Protein AF-A0A1B9GTY2-F1 (afdb_monomer_lite)

InterPro domains:
  IPR011761 ATP-grasp fold [PS50975] (664-882)
  IPR030960 3-dehydroquinate synthase, N-terminal domain [PF01761] (83-194)
  IPR035872 2-epi-5-epi-valiolone synthase-like [cd08199] (25-379)
  IPR050071 Dehydroquinate Synthase [PTHR43622] (17-382)
  IPR056179 3-dehydroquinate synthase, C-terminal domain [PF24621] (196-330)

Secondary structure (DSSP, 8-state):
------EEEEEETTEEEEE-------EEEE-S-TT-TT--HHHHHHTTTTEEEEEEETTTHHHHHHHHHHHHHHTT-EEEEEEE--SGGG-SHHHHHHHHHHHHHHT--TTPPEEEEESHHHHHHHHHHHHHGGG---EEEEE-SHHIIIIITTS-EEEEEETTEEEEEEEE---SEEEE-GGGGGGS-HHHHHHHHHHHHHHHHHH-HHHHHHHHHHHHHHHHTTTTTTT-HHHHHHHHHHHHHHHHHHHHHHGGGTT------GGGTT-SSHHHHTTSSSSPBPHHHHHHHHHHHHHHHHHHTTSS-HHHHHHHHHHHHHHT-----TT-SHHHHHHHHHHHHHHTTT---EEEE-SSTT-EEEE----HHHHHHHHHHHHHHHHHHHTT---TT-B--HHHHSS-HHHHHHHH-PPPPPPP-------------------------------B-TTS-B-THHHHHHHHHH---PPPPHHHHHHHHHHHHHHHHHHHHHHHHHHHHHHHHHHHHHHTT---PPPTT---TTT--S-EEEE--TTSHHHHHHHHHHHHTT-EEEEEEETTTSTT-GGGG-TT-SEEEEEPPTTT-HHHHHHHHHHHHHHHT-SEEE----GGGHHHHHHHHHHHHHHTTTSSEE-S--HHHHHHHHSHHHHHHHHHHTT-----EEEESSHHHHHHHHHHGGGGS-S---EEEEESSS-TTTT---EESPTT--TT-HHHHHHHHH-SS--BTTB-EEEEE---EEEEEEEEEEETTEEEEEEEEE--TTS-EE---TTSHHHHHHHHHHHHHHHHHTTSBPTTSPBP---EE-EEEEEEETTT--EEEEEEE-S--GGGGGS-HHHHGGGGPPP-SS----PPPB---TTPPPEE-HHHHIIIIIHHHH---HHHHHHH-TTGGGG---TT-GGG--TTT-TT---B-SS-BTTB-HHHHHIIIIIHHHHHHHHHHTTPPPS-TT-

Foldseek 3Di:
DDPQDWDWDDPDPPDIDTDHDDDDDAEEAEDQDPLDLVDCVVVVLQLVPLEAEEEEEPVVCVVCVVSNCVSSVSSNRHYDYDYAHDAQQRLDPVSLVSLLVVCVVVVPDAAHAHEYEEALSSCQSPQQSQCPRVVHGAYEAEHLFLCCQQPSLLAQWHAGADVLRGRPGTDSHHHRYYYRHLLSLLPPDLLRLLLNVLLLLQQQQAANVVLNVLLLVCVLVCSVCVQVNRPRVVRVVSSVVSRVVSSVRVCVQCVVQNPPPDLLGSSCQLVQLLSVQQSPDLFGFRSSQSSQLSQLLLLLLCVVVVQEDPVRNVSSLCSCVSSFHFNHDPVCALVSLVVSQVVVCVVRVNFRQHWHGGNRGSHTDGDGPQDSVSSNVSVVVSCVVCCVPPNNSHGDPGGDACSNHVHGSVVSSVVPDDDDDDDDDDDDDDDDDDDDDDDDDDDDDDDDDDDDDQDAPPVGHRDPLVVVVVLLVVPPQDFDDPLLLVLLLPVQQVVLVVCLVVLVVVLVVQQVVVVVCVVVVNDPQAFQQNADPVQADPAEEEEEDLQDLLRLLQLSLCSSNRHAYEYEYEPPAQPLRLSCQWSSHPYYDYAHDCVVPLVSRLVVVLVVCVVSVHQEYAYFDDLVCQLSLLVSQVVNCVVSVNSYHYQFWHNLVSCCFSQQVSVQVLCVVLPHDAFDKDKFQALVSVLVVLLVVPPPDDQDFWWAKAKNDPDPPRPPRQTPPHPPADNSSVVSSVVQCVDPDHRHSVIMMMTTTDFRFWKKKKKFFDQQLHTQAIFIFTDDPQLFKTDGCCPPPVNVVVVVVSSSSSVSLQVDAGPVRHGIGTRHMWMWMWTQGPVPRDIHTRHTPRHGRSSCLLFDSNCPVVSNDDDPDPDPDPRDHGYHDPPRAMAGQPVCLCQLAVVLVVDVDLVVLVSNPVCNSSSNDDPVVPPDDDLRNDSPGDHHHSQDHNSTHSSSSSSSNPSVSVSSVVCVVVVHGDRDSSD

Radius of gyration: 34.71 Å; chains: 1; bounding box: 93×90×81 Å

Sequence (979 aa):
MSDLTANVQKPSADHIVVEGYEALKYNFHYTPNVFDVNTSTLADIYKRWGRVLIVMDTIVHPIYKEKIQQYFDHYNVEITWKVVKGGEINKTMDTMLDIVDAMDSFGTVRTEPTLVIGGGLVTDVAGYACASYRRTSNFIRIPTTLIGLIDASVSIKVGINHKKLKNRLGAYHAPLHTFLDFSLLKTLPVGQVRNGFAELVKIASVGDKAVYELLVKHGKELVETAFGYQGGDAVRAPGTEICHRGIETMLELESPNLHELGLDRVIAFGHTWSPTLELTPRIPLRHGHAITIDMAYSITLAHTRGILNDAQRDQWFNLVSSVGLSMDHELFDDEMIKISTEAIKKTRDGKQRFAIPDREFGKCVFLNDVPIEELQAALKVHKEFVKSRYGSGVGKEAYVDAGDLGAEPEAYAKGGAKPEPTHDCDCTSTASSLKRTGINGNQTKSAAVSAGGVPVDGTGHVTNGLVRLNRLAEMGRAVPSPAQNFLSSVILPCLSVFLLPVSLLAVVGCIARDLALRQLGLRNDRKIGGVADGERKRRCVLITGGRMSKGLTLARAFKRAGWKVIGVDEAGWGELCPMRFSSAVDQFYILPPAAESYQRYSAKLLEIVRIHSVDLFIPVSGAGSSVEDAQAAEDMFDATKGSCRTFIQDPDTMLDLHDKDRFMALVERLGFPTPSGKMVISVEEAMTFLREDKKDKALEPNFVLKCMGLDENRGDMTLYPLKGDDNELSKTKAALKGLRLKITKDCPYVFQEFIPGQEWCTHASVIDGKVTSFVTCPSNDMLMTYENATTDDVGRRAEAWTVQLLNKLKKDLTPTGKTRGLTGHFSFDFIISTKNGQMYPLECNARVHTAVIMLPVSKIASCYEIDSGSDSKQRDILRPLSGTPPRSWLYNDLIMRYLPLIVPSKRVLTDIHPSLPACYVDLFERRNMSPSEAPFVWRIDPTLVADDWLPFIVLWHVWWPSLLIKRWWQGKKWNRVSD

pLDDT: mean 83.55, std 18.98, range [20.06, 98.81]

Organism: NCBI:txid1296120

Structure (mmCIF, N/CA/C/O backbone):
data_AF-A0A1B9GTY2-F1
#
_entry.id   AF-A0A1B9GTY2-F1
#
loop_
_atom_site.group_PDB
_atom_site.id
_atom_site.type_symbol
_atom_site.label_atom_id
_atom_site.label_alt_id
_atom_site.label_comp_id
_atom_site.label_asym_id
_atom_site.label_entity_id
_atom_site.label_seq_id
_atom_site.pdbx_PDB_ins_code
_atom_site.Cartn_x
_atom_site.Cartn_y
_atom_site.Cartn_z
_atom_site.occupancy
_atom_site.B_iso_or_equiv
_atom_site.auth_seq_id
_atom_site.auth_comp_id
_atom_site.auth_asym_id
_atom_site.auth_atom_id
_atom_site.pdbx_PDB_model_num
ATOM 1 N N . MET A 1 1 ? 38.862 -18.228 20.058 1.00 37.94 1 MET A N 1
ATOM 2 C CA . MET A 1 1 ? 38.618 -16.838 20.486 1.00 37.94 1 MET A CA 1
ATOM 3 C C . MET A 1 1 ? 39.685 -16.015 19.796 1.00 37.94 1 MET A C 1
ATOM 5 O O . MET A 1 1 ? 40.834 -16.175 20.163 1.00 37.94 1 MET A O 1
ATOM 9 N N . SER A 1 2 ? 39.352 -15.333 18.698 1.00 47.38 2 SER A N 1
ATOM 10 C CA . SER A 1 2 ? 40.291 -14.463 17.977 1.00 47.38 2 SER A CA 1
ATOM 11 C C . SER A 1 2 ? 40.223 -13.064 18.576 1.00 47.38 2 SER A C 1
ATOM 13 O O . SER A 1 2 ? 39.140 -12.619 18.957 1.00 47.38 2 SER A O 1
ATOM 15 N N . ASP A 1 3 ? 41.365 -12.400 18.647 1.00 58.56 3 ASP A N 1
ATOM 16 C CA . ASP A 1 3 ? 41.661 -11.217 19.459 1.00 58.56 3 ASP A CA 1
ATOM 17 C C . ASP A 1 3 ? 40.995 -9.918 18.949 1.00 58.56 3 ASP A C 1
ATOM 19 O O . ASP A 1 3 ? 41.656 -8.923 18.656 1.00 58.56 3 ASP A O 1
ATOM 23 N N . LEU A 1 4 ? 39.665 -9.914 18.814 1.00 70.44 4 LEU A N 1
ATOM 24 C CA . LEU A 1 4 ? 38.872 -8.738 18.442 1.00 70.44 4 LEU A CA 1
ATOM 25 C C . LEU A 1 4 ? 38.751 -7.787 19.643 1.00 70.44 4 LEU A C 1
ATOM 27 O O . LEU A 1 4 ? 37.708 -7.688 20.288 1.00 70.44 4 LEU A O 1
ATOM 31 N N . THR A 1 5 ? 39.849 -7.115 19.979 1.00 80.56 5 THR A N 1
ATOM 32 C CA . THR A 1 5 ? 39.891 -6.094 21.032 1.00 80.56 5 THR A CA 1
ATOM 33 C C . THR A 1 5 ? 39.542 -4.731 20.447 1.00 80.56 5 THR A C 1
ATOM 35 O O . THR A 1 5 ? 40.262 -4.217 19.594 1.00 80.56 5 THR A O 1
ATOM 38 N N . ALA A 1 6 ? 38.445 -4.130 20.913 1.00 86.38 6 ALA A N 1
ATOM 39 C CA . ALA A 1 6 ? 38.134 -2.740 20.595 1.00 86.38 6 ALA A CA 1
ATOM 40 C C . ALA A 1 6 ? 39.189 -1.804 21.210 1.00 86.38 6 ALA A C 1
ATOM 42 O O . ALA A 1 6 ? 39.655 -2.037 22.328 1.00 86.38 6 ALA A O 1
ATOM 43 N N . ASN A 1 7 ? 39.547 -0.739 20.496 1.00 89.75 7 ASN A N 1
ATOM 44 C CA . ASN A 1 7 ? 40.574 0.211 20.909 1.00 89.75 7 ASN A CA 1
ATOM 45 C C . ASN A 1 7 ? 40.042 1.649 20.858 1.00 89.75 7 ASN A C 1
ATOM 47 O O . ASN A 1 7 ? 39.337 2.034 19.925 1.00 89.75 7 ASN A O 1
ATOM 51 N N . VAL A 1 8 ? 40.398 2.449 21.863 1.00 91.25 8 VAL A N 1
ATOM 52 C CA . VAL A 1 8 ? 40.116 3.885 21.913 1.00 91.25 8 VAL A CA 1
ATOM 53 C C . VAL A 1 8 ? 41.439 4.606 22.097 1.00 91.25 8 VAL A C 1
ATOM 55 O O . VAL A 1 8 ? 42.085 4.487 23.137 1.00 91.25 8 VAL A O 1
ATOM 58 N N . GLN A 1 9 ? 41.836 5.368 21.087 1.00 93.06 9 GLN A N 1
ATOM 59 C CA . GLN A 1 9 ? 43.072 6.137 21.096 1.00 93.06 9 GLN A CA 1
ATOM 60 C C . GLN A 1 9 ? 42.752 7.626 21.148 1.00 93.06 9 GLN A C 1
ATOM 62 O O . GLN A 1 9 ? 41.753 8.085 20.596 1.00 93.06 9 GLN A O 1
ATOM 67 N N . LYS A 1 10 ? 43.633 8.405 21.777 1.00 91.62 10 LYS A N 1
ATOM 68 C CA . LYS A 1 10 ? 43.568 9.869 21.773 1.00 91.62 10 LYS A CA 1
ATOM 69 C C . LYS A 1 10 ? 44.835 10.430 21.113 1.00 91.62 10 LYS A C 1
ATOM 71 O O . LYS A 1 10 ? 45.774 10.769 21.831 1.00 91.62 10 LYS A O 1
ATOM 76 N N . PRO A 1 11 ? 44.905 10.484 19.764 1.00 89.62 11 PRO A N 1
ATOM 77 C CA . PRO A 1 11 ? 46.123 10.892 19.057 1.00 89.62 11 PRO A CA 1
ATOM 78 C C . PRO A 1 11 ? 46.523 12.351 19.319 1.00 89.62 11 PRO A C 1
ATOM 80 O O . PRO A 1 11 ? 47.692 12.701 19.184 1.00 89.62 11 PRO A O 1
ATOM 83 N N . SER A 1 12 ? 45.568 13.210 19.696 1.00 92.12 12 SER A N 1
ATOM 84 C CA . SER A 1 12 ? 45.810 14.603 20.087 1.00 92.12 12 SER A CA 1
ATOM 85 C C . SER A 1 12 ? 44.811 15.071 21.154 1.00 92.12 12 SER A C 1
ATOM 87 O O . SER A 1 12 ? 43.832 14.388 21.456 1.00 92.12 12 SER A O 1
ATOM 89 N N . ALA A 1 13 ? 45.038 16.250 21.747 1.00 87.12 13 ALA A N 1
ATOM 90 C CA . ALA A 1 13 ? 44.154 16.810 22.775 1.00 87.12 13 ALA A CA 1
ATOM 91 C C . ALA A 1 13 ? 42.695 16.985 22.297 1.00 87.12 13 ALA A C 1
ATOM 93 O O . ALA A 1 13 ? 41.778 16.777 23.100 1.00 87.12 13 ALA A O 1
ATOM 94 N N . ASP A 1 14 ? 42.511 17.256 21.000 1.00 92.75 14 ASP A N 1
ATOM 95 C CA . ASP A 1 14 ? 41.235 17.614 20.367 1.00 92.75 14 ASP A CA 1
ATOM 96 C C . ASP A 1 14 ? 40.592 16.458 19.576 1.00 92.75 14 ASP A C 1
ATOM 98 O O . ASP A 1 14 ? 39.552 16.642 18.944 1.00 92.75 14 ASP A O 1
ATOM 102 N N . HIS A 1 15 ? 41.197 15.262 19.577 1.00 92.44 15 HIS A N 1
ATOM 103 C CA . HIS A 1 15 ? 40.764 14.152 18.725 1.00 92.44 15 HIS A CA 1
ATOM 104 C C . HIS A 1 15 ? 40.830 12.791 19.430 1.00 92.44 15 HIS A C 1
ATOM 106 O O . HIS A 1 15 ? 41.844 12.439 20.031 1.00 92.44 15 HIS A O 1
ATOM 112 N N . ILE A 1 16 ? 39.755 12.006 19.318 1.00 94.50 16 ILE A N 1
ATOM 113 C CA . ILE A 1 16 ? 39.652 10.625 19.810 1.00 94.50 16 ILE A CA 1
ATOM 114 C C . ILE A 1 16 ? 39.260 9.732 18.630 1.00 94.50 16 ILE A C 1
ATOM 116 O O . ILE A 1 16 ? 38.327 10.058 17.897 1.00 94.50 16 ILE A O 1
ATOM 120 N N . VAL A 1 17 ? 39.955 8.606 18.477 1.00 94.19 17 VAL A N 1
ATOM 121 C CA . VAL A 1 17 ? 39.689 7.569 17.472 1.00 94.19 17 VAL A CA 1
ATOM 122 C C . VAL A 1 17 ? 39.183 6.321 18.184 1.00 94.19 17 VAL A C 1
ATOM 124 O O . VAL A 1 17 ? 39.763 5.902 19.186 1.00 94.19 17 VAL A O 1
ATOM 127 N N . VAL A 1 18 ? 38.108 5.727 17.666 1.00 93.44 18 VAL A N 1
ATOM 128 C CA . VAL A 1 18 ? 37.527 4.479 18.175 1.00 93.44 18 VAL A CA 1
ATOM 129 C C . VAL A 1 18 ? 37.525 3.447 17.056 1.00 93.44 18 VAL A C 1
ATOM 131 O O . VAL A 1 18 ? 36.939 3.681 16.003 1.00 93.44 18 VAL A O 1
ATOM 134 N N . GLU A 1 19 ? 38.134 2.295 17.315 1.00 92.88 19 GLU A N 1
ATOM 135 C CA . GLU A 1 19 ? 38.098 1.121 16.447 1.00 92.88 19 GLU A CA 1
ATOM 136 C C . GLU A 1 19 ? 37.396 -0.012 17.200 1.00 92.88 19 GLU A C 1
ATOM 138 O O . GLU A 1 19 ? 37.942 -0.586 18.144 1.00 92.88 19 GLU A O 1
ATOM 143 N N . GLY A 1 20 ? 36.148 -0.291 16.826 1.00 89.69 20 GLY A N 1
ATOM 144 C CA . GLY A 1 20 ? 35.341 -1.371 17.391 1.00 89.69 20 GLY A CA 1
ATOM 145 C C . GLY A 1 20 ? 35.193 -2.532 16.412 1.00 89.69 20 GLY A C 1
ATOM 146 O O . GLY A 1 20 ? 35.199 -2.329 15.201 1.00 89.69 20 GLY A O 1
ATOM 147 N N . TYR A 1 21 ? 35.019 -3.740 16.946 1.00 89.62 21 TYR A N 1
ATOM 148 C CA . TYR A 1 21 ? 34.816 -4.958 16.164 1.00 89.62 21 TYR A CA 1
ATOM 149 C C . TYR A 1 21 ? 33.583 -5.704 16.679 1.00 89.62 21 TYR A C 1
ATOM 151 O O . TYR A 1 21 ? 33.452 -5.920 17.883 1.00 89.62 21 TYR A O 1
ATOM 159 N N . GLU A 1 22 ? 32.706 -6.134 15.772 1.00 87.62 22 GLU A N 1
ATOM 160 C CA . GLU A 1 22 ? 31.567 -7.005 16.079 1.00 87.62 22 GLU A CA 1
ATOM 161 C C . GLU A 1 22 ? 31.655 -8.289 15.253 1.00 87.62 22 GLU A C 1
ATOM 163 O O . GLU A 1 22 ? 31.903 -8.259 14.047 1.00 87.62 22 GLU A O 1
ATOM 168 N N . ALA A 1 23 ? 31.472 -9.437 15.908 1.00 88.69 23 ALA A N 1
ATOM 169 C CA . ALA A 1 23 ? 31.471 -10.727 15.234 1.00 88.69 23 ALA A CA 1
ATOM 170 C C . ALA A 1 23 ? 30.091 -11.011 14.629 1.00 88.69 23 ALA A C 1
ATOM 172 O O . ALA A 1 23 ? 29.087 -11.023 15.342 1.00 88.69 23 ALA A O 1
ATOM 173 N N . LEU A 1 24 ? 30.055 -11.324 13.335 1.00 90.75 24 LEU A N 1
ATOM 174 C CA . LEU A 1 24 ? 28.852 -11.778 12.645 1.00 90.75 24 LEU A CA 1
ATOM 175 C C . LEU A 1 24 ? 28.915 -13.300 12.459 1.00 90.75 24 LEU A C 1
ATOM 177 O O . LEU A 1 24 ? 29.822 -13.810 11.803 1.00 90.75 24 LEU A O 1
ATOM 181 N N . LYS A 1 25 ? 27.966 -14.036 13.049 1.00 92.06 25 LYS A N 1
ATOM 182 C CA . LYS A 1 25 ? 27.889 -15.502 12.955 1.00 92.06 25 LYS A CA 1
ATOM 183 C C . LYS A 1 25 ? 26.450 -15.955 12.732 1.00 92.06 25 LYS A C 1
ATOM 185 O O . LYS A 1 25 ? 25.574 -15.625 13.523 1.00 92.06 25 LYS A O 1
ATOM 190 N N . TYR A 1 26 ? 26.243 -16.761 11.698 1.00 95.12 26 TYR A N 1
ATOM 191 C CA . TYR A 1 26 ? 24.955 -17.335 11.315 1.00 95.12 26 TYR A CA 1
ATOM 192 C C . TYR A 1 26 ? 25.167 -18.715 10.683 1.00 95.12 26 TYR A C 1
ATOM 194 O O . TYR A 1 26 ? 26.273 -19.020 10.240 1.00 95.12 26 TYR A O 1
ATOM 202 N N . ASN A 1 27 ? 24.145 -19.576 10.698 1.00 95.44 27 ASN A N 1
ATOM 203 C CA . ASN A 1 27 ? 24.276 -20.971 10.257 1.00 95.44 27 ASN A CA 1
ATOM 204 C C . ASN A 1 27 ? 23.137 -21.387 9.322 1.00 95.44 27 ASN A C 1
ATOM 206 O O . ASN A 1 27 ? 22.002 -20.935 9.483 1.00 95.44 27 ASN A O 1
ATOM 210 N N . PHE A 1 28 ? 23.429 -22.325 8.426 1.00 96.38 28 PHE A N 1
ATOM 211 C CA . PHE A 1 28 ? 22.454 -22.977 7.556 1.00 96.38 28 PHE A CA 1
ATOM 212 C C . PHE A 1 28 ? 22.274 -24.435 7.976 1.00 96.38 28 PHE A C 1
ATOM 214 O O . PHE A 1 28 ? 23.254 -25.120 8.261 1.00 96.38 28 PHE A O 1
ATOM 221 N N . HIS A 1 29 ? 21.028 -24.905 8.008 1.00 96.31 29 HIS A N 1
ATOM 222 C CA . HIS A 1 29 ? 20.684 -26.291 8.324 1.00 96.31 29 HIS A CA 1
ATOM 223 C C . HIS A 1 29 ? 19.910 -26.899 7.164 1.00 96.31 29 HIS A C 1
ATOM 225 O O . HIS A 1 29 ? 18.759 -26.531 6.937 1.00 96.31 29 HIS A O 1
ATOM 231 N N . TYR A 1 30 ? 20.519 -27.840 6.450 1.00 95.38 30 TYR A N 1
ATOM 232 C CA . TYR A 1 30 ? 19.812 -28.647 5.460 1.00 95.38 30 TYR A CA 1
ATOM 233 C C . TYR A 1 30 ? 18.979 -29.709 6.178 1.00 95.38 30 TYR A C 1
ATOM 235 O O . TYR A 1 30 ? 19.517 -30.502 6.951 1.00 95.38 30 TYR A O 1
ATOM 243 N N . THR A 1 31 ? 17.668 -29.726 5.942 1.00 92.94 31 THR A N 1
ATOM 244 C CA . THR A 1 31 ? 16.763 -30.707 6.554 1.00 92.94 31 THR A CA 1
ATOM 245 C C . THR A 1 31 ? 15.701 -31.157 5.553 1.00 92.94 31 THR A C 1
ATOM 247 O O . THR A 1 31 ? 15.164 -30.327 4.830 1.00 92.94 31 THR A O 1
ATOM 250 N N . PRO A 1 32 ? 15.371 -32.457 5.473 1.00 81.50 32 PRO A N 1
ATOM 251 C CA . PRO A 1 32 ? 14.332 -32.942 4.566 1.00 81.50 32 PRO A CA 1
ATOM 252 C C . PRO A 1 32 ? 12.912 -32.640 5.065 1.00 81.50 32 PRO A C 1
ATOM 254 O O . PRO A 1 32 ? 11.960 -32.796 4.304 1.00 81.50 32 PRO A O 1
ATOM 257 N N . ASN A 1 33 ? 12.765 -32.311 6.353 1.00 93.62 33 ASN A N 1
ATOM 258 C CA . ASN A 1 33 ? 11.501 -31.964 6.986 1.00 93.62 33 ASN A CA 1
ATOM 259 C C . ASN A 1 33 ? 11.776 -31.217 8.301 1.00 93.62 33 ASN A C 1
ATOM 261 O O . ASN A 1 33 ? 12.029 -31.835 9.336 1.00 93.62 33 ASN A O 1
ATOM 265 N N . VAL A 1 34 ? 11.703 -29.887 8.280 1.00 96.81 34 VAL A N 1
ATOM 266 C CA . VAL A 1 34 ? 12.012 -29.052 9.456 1.00 96.81 34 VAL A CA 1
ATOM 267 C C . VAL A 1 34 ? 11.025 -29.250 10.617 1.00 96.81 34 VAL A C 1
ATOM 269 O O . VAL A 1 34 ? 11.379 -29.015 11.769 1.00 96.81 34 VAL A O 1
ATOM 272 N N . PHE A 1 35 ? 9.812 -29.732 10.329 1.00 97.31 35 PHE A N 1
ATOM 273 C CA . PHE A 1 35 ? 8.756 -29.990 11.315 1.00 97.31 35 PHE A CA 1
ATOM 274 C C . PHE A 1 35 ? 8.530 -31.495 11.547 1.00 97.31 35 PHE A C 1
ATOM 276 O O . PHE A 1 35 ? 7.408 -31.926 11.815 1.00 97.31 35 PHE A O 1
ATOM 283 N N . ASP A 1 36 ? 9.563 -32.327 11.386 1.00 96.81 36 ASP A N 1
ATOM 284 C CA . ASP A 1 36 ? 9.515 -33.734 11.796 1.00 96.81 36 ASP A CA 1
ATOM 285 C C . ASP A 1 36 ? 9.602 -33.846 13.322 1.00 96.81 36 ASP A C 1
ATOM 287 O O . ASP A 1 36 ? 10.634 -33.531 13.911 1.00 96.81 36 ASP A O 1
ATOM 291 N N . VAL A 1 37 ? 8.542 -34.344 13.963 1.00 96.94 37 VAL A N 1
ATOM 292 C CA . VAL A 1 37 ? 8.480 -34.541 15.422 1.00 96.94 37 VAL A CA 1
ATOM 293 C C . VAL A 1 37 ? 9.618 -35.406 15.964 1.00 96.94 37 VAL A C 1
ATOM 295 O O . VAL A 1 37 ? 9.981 -35.246 17.121 1.00 96.94 37 VAL A O 1
ATOM 298 N N . ASN A 1 38 ? 10.240 -36.261 15.148 1.00 96.62 38 ASN A N 1
ATOM 299 C CA . ASN A 1 38 ? 11.373 -37.087 15.576 1.00 96.62 38 ASN A CA 1
ATOM 300 C C . ASN A 1 38 ? 12.704 -36.315 15.644 1.00 96.62 38 ASN A C 1
ATOM 302 O O . ASN A 1 38 ? 13.699 -36.859 16.120 1.00 96.62 38 ASN A O 1
ATOM 306 N N . THR A 1 39 ? 12.737 -35.060 15.177 1.00 94.56 39 THR A N 1
ATOM 307 C CA . THR A 1 39 ? 13.948 -34.233 15.115 1.00 94.56 39 THR A CA 1
ATOM 308 C C . THR A 1 39 ? 13.777 -32.943 15.918 1.00 94.56 39 THR A C 1
ATOM 310 O O . THR A 1 39 ? 13.045 -32.033 15.530 1.00 94.56 39 THR A O 1
ATOM 313 N N . SER A 1 40 ? 14.501 -32.804 17.029 1.00 95.62 40 SER A N 1
ATOM 314 C CA . SER A 1 40 ? 14.323 -31.679 17.960 1.00 95.62 40 SER A CA 1
ATOM 315 C C . SER A 1 40 ? 15.055 -30.392 17.576 1.00 95.62 40 SER A C 1
ATOM 317 O O . SER A 1 40 ? 14.925 -29.405 18.289 1.00 95.62 40 SER A O 1
ATOM 319 N N . THR A 1 41 ? 15.804 -30.356 16.468 1.00 95.56 41 THR A N 1
ATOM 320 C CA . THR A 1 41 ? 16.760 -29.274 16.159 1.00 95.56 41 THR A CA 1
ATOM 321 C C . THR A 1 41 ? 16.159 -27.864 16.196 1.00 95.56 41 THR A C 1
ATOM 323 O O . THR A 1 41 ? 16.787 -26.958 16.741 1.00 95.56 41 THR A O 1
ATOM 326 N N . LEU A 1 42 ? 14.956 -27.654 15.646 1.00 97.69 42 LEU A N 1
ATOM 327 C CA . LEU A 1 42 ? 14.279 -26.353 15.712 1.00 97.69 42 LEU A CA 1
ATOM 328 C C . LEU A 1 42 ? 13.731 -26.086 17.123 1.00 97.69 42 LEU A C 1
ATOM 330 O O . LEU A 1 42 ? 13.931 -25.001 17.669 1.00 97.69 42 LEU A O 1
ATOM 334 N N . ALA A 1 43 ? 13.071 -27.073 17.731 1.00 97.19 43 ALA A N 1
ATOM 335 C CA . ALA A 1 43 ? 12.490 -26.948 19.066 1.00 97.19 43 ALA A CA 1
ATOM 336 C C . ALA A 1 43 ? 13.540 -26.684 20.157 1.00 97.19 43 ALA A C 1
ATOM 338 O O . ALA A 1 43 ? 13.287 -25.899 21.069 1.00 97.19 43 ALA A O 1
ATOM 339 N N . ASP A 1 44 ? 14.730 -27.281 20.052 1.00 97.62 44 ASP A N 1
ATOM 340 C CA . ASP A 1 44 ? 15.837 -27.122 21.000 1.00 97.62 44 ASP A CA 1
ATOM 341 C C . ASP A 1 44 ? 16.271 -25.664 21.150 1.00 97.62 44 ASP A C 1
ATOM 343 O O . ASP A 1 44 ? 16.662 -25.248 22.242 1.00 97.62 44 ASP A O 1
ATOM 347 N N . ILE A 1 45 ? 16.128 -24.864 20.089 1.00 97.44 45 ILE A N 1
ATOM 348 C CA . ILE A 1 45 ? 16.394 -23.427 20.145 1.00 97.44 45 ILE A CA 1
ATOM 349 C C . ILE A 1 45 ? 15.381 -22.735 21.065 1.00 97.44 45 ILE A C 1
ATOM 351 O O . ILE A 1 45 ? 15.758 -21.888 21.870 1.00 97.44 45 ILE A O 1
ATOM 355 N N . TYR A 1 46 ? 14.110 -23.129 21.002 1.00 98.25 46 TYR A N 1
ATOM 356 C CA . TYR A 1 46 ? 13.011 -22.495 21.732 1.00 98.25 46 TYR A CA 1
ATOM 357 C C . TYR A 1 46 ? 12.769 -23.055 23.141 1.00 98.25 46 TYR A C 1
ATOM 359 O O . TYR A 1 46 ? 12.161 -22.369 23.966 1.00 98.25 46 TYR A O 1
ATOM 367 N N . LYS A 1 47 ? 13.304 -24.242 23.472 1.00 95.75 47 LYS A N 1
ATOM 368 C CA . LYS A 1 47 ? 13.150 -24.896 24.791 1.00 95.75 47 LYS A CA 1
ATOM 369 C C . LYS A 1 47 ? 13.477 -23.988 25.975 1.00 95.75 47 LYS A C 1
ATOM 371 O O . LYS A 1 47 ? 12.809 -24.059 26.999 1.00 95.75 47 LYS A O 1
ATOM 376 N N . ARG A 1 48 ? 14.485 -23.118 25.839 1.00 96.50 48 ARG A N 1
ATOM 377 C CA . ARG A 1 48 ? 14.873 -22.165 26.893 1.00 96.50 48 ARG A CA 1
ATOM 378 C C . ARG A 1 48 ? 13.734 -21.216 27.283 1.00 96.50 48 ARG A C 1
ATOM 380 O O . ARG A 1 48 ? 13.657 -20.824 28.444 1.00 96.50 48 ARG A O 1
ATOM 387 N N . TRP A 1 49 ? 12.919 -20.801 26.317 1.00 97.56 49 TRP A N 1
ATOM 388 C CA . TRP A 1 49 ? 11.831 -19.845 26.523 1.00 97.56 49 TRP A CA 1
ATOM 389 C C . TRP A 1 49 ? 10.482 -20.536 26.734 1.00 97.56 49 TRP A C 1
ATOM 391 O O . TRP A 1 49 ? 9.608 -19.952 27.365 1.00 97.56 49 TRP A O 1
ATOM 401 N N . GLY A 1 50 ? 10.313 -21.763 26.228 1.00 97.88 50 GLY A N 1
ATOM 402 C CA . GLY A 1 50 ? 9.051 -22.510 26.305 1.00 97.88 50 GLY A CA 1
ATOM 403 C C . GLY A 1 50 ? 7.938 -21.930 25.426 1.00 97.88 50 GLY A C 1
ATOM 404 O O . GLY A 1 50 ? 6.795 -22.363 25.517 1.00 97.88 50 GLY A O 1
ATOM 405 N N . ARG A 1 51 ? 8.265 -20.953 24.575 1.00 98.38 51 ARG A N 1
ATOM 406 C CA . ARG A 1 51 ? 7.339 -20.248 23.687 1.00 98.38 51 ARG A CA 1
ATOM 407 C C . ARG A 1 51 ? 8.051 -19.756 22.426 1.00 98.38 51 ARG A C 1
ATOM 409 O O . ARG A 1 51 ? 9.277 -19.635 22.414 1.00 98.38 51 ARG A O 1
ATOM 416 N N . VAL A 1 52 ? 7.286 -19.438 21.387 1.00 98.69 52 VAL A N 1
ATOM 417 C CA . VAL A 1 52 ? 7.786 -18.897 20.118 1.00 98.69 52 VAL A CA 1
ATOM 418 C C . VAL A 1 52 ? 6.792 -17.915 19.495 1.00 98.69 52 VAL A C 1
ATOM 420 O O . VAL A 1 52 ? 5.602 -18.202 19.387 1.00 98.69 52 VAL A O 1
ATOM 423 N N . LEU A 1 53 ? 7.295 -16.765 19.038 1.00 98.81 53 LEU A N 1
ATOM 424 C CA . LEU A 1 53 ? 6.571 -15.886 18.119 1.00 98.81 53 LEU A CA 1
ATOM 425 C C . LEU A 1 53 ? 6.896 -16.300 16.683 1.00 98.81 53 LEU A C 1
ATOM 427 O O . LEU A 1 53 ? 8.055 -16.220 16.267 1.00 98.81 53 LEU A O 1
ATOM 431 N N . ILE A 1 54 ? 5.876 -16.720 15.936 1.00 98.81 54 ILE A N 1
ATOM 432 C CA . ILE A 1 54 ? 5.999 -17.119 14.533 1.00 98.81 54 ILE A CA 1
ATOM 433 C C . ILE A 1 54 ? 5.395 -16.038 13.639 1.00 98.81 54 ILE A C 1
ATOM 435 O O . ILE A 1 54 ? 4.182 -15.841 13.639 1.00 98.81 54 ILE A O 1
ATOM 439 N N . VAL A 1 55 ? 6.231 -15.378 12.838 1.00 98.69 55 VAL A N 1
ATOM 440 C CA . VAL A 1 55 ? 5.802 -14.503 11.742 1.00 98.69 55 VAL A CA 1
ATOM 441 C C . VAL A 1 55 ? 5.687 -15.334 10.469 1.00 98.69 55 VAL A C 1
ATOM 443 O O . VAL A 1 55 ? 6.677 -15.914 10.019 1.00 98.69 55 VAL A O 1
ATOM 446 N N . MET A 1 56 ? 4.488 -15.411 9.891 1.00 97.19 56 MET A N 1
ATOM 447 C CA . MET A 1 56 ? 4.205 -16.331 8.789 1.00 97.19 56 MET A CA 1
ATOM 448 C C . MET A 1 56 ? 3.369 -15.706 7.677 1.00 97.19 56 MET A C 1
ATOM 450 O O . MET A 1 56 ? 2.456 -14.925 7.932 1.00 97.19 56 MET A O 1
ATOM 454 N N . ASP A 1 57 ? 3.665 -16.094 6.441 1.00 91.94 57 ASP A N 1
ATOM 455 C CA . ASP A 1 57 ? 2.888 -15.707 5.267 1.00 91.94 57 ASP A CA 1
ATOM 456 C C . ASP A 1 57 ? 1.442 -16.250 5.297 1.00 91.94 57 ASP A C 1
ATOM 458 O O . ASP A 1 57 ? 1.200 -17.401 5.670 1.00 91.94 57 ASP A O 1
ATOM 462 N N . THR A 1 58 ? 0.475 -15.441 4.855 1.00 92.12 58 THR A N 1
ATOM 463 C CA . THR A 1 58 ? -0.954 -15.796 4.855 1.00 92.12 58 THR A CA 1
ATOM 464 C C . THR A 1 58 ? -1.341 -16.953 3.925 1.00 92.12 58 THR A C 1
ATOM 466 O O . THR A 1 58 ? -2.355 -17.598 4.194 1.00 92.12 58 THR A O 1
ATOM 469 N N . ILE A 1 59 ? -0.586 -17.219 2.852 1.00 91.62 59 ILE A N 1
ATOM 470 C CA . ILE A 1 59 ? -0.796 -18.355 1.937 1.00 91.62 59 ILE A CA 1
ATOM 471 C C . ILE A 1 59 ? -0.171 -19.612 2.543 1.00 91.62 59 ILE A C 1
ATOM 473 O O . ILE A 1 59 ? -0.779 -20.680 2.527 1.00 91.62 59 ILE A O 1
ATOM 477 N N . VAL A 1 60 ? 1.024 -19.484 3.123 1.00 94.50 60 VAL A N 1
ATOM 478 C CA . VAL A 1 60 ? 1.757 -20.615 3.717 1.00 94.50 60 VAL A CA 1
ATOM 479 C C . VAL A 1 60 ? 1.085 -21.100 5.008 1.00 94.50 60 VAL A C 1
ATOM 481 O O . VAL A 1 60 ? 1.055 -22.304 5.270 1.00 94.50 60 VAL A O 1
ATOM 484 N N . HIS A 1 61 ? 0.521 -20.191 5.812 1.00 96.56 61 HIS A N 1
ATOM 485 C CA . HIS A 1 61 ? -0.086 -20.506 7.109 1.00 96.56 61 HIS A CA 1
ATOM 486 C C . HIS A 1 61 ? -1.132 -21.636 7.048 1.00 96.56 61 HIS A C 1
ATOM 488 O O . HIS A 1 61 ? -0.925 -22.649 7.712 1.00 96.56 61 HIS A O 1
ATOM 494 N N . PRO A 1 62 ? -2.214 -21.563 6.248 1.00 96.31 62 PRO A N 1
ATOM 495 C CA . PRO A 1 62 ? -3.202 -22.643 6.187 1.00 96.31 62 PRO A CA 1
ATOM 496 C C . PRO A 1 62 ? -2.668 -23.969 5.617 1.00 96.31 62 PRO A C 1
ATOM 498 O O . PRO A 1 62 ? -3.327 -24.984 5.800 1.00 96.31 62 PRO A O 1
ATOM 501 N N . ILE A 1 63 ? -1.517 -23.980 4.934 1.00 96.88 63 ILE A N 1
ATOM 502 C CA . ILE A 1 63 ? -0.927 -25.198 4.352 1.00 96.88 63 ILE A CA 1
ATOM 503 C C . ILE A 1 63 ? -0.141 -25.986 5.408 1.00 96.88 63 ILE A C 1
ATOM 505 O O . ILE A 1 63 ? -0.158 -27.217 5.407 1.00 96.88 63 ILE A O 1
ATOM 509 N N . TYR A 1 64 ? 0.570 -25.280 6.295 1.00 97.31 64 TYR A N 1
ATOM 510 C CA . TYR A 1 64 ? 1.546 -25.890 7.204 1.00 97.31 64 TYR A CA 1
ATOM 511 C C . TYR A 1 64 ? 1.236 -25.709 8.696 1.00 97.31 64 TYR A C 1
ATOM 513 O O . TYR A 1 64 ? 1.908 -26.345 9.511 1.00 97.31 64 TYR A O 1
ATOM 521 N N . LYS A 1 65 ? 0.239 -24.895 9.084 1.00 97.56 65 LYS A N 1
ATOM 522 C CA . LYS A 1 65 ? -0.044 -24.591 10.501 1.00 97.56 65 LYS A CA 1
ATOM 523 C C . LYS A 1 65 ? -0.278 -25.844 11.343 1.00 97.56 65 LYS A C 1
ATOM 525 O O . LYS A 1 65 ? 0.251 -25.912 12.444 1.00 97.56 65 LYS A O 1
ATOM 530 N N . GLU A 1 66 ? -0.998 -26.853 10.844 1.00 97.81 66 GLU A N 1
ATOM 531 C CA . GLU A 1 66 ? -1.284 -28.076 11.604 1.00 97.81 66 GLU A CA 1
ATOM 532 C C . GLU A 1 66 ? 0.001 -28.849 11.901 1.00 97.81 66 GLU A C 1
ATOM 534 O O . GLU A 1 66 ? 0.203 -29.308 13.022 1.00 97.81 66 GLU A O 1
ATOM 539 N N . LYS A 1 67 ? 0.896 -28.950 10.914 1.00 97.31 67 LYS A N 1
ATOM 540 C CA . LYS A 1 67 ? 2.181 -29.641 11.058 1.00 97.31 67 LYS A CA 1
ATOM 541 C C . LYS A 1 67 ? 3.111 -28.900 12.023 1.00 97.31 67 LYS A C 1
ATOM 543 O O . LYS A 1 67 ? 3.769 -29.529 12.845 1.00 97.31 67 LYS A O 1
ATOM 548 N N . ILE A 1 68 ? 3.136 -27.569 11.948 1.00 98.38 68 ILE A N 1
ATOM 549 C CA . ILE A 1 68 ? 3.918 -26.714 12.852 1.00 98.38 68 ILE A CA 1
ATOM 550 C C . ILE A 1 68 ? 3.378 -26.808 14.285 1.00 98.38 68 ILE A C 1
ATOM 552 O O . ILE A 1 68 ? 4.161 -26.962 15.220 1.00 98.38 68 ILE A O 1
ATOM 556 N N . GLN A 1 69 ? 2.053 -26.767 14.453 1.00 98.25 69 GLN A N 1
ATOM 557 C CA . GLN A 1 69 ? 1.400 -26.913 15.753 1.00 98.25 69 GLN A CA 1
ATOM 558 C C . GLN A 1 69 ? 1.736 -28.271 16.375 1.00 98.25 69 GLN A C 1
ATOM 560 O O . GLN A 1 69 ? 2.238 -28.315 17.490 1.00 98.25 69 GLN A O 1
ATOM 565 N N . GLN A 1 70 ? 1.584 -29.365 15.620 1.00 98.44 70 GLN A N 1
ATOM 566 C CA . GLN A 1 70 ? 1.957 -30.710 16.076 1.00 98.44 70 GLN A CA 1
ATOM 567 C C . GLN A 1 70 ? 3.431 -30.807 16.493 1.00 98.44 70 GLN A C 1
ATOM 569 O O . GLN A 1 70 ? 3.741 -31.450 17.495 1.00 98.44 70 GLN A O 1
ATOM 574 N N . TYR A 1 71 ? 4.336 -30.168 15.743 1.00 98.62 71 TYR A N 1
ATOM 575 C CA . TYR A 1 71 ? 5.760 -30.143 16.064 1.00 98.62 71 TYR A CA 1
ATOM 576 C C . TYR A 1 71 ? 6.036 -29.460 17.407 1.00 98.62 71 TYR A C 1
ATOM 578 O O . TYR A 1 71 ? 6.669 -30.050 18.281 1.00 98.62 71 TYR A O 1
ATOM 586 N N . PHE A 1 72 ? 5.556 -28.232 17.602 1.00 98.56 72 PHE A N 1
ATOM 587 C CA . PHE A 1 72 ? 5.835 -27.493 18.833 1.00 98.56 72 PHE A CA 1
ATOM 588 C C . PHE A 1 72 ? 5.034 -28.007 20.042 1.00 98.56 72 PHE A C 1
ATOM 590 O O . PHE A 1 72 ? 5.580 -28.007 21.146 1.00 98.56 72 PHE A O 1
ATOM 597 N N . ASP A 1 73 ? 3.826 -28.551 19.844 1.00 98.25 73 ASP A N 1
ATOM 598 C CA . ASP A 1 73 ? 3.062 -29.247 20.892 1.00 98.25 73 ASP A CA 1
ATOM 599 C C . ASP A 1 73 ? 3.831 -30.470 21.410 1.00 98.25 73 ASP A C 1
ATOM 601 O O . ASP A 1 73 ? 3.960 -30.656 22.620 1.00 98.25 73 ASP A O 1
ATOM 605 N N . HIS A 1 74 ? 4.411 -31.274 20.507 1.00 98.44 74 HIS A N 1
ATOM 606 C CA . HIS A 1 74 ? 5.229 -32.436 20.875 1.00 98.44 74 HIS A CA 1
ATOM 607 C C . HIS A 1 74 ? 6.407 -32.053 21.786 1.00 98.44 74 HIS A C 1
ATOM 609 O O . HIS A 1 74 ? 6.759 -32.794 22.705 1.00 98.44 74 HIS A O 1
ATOM 615 N N . TYR A 1 75 ? 6.998 -30.879 21.556 1.00 98.25 75 TYR A N 1
ATOM 616 C CA . TYR A 1 75 ? 8.128 -30.366 22.330 1.00 98.25 75 TYR A CA 1
ATOM 617 C C . TYR A 1 75 ? 7.739 -29.413 23.472 1.00 98.25 75 TYR A C 1
ATOM 619 O O . TYR A 1 75 ? 8.635 -28.880 24.128 1.00 98.25 75 TYR A O 1
ATOM 627 N N . ASN A 1 76 ? 6.442 -29.243 23.757 1.00 98.00 76 ASN A N 1
ATOM 628 C CA . ASN A 1 76 ? 5.908 -28.347 24.790 1.00 98.00 76 ASN A CA 1
ATOM 629 C C . ASN A 1 76 ? 6.396 -26.890 24.654 1.00 98.00 76 ASN A C 1
ATOM 631 O O . ASN A 1 76 ? 6.830 -26.276 25.630 1.00 98.00 76 ASN A O 1
ATOM 635 N N . VAL A 1 77 ? 6.352 -26.343 23.439 1.00 98.50 77 VAL A N 1
ATOM 636 C CA . VAL A 1 77 ? 6.665 -24.936 23.156 1.00 98.50 77 VAL A CA 1
ATOM 637 C C . VAL A 1 77 ? 5.391 -24.236 22.688 1.00 98.50 77 VAL A C 1
ATOM 639 O O . VAL A 1 77 ? 4.810 -24.602 21.672 1.00 98.50 77 VAL A O 1
ATOM 642 N N . GLU A 1 78 ? 4.954 -23.211 23.412 1.00 98.25 78 GLU A N 1
ATOM 643 C CA . GLU A 1 78 ? 3.731 -22.476 23.082 1.00 98.25 78 GLU A CA 1
ATOM 644 C C . GLU A 1 78 ? 3.921 -21.577 21.849 1.00 98.25 78 GLU A C 1
ATOM 646 O O . GLU A 1 78 ? 4.862 -20.785 21.782 1.00 98.25 78 GLU A O 1
ATOM 651 N N . ILE A 1 79 ? 3.010 -21.656 20.875 1.00 98.62 79 ILE A N 1
ATOM 652 C CA . ILE A 1 79 ? 3.061 -20.814 19.674 1.00 98.62 79 ILE A CA 1
ATOM 653 C C . ILE A 1 79 ? 2.198 -19.561 19.847 1.00 98.62 79 ILE A C 1
ATOM 655 O O . ILE A 1 79 ? 1.007 -19.639 20.135 1.00 98.62 79 ILE A O 1
ATOM 659 N N . THR A 1 80 ? 2.775 -18.399 19.539 1.00 98.50 80 THR A N 1
ATOM 660 C CA . THR A 1 80 ? 2.034 -17.179 19.197 1.00 98.50 80 THR A CA 1
ATOM 661 C C . THR A 1 80 ? 2.182 -16.881 17.709 1.00 98.50 80 THR A C 1
ATOM 663 O O . THR A 1 80 ? 3.292 -16.764 17.190 1.00 98.50 80 THR A O 1
ATOM 666 N N . TRP A 1 81 ? 1.054 -16.730 17.016 1.00 98.06 81 TRP A N 1
ATOM 667 C CA . TRP A 1 81 ? 1.020 -16.500 15.574 1.00 98.06 81 TRP A CA 1
ATOM 668 C C . TRP A 1 81 ? 0.952 -15.012 15.229 1.00 98.06 81 TRP A C 1
ATOM 670 O O . TRP A 1 81 ? 0.069 -14.292 15.693 1.00 98.06 81 TRP A O 1
ATOM 680 N N . LYS A 1 82 ? 1.822 -14.578 14.317 1.00 98.06 82 LYS A N 1
ATOM 681 C CA . LYS A 1 82 ? 1.720 -13.317 13.584 1.00 98.06 82 LYS A CA 1
ATOM 682 C C . LYS A 1 82 ? 1.636 -13.616 12.091 1.00 98.06 82 LYS A C 1
ATOM 684 O O . LYS A 1 82 ? 2.641 -13.710 11.394 1.00 98.06 82 LYS A O 1
ATOM 689 N N . VAL A 1 83 ? 0.414 -13.773 11.595 1.00 96.50 83 VAL A N 1
ATOM 690 C CA . VAL A 1 83 ? 0.181 -13.972 10.162 1.00 96.50 83 VAL A CA 1
ATOM 691 C C . VAL A 1 83 ? 0.214 -12.618 9.458 1.00 96.50 83 VAL A C 1
ATOM 693 O O . VAL A 1 83 ? -0.492 -11.695 9.863 1.00 96.50 83 VAL A O 1
ATOM 696 N N . VAL A 1 84 ? 1.034 -12.500 8.417 1.00 92.00 84 VAL A N 1
ATOM 697 C CA . VAL A 1 84 ? 1.189 -11.285 7.610 1.00 92.00 84 VAL A CA 1
ATOM 698 C C . VAL A 1 84 ? 0.815 -11.564 6.161 1.00 92.00 84 VAL A C 1
ATOM 700 O O . VAL A 1 84 ? 1.034 -12.660 5.639 1.00 92.00 84 VAL A O 1
ATOM 703 N N . LYS A 1 85 ? 0.233 -10.567 5.493 1.00 85.19 85 LYS A N 1
ATOM 704 C CA . LYS A 1 85 ? -0.006 -10.656 4.052 1.00 85.19 85 LYS A CA 1
ATOM 705 C C . LYS A 1 85 ? 1.340 -10.607 3.333 1.00 85.19 85 LYS A C 1
ATOM 707 O O . LYS A 1 85 ? 2.074 -9.633 3.482 1.00 85.19 85 LYS A O 1
ATOM 712 N N . GLY A 1 86 ? 1.654 -11.651 2.574 1.00 78.06 86 GLY A N 1
ATOM 713 C CA . GLY A 1 86 ? 2.772 -11.630 1.641 1.00 78.06 86 GLY A CA 1
ATOM 714 C C . GLY A 1 86 ? 2.486 -10.783 0.408 1.00 78.06 86 GLY A C 1
ATOM 715 O O . GLY A 1 86 ? 1.456 -10.119 0.302 1.00 78.06 86 GLY A O 1
ATOM 716 N N . GLY A 1 87 ? 3.410 -10.840 -0.541 1.00 83.25 87 GLY A N 1
ATOM 717 C CA . GLY A 1 87 ? 3.301 -10.171 -1.832 1.00 83.25 87 GLY A CA 1
ATOM 718 C C . GLY A 1 87 ? 3.790 -8.718 -1.851 1.00 83.25 87 GLY A C 1
ATOM 719 O O . GLY A 1 87 ? 3.762 -8.017 -0.837 1.00 83.25 87 GLY A O 1
ATOM 720 N N . GLU A 1 88 ? 4.318 -8.290 -3.003 1.00 82.12 88 GLU A N 1
ATOM 721 C CA . GLU A 1 88 ? 5.209 -7.119 -3.142 1.00 82.12 88 GLU A CA 1
ATOM 722 C C . GLU A 1 88 ? 4.588 -5.799 -2.653 1.00 82.12 88 GLU A C 1
ATOM 724 O O . GLU A 1 88 ? 5.301 -4.931 -2.142 1.00 82.12 88 GLU A O 1
ATOM 729 N N . ILE A 1 89 ? 3.257 -5.649 -2.721 1.00 83.19 89 ILE A N 1
ATOM 730 C CA . ILE A 1 89 ? 2.567 -4.437 -2.241 1.00 83.19 89 ILE A CA 1
ATOM 731 C C . ILE A 1 89 ? 2.608 -4.305 -0.716 1.00 83.19 89 ILE A C 1
ATOM 733 O O . ILE A 1 89 ? 2.474 -3.201 -0.196 1.00 83.19 89 ILE A O 1
ATOM 737 N N . ASN A 1 90 ? 2.786 -5.424 -0.009 1.00 86.19 90 ASN A N 1
ATOM 738 C CA . ASN A 1 90 ? 2.842 -5.488 1.447 1.00 86.19 90 ASN A CA 1
ATOM 739 C C . ASN A 1 90 ? 4.284 -5.384 1.964 1.00 86.19 90 ASN A C 1
ATOM 741 O O . ASN A 1 90 ? 4.509 -5.419 3.174 1.00 86.19 90 ASN A O 1
ATOM 745 N N . LYS A 1 91 ? 5.271 -5.201 1.076 1.00 89.50 91 LYS A N 1
ATOM 746 C CA . LYS A 1 91 ? 6.675 -4.963 1.431 1.00 89.50 91 LYS A CA 1
ATOM 747 C C . LYS A 1 91 ? 6.902 -3.511 1.873 1.00 89.50 91 LYS A C 1
ATOM 749 O O . LYS A 1 91 ? 7.642 -2.756 1.242 1.00 89.50 91 LYS A O 1
ATOM 754 N N . THR A 1 92 ? 6.228 -3.098 2.942 1.00 89.38 92 THR A N 1
ATOM 755 C CA . THR A 1 92 ? 6.103 -1.695 3.368 1.00 89.38 92 THR A CA 1
ATOM 756 C C . THR A 1 92 ? 6.542 -1.481 4.814 1.00 89.38 92 THR A C 1
ATOM 758 O O . THR A 1 92 ? 6.736 -2.425 5.581 1.00 89.38 92 THR A O 1
ATOM 761 N N . MET A 1 93 ? 6.682 -0.206 5.194 1.00 93.69 93 MET A N 1
ATOM 762 C CA . MET A 1 93 ? 6.942 0.180 6.583 1.00 93.69 93 MET A CA 1
ATOM 763 C C . MET A 1 93 ? 5.795 -0.245 7.502 1.00 93.69 93 MET A C 1
ATOM 765 O O . MET A 1 93 ? 6.053 -0.677 8.616 1.00 93.69 93 MET A O 1
ATOM 769 N N . ASP A 1 94 ? 4.550 -0.183 7.034 1.00 92.88 94 ASP A N 1
ATOM 770 C CA . ASP A 1 94 ? 3.388 -0.508 7.864 1.00 92.88 94 ASP A CA 1
ATOM 771 C C . ASP A 1 94 ? 3.363 -1.991 8.238 1.00 92.88 94 ASP A C 1
ATOM 773 O O . ASP A 1 94 ? 3.188 -2.319 9.408 1.00 92.88 94 ASP A O 1
ATOM 777 N N . THR A 1 95 ? 3.641 -2.889 7.287 1.00 92.06 95 THR A N 1
ATOM 778 C CA . THR A 1 95 ? 3.777 -4.326 7.576 1.00 92.06 95 THR A CA 1
ATOM 779 C C . THR A 1 95 ? 4.944 -4.598 8.527 1.00 92.06 95 THR A C 1
ATOM 781 O O . THR A 1 95 ? 4.834 -5.433 9.422 1.00 92.06 95 THR A O 1
ATOM 784 N N . MET A 1 96 ? 6.061 -3.878 8.372 1.00 97.38 96 MET A N 1
ATOM 785 C CA . MET A 1 96 ? 7.207 -3.984 9.280 1.00 97.38 96 MET A CA 1
ATOM 786 C C . MET A 1 96 ? 6.837 -3.545 10.706 1.00 97.38 96 MET A C 1
ATOM 788 O O . MET A 1 96 ? 7.125 -4.264 11.663 1.00 97.38 96 MET A O 1
ATOM 792 N N . LEU A 1 97 ? 6.148 -2.410 10.856 1.00 96.44 97 LEU A N 1
ATOM 793 C CA . LEU A 1 97 ? 5.692 -1.898 12.151 1.00 96.44 97 LEU A CA 1
ATOM 794 C C . LEU A 1 97 ? 4.626 -2.794 12.791 1.00 96.44 97 LEU A C 1
ATOM 796 O O . LEU A 1 97 ? 4.626 -2.966 14.003 1.00 96.44 97 LEU A O 1
ATOM 800 N N . ASP A 1 98 ? 3.765 -3.420 11.993 1.00 95.00 98 ASP A N 1
ATOM 801 C CA . ASP A 1 98 ? 2.782 -4.395 12.469 1.00 95.00 98 ASP A CA 1
ATOM 802 C C . ASP A 1 98 ? 3.449 -5.671 13.032 1.00 95.00 98 ASP A C 1
ATOM 804 O O . ASP A 1 98 ? 2.956 -6.286 13.981 1.00 95.00 98 ASP A O 1
ATOM 808 N N . ILE A 1 99 ? 4.613 -6.063 12.498 1.00 98.06 99 ILE A N 1
ATOM 809 C CA . ILE A 1 99 ? 5.451 -7.121 13.086 1.00 98.06 99 ILE A CA 1
ATOM 810 C C . ILE A 1 99 ? 6.107 -6.632 14.383 1.00 98.06 99 ILE A C 1
ATOM 812 O O . ILE A 1 99 ? 6.123 -7.374 15.363 1.00 98.06 99 ILE A O 1
ATOM 816 N N . VAL A 1 100 ? 6.602 -5.390 14.424 1.00 97.88 100 VAL A N 1
ATOM 817 C CA . VAL A 1 100 ? 7.156 -4.783 15.649 1.00 97.88 100 VAL A CA 1
ATOM 818 C C . VAL A 1 100 ? 6.117 -4.749 16.775 1.00 97.88 100 VAL A C 1
ATOM 820 O O . VAL A 1 100 ? 6.427 -5.168 17.889 1.00 97.88 100 VAL A O 1
ATOM 823 N N . ASP A 1 101 ? 4.875 -4.356 16.484 1.00 96.00 101 ASP A N 1
ATOM 824 C CA . ASP A 1 101 ? 3.774 -4.374 17.455 1.00 96.00 101 ASP A CA 1
ATOM 825 C C . ASP A 1 101 ? 3.514 -5.788 17.999 1.00 96.00 101 ASP A C 1
ATOM 827 O O . ASP A 1 101 ? 3.217 -5.962 19.184 1.00 96.00 101 ASP A O 1
ATOM 831 N N . ALA A 1 102 ? 3.633 -6.814 17.149 1.00 95.62 102 ALA A N 1
ATOM 832 C CA . ALA A 1 102 ? 3.488 -8.207 17.564 1.00 95.62 102 ALA A CA 1
ATOM 833 C C . ALA A 1 102 ? 4.649 -8.663 18.464 1.00 95.62 102 ALA A C 1
ATOM 835 O O . ALA A 1 102 ? 4.407 -9.354 19.453 1.00 95.62 102 ALA A O 1
ATOM 836 N N . MET A 1 103 ? 5.884 -8.239 18.171 1.00 98.38 103 MET A N 1
ATOM 837 C CA . MET A 1 103 ? 7.047 -8.481 19.037 1.00 98.38 103 MET A CA 1
ATOM 838 C C . MET A 1 103 ? 6.875 -7.809 20.409 1.00 98.38 103 MET A C 1
ATOM 840 O O . MET A 1 103 ? 7.143 -8.427 21.442 1.00 98.38 103 MET A O 1
ATOM 844 N N . ASP A 1 104 ? 6.374 -6.569 20.441 1.00 96.12 104 ASP A N 1
ATOM 845 C CA . ASP A 1 104 ? 6.064 -5.859 21.687 1.00 96.12 104 ASP A CA 1
ATOM 846 C C . ASP A 1 104 ? 4.936 -6.539 22.472 1.00 96.12 104 ASP A C 1
ATOM 848 O O . ASP A 1 104 ? 5.075 -6.767 23.674 1.00 96.12 104 ASP A O 1
ATOM 852 N N . SER A 1 105 ? 3.852 -6.926 21.795 1.00 95.62 105 SER A N 1
ATOM 853 C CA . SER A 1 105 ? 2.690 -7.577 22.418 1.00 95.62 105 SER A CA 1
ATOM 854 C C . SER A 1 105 ? 3.018 -8.965 22.972 1.00 95.62 105 SER A C 1
ATOM 856 O O . SER A 1 105 ? 2.543 -9.331 24.045 1.00 95.62 105 SER A O 1
ATOM 858 N N . PHE A 1 106 ? 3.864 -9.730 22.274 1.00 97.44 106 PHE A N 1
ATOM 859 C CA . PHE A 1 106 ? 4.400 -11.008 22.755 1.00 97.44 106 PHE A CA 1
ATOM 860 C C . PHE A 1 106 ? 5.381 -10.827 23.931 1.00 97.44 106 PHE A C 1
ATOM 862 O O . PHE A 1 106 ? 5.636 -11.753 24.712 1.00 97.44 106 PHE A O 1
ATOM 869 N N . GLY A 1 107 ? 5.941 -9.622 24.069 1.00 95.44 107 GLY A N 1
ATOM 870 C CA . GLY A 1 107 ? 6.979 -9.317 25.038 1.00 95.44 107 GLY A CA 1
ATOM 871 C C . GLY A 1 107 ? 8.293 -10.010 24.690 1.00 95.44 107 GLY A C 1
ATOM 872 O O . GLY A 1 107 ? 8.904 -10.619 25.573 1.00 95.44 107 GLY A O 1
ATOM 873 N N . THR A 1 108 ? 8.716 -9.949 23.419 1.00 95.94 108 THR A N 1
ATOM 874 C CA . THR A 1 108 ? 9.985 -10.525 22.950 1.00 95.94 108 THR A CA 1
ATOM 875 C C . THR A 1 108 ? 11.144 -10.014 23.810 1.00 95.94 108 THR A C 1
ATOM 877 O O . THR A 1 108 ? 11.415 -8.807 23.892 1.00 95.94 108 THR A O 1
ATOM 880 N N . VAL A 1 109 ? 11.850 -10.932 24.476 1.00 95.12 109 VAL A N 1
ATOM 881 C CA . VAL A 1 109 ? 13.033 -10.568 25.269 1.00 95.12 109 VAL A CA 1
ATOM 882 C C . VAL A 1 109 ? 14.268 -10.427 24.376 1.00 95.12 109 VAL A C 1
ATOM 884 O O . VAL A 1 109 ? 14.325 -10.961 23.276 1.00 95.12 109 VAL A O 1
ATOM 887 N N . ARG A 1 110 ? 15.293 -9.697 24.840 1.00 91.75 110 ARG A N 1
ATOM 888 C CA . ARG A 1 110 ? 16.399 -9.195 23.995 1.00 91.75 110 ARG A CA 1
ATOM 889 C C . ARG A 1 110 ? 17.094 -10.251 23.121 1.00 91.75 110 ARG A C 1
ATOM 891 O O . ARG A 1 110 ? 17.550 -9.915 22.036 1.00 91.75 110 ARG A O 1
ATOM 898 N N . THR A 1 111 ? 17.227 -11.481 23.605 1.00 95.31 111 THR A N 1
ATOM 899 C CA . THR A 1 111 ? 17.931 -12.562 22.899 1.00 95.31 111 THR A CA 1
ATOM 900 C C . THR A 1 111 ? 17.002 -13.646 22.349 1.00 95.31 111 THR A C 1
ATOM 902 O O . THR A 1 111 ? 17.501 -14.578 21.720 1.00 95.31 111 THR A O 1
ATOM 905 N N . GLU A 1 112 ? 15.688 -13.535 22.572 1.00 97.56 112 GLU A N 1
ATOM 906 C CA . GLU A 1 112 ? 14.668 -14.479 22.092 1.00 97.56 112 GLU A CA 1
ATOM 907 C C . GLU A 1 112 ? 14.467 -14.305 20.581 1.00 97.56 112 GLU A C 1
ATOM 909 O O . GLU A 1 112 ? 14.158 -13.194 20.140 1.00 97.56 112 GLU A O 1
ATOM 914 N N . PRO A 1 113 ? 14.689 -15.353 19.765 1.00 98.19 113 PRO A N 1
ATOM 915 C CA . PRO A 1 113 ? 14.618 -15.223 18.320 1.00 98.19 113 PRO A CA 1
ATOM 916 C C . PRO A 1 113 ? 13.181 -15.305 17.803 1.00 98.19 113 PRO A C 1
ATOM 918 O O . PRO A 1 113 ? 12.481 -16.280 18.059 1.00 98.19 113 PRO A O 1
ATOM 921 N N . THR A 1 114 ? 12.756 -14.349 16.982 1.00 98.69 114 THR A N 1
ATOM 922 C CA . THR A 1 114 ? 11.489 -14.492 16.235 1.00 98.69 114 THR A CA 1
ATOM 923 C C . THR A 1 114 ? 11.642 -15.558 15.146 1.00 98.69 114 THR A C 1
ATOM 925 O O . THR A 1 114 ? 12.647 -15.559 14.431 1.00 98.69 114 THR A O 1
ATOM 928 N N . LEU A 1 115 ? 10.677 -16.474 15.012 1.00 98.81 115 LEU A N 1
ATOM 929 C CA . LEU A 1 115 ? 10.667 -17.457 13.926 1.00 98.81 115 LEU A CA 1
ATOM 930 C C . LEU A 1 115 ? 9.959 -16.863 12.709 1.00 98.81 115 LEU A C 1
ATOM 932 O O . LEU A 1 115 ? 8.812 -16.444 12.814 1.00 98.81 115 LEU A O 1
ATOM 936 N N . VAL A 1 116 ? 10.616 -16.846 11.554 1.00 98.56 116 VAL A N 1
ATOM 937 C CA . VAL A 1 116 ? 10.067 -16.274 10.320 1.00 98.56 116 VAL A CA 1
ATOM 938 C C . VAL A 1 116 ? 9.926 -17.361 9.260 1.00 98.56 116 VAL A C 1
ATOM 940 O O . VAL A 1 116 ? 10.920 -17.969 8.860 1.00 98.56 116 VAL A O 1
ATOM 943 N N . ILE A 1 117 ? 8.698 -17.594 8.790 1.00 98.12 117 ILE A N 1
ATOM 944 C CA . ILE A 1 117 ? 8.360 -18.665 7.840 1.00 98.12 117 ILE A CA 1
ATOM 945 C C . ILE A 1 117 ? 7.651 -18.065 6.620 1.00 98.12 117 ILE A C 1
ATOM 947 O O . ILE A 1 117 ? 6.523 -17.580 6.715 1.00 98.12 117 ILE A O 1
ATOM 951 N N . GLY A 1 118 ? 8.288 -18.097 5.450 1.00 95.56 118 GLY A N 1
ATOM 952 C CA . GLY A 1 118 ? 7.712 -17.485 4.248 1.00 95.56 118 GLY A CA 1
ATOM 953 C C . GLY A 1 118 ? 8.672 -17.414 3.066 1.00 95.56 118 GLY A C 1
ATOM 954 O O . GLY A 1 118 ? 9.757 -17.987 3.100 1.00 95.56 118 GLY A O 1
ATOM 955 N N . GLY A 1 119 ? 8.251 -16.767 1.981 1.00 91.62 119 GLY A N 1
ATOM 956 C CA . GLY A 1 119 ? 9.138 -16.453 0.859 1.00 91.62 119 GLY A CA 1
ATOM 957 C C . GLY A 1 119 ? 10.091 -15.296 1.172 1.00 91.62 119 GLY A C 1
ATOM 958 O O . GLY A 1 119 ? 10.035 -14.719 2.259 1.00 91.62 119 GLY A O 1
ATOM 959 N N . GLY A 1 120 ? 10.916 -14.917 0.188 1.00 87.56 120 GLY A N 1
ATOM 960 C CA . GLY A 1 120 ? 11.903 -13.832 0.323 1.00 87.56 120 GLY A CA 1
ATOM 961 C C . GLY A 1 120 ? 11.314 -12.520 0.855 1.00 87.56 120 GLY A C 1
ATOM 962 O O . GLY A 1 120 ? 11.920 -11.835 1.670 1.00 87.56 120 GLY A O 1
ATOM 963 N N . LEU A 1 121 ? 10.076 -12.208 0.472 1.00 89.44 121 LEU A N 1
ATOM 964 C CA . LEU A 1 121 ? 9.394 -11.004 0.929 1.00 89.44 121 LEU A CA 1
ATOM 965 C C . LEU A 1 121 ? 9.131 -10.990 2.435 1.00 89.44 121 LEU A C 1
ATOM 967 O O . LEU A 1 121 ? 9.486 -10.028 3.110 1.00 89.44 121 LEU A O 1
ATOM 971 N N . VAL A 1 122 ? 8.513 -12.045 2.970 1.00 93.44 122 VAL A N 1
ATOM 972 C CA . VAL A 1 122 ? 8.200 -12.113 4.405 1.00 93.44 122 VAL A CA 1
ATOM 973 C C . VAL A 1 122 ? 9.489 -12.146 5.220 1.00 93.44 122 VAL A C 1
ATOM 975 O O . VAL A 1 122 ? 9.574 -11.477 6.250 1.00 93.44 122 VAL A O 1
ATOM 978 N N . THR A 1 123 ? 10.519 -12.847 4.732 1.00 95.81 123 THR A N 1
ATOM 979 C CA . THR A 1 123 ? 11.829 -12.874 5.391 1.00 95.81 123 THR A CA 1
ATOM 980 C C . THR A 1 123 ? 12.528 -11.519 5.392 1.00 95.81 123 THR A C 1
ATOM 982 O O . THR A 1 123 ? 13.154 -11.181 6.394 1.00 95.81 123 THR A O 1
ATOM 985 N N . ASP A 1 124 ? 12.374 -10.718 4.337 1.00 96.00 124 ASP A N 1
ATOM 986 C CA . ASP A 1 124 ? 12.933 -9.366 4.274 1.00 96.00 124 ASP A CA 1
ATOM 987 C C . ASP A 1 124 ? 12.234 -8.412 5.246 1.00 96.00 124 ASP A C 1
ATOM 989 O O . ASP A 1 124 ? 12.896 -7.709 6.010 1.00 96.00 124 ASP A O 1
ATOM 993 N N . VAL A 1 125 ? 10.896 -8.388 5.242 1.00 97.25 125 VAL A N 1
ATOM 994 C CA . VAL A 1 125 ? 10.123 -7.457 6.080 1.00 97.25 125 VAL A CA 1
ATOM 995 C C . VAL A 1 125 ? 10.303 -7.797 7.561 1.00 97.25 125 VAL A C 1
ATOM 997 O O . VAL A 1 125 ? 10.614 -6.917 8.366 1.00 97.25 125 VAL A O 1
ATOM 1000 N N . ALA A 1 126 ? 10.163 -9.075 7.927 1.00 98.00 126 ALA A N 1
ATOM 1001 C CA . ALA A 1 126 ? 10.336 -9.518 9.308 1.00 98.00 126 ALA A CA 1
ATOM 1002 C C . ALA A 1 126 ? 11.797 -9.415 9.765 1.00 98.00 126 ALA A C 1
ATOM 1004 O O . ALA A 1 126 ? 12.061 -8.990 10.887 1.00 98.00 126 ALA A O 1
ATOM 1005 N N . GLY A 1 127 ? 12.756 -9.725 8.887 1.00 98.00 127 GLY A N 1
ATOM 1006 C CA . GLY A 1 127 ? 14.174 -9.534 9.170 1.00 98.00 127 GLY A CA 1
ATOM 1007 C C . GLY A 1 127 ? 14.513 -8.067 9.447 1.00 98.00 127 GLY A C 1
ATOM 1008 O O . GLY A 1 127 ? 15.249 -7.776 10.389 1.00 98.00 127 GLY A O 1
ATOM 1009 N N . TYR A 1 128 ? 13.914 -7.126 8.706 1.00 98.44 128 TYR A N 1
ATOM 1010 C CA . TYR A 1 128 ? 14.103 -5.694 8.950 1.00 98.44 128 TYR A CA 1
ATOM 1011 C C . TYR A 1 128 ? 13.407 -5.208 10.231 1.00 98.44 128 TYR A C 1
ATOM 1013 O O . TYR A 1 128 ? 13.964 -4.371 10.953 1.00 98.44 128 TYR A O 1
ATOM 1021 N N . ALA A 1 129 ? 12.242 -5.774 10.569 1.00 98.44 129 ALA A N 1
ATOM 1022 C CA . ALA A 1 129 ? 11.612 -5.565 11.873 1.00 98.44 129 ALA A CA 1
ATOM 1023 C C . ALA A 1 129 ? 12.551 -6.009 13.006 1.00 98.44 129 ALA A C 1
ATOM 1025 O O . ALA A 1 129 ? 12.814 -5.235 13.924 1.00 98.44 129 ALA A O 1
ATOM 1026 N N . CYS A 1 130 ? 13.146 -7.203 12.906 1.00 98.56 130 CYS A N 1
ATOM 1027 C CA . CYS A 1 130 ? 14.102 -7.711 13.892 1.00 98.56 130 CYS A CA 1
ATOM 1028 C C . CYS A 1 130 ? 15.397 -6.885 13.958 1.00 98.56 130 CYS A C 1
ATOM 1030 O O . CYS A 1 130 ? 15.905 -6.648 15.053 1.00 98.56 130 CYS A O 1
ATOM 1032 N N . ALA A 1 131 ? 15.903 -6.390 12.825 1.00 98.12 131 ALA A N 1
ATOM 1033 C CA . ALA A 1 131 ? 17.054 -5.484 12.792 1.00 98.12 131 ALA A CA 1
ATOM 1034 C C . ALA A 1 131 ? 16.770 -4.178 13.558 1.00 98.12 131 ALA A C 1
ATOM 1036 O O . ALA A 1 131 ? 17.622 -3.657 14.275 1.00 98.12 131 ALA A O 1
ATOM 1037 N N . SER A 1 132 ? 15.542 -3.667 13.436 1.00 97.56 132 SER A N 1
ATOM 1038 C CA . SER A 1 132 ? 15.125 -2.393 14.031 1.00 97.56 132 SER A CA 1
ATOM 1039 C C . SER A 1 132 ? 14.686 -2.535 15.495 1.00 97.56 132 SER A C 1
ATOM 1041 O O . SER A 1 132 ? 14.917 -1.635 16.312 1.00 97.56 132 SER A O 1
ATOM 1043 N N . TYR A 1 133 ? 14.082 -3.668 15.864 1.00 97.56 133 TYR A N 1
ATOM 1044 C CA . TYR A 1 133 ? 13.524 -3.896 17.193 1.00 97.56 133 TYR A CA 1
ATOM 1045 C C . TYR A 1 133 ? 14.624 -3.907 18.259 1.00 97.56 133 TYR A C 1
ATOM 1047 O O . TYR A 1 133 ? 15.563 -4.708 18.234 1.00 97.56 133 TYR A O 1
ATOM 1055 N N . ARG A 1 134 ? 14.535 -2.956 19.199 1.00 95.44 134 ARG A N 1
ATOM 1056 C CA . ARG A 1 134 ? 15.560 -2.680 20.226 1.00 95.44 134 ARG A CA 1
ATOM 1057 C C . ARG A 1 134 ? 16.975 -2.487 19.650 1.00 95.44 134 ARG A C 1
ATOM 1059 O O . ARG A 1 134 ? 17.958 -2.724 20.360 1.00 95.44 134 ARG A O 1
ATOM 1066 N N . ARG A 1 135 ? 17.067 -1.979 18.411 1.00 95.50 135 ARG A N 1
ATOM 1067 C CA . ARG A 1 135 ? 18.289 -1.741 17.610 1.00 95.50 135 ARG A CA 1
ATOM 1068 C C . ARG A 1 135 ? 19.018 -2.994 17.109 1.00 95.50 135 ARG A C 1
ATOM 1070 O O . ARG A 1 135 ? 19.991 -2.839 16.388 1.00 95.50 135 ARG A O 1
ATOM 1077 N N . THR A 1 136 ? 18.603 -4.183 17.541 1.00 95.25 136 THR A N 1
ATOM 1078 C CA . THR A 1 136 ? 18.965 -5.493 16.980 1.00 95.25 136 THR A CA 1
ATOM 1079 C C . THR A 1 136 ? 18.304 -6.569 17.840 1.00 95.25 136 THR A C 1
ATOM 1081 O O . THR A 1 136 ? 18.437 -6.565 19.072 1.00 95.25 136 THR A O 1
ATOM 1084 N N . SER A 1 137 ? 17.566 -7.470 17.200 1.00 97.75 137 SER A N 1
ATOM 1085 C CA . SER A 1 137 ? 16.946 -8.638 17.818 1.00 97.75 137 SER A CA 1
ATOM 1086 C C . SER A 1 137 ? 17.172 -9.873 16.955 1.00 97.75 137 SER A C 1
ATOM 1088 O O . SER A 1 137 ? 17.218 -9.801 15.724 1.00 97.75 137 SER A O 1
ATOM 1090 N N . ASN A 1 138 ? 17.325 -11.015 17.618 1.00 98.12 138 ASN A N 1
ATOM 1091 C CA . ASN A 1 138 ? 17.596 -12.283 16.956 1.00 98.12 138 ASN A CA 1
ATOM 1092 C C . ASN A 1 138 ? 16.374 -12.765 16.164 1.00 98.12 138 ASN A C 1
ATOM 1094 O O . ASN A 1 138 ? 15.228 -12.519 16.546 1.00 98.12 138 ASN A O 1
ATOM 1098 N N . PHE A 1 139 ? 16.618 -13.517 15.095 1.00 98.56 139 PHE A N 1
ATOM 1099 C CA . PHE A 1 139 ? 15.563 -14.199 14.352 1.00 98.56 139 PHE A CA 1
ATOM 1100 C C . PHE A 1 139 ? 16.085 -15.457 13.654 1.00 98.56 139 PHE A C 1
ATOM 1102 O O . PHE A 1 139 ? 17.297 -15.665 13.540 1.00 98.56 139 PHE A O 1
ATOM 1109 N N . ILE A 1 140 ? 15.157 -16.309 13.224 1.00 98.62 140 ILE A N 1
ATOM 1110 C CA . ILE A 1 140 ? 15.401 -17.561 12.499 1.00 98.62 140 ILE A CA 1
ATOM 1111 C C . ILE A 1 140 ? 14.556 -17.553 11.228 1.00 98.62 140 ILE A C 1
ATOM 1113 O O . ILE A 1 140 ? 13.412 -17.103 11.260 1.00 98.62 140 ILE A O 1
ATOM 1117 N N . ARG A 1 141 ? 15.103 -18.061 10.117 1.00 98.38 141 ARG A N 1
ATOM 1118 C CA . ARG A 1 141 ? 14.398 -18.158 8.829 1.00 98.38 141 ARG A CA 1
ATOM 1119 C C . ARG A 1 141 ? 14.077 -19.603 8.462 1.00 98.38 141 ARG A C 1
ATOM 1121 O O . ARG A 1 141 ? 14.935 -20.477 8.567 1.00 98.38 141 ARG A O 1
ATOM 1128 N N . ILE A 1 142 ? 12.868 -19.815 7.953 1.00 98.38 142 ILE A N 1
ATOM 1129 C CA . ILE A 1 142 ? 12.450 -21.017 7.226 1.00 98.38 142 ILE A CA 1
ATOM 1130 C C . ILE A 1 142 ? 11.872 -20.555 5.877 1.00 98.38 142 ILE A C 1
ATOM 1132 O O . ILE A 1 142 ? 10.676 -20.249 5.787 1.00 98.38 142 ILE A O 1
ATOM 1136 N N . PRO A 1 143 ? 12.711 -20.411 4.835 1.00 97.69 143 PRO A N 1
ATOM 1137 C CA . PRO A 1 143 ? 12.242 -20.061 3.502 1.00 97.69 143 PRO A CA 1
ATOM 1138 C C . PRO A 1 143 ? 11.337 -21.144 2.904 1.00 97.69 143 PRO A C 1
ATOM 1140 O O . PRO A 1 143 ? 11.637 -22.330 2.979 1.00 97.69 143 PRO A O 1
ATOM 1143 N N . THR A 1 144 ? 10.250 -20.727 2.255 1.00 96.81 144 THR A N 1
ATOM 1144 C CA . THR A 1 144 ? 9.229 -21.635 1.678 1.00 96.81 144 THR A CA 1
ATOM 1145 C C . THR A 1 144 ? 9.085 -21.526 0.158 1.00 96.81 144 THR A C 1
ATOM 1147 O O . THR A 1 144 ? 8.268 -22.209 -0.452 1.00 96.81 144 THR A O 1
ATOM 1150 N N . THR A 1 145 ? 9.894 -20.673 -0.470 1.00 96.69 145 THR A N 1
ATOM 1151 C CA . THR A 1 145 ? 9.950 -20.492 -1.930 1.00 96.69 145 THR A CA 1
ATOM 1152 C C . THR A 1 145 ? 11.346 -20.836 -2.419 1.00 96.69 145 THR A C 1
ATOM 1154 O O . THR A 1 145 ? 12.298 -20.724 -1.645 1.00 96.69 145 THR A O 1
ATOM 1157 N N . LEU A 1 146 ? 11.498 -21.188 -3.698 1.00 97.69 146 LEU A N 1
ATOM 1158 C CA . LEU A 1 146 ? 12.822 -21.464 -4.254 1.00 97.69 146 LEU A CA 1
ATOM 1159 C C . LEU A 1 146 ? 13.752 -20.242 -4.142 1.00 97.69 146 LEU A C 1
ATOM 1161 O O . LEU A 1 146 ? 14.847 -20.391 -3.617 1.00 97.69 146 LEU A O 1
ATOM 1165 N N . ILE A 1 147 ? 13.291 -19.030 -4.494 1.00 95.44 147 ILE A N 1
ATOM 1166 C CA . ILE A 1 147 ? 14.060 -17.782 -4.274 1.00 95.44 147 ILE A CA 1
ATOM 1167 C C . ILE A 1 147 ? 14.480 -17.642 -2.808 1.00 95.44 147 ILE A C 1
ATOM 1169 O O . ILE A 1 147 ? 15.623 -17.309 -2.515 1.00 95.44 147 ILE A O 1
ATOM 1173 N N . GLY A 1 148 ? 13.563 -17.907 -1.874 1.00 95.62 148 GLY A N 1
ATOM 1174 C CA . GLY A 1 148 ? 13.877 -17.892 -0.449 1.00 95.62 148 GLY A CA 1
ATOM 1175 C C . GLY A 1 148 ? 15.000 -18.866 -0.096 1.00 95.62 148 GLY A C 1
ATOM 1176 O O . GLY A 1 148 ? 15.928 -18.480 0.604 1.00 95.62 148 GLY A O 1
ATOM 1177 N N . LEU A 1 149 ? 14.917 -20.104 -0.587 1.00 97.44 149 LEU A N 1
ATOM 1178 C CA . LEU A 1 149 ? 15.840 -21.190 -0.256 1.00 97.44 149 LEU A CA 1
ATOM 1179 C C . LEU A 1 149 ? 17.254 -20.960 -0.799 1.00 97.44 149 LEU A C 1
ATOM 1181 O O . LEU A 1 149 ? 18.205 -21.289 -0.097 1.00 97.44 149 LEU A O 1
ATOM 1185 N N . ILE A 1 150 ? 17.395 -20.413 -2.012 1.00 96.56 150 ILE A N 1
ATOM 1186 C CA . ILE A 1 150 ? 18.702 -20.323 -2.687 1.00 96.56 150 ILE A CA 1
ATOM 1187 C C . ILE A 1 150 ? 19.272 -18.906 -2.834 1.00 96.56 150 ILE A C 1
ATOM 1189 O O . ILE A 1 150 ? 20.420 -18.784 -3.242 1.00 96.56 150 ILE A O 1
ATOM 1193 N N . ASP A 1 151 ? 18.517 -17.853 -2.494 1.00 93.69 151 ASP A N 1
ATOM 1194 C CA . ASP A 1 151 ? 18.980 -16.462 -2.623 1.00 93.69 151 ASP A CA 1
ATOM 1195 C C . ASP A 1 151 ? 18.571 -15.593 -1.420 1.00 93.69 151 ASP A C 1
ATOM 1197 O O . ASP A 1 151 ? 19.379 -15.304 -0.531 1.00 93.69 151 ASP A O 1
ATOM 1201 N N . ALA A 1 152 ? 17.289 -15.233 -1.312 1.00 90.50 152 ALA A N 1
ATOM 1202 C CA . ALA A 1 152 ? 16.842 -14.206 -0.369 1.00 90.50 152 ALA A CA 1
ATOM 1203 C C . ALA A 1 152 ? 17.109 -14.568 1.107 1.00 90.50 152 ALA A C 1
ATOM 1205 O O . ALA A 1 152 ? 17.455 -13.699 1.905 1.00 90.50 152 ALA A O 1
ATOM 1206 N N . SER A 1 153 ? 16.996 -15.850 1.491 1.00 92.75 153 SER A N 1
ATOM 1207 C CA . SER A 1 153 ? 17.343 -16.298 2.855 1.00 92.75 153 SER A CA 1
ATOM 1208 C C . SER A 1 153 ? 18.783 -16.789 3.022 1.00 92.75 153 SER A C 1
ATOM 1210 O O . SER A 1 153 ? 19.169 -17.169 4.134 1.00 92.75 153 SER A O 1
ATOM 1212 N N . VAL A 1 154 ? 19.579 -16.753 1.953 1.00 93.56 154 VAL A N 1
ATOM 1213 C CA . VAL A 1 154 ? 21.035 -16.940 1.989 1.00 93.56 154 VAL A CA 1
ATOM 1214 C C . VAL A 1 154 ? 21.716 -15.604 2.274 1.00 93.56 154 VAL A C 1
ATOM 1216 O O . VAL A 1 154 ? 22.591 -15.527 3.135 1.00 93.56 154 VAL A O 1
ATOM 1219 N N . SER A 1 155 ? 21.246 -14.525 1.643 1.00 90.44 155 SER A N 1
ATOM 1220 C CA . SER A 1 155 ? 21.708 -13.167 1.935 1.00 90.44 155 SER A CA 1
ATOM 1221 C C . SER A 1 155 ? 21.326 -12.701 3.348 1.00 90.44 155 SER A C 1
ATOM 1223 O O . SER A 1 155 ? 20.333 -13.147 3.931 1.00 90.44 155 SER A O 1
ATOM 1225 N N . ILE A 1 156 ? 22.097 -11.761 3.903 1.00 94.44 156 ILE A N 1
ATOM 1226 C CA . ILE A 1 156 ? 21.773 -11.053 5.159 1.00 94.44 156 ILE A CA 1
ATOM 1227 C C . ILE A 1 156 ? 21.018 -9.740 4.913 1.00 94.44 156 ILE A C 1
ATOM 1229 O O . ILE A 1 156 ? 20.731 -8.997 5.850 1.00 94.44 156 ILE A O 1
ATOM 1233 N N . LYS A 1 157 ? 20.748 -9.414 3.648 1.00 94.19 157 LYS A N 1
ATOM 1234 C CA . LYS A 1 157 ? 20.011 -8.211 3.271 1.00 94.19 157 LYS A CA 1
ATOM 1235 C C . LYS A 1 157 ? 18.554 -8.399 3.633 1.00 94.19 157 LYS A C 1
ATOM 1237 O O . LYS A 1 157 ? 17.948 -9.405 3.287 1.00 94.19 157 LYS A O 1
ATOM 1242 N N . VAL A 1 158 ? 18.016 -7.411 4.327 1.00 96.25 158 VAL A N 1
ATOM 1243 C CA . VAL A 1 158 ? 16.608 -7.335 4.700 1.00 96.25 158 VAL A CA 1
ATOM 1244 C C . VAL A 1 158 ? 16.120 -5.928 4.394 1.00 96.25 158 VAL A C 1
ATOM 1246 O O . VAL A 1 158 ? 16.892 -4.969 4.483 1.00 96.25 158 VAL A O 1
ATOM 1249 N N . GLY A 1 159 ? 14.852 -5.766 4.030 1.00 94.06 159 GLY A N 1
ATOM 1250 C CA . GLY A 1 159 ? 14.359 -4.437 3.705 1.00 94.06 159 GLY A CA 1
ATOM 1251 C C . GLY A 1 159 ? 12.933 -4.364 3.198 1.00 94.06 159 GLY A C 1
ATOM 1252 O O . GLY A 1 159 ? 12.227 -5.356 3.032 1.00 94.06 159 GLY A O 1
ATOM 1253 N N . ILE A 1 160 ? 12.522 -3.129 2.956 1.00 93.56 160 ILE A N 1
ATOM 1254 C CA . ILE A 1 160 ? 11.197 -2.741 2.503 1.00 93.56 160 ILE A CA 1
ATOM 1255 C C . ILE A 1 160 ? 11.287 -1.761 1.335 1.00 93.56 160 ILE A C 1
ATOM 1257 O O . ILE A 1 160 ? 12.285 -1.056 1.133 1.00 93.56 160 ILE A O 1
ATOM 1261 N N . ASN A 1 161 ? 10.198 -1.677 0.583 1.00 83.94 161 ASN A N 1
ATOM 1262 C CA . ASN A 1 161 ? 10.032 -0.683 -0.460 1.00 83.94 161 ASN A CA 1
ATOM 1263 C C . ASN A 1 161 ? 9.681 0.675 0.163 1.00 83.94 161 ASN A C 1
ATOM 1265 O O . ASN A 1 161 ? 9.021 0.764 1.199 1.00 83.94 161 ASN A O 1
ATOM 1269 N N . HIS A 1 162 ? 10.105 1.762 -0.485 1.00 80.88 162 HIS A N 1
ATOM 1270 C CA . HIS A 1 162 ? 9.661 3.111 -0.137 1.00 80.88 162 HIS A CA 1
ATOM 1271 C C . HIS A 1 162 ? 9.051 3.776 -1.366 1.00 80.88 162 HIS A C 1
ATOM 1273 O O . HIS A 1 162 ? 9.765 4.165 -2.295 1.00 80.88 162 HIS A O 1
ATOM 1279 N N . LYS A 1 163 ? 7.720 3.923 -1.374 1.00 77.94 163 LYS A N 1
ATOM 1280 C CA . LYS A 1 163 ? 6.959 4.322 -2.571 1.00 77.94 163 LYS A CA 1
ATOM 1281 C C . LYS A 1 163 ? 7.266 3.343 -3.719 1.00 77.94 163 LYS A C 1
ATOM 1283 O O . LYS A 1 163 ? 7.267 2.140 -3.499 1.00 77.94 163 LYS A O 1
ATOM 1288 N N . LYS A 1 164 ? 7.582 3.840 -4.920 1.00 65.31 164 LYS A N 1
ATOM 1289 C CA . LYS A 1 164 ? 7.969 3.024 -6.087 1.00 65.31 164 LYS A CA 1
ATOM 1290 C C . LYS A 1 164 ? 9.457 2.617 -6.104 1.00 65.31 164 LYS A C 1
ATOM 1292 O O . LYS A 1 164 ? 9.978 2.263 -7.153 1.00 65.31 164 LYS A O 1
ATOM 1297 N N . LEU A 1 165 ? 10.176 2.735 -4.984 1.00 68.94 165 LEU A N 1
ATOM 1298 C CA . LEU A 1 165 ? 11.611 2.437 -4.906 1.00 68.94 165 LEU A CA 1
ATOM 1299 C C . LEU A 1 165 ? 11.816 1.120 -4.155 1.00 68.94 165 LEU A C 1
ATOM 1301 O O . LEU A 1 165 ? 11.624 1.064 -2.936 1.00 68.94 165 LEU A O 1
ATOM 1305 N N . LYS A 1 166 ? 12.204 0.081 -4.900 1.00 73.75 166 LYS A N 1
ATOM 1306 C CA . LYS A 1 166 ? 12.405 -1.278 -4.388 1.00 73.75 166 LYS A CA 1
ATOM 1307 C C . LYS A 1 166 ? 13.554 -1.337 -3.375 1.00 73.75 166 LYS A C 1
ATOM 1309 O O . LYS A 1 166 ? 14.593 -0.717 -3.606 1.00 73.75 166 LYS A O 1
ATOM 1314 N N . ASN A 1 167 ? 13.359 -2.053 -2.263 1.00 79.69 167 ASN A N 1
ATOM 1315 C CA . ASN A 1 167 ? 14.360 -2.322 -1.213 1.00 79.69 167 ASN A CA 1
ATOM 1316 C C . ASN A 1 167 ? 15.123 -1.081 -0.711 1.00 79.69 167 ASN A C 1
ATOM 1318 O O . ASN A 1 167 ? 16.303 -1.151 -0.375 1.00 79.69 167 ASN A O 1
ATOM 1322 N N . ARG A 1 168 ? 14.476 0.090 -0.701 1.00 83.69 168 ARG A N 1
ATOM 1323 C CA . ARG A 1 168 ? 15.152 1.362 -0.415 1.00 83.69 168 ARG A CA 1
ATOM 1324 C C . ARG A 1 168 ? 15.535 1.525 1.056 1.00 83.69 168 ARG A C 1
ATOM 1326 O O . ARG A 1 168 ? 16.501 2.226 1.348 1.00 83.69 168 ARG A O 1
ATOM 1333 N N . LEU A 1 169 ? 14.754 0.957 1.969 1.00 92.75 169 LEU A N 1
ATOM 1334 C CA . LEU A 1 169 ? 15.009 1.024 3.407 1.00 92.75 169 LEU A CA 1
ATOM 1335 C C . LEU A 1 169 ? 15.281 -0.394 3.894 1.00 92.75 169 LEU A C 1
ATOM 1337 O O . LEU A 1 169 ? 14.513 -1.295 3.576 1.00 92.75 169 LEU A O 1
ATOM 1341 N N . GLY A 1 170 ? 16.359 -0.604 4.639 1.00 95.25 170 GLY A N 1
ATOM 1342 C CA . GLY A 1 170 ? 16.766 -1.949 5.018 1.00 95.25 170 GLY A CA 1
ATOM 1343 C C . GLY A 1 170 ? 17.966 -1.977 5.948 1.00 95.25 170 GLY A C 1
ATOM 1344 O O . GLY A 1 170 ? 18.403 -0.941 6.453 1.00 95.25 170 GLY A O 1
ATOM 1345 N N . ALA A 1 171 ? 18.477 -3.183 6.173 1.00 96.62 171 ALA A N 1
ATOM 1346 C CA . ALA A 1 171 ? 19.660 -3.450 6.975 1.00 96.62 171 ALA A CA 1
ATOM 1347 C C . ALA A 1 171 ? 20.418 -4.672 6.436 1.00 96.62 171 ALA A C 1
ATOM 1349 O O . ALA A 1 171 ? 19.860 -5.509 5.724 1.00 96.62 171 ALA A O 1
ATOM 1350 N N . TYR A 1 172 ? 21.683 -4.788 6.830 1.00 96.00 172 TYR A N 1
ATOM 1351 C CA . TYR A 1 172 ? 22.441 -6.032 6.756 1.00 96.00 172 TYR A CA 1
ATOM 1352 C C . TYR A 1 172 ? 22.302 -6.728 8.114 1.00 96.00 172 TYR A C 1
ATOM 1354 O O . TYR A 1 172 ? 22.990 -6.369 9.067 1.00 96.00 172 TYR A O 1
ATOM 1362 N N . HIS A 1 173 ? 21.349 -7.654 8.238 1.00 97.31 173 HIS A N 1
ATOM 1363 C CA . HIS A 1 173 ? 20.993 -8.295 9.508 1.00 97.31 173 HIS A CA 1
ATOM 1364 C C . HIS A 1 173 ? 20.886 -9.810 9.343 1.00 97.31 173 HIS A C 1
ATOM 1366 O O . HIS A 1 173 ? 19.934 -10.328 8.760 1.00 97.31 173 HIS A O 1
ATOM 1372 N N . ALA A 1 174 ? 21.887 -10.529 9.848 1.00 96.31 174 ALA A N 1
ATOM 1373 C CA . ALA A 1 174 ? 21.952 -11.978 9.708 1.00 96.31 174 ALA A CA 1
ATOM 1374 C C . ALA A 1 174 ? 20.997 -12.690 10.689 1.00 96.31 174 ALA A C 1
ATOM 1376 O O . ALA A 1 174 ? 20.932 -12.311 11.862 1.00 96.31 174 ALA A O 1
ATOM 1377 N N . PRO A 1 175 ? 20.284 -13.749 10.261 1.00 97.00 175 PRO A N 1
ATOM 1378 C CA . PRO A 1 175 ? 19.561 -14.622 11.185 1.00 97.00 175 PRO A CA 1
ATOM 1379 C C . PRO A 1 175 ? 20.545 -15.438 12.030 1.00 97.00 175 PRO A C 1
ATOM 1381 O O . PRO A 1 175 ? 21.678 -15.662 11.623 1.00 97.00 175 PRO A O 1
ATOM 1384 N N . LEU A 1 176 ? 20.110 -15.993 13.162 1.00 97.00 176 LEU A N 1
ATOM 1385 C CA . LEU A 1 176 ? 20.929 -16.981 13.881 1.00 97.00 176 LEU A CA 1
ATOM 1386 C C . LEU A 1 176 ? 21.053 -18.288 13.084 1.00 97.00 176 LEU A C 1
ATOM 1388 O O . LEU A 1 176 ? 22.128 -18.895 12.998 1.00 97.00 176 LEU A O 1
ATOM 1392 N N . HIS A 1 177 ? 19.927 -18.709 12.506 1.00 97.62 177 HIS A N 1
ATOM 1393 C CA . HIS A 1 177 ? 19.779 -19.952 11.765 1.00 97.62 177 HIS A CA 1
ATOM 1394 C C . HIS A 1 177 ? 18.839 -19.758 10.570 1.00 97.62 177 HIS A C 1
ATOM 1396 O O . HIS A 1 177 ? 17.781 -19.140 10.704 1.00 97.62 177 HIS A O 1
ATOM 1402 N N . THR A 1 178 ? 19.200 -20.340 9.429 1.00 98.25 178 THR A N 1
ATOM 1403 C CA . THR A 1 178 ? 18.302 -20.560 8.291 1.00 98.25 178 THR A CA 1
ATOM 1404 C C . THR A 1 178 ? 18.117 -22.069 8.116 1.00 98.25 178 THR A C 1
ATOM 1406 O O . THR A 1 178 ? 19.094 -22.783 7.892 1.00 98.25 178 THR A O 1
ATOM 1409 N N . PHE A 1 179 ? 16.884 -22.568 8.218 1.00 98.25 179 PHE A N 1
ATOM 1410 C CA . PHE A 1 179 ? 16.561 -23.972 7.943 1.00 98.25 179 PHE A CA 1
ATOM 1411 C C . PHE A 1 179 ? 16.097 -24.126 6.497 1.00 98.25 179 PHE A C 1
ATOM 1413 O O . PHE A 1 179 ? 15.078 -23.566 6.098 1.00 98.25 179 PHE A O 1
ATOM 1420 N N . LEU A 1 180 ? 16.856 -24.886 5.719 1.00 97.94 180 LEU A N 1
ATOM 1421 C CA . LEU A 1 180 ? 16.633 -25.119 4.301 1.00 97.94 180 LEU A CA 1
ATOM 1422 C C . LEU A 1 180 ? 15.925 -26.461 4.119 1.00 97.94 180 LEU A C 1
ATOM 1424 O O . LEU A 1 180 ? 16.562 -27.516 4.094 1.00 97.94 180 LEU A O 1
ATOM 1428 N N . ASP A 1 181 ? 14.597 -26.395 4.022 1.00 97.12 181 ASP A N 1
ATOM 1429 C CA . ASP A 1 181 ? 13.723 -27.539 3.772 1.00 97.12 181 ASP A CA 1
ATOM 1430 C C . ASP A 1 181 ? 13.149 -27.484 2.355 1.00 97.12 181 ASP A C 1
ATOM 1432 O O . ASP A 1 181 ? 12.125 -26.853 2.084 1.00 97.12 181 ASP A O 1
ATOM 1436 N N . PHE A 1 182 ? 13.820 -28.172 1.432 1.00 96.81 182 PHE A N 1
ATOM 1437 C CA . PHE A 1 182 ? 13.400 -28.236 0.034 1.00 96.81 182 PHE A CA 1
ATOM 1438 C C . PHE A 1 182 ? 12.107 -29.037 -0.168 1.00 96.81 182 PHE A C 1
ATOM 1440 O O . PHE A 1 182 ? 11.465 -28.885 -1.206 1.00 96.81 182 PHE A O 1
ATOM 1447 N N . SER A 1 183 ? 11.650 -29.822 0.821 1.00 95.06 183 SER A N 1
ATOM 1448 C CA . SER A 1 183 ? 10.362 -30.521 0.715 1.00 95.06 183 SER A CA 1
ATOM 1449 C C . SER A 1 183 ? 9.167 -29.567 0.672 1.00 95.06 183 SER A C 1
ATOM 1451 O O . SER A 1 183 ? 8.118 -29.925 0.131 1.00 95.06 183 SER A O 1
ATOM 1453 N N . LEU A 1 184 ? 9.339 -28.327 1.145 1.00 96.50 184 LEU A N 1
ATOM 1454 C CA . LEU A 1 184 ? 8.327 -27.271 1.069 1.00 96.50 184 LEU A CA 1
ATOM 1455 C C . LEU A 1 184 ? 8.022 -26.847 -0.379 1.00 96.50 184 LEU A C 1
ATOM 1457 O O . LEU A 1 184 ? 6.927 -26.354 -0.658 1.00 96.50 184 LEU A O 1
ATOM 1461 N N . LEU A 1 185 ? 8.928 -27.126 -1.329 1.00 96.75 185 LEU A N 1
ATOM 1462 C CA . LEU A 1 185 ? 8.680 -26.923 -2.761 1.00 96.75 185 LEU A CA 1
ATOM 1463 C C . LEU A 1 185 ? 7.524 -27.784 -3.286 1.00 96.75 185 LEU A C 1
ATOM 1465 O O . LEU A 1 185 ? 6.913 -27.430 -4.291 1.00 96.75 185 LEU A O 1
ATOM 1469 N N . LYS A 1 186 ? 7.160 -28.867 -2.582 1.00 95.75 186 LYS A N 1
ATOM 1470 C CA . LYS A 1 186 ? 6.032 -29.739 -2.940 1.00 95.75 186 LYS A CA 1
ATOM 1471 C C . LYS A 1 186 ? 4.715 -28.983 -3.114 1.00 95.75 186 LYS A C 1
ATOM 1473 O O . LYS A 1 186 ? 3.870 -29.426 -3.887 1.00 95.75 186 LYS A O 1
ATOM 1478 N N . THR A 1 187 ? 4.505 -27.883 -2.396 1.00 95.81 187 THR A N 1
ATOM 1479 C CA . THR A 1 187 ? 3.273 -27.080 -2.492 1.00 95.81 187 THR A CA 1
ATOM 1480 C C . THR A 1 187 ? 3.473 -25.781 -3.266 1.00 95.81 187 THR A C 1
ATOM 1482 O O . THR A 1 187 ? 2.540 -24.987 -3.363 1.00 95.81 187 THR A O 1
ATOM 1485 N N . LEU A 1 188 ? 4.680 -25.527 -3.776 1.00 96.12 188 LEU A N 1
ATOM 1486 C CA . LEU A 1 188 ? 5.001 -24.283 -4.457 1.00 96.12 188 LEU A CA 1
ATOM 1487 C C . LEU A 1 188 ? 4.448 -24.320 -5.897 1.00 96.12 188 LEU A C 1
ATOM 1489 O O . LEU A 1 188 ? 4.687 -25.298 -6.608 1.00 96.12 188 LEU A O 1
ATOM 1493 N N . PRO A 1 189 ? 3.724 -23.283 -6.358 1.00 95.12 189 PRO A N 1
ATOM 1494 C CA . PRO A 1 189 ? 3.245 -23.227 -7.737 1.00 95.12 189 PRO A CA 1
ATOM 1495 C C . PRO A 1 189 ? 4.393 -23.281 -8.750 1.00 95.12 189 PRO A C 1
ATOM 1497 O O . PRO A 1 189 ? 5.452 -22.691 -8.532 1.00 95.12 189 PRO A O 1
ATOM 1500 N N . VAL A 1 190 ? 4.171 -23.924 -9.900 1.00 96.25 190 VAL A N 1
ATOM 1501 C CA . VAL A 1 190 ? 5.202 -24.084 -10.943 1.00 96.25 190 VAL A CA 1
ATOM 1502 C C . VAL A 1 190 ? 5.756 -22.741 -11.440 1.00 96.25 190 VAL A C 1
ATOM 1504 O O . VAL A 1 190 ? 6.961 -22.624 -11.664 1.00 96.25 190 VAL A O 1
ATOM 1507 N N . GLY A 1 191 ? 4.920 -21.699 -11.529 1.00 96.06 191 GLY A N 1
ATOM 1508 C CA . GLY A 1 191 ? 5.357 -20.335 -11.834 1.00 96.06 191 GLY A CA 1
ATOM 1509 C C . GLY A 1 191 ? 6.373 -19.783 -10.827 1.00 96.06 191 GLY A C 1
ATOM 1510 O O . GLY A 1 191 ? 7.345 -19.151 -11.229 1.00 96.06 191 GLY A O 1
ATOM 1511 N N . GLN A 1 192 ? 6.227 -20.098 -9.535 1.00 95.62 192 GLN A N 1
ATOM 1512 C CA . GLN A 1 192 ? 7.176 -19.713 -8.479 1.00 95.62 192 GLN A CA 1
ATOM 1513 C C . GLN A 1 192 ? 8.453 -20.564 -8.482 1.00 95.62 192 GLN A C 1
ATOM 1515 O O . GLN A 1 192 ? 9.538 -20.050 -8.204 1.00 95.62 192 GLN A O 1
ATOM 1520 N N . VAL A 1 193 ? 8.351 -21.853 -8.825 1.00 98.12 193 VAL A N 1
ATOM 1521 C CA . VAL A 1 193 ? 9.531 -22.706 -9.054 1.00 98.12 193 VAL A CA 1
ATOM 1522 C C . VAL A 1 193 ? 10.351 -22.139 -10.214 1.00 98.12 193 VAL A C 1
ATOM 1524 O O . VAL A 1 193 ? 11.554 -21.935 -10.080 1.00 98.12 193 VAL A O 1
ATOM 1527 N N . ARG A 1 194 ? 9.700 -21.800 -11.330 1.00 98.06 194 ARG A N 1
ATOM 1528 C CA . ARG A 1 194 ? 10.343 -21.159 -12.484 1.00 98.06 194 ARG A CA 1
ATOM 1529 C C . ARG A 1 194 ? 10.955 -19.808 -12.126 1.00 98.06 194 ARG A C 1
ATOM 1531 O O . ARG A 1 194 ? 12.092 -19.545 -12.501 1.00 98.06 194 ARG A O 1
ATOM 1538 N N . ASN A 1 195 ? 10.229 -18.990 -11.365 1.00 96.75 195 ASN A N 1
ATOM 1539 C CA . ASN A 1 195 ? 10.697 -17.698 -10.868 1.00 96.75 195 ASN A CA 1
ATOM 1540 C C . ASN A 1 195 ? 12.035 -17.836 -10.115 1.00 96.75 195 ASN A C 1
ATOM 1542 O O . ASN A 1 195 ? 12.981 -17.115 -10.410 1.00 96.75 195 ASN A O 1
ATOM 1546 N N . GLY A 1 196 ? 12.152 -18.813 -9.207 1.00 97.12 196 GLY A N 1
ATOM 1547 C CA . GLY A 1 196 ? 13.410 -19.080 -8.499 1.00 97.12 196 GLY A CA 1
ATOM 1548 C C . GLY A 1 196 ? 14.482 -19.789 -9.323 1.00 97.12 196 GLY A C 1
ATOM 1549 O O . GLY A 1 196 ? 15.666 -19.605 -9.059 1.00 97.12 196 GLY A O 1
ATOM 1550 N N . PHE A 1 197 ? 14.102 -20.553 -10.349 1.00 98.50 197 PHE A N 1
ATOM 1551 C CA . PHE A 1 197 ? 15.058 -21.203 -11.246 1.00 98.50 197 PHE A CA 1
ATOM 1552 C C . PHE A 1 197 ? 15.940 -20.178 -11.976 1.00 98.50 197 PHE A C 1
ATOM 1554 O O . PHE A 1 197 ? 17.112 -20.446 -12.229 1.00 98.50 197 PHE A O 1
ATOM 1561 N N . ALA A 1 198 ? 15.412 -18.983 -12.259 1.00 98.44 198 ALA A N 1
ATOM 1562 C CA . ALA A 1 198 ? 16.178 -17.895 -12.862 1.00 98.44 198 ALA A CA 1
ATOM 1563 C C . ALA A 1 198 ? 17.413 -17.495 -12.031 1.00 98.44 198 ALA A C 1
ATOM 1565 O O . ALA A 1 198 ? 18.470 -17.226 -12.597 1.00 98.44 198 ALA A O 1
ATOM 1566 N N . GLU A 1 199 ? 17.323 -17.526 -10.701 1.00 97.81 199 GLU A N 1
ATOM 1567 C CA . GLU A 1 199 ? 18.453 -17.197 -9.821 1.00 97.81 199 GLU A CA 1
ATOM 1568 C C . GLU A 1 199 ? 19.525 -18.293 -9.802 1.00 97.81 199 GLU A C 1
ATOM 1570 O O . GLU A 1 199 ? 20.717 -18.009 -9.661 1.00 97.81 199 GLU A O 1
ATOM 1575 N N . LEU A 1 200 ? 19.126 -19.547 -10.034 1.00 98.38 200 LEU A N 1
ATOM 1576 C CA . LEU A 1 200 ? 20.071 -20.639 -10.269 1.00 98.38 200 LEU A CA 1
ATOM 1577 C C . LEU A 1 200 ? 20.772 -20.474 -11.621 1.00 98.38 200 LEU A C 1
ATOM 1579 O O . LEU A 1 200 ? 21.986 -20.639 -11.697 1.00 98.38 200 LEU A O 1
ATOM 1583 N N . VAL A 1 201 ? 20.044 -20.077 -12.674 1.00 98.44 201 VAL A N 1
ATOM 1584 C CA . VAL A 1 201 ? 20.655 -19.739 -13.973 1.00 98.44 201 VAL A CA 1
ATOM 1585 C C . VAL A 1 201 ? 21.651 -18.591 -13.812 1.00 98.44 201 VAL A C 1
ATOM 1587 O O . VAL A 1 201 ? 22.753 -18.677 -14.358 1.00 98.44 201 VAL A O 1
ATOM 1590 N N . LYS A 1 202 ? 21.311 -17.559 -13.028 1.00 98.38 202 LYS A N 1
ATOM 1591 C CA . LYS A 1 202 ? 22.207 -16.443 -12.699 1.00 98.38 202 LYS A CA 1
ATOM 1592 C C . LYS A 1 202 ? 23.508 -16.947 -12.089 1.00 98.38 202 LYS A C 1
ATOM 1594 O O . LYS A 1 202 ? 24.561 -16.763 -12.694 1.00 98.38 202 LYS A O 1
ATOM 1599 N N . ILE A 1 203 ? 23.444 -17.576 -10.913 1.00 97.31 203 ILE A N 1
ATOM 1600 C CA . ILE A 1 203 ? 24.652 -17.958 -10.170 1.00 97.31 203 ILE A CA 1
ATOM 1601 C C . ILE A 1 203 ? 25.496 -18.969 -10.954 1.00 97.31 203 ILE A C 1
ATOM 1603 O O . ILE A 1 203 ? 26.715 -18.840 -11.013 1.00 97.31 203 ILE A O 1
ATOM 1607 N N . ALA A 1 204 ? 24.857 -19.911 -11.648 1.00 97.75 204 ALA A N 1
ATOM 1608 C CA . ALA A 1 204 ? 25.545 -20.920 -12.438 1.00 97.75 204 ALA A CA 1
ATOM 1609 C C . ALA A 1 204 ? 26.271 -20.321 -13.652 1.00 97.75 204 ALA A C 1
ATOM 1611 O O . ALA A 1 204 ? 27.409 -20.681 -13.943 1.00 97.75 204 ALA A O 1
ATOM 1612 N N . SER A 1 205 ? 25.653 -19.351 -14.336 1.00 98.12 205 SER A N 1
ATOM 1613 C CA . SER A 1 205 ? 26.245 -18.742 -15.534 1.00 98.12 205 SER A CA 1
ATOM 1614 C C . SER A 1 205 ? 27.564 -18.022 -15.239 1.00 98.12 205 SER A C 1
ATOM 1616 O O . SER A 1 205 ? 28.452 -18.018 -16.091 1.00 98.12 205 SER A O 1
ATOM 1618 N N . VAL A 1 206 ? 27.711 -17.432 -14.048 1.00 98.00 206 VAL A N 1
ATOM 1619 C CA . VAL A 1 206 ? 28.861 -16.573 -13.706 1.00 98.00 206 VAL A CA 1
ATOM 1620 C C . VAL A 1 206 ? 29.701 -17.052 -12.517 1.00 98.00 206 VAL A C 1
ATOM 1622 O O . VAL A 1 206 ? 30.731 -16.439 -12.244 1.00 98.00 206 VAL A O 1
ATOM 1625 N N . GLY A 1 207 ? 29.296 -18.122 -11.825 1.00 96.50 207 GLY A N 1
ATOM 1626 C CA . GLY A 1 207 ? 29.957 -18.591 -10.600 1.00 96.50 207 GLY A CA 1
ATOM 1627 C C . GLY A 1 207 ? 30.125 -20.107 -10.442 1.00 96.50 207 GLY A C 1
ATOM 1628 O O . GLY A 1 207 ? 31.032 -20.513 -9.724 1.00 96.50 207 GLY A O 1
ATOM 1629 N N . ASP A 1 208 ? 29.321 -20.955 -11.102 1.00 97.38 208 ASP A N 1
ATOM 1630 C CA . ASP A 1 208 ? 29.485 -22.419 -11.007 1.00 97.38 208 ASP A CA 1
ATOM 1631 C C . ASP A 1 208 ? 29.111 -23.159 -12.305 1.00 97.38 208 ASP A C 1
ATOM 1633 O O . ASP A 1 208 ? 27.941 -23.341 -12.656 1.00 97.38 208 ASP A O 1
ATOM 1637 N N . LYS A 1 209 ? 30.143 -23.660 -12.993 1.00 96.88 209 LYS A N 1
ATOM 1638 C CA . LYS A 1 209 ? 30.014 -24.420 -14.240 1.00 96.88 209 LYS A CA 1
ATOM 1639 C C . LYS A 1 209 ? 29.311 -25.768 -14.066 1.00 96.88 209 LYS A C 1
ATOM 1641 O O . LYS A 1 209 ? 28.530 -26.156 -14.931 1.00 96.88 209 LYS A O 1
ATOM 1646 N N . ALA A 1 210 ? 29.591 -26.489 -12.982 1.00 96.81 210 ALA A N 1
ATOM 1647 C CA . ALA A 1 210 ? 29.008 -27.809 -12.753 1.00 96.81 210 ALA A CA 1
ATOM 1648 C C . ALA A 1 210 ? 27.495 -27.687 -12.533 1.00 96.81 210 ALA A C 1
ATOM 1650 O O . ALA A 1 210 ? 26.713 -28.443 -13.111 1.00 96.81 210 ALA A O 1
ATOM 1651 N N . VAL A 1 211 ? 27.073 -26.665 -11.779 1.00 97.56 211 VAL A N 1
ATOM 1652 C CA . VAL A 1 211 ? 25.651 -26.330 -11.636 1.00 97.56 211 VAL A CA 1
ATOM 1653 C C . VAL A 1 211 ? 25.052 -25.960 -12.993 1.00 97.56 211 VAL A C 1
ATOM 1655 O O . VAL A 1 211 ? 23.980 -26.457 -13.327 1.00 97.56 211 VAL A O 1
ATOM 1658 N N . TYR A 1 212 ? 25.741 -25.161 -13.816 1.00 98.12 212 TYR A N 1
ATOM 1659 C CA . TYR A 1 212 ? 25.251 -24.795 -15.152 1.00 98.12 212 TYR A CA 1
ATOM 1660 C C . TYR A 1 212 ? 25.005 -26.029 -16.036 1.00 98.12 212 TYR A C 1
ATOM 1662 O O . TYR A 1 212 ? 23.938 -26.156 -16.637 1.00 98.12 212 TYR A O 1
ATOM 1670 N N . GLU A 1 213 ? 25.941 -26.979 -16.067 1.00 97.94 213 GLU A N 1
ATOM 1671 C CA . GLU A 1 213 ? 25.806 -28.228 -16.828 1.00 97.94 213 GLU A CA 1
ATOM 1672 C C . GLU A 1 213 ? 24.626 -29.087 -16.336 1.00 97.94 213 GLU A C 1
ATOM 1674 O O . GLU A 1 213 ? 23.877 -29.642 -17.148 1.00 97.94 213 GLU A O 1
ATOM 1679 N N . LEU A 1 214 ? 24.402 -29.149 -15.018 1.00 98.19 214 LEU A N 1
ATOM 1680 C CA . LEU A 1 214 ? 23.245 -29.835 -14.437 1.00 98.19 214 LEU A CA 1
ATOM 1681 C C . LEU A 1 214 ? 21.921 -29.140 -14.788 1.00 98.19 214 LEU A C 1
ATOM 1683 O O . LEU A 1 214 ? 20.950 -29.826 -15.117 1.00 98.19 214 LEU A O 1
ATOM 1687 N N . LEU A 1 215 ? 21.876 -27.802 -14.784 1.00 98.25 215 LEU A N 1
ATOM 1688 C CA . LEU A 1 215 ? 20.697 -27.036 -15.205 1.00 98.25 215 LEU A CA 1
ATOM 1689 C C . LEU A 1 215 ? 20.374 -27.283 -16.684 1.00 98.25 215 LEU A C 1
ATOM 1691 O O . LEU A 1 215 ? 19.215 -27.534 -17.010 1.00 98.25 215 LEU A O 1
ATOM 1695 N N . VAL A 1 216 ? 21.379 -27.287 -17.569 1.00 98.06 216 VAL A N 1
ATOM 1696 C CA . VAL A 1 216 ? 21.206 -27.624 -18.997 1.00 98.06 216 VAL A CA 1
ATOM 1697 C C . VAL A 1 216 ? 20.627 -29.029 -19.168 1.00 98.06 216 VAL A C 1
ATOM 1699 O O . VAL A 1 216 ? 19.757 -29.243 -20.011 1.00 98.06 216 VAL A O 1
ATOM 1702 N N . LYS A 1 217 ? 21.086 -29.991 -18.362 1.00 98.00 217 LYS A N 1
ATOM 1703 C CA . LYS A 1 217 ? 20.676 -31.394 -18.471 1.00 98.00 217 LYS A CA 1
ATOM 1704 C C . LYS A 1 217 ? 19.284 -31.677 -17.894 1.00 98.00 217 LYS A C 1
ATOM 1706 O O . LYS A 1 217 ? 18.552 -32.477 -18.469 1.00 98.00 217 LYS A O 1
ATOM 1711 N N . HIS A 1 218 ? 18.932 -31.059 -16.767 1.00 98.12 218 HIS A N 1
ATOM 1712 C CA . HIS A 1 218 ? 17.753 -31.430 -15.970 1.00 98.12 218 HIS A CA 1
ATOM 1713 C C . HIS A 1 218 ? 16.706 -30.315 -15.826 1.00 98.12 218 HIS A C 1
ATOM 1715 O O . HIS A 1 218 ? 15.636 -30.557 -15.271 1.00 98.12 218 HIS A O 1
ATOM 1721 N N . GLY A 1 219 ? 16.970 -29.104 -16.327 1.00 97.06 219 GLY A N 1
ATOM 1722 C CA . GLY A 1 219 ? 16.201 -27.897 -16.009 1.00 97.06 219 GLY A CA 1
ATOM 1723 C C . GLY A 1 219 ? 14.693 -28.016 -16.217 1.00 97.06 219 GLY A C 1
ATOM 1724 O O . GLY A 1 219 ? 13.922 -27.666 -15.324 1.00 97.06 219 GLY A O 1
ATOM 1725 N N . LYS A 1 220 ? 14.262 -28.558 -17.362 1.00 96.50 220 LYS A N 1
ATOM 1726 C CA . LYS A 1 220 ? 12.834 -28.733 -17.665 1.00 96.50 220 LYS A CA 1
ATOM 1727 C C . LYS A 1 220 ? 12.133 -29.609 -16.623 1.00 96.50 220 LYS A C 1
ATOM 1729 O O . LYS A 1 220 ? 11.120 -29.198 -16.063 1.00 96.50 220 LYS A O 1
ATOM 1734 N N . GLU A 1 221 ? 12.696 -30.780 -16.335 1.00 97.44 221 GLU A N 1
ATOM 1735 C CA . GLU A 1 221 ? 12.123 -31.729 -15.378 1.00 97.44 221 GLU A CA 1
ATOM 1736 C C . GLU A 1 221 ? 12.169 -31.174 -13.947 1.00 97.44 221 GLU A C 1
ATOM 1738 O O . GLU A 1 221 ? 11.209 -31.332 -13.196 1.00 97.44 221 GLU A O 1
ATOM 1743 N N . LEU A 1 222 ? 13.228 -30.442 -13.578 1.00 98.31 222 LEU A N 1
ATOM 1744 C CA . LEU A 1 222 ? 13.321 -29.766 -12.279 1.00 98.31 222 LEU A CA 1
ATOM 1745 C C . LEU A 1 222 ? 12.208 -28.730 -12.085 1.00 98.31 222 LEU A C 1
ATOM 1747 O O . LEU A 1 222 ? 11.618 -28.674 -11.010 1.00 98.31 222 LEU A O 1
ATOM 1751 N N . VAL A 1 223 ? 11.882 -27.930 -13.104 1.00 97.94 223 VAL A N 1
ATOM 1752 C CA . VAL A 1 223 ? 10.778 -26.964 -12.999 1.00 97.94 223 VAL A CA 1
ATOM 1753 C C . VAL A 1 223 ? 9.423 -27.671 -12.958 1.00 97.94 223 VAL A C 1
ATOM 1755 O O . VAL A 1 223 ? 8.604 -27.348 -12.102 1.00 97.94 223 VAL A O 1
ATOM 1758 N N . GLU A 1 224 ? 9.189 -28.650 -13.838 1.00 95.81 224 GLU A N 1
ATOM 1759 C CA . GLU A 1 224 ? 7.904 -29.362 -13.942 1.00 95.81 224 GLU A CA 1
ATOM 1760 C C . GLU A 1 224 ? 7.580 -30.217 -12.707 1.00 95.81 224 GLU A C 1
ATOM 1762 O O . GLU A 1 224 ? 6.410 -30.396 -12.382 1.00 95.81 224 GLU A O 1
ATOM 1767 N N . THR A 1 225 ? 8.601 -30.706 -12.000 1.00 97.25 225 THR A N 1
ATOM 1768 C CA . THR A 1 225 ? 8.444 -31.599 -10.838 1.00 97.25 225 THR A CA 1
ATOM 1769 C C . THR A 1 225 ? 8.772 -30.925 -9.507 1.00 97.25 225 THR A C 1
ATOM 1771 O O . THR A 1 225 ? 8.937 -31.616 -8.500 1.00 97.25 225 THR A O 1
ATOM 1774 N N . ALA A 1 226 ? 8.910 -29.595 -9.479 1.00 97.06 226 ALA A N 1
ATOM 1775 C CA . ALA A 1 226 ? 9.330 -28.839 -8.297 1.00 97.06 226 ALA A CA 1
ATOM 1776 C C . ALA A 1 226 ? 10.583 -29.446 -7.632 1.00 97.06 226 ALA A C 1
ATOM 1778 O O . ALA A 1 226 ? 10.566 -29.804 -6.457 1.00 97.06 226 ALA A O 1
ATOM 1779 N N . PHE A 1 227 ? 11.656 -29.614 -8.409 1.00 97.31 227 PHE A N 1
ATOM 1780 C CA . PHE A 1 227 ? 12.932 -30.216 -8.002 1.00 97.31 227 PHE A CA 1
ATOM 1781 C C . PHE A 1 227 ? 12.778 -31.665 -7.500 1.00 97.31 227 PHE A C 1
ATOM 1783 O O . PHE A 1 227 ? 13.444 -32.103 -6.564 1.00 97.31 227 PHE A O 1
ATOM 1790 N N . GLY A 1 228 ? 11.869 -32.420 -8.123 1.00 96.19 228 GLY A N 1
ATOM 1791 C CA . GLY A 1 228 ? 11.572 -33.809 -7.783 1.00 96.19 228 GLY A CA 1
ATOM 1792 C C . GLY A 1 228 ? 10.626 -33.995 -6.592 1.00 96.19 228 GLY A C 1
ATOM 1793 O O . GLY A 1 228 ? 10.437 -35.128 -6.143 1.00 96.19 228 GLY A O 1
ATOM 1794 N N . TYR A 1 229 ? 10.015 -32.933 -6.057 1.00 95.25 229 TYR A N 1
ATOM 1795 C CA . TYR A 1 229 ? 9.044 -33.013 -4.953 1.00 95.25 229 TYR A CA 1
ATOM 1796 C C . TYR A 1 229 ? 7.577 -33.145 -5.410 1.00 95.25 229 TYR A C 1
ATOM 1798 O O . TYR A 1 229 ? 6.709 -33.477 -4.599 1.00 95.25 229 TYR A O 1
ATOM 1806 N N . GLN A 1 230 ? 7.307 -32.972 -6.707 1.00 93.12 230 GLN A N 1
ATOM 1807 C CA . GLN A 1 230 ? 6.027 -33.201 -7.383 1.00 93.12 230 GLN A CA 1
ATOM 1808 C C . GLN A 1 230 ? 6.195 -34.220 -8.529 1.00 93.12 230 GLN A C 1
ATOM 1810 O O . GLN A 1 230 ? 6.163 -33.870 -9.702 1.00 93.12 230 GLN A O 1
ATOM 1815 N N . GLY A 1 231 ? 6.380 -35.503 -8.194 1.00 78.88 231 GLY A N 1
ATOM 1816 C CA . GLY A 1 231 ? 6.326 -36.592 -9.184 1.00 78.88 231 GLY A CA 1
ATOM 1817 C C . GLY A 1 231 ? 7.560 -36.754 -10.084 1.00 78.88 231 GLY A C 1
ATOM 1818 O O . GLY A 1 231 ? 7.405 -37.004 -11.273 1.00 78.88 231 GLY A O 1
ATOM 1819 N N . GLY A 1 232 ? 8.774 -36.661 -9.527 1.00 85.38 232 GLY A N 1
ATOM 1820 C CA . GLY A 1 232 ? 10.032 -36.755 -10.284 1.00 85.38 232 GLY A CA 1
ATOM 1821 C C . GLY A 1 232 ? 11.223 -37.214 -9.443 1.00 85.38 232 GLY A C 1
ATOM 1822 O O . GLY A 1 232 ? 12.222 -36.506 -9.344 1.00 85.38 232 GLY A O 1
ATOM 1823 N N . ASP A 1 233 ? 11.132 -38.383 -8.801 1.00 90.38 233 ASP A N 1
ATOM 1824 C CA . ASP A 1 233 ? 12.178 -38.872 -7.882 1.00 90.38 233 ASP A CA 1
ATOM 1825 C C . ASP A 1 233 ? 13.570 -38.963 -8.542 1.00 90.38 233 ASP A C 1
ATOM 1827 O O . ASP A 1 233 ? 14.582 -38.737 -7.877 1.00 90.38 233 ASP A O 1
ATOM 1831 N N . ALA A 1 234 ? 13.624 -39.219 -9.855 1.00 92.88 234 ALA A N 1
ATOM 1832 C CA . ALA A 1 234 ? 14.864 -39.320 -10.625 1.00 92.88 234 ALA A CA 1
ATOM 1833 C C . ALA A 1 234 ? 15.676 -38.011 -10.666 1.00 92.88 234 ALA A C 1
ATOM 1835 O O . ALA A 1 234 ? 16.904 -38.063 -10.729 1.00 92.88 234 ALA A O 1
ATOM 1836 N N . VAL A 1 235 ? 15.017 -36.847 -10.582 1.00 95.88 235 VAL A N 1
ATOM 1837 C CA . VAL A 1 235 ? 15.686 -35.533 -10.572 1.00 95.88 235 VAL A CA 1
ATOM 1838 C C . VAL A 1 235 ? 15.829 -34.917 -9.186 1.00 95.88 235 VAL A C 1
ATOM 1840 O O . VAL A 1 235 ? 16.400 -33.835 -9.059 1.00 95.88 235 VAL A O 1
ATOM 1843 N N . ARG A 1 236 ? 15.398 -35.610 -8.124 1.00 95.38 236 ARG A N 1
ATOM 1844 C CA . ARG A 1 236 ? 15.558 -35.104 -6.754 1.00 95.38 236 ARG A CA 1
ATOM 1845 C C . ARG A 1 236 ? 17.031 -34.966 -6.370 1.00 95.38 236 ARG A C 1
ATOM 1847 O O . ARG A 1 236 ? 17.427 -33.916 -5.887 1.00 95.38 236 ARG A O 1
ATOM 1854 N N . ALA A 1 237 ? 17.847 -35.990 -6.630 1.00 96.06 237 ALA A N 1
ATOM 1855 C CA . ALA A 1 237 ? 19.282 -35.956 -6.337 1.00 96.06 237 ALA A CA 1
ATOM 1856 C C . ALA A 1 237 ? 20.032 -34.820 -7.073 1.00 96.06 237 ALA A C 1
ATOM 1858 O O . ALA A 1 237 ? 20.673 -34.020 -6.389 1.00 96.06 237 ALA A O 1
ATOM 1859 N N . PRO A 1 238 ? 19.927 -34.668 -8.414 1.00 96.62 238 PRO A N 1
ATOM 1860 C CA . PRO A 1 238 ? 20.562 -33.539 -9.095 1.00 96.62 238 PRO A CA 1
ATOM 1861 C C . PRO A 1 238 ? 19.955 -32.191 -8.681 1.00 96.62 238 PRO A C 1
ATOM 1863 O O . PRO A 1 238 ? 20.681 -31.207 -8.593 1.00 96.62 238 PRO A O 1
ATOM 1866 N N . GLY A 1 239 ? 18.654 -32.130 -8.370 1.00 96.88 239 GLY A N 1
ATOM 1867 C CA . GLY A 1 239 ? 18.014 -30.926 -7.836 1.00 96.88 239 GLY A CA 1
ATOM 1868 C C . GLY A 1 239 ? 18.604 -30.483 -6.494 1.00 96.88 239 GLY A C 1
ATOM 1869 O O . GLY A 1 239 ? 18.927 -29.309 -6.327 1.00 96.88 239 GLY A O 1
ATOM 1870 N N . THR A 1 240 ? 18.808 -31.419 -5.562 1.00 95.81 240 THR A N 1
ATOM 1871 C CA . THR A 1 240 ? 19.487 -31.158 -4.284 1.00 95.81 240 THR A CA 1
ATOM 1872 C C . THR A 1 240 ? 20.913 -30.659 -4.504 1.00 95.81 240 THR A C 1
ATOM 1874 O O . THR A 1 240 ? 21.299 -29.660 -3.901 1.00 95.81 240 THR A O 1
ATOM 1877 N N . GLU A 1 241 ? 21.680 -31.307 -5.386 1.00 97.31 241 GLU A N 1
ATOM 1878 C CA . GLU A 1 241 ? 23.056 -30.901 -5.696 1.00 97.31 241 GLU A CA 1
ATOM 1879 C C . GLU A 1 241 ? 23.120 -29.474 -6.260 1.00 97.31 241 GLU A C 1
ATOM 1881 O O . GLU A 1 241 ? 23.892 -28.655 -5.761 1.00 97.31 241 GLU A O 1
ATOM 1886 N N . ILE A 1 242 ? 22.261 -29.150 -7.234 1.00 98.12 242 ILE A N 1
ATOM 1887 C CA . ILE A 1 242 ? 22.133 -27.804 -7.815 1.00 98.12 242 ILE A CA 1
ATOM 1888 C C . ILE A 1 242 ? 21.878 -26.761 -6.726 1.00 98.12 242 ILE A C 1
ATOM 1890 O O . ILE A 1 242 ? 22.552 -25.732 -6.687 1.00 98.12 242 ILE A O 1
ATOM 1894 N N . CYS A 1 243 ? 20.901 -27.007 -5.849 1.00 97.44 243 CYS A N 1
ATOM 1895 C CA . CYS A 1 243 ? 20.535 -26.040 -4.824 1.00 97.44 243 CYS A CA 1
ATOM 1896 C C . CYS A 1 243 ? 21.642 -25.862 -3.780 1.00 97.44 243 CYS A C 1
ATOM 1898 O O . CYS A 1 243 ? 21.964 -24.727 -3.442 1.00 97.44 243 CYS A O 1
ATOM 1900 N N . HIS A 1 244 ? 22.239 -26.954 -3.293 1.00 96.88 244 HIS A N 1
ATOM 1901 C CA . HIS A 1 244 ? 23.294 -26.898 -2.277 1.00 96.88 244 HIS A CA 1
ATOM 1902 C C . HIS A 1 244 ? 24.534 -26.173 -2.802 1.00 96.88 244 HIS A C 1
ATOM 1904 O O . HIS A 1 244 ? 24.993 -25.220 -2.175 1.00 96.88 244 HIS A O 1
ATOM 1910 N N . ARG A 1 245 ? 25.020 -26.556 -3.991 1.00 96.94 245 ARG A N 1
ATOM 1911 C CA . ARG A 1 245 ? 26.164 -25.888 -4.620 1.00 96.94 245 ARG A CA 1
ATOM 1912 C C . ARG A 1 245 ? 25.866 -24.423 -4.924 1.00 96.94 245 ARG A C 1
ATOM 1914 O O . ARG A 1 245 ? 26.694 -23.570 -4.643 1.00 96.94 245 ARG A O 1
ATOM 1921 N N . GLY A 1 246 ? 24.669 -24.110 -5.427 1.00 96.31 246 GLY A N 1
ATOM 1922 C CA . GLY A 1 246 ? 24.260 -22.726 -5.681 1.00 96.31 246 GLY A CA 1
ATOM 1923 C C . GLY A 1 246 ? 24.308 -21.847 -4.425 1.00 96.31 246 GLY A C 1
ATOM 1924 O O . GLY A 1 246 ? 24.805 -20.722 -4.483 1.00 96.31 246 GLY A O 1
ATOM 1925 N N . ILE A 1 247 ? 23.855 -22.376 -3.281 1.00 96.75 247 ILE A N 1
ATOM 1926 C CA . ILE A 1 247 ? 23.946 -21.697 -1.978 1.00 96.75 247 ILE A CA 1
ATOM 1927 C C . ILE A 1 247 ? 25.408 -21.513 -1.558 1.00 96.75 247 ILE A C 1
ATOM 1929 O O . ILE A 1 247 ? 25.785 -20.420 -1.139 1.00 96.75 247 ILE A O 1
ATOM 1933 N N . GLU A 1 248 ? 26.234 -22.554 -1.678 1.00 96.75 248 GLU A N 1
ATOM 1934 C CA . GLU A 1 248 ? 27.666 -22.497 -1.356 1.00 96.75 248 GLU A CA 1
ATOM 1935 C C . GLU A 1 248 ? 28.382 -21.428 -2.191 1.00 96.75 248 GLU A C 1
ATOM 1937 O O . GLU A 1 248 ? 29.014 -20.538 -1.624 1.00 96.75 248 GLU A O 1
ATOM 1942 N N . THR A 1 249 ? 28.190 -21.425 -3.514 1.00 96.88 249 THR A N 1
ATOM 1943 C CA . THR A 1 249 ? 28.754 -20.410 -4.416 1.00 96.88 249 THR A CA 1
ATOM 1944 C C . THR A 1 249 ? 28.287 -19.003 -4.050 1.00 96.88 249 THR A C 1
ATOM 1946 O O . THR A 1 249 ? 29.083 -18.063 -4.033 1.00 96.88 249 THR A O 1
ATOM 1949 N N . MET A 1 250 ? 27.003 -18.822 -3.723 1.00 95.44 250 MET A N 1
ATOM 1950 C CA . MET A 1 250 ? 26.502 -17.520 -3.284 1.00 95.44 250 MET A CA 1
ATOM 1951 C C . MET A 1 250 ? 27.184 -17.057 -1.988 1.00 95.44 250 MET A C 1
ATOM 1953 O O . MET A 1 2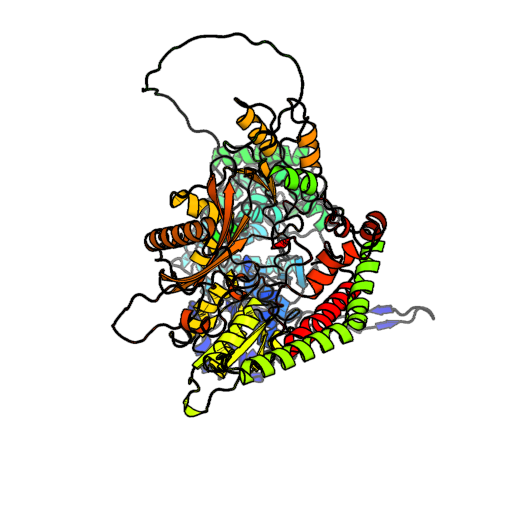50 ? 27.567 -15.890 -1.883 1.00 95.44 250 MET A O 1
ATOM 1957 N N . LEU A 1 251 ? 27.368 -17.956 -1.017 1.00 95.25 251 LEU A N 1
ATOM 1958 C CA . LEU A 1 251 ? 28.049 -17.649 0.241 1.00 95.25 251 LEU A CA 1
ATOM 1959 C C . LEU A 1 251 ? 29.530 -17.328 0.033 1.00 95.25 251 LEU A C 1
ATOM 1961 O O . LEU A 1 251 ? 30.019 -16.384 0.653 1.00 95.25 251 LEU A O 1
ATOM 1965 N N . GLU A 1 252 ? 30.232 -18.054 -0.835 1.00 95.75 252 GLU A N 1
ATOM 1966 C CA . GLU A 1 252 ? 31.632 -17.779 -1.184 1.00 95.75 252 GLU A CA 1
ATOM 1967 C C . GLU A 1 252 ? 31.806 -16.381 -1.794 1.00 95.75 252 GLU A C 1
ATOM 1969 O O . GLU A 1 252 ? 32.771 -15.682 -1.478 1.00 95.75 252 GLU A O 1
ATOM 1974 N N . LEU A 1 253 ? 30.848 -15.947 -2.618 1.00 93.81 253 LEU A N 1
ATOM 1975 C CA . LEU A 1 253 ? 30.874 -14.638 -3.273 1.00 93.81 253 LEU A CA 1
ATOM 1976 C C . LEU A 1 253 ? 30.453 -13.485 -2.346 1.00 93.81 253 LEU A C 1
ATOM 1978 O O . LEU A 1 253 ? 31.012 -12.392 -2.440 1.00 93.81 253 LEU A O 1
ATOM 1982 N N . GLU A 1 254 ? 29.476 -13.694 -1.460 1.00 92.38 254 GLU A N 1
ATOM 1983 C CA . GLU A 1 254 ? 28.916 -12.623 -0.620 1.00 92.38 254 GLU A CA 1
ATOM 1984 C C . GLU A 1 254 ? 29.583 -12.502 0.757 1.00 92.38 254 GLU A C 1
ATOM 1986 O O . GLU A 1 254 ? 29.685 -11.391 1.277 1.00 92.38 254 GLU A O 1
ATOM 1991 N N . SER A 1 255 ? 30.071 -13.596 1.358 1.00 91.62 255 SER A N 1
ATOM 1992 C CA . SER A 1 255 ? 30.654 -13.575 2.715 1.00 91.62 255 SER A CA 1
ATOM 1993 C C . SER A 1 255 ? 31.857 -12.632 2.872 1.00 91.62 255 SER A C 1
ATOM 1995 O O . SER A 1 255 ? 31.954 -11.974 3.911 1.00 91.62 255 SER A O 1
ATOM 1997 N N . PRO A 1 256 ? 32.752 -12.478 1.875 1.00 92.44 256 PRO A N 1
ATOM 1998 C CA . PRO A 1 256 ? 33.823 -11.479 1.931 1.00 92.44 256 PRO A CA 1
ATOM 1999 C C . PRO A 1 256 ? 33.337 -10.024 1.795 1.00 92.44 256 PRO A C 1
ATOM 2001 O O . PRO A 1 256 ? 34.125 -9.099 1.980 1.00 92.44 256 PRO A O 1
ATOM 2004 N N . ASN A 1 257 ? 32.065 -9.802 1.444 1.00 93.31 257 ASN A N 1
ATOM 2005 C CA . ASN A 1 257 ? 31.520 -8.500 1.056 1.00 93.31 257 ASN A CA 1
ATOM 2006 C C . ASN A 1 257 ? 30.094 -8.258 1.597 1.00 93.31 257 ASN A C 1
ATOM 2008 O O . ASN A 1 257 ? 29.243 -7.680 0.921 1.00 93.31 257 ASN A O 1
ATOM 2012 N N . LEU A 1 258 ? 29.825 -8.685 2.833 1.00 91.25 258 LEU A N 1
ATOM 2013 C CA . LEU A 1 258 ? 28.473 -8.717 3.413 1.00 91.25 258 LEU A CA 1
ATOM 2014 C C . LEU A 1 258 ? 27.772 -7.352 3.527 1.00 91.25 258 LEU A C 1
ATOM 2016 O O . LEU A 1 258 ? 26.548 -7.312 3.598 1.00 91.25 258 LEU A O 1
ATOM 2020 N N . HIS A 1 259 ? 28.525 -6.248 3.532 1.00 90.31 259 HIS A N 1
ATOM 2021 C CA . HIS A 1 259 ? 27.994 -4.875 3.543 1.00 90.31 259 HIS A CA 1
ATOM 2022 C C . HIS A 1 259 ? 28.064 -4.176 2.172 1.00 90.31 259 HIS A C 1
ATOM 2024 O O . HIS A 1 259 ? 27.852 -2.968 2.092 1.00 90.31 259 HIS A O 1
ATOM 2030 N N . GLU A 1 260 ? 28.387 -4.915 1.106 1.00 86.81 260 GLU A N 1
ATOM 2031 C CA . GLU A 1 260 ? 28.526 -4.415 -0.269 1.00 86.81 260 GLU A CA 1
ATOM 2032 C C . GLU A 1 260 ? 29.504 -3.236 -0.437 1.00 86.81 260 GLU A C 1
ATOM 2034 O O . GLU A 1 260 ? 29.277 -2.327 -1.234 1.00 86.81 260 GLU A O 1
ATOM 2039 N N . LEU A 1 261 ? 30.620 -3.241 0.295 1.00 87.25 261 LEU A N 1
ATOM 2040 C CA . LEU A 1 261 ? 31.665 -2.222 0.132 1.00 87.25 261 LEU A CA 1
ATOM 2041 C C . LEU A 1 261 ? 32.413 -2.395 -1.202 1.00 87.25 261 LEU A C 1
ATOM 2043 O O . LEU A 1 261 ? 32.801 -1.418 -1.843 1.00 87.25 261 LEU A O 1
ATOM 2047 N N . GLY A 1 262 ? 32.595 -3.643 -1.641 1.00 88.81 262 GLY A N 1
ATOM 2048 C CA . GLY A 1 262 ? 33.035 -3.980 -2.990 1.00 88.81 262 GLY A CA 1
ATOM 2049 C C . GLY A 1 262 ? 31.860 -3.958 -3.970 1.00 88.81 262 GLY A C 1
ATOM 2050 O O . GLY A 1 262 ? 30.867 -4.654 -3.772 1.00 88.81 262 GLY A O 1
ATOM 2051 N N . LEU A 1 263 ? 31.975 -3.184 -5.050 1.00 88.19 263 LEU A N 1
ATOM 2052 C CA . LEU A 1 263 ? 30.872 -2.976 -6.002 1.00 88.19 263 LEU A CA 1
ATOM 2053 C C . LEU A 1 263 ? 30.955 -3.841 -7.272 1.00 88.19 263 LEU A C 1
ATOM 2055 O O . LEU A 1 263 ? 30.000 -3.875 -8.046 1.00 88.19 263 LEU A O 1
ATOM 2059 N N . ASP A 1 264 ? 32.061 -4.558 -7.486 1.00 93.75 264 ASP A N 1
ATOM 2060 C CA . ASP A 1 264 ? 32.188 -5.567 -8.548 1.00 93.75 264 ASP A CA 1
ATOM 2061 C C . ASP A 1 264 ? 31.599 -6.893 -8.053 1.00 93.75 264 ASP A C 1
ATOM 2063 O O . ASP A 1 264 ? 32.293 -7.782 -7.562 1.00 93.75 264 ASP A O 1
ATOM 2067 N N . ARG A 1 265 ? 30.268 -6.983 -8.111 1.00 94.44 265 ARG A N 1
ATOM 2068 C CA . ARG A 1 265 ? 29.499 -8.084 -7.523 1.00 94.44 265 ARG A CA 1
ATOM 2069 C C . ARG A 1 265 ? 29.072 -9.079 -8.597 1.00 94.44 265 ARG A C 1
ATOM 2071 O O . ARG A 1 265 ? 28.212 -8.770 -9.416 1.00 94.44 265 ARG A O 1
ATOM 2078 N N . VAL A 1 266 ? 29.640 -10.286 -8.563 1.00 96.00 266 VAL A N 1
ATOM 2079 C CA . VAL A 1 266 ? 29.336 -11.372 -9.520 1.00 96.00 266 VAL A CA 1
ATOM 2080 C C . VAL A 1 266 ? 27.843 -11.700 -9.519 1.00 96.00 266 VAL A C 1
ATOM 2082 O O . VAL A 1 266 ? 27.215 -11.783 -10.572 1.00 96.00 266 VAL A O 1
ATOM 2085 N N . ILE A 1 267 ? 27.236 -11.771 -8.332 1.00 93.62 267 ILE A N 1
ATOM 2086 C CA . ILE A 1 267 ? 25.810 -12.083 -8.188 1.00 93.62 267 ILE A CA 1
ATOM 2087 C C . ILE A 1 267 ? 24.871 -10.965 -8.676 1.00 93.62 267 ILE A C 1
ATOM 2089 O O . ILE A 1 267 ? 23.657 -11.109 -8.579 1.00 93.62 267 ILE A O 1
ATOM 2093 N N . ALA A 1 268 ? 25.412 -9.849 -9.181 1.00 94.31 268 ALA A N 1
ATOM 2094 C CA . ALA A 1 268 ? 24.644 -8.789 -9.827 1.00 94.31 268 ALA A CA 1
ATOM 2095 C C . ALA A 1 268 ? 24.426 -9.031 -11.336 1.00 94.31 268 ALA A C 1
ATOM 2097 O O . ALA A 1 268 ? 23.858 -8.170 -12.015 1.00 94.31 268 ALA A O 1
ATOM 2098 N N . PHE A 1 269 ? 24.859 -10.179 -11.874 1.00 98.06 269 PHE A N 1
ATOM 2099 C CA . PHE A 1 269 ? 24.437 -10.642 -13.198 1.00 98.06 269 PHE A CA 1
ATOM 2100 C C . PHE A 1 269 ? 22.901 -10.722 -13.262 1.00 98.06 269 PHE A C 1
ATOM 2102 O O . PHE A 1 269 ? 22.249 -11.117 -12.294 1.00 98.06 269 PHE A O 1
ATOM 2109 N N . GLY A 1 270 ? 22.305 -10.256 -14.363 1.00 97.00 270 GLY A N 1
ATOM 2110 C CA . GLY A 1 270 ? 20.848 -10.144 -14.492 1.00 97.00 270 GLY A CA 1
ATOM 2111 C C . GLY A 1 270 ? 20.203 -9.018 -13.671 1.00 97.00 270 GLY A C 1
ATOM 2112 O O . GLY A 1 270 ? 18.980 -8.931 -13.636 1.00 97.00 270 GLY A O 1
ATOM 2113 N N . HIS A 1 271 ? 20.988 -8.167 -12.998 1.00 96.00 271 HIS A N 1
ATOM 2114 C CA . HIS A 1 271 ? 20.516 -7.088 -12.114 1.00 96.00 271 HIS A CA 1
ATOM 2115 C C . HIS A 1 271 ? 21.046 -5.701 -12.517 1.00 96.00 271 HIS A C 1
ATOM 2117 O O . HIS A 1 271 ? 21.240 -4.817 -11.676 1.00 96.00 271 HIS A O 1
ATOM 2123 N N . THR A 1 272 ? 21.327 -5.504 -13.803 1.00 95.94 272 THR A N 1
ATOM 2124 C CA . THR A 1 272 ? 21.766 -4.219 -14.357 1.00 95.94 272 THR A CA 1
ATOM 2125 C C . THR A 1 272 ? 20.565 -3.381 -14.807 1.00 95.94 272 THR A C 1
ATOM 2127 O O . THR A 1 272 ? 20.384 -2.256 -14.342 1.00 95.94 272 THR A O 1
ATOM 2130 N N . TRP A 1 273 ? 19.728 -3.930 -15.686 1.00 96.81 273 TRP A N 1
ATOM 2131 C CA . TRP A 1 273 ? 18.532 -3.298 -16.244 1.00 96.81 273 TRP A CA 1
ATOM 2132 C C . TRP A 1 273 ? 17.235 -3.847 -15.630 1.00 96.81 273 TRP A C 1
ATOM 2134 O O . TRP A 1 273 ? 16.242 -3.115 -15.549 1.00 96.81 273 TRP A O 1
ATOM 2144 N N . SER A 1 274 ? 17.241 -5.089 -15.131 1.00 95.62 274 SER A N 1
ATOM 2145 C CA . SER A 1 274 ? 16.045 -5.728 -14.565 1.00 95.62 274 SER A CA 1
ATOM 2146 C C . SER A 1 274 ? 15.352 -4.946 -13.442 1.00 95.62 274 SER A C 1
ATOM 2148 O O . SER A 1 274 ? 14.124 -4.929 -13.468 1.00 95.62 274 SER A O 1
ATOM 2150 N N . PRO A 1 275 ? 16.024 -4.210 -12.522 1.00 88.50 275 PRO A N 1
ATOM 2151 C CA . PRO A 1 275 ? 15.311 -3.516 -11.445 1.00 88.50 275 PRO A CA 1
ATOM 2152 C C . PRO A 1 275 ? 14.353 -2.429 -11.947 1.00 88.50 275 PRO A C 1
ATOM 2154 O O . PRO A 1 275 ? 13.352 -2.131 -11.298 1.00 88.50 275 PRO A O 1
ATOM 2157 N N . THR A 1 276 ? 14.665 -1.826 -13.099 1.00 87.44 276 THR A N 1
ATOM 2158 C CA . THR A 1 276 ? 13.797 -0.827 -13.737 1.00 87.44 276 THR A CA 1
ATOM 2159 C C . THR A 1 276 ? 12.721 -1.522 -14.565 1.00 87.44 276 THR A C 1
ATOM 2161 O O . THR A 1 276 ? 11.543 -1.183 -14.446 1.00 87.44 276 THR A O 1
ATOM 2164 N N . LEU A 1 277 ? 13.100 -2.533 -15.357 1.00 92.00 277 LEU A N 1
ATOM 2165 C CA . LEU A 1 277 ? 12.166 -3.282 -16.196 1.00 92.00 277 LEU A CA 1
ATOM 2166 C C . LEU A 1 277 ? 11.092 -4.003 -15.373 1.00 92.00 277 LEU A C 1
ATOM 2168 O O . LEU A 1 277 ? 9.933 -3.960 -15.755 1.00 92.00 277 LEU A O 1
ATOM 2172 N N . GLU A 1 278 ? 11.447 -4.626 -14.249 1.00 89.69 278 GLU A N 1
ATOM 2173 C CA . GLU A 1 278 ? 10.550 -5.452 -13.426 1.00 89.69 278 GLU A CA 1
ATOM 2174 C C . GLU A 1 278 ? 9.238 -4.731 -13.081 1.00 89.69 278 GLU A C 1
ATOM 2176 O O . GLU A 1 278 ? 8.160 -5.317 -13.158 1.00 89.69 278 GLU A O 1
ATOM 2181 N N . LEU A 1 279 ? 9.336 -3.437 -12.763 1.00 81.88 279 LEU A N 1
ATOM 2182 C CA . LEU A 1 279 ? 8.227 -2.599 -12.302 1.00 81.88 279 LEU A CA 1
ATOM 2183 C C . LEU A 1 279 ? 7.618 -1.714 -13.401 1.00 81.88 279 LEU A C 1
ATOM 2185 O O . LEU A 1 279 ? 6.711 -0.932 -13.117 1.00 81.88 279 LEU A O 1
ATOM 2189 N N . THR A 1 280 ? 8.144 -1.767 -14.629 1.00 84.44 280 THR A N 1
ATOM 2190 C CA . THR A 1 280 ? 7.705 -0.885 -15.723 1.00 84.44 280 THR A CA 1
ATOM 2191 C C . THR A 1 280 ? 6.400 -1.337 -16.395 1.00 84.44 280 THR A C 1
ATOM 2193 O O . THR A 1 280 ? 5.556 -0.472 -16.651 1.00 84.44 280 THR A O 1
ATOM 2196 N N . PRO A 1 281 ? 6.196 -2.634 -16.704 1.00 85.56 281 PRO A N 1
ATOM 2197 C CA . PRO A 1 281 ? 4.937 -3.121 -17.252 1.00 85.56 281 PRO A CA 1
ATOM 2198 C C . PRO A 1 281 ? 3.744 -2.812 -16.343 1.00 85.56 281 PRO A C 1
ATOM 2200 O O . PRO A 1 281 ? 3.870 -2.740 -15.121 1.00 85.56 281 PRO A O 1
ATOM 2203 N N . ARG A 1 282 ? 2.560 -2.659 -16.951 1.00 81.31 282 ARG A N 1
ATOM 2204 C CA . ARG A 1 282 ? 1.305 -2.351 -16.244 1.00 81.31 282 ARG A CA 1
ATOM 2205 C C . ARG A 1 282 ? 1.027 -3.333 -15.099 1.00 81.31 282 ARG A C 1
ATOM 2207 O O . ARG A 1 282 ? 0.601 -2.918 -14.023 1.00 81.31 282 ARG A O 1
ATOM 2214 N N . ILE A 1 283 ? 1.228 -4.619 -15.362 1.00 84.75 283 ILE A N 1
ATOM 2215 C CA . ILE A 1 283 ? 1.317 -5.665 -14.347 1.00 84.75 283 ILE A CA 1
ATOM 2216 C C . ILE A 1 283 ? 2.800 -6.032 -14.274 1.00 84.75 283 ILE A C 1
ATOM 2218 O O . ILE A 1 283 ? 3.335 -6.419 -15.310 1.00 84.75 283 ILE A O 1
ATOM 2222 N N . PRO A 1 284 ? 3.473 -5.900 -13.119 1.00 87.75 284 PRO A N 1
ATOM 2223 C CA . PRO A 1 284 ? 4.899 -6.176 -13.003 1.00 87.75 284 PRO A CA 1
ATOM 2224 C C . PRO A 1 284 ? 5.283 -7.576 -13.486 1.00 87.75 284 PRO A C 1
ATOM 2226 O O . PRO A 1 284 ? 4.504 -8.531 -13.406 1.00 87.75 284 PRO A O 1
ATOM 2229 N N . LEU A 1 285 ? 6.515 -7.714 -13.964 1.00 92.38 285 LEU A N 1
ATOM 2230 C CA . LEU A 1 285 ? 7.077 -9.038 -14.207 1.00 92.38 285 LEU A CA 1
ATOM 2231 C C . LEU A 1 285 ? 7.408 -9.693 -12.870 1.00 92.38 285 LEU A C 1
ATOM 2233 O O . LEU A 1 285 ? 7.838 -9.029 -11.925 1.00 92.38 285 LEU A O 1
ATOM 2237 N N . ARG A 1 286 ? 7.287 -11.018 -12.808 1.00 93.75 286 ARG A N 1
ATOM 2238 C CA . ARG A 1 286 ? 7.955 -11.778 -11.756 1.00 93.75 286 ARG A CA 1
ATOM 2239 C C . ARG A 1 286 ? 9.451 -11.512 -11.827 1.00 93.75 286 ARG A C 1
ATOM 2241 O O . ARG A 1 286 ? 10.029 -11.466 -12.915 1.00 93.75 286 ARG A O 1
ATOM 2248 N N . HIS A 1 287 ? 10.071 -11.392 -10.661 1.00 92.62 287 HIS A N 1
ATOM 2249 C CA . HIS A 1 287 ? 11.485 -11.059 -10.527 1.00 92.62 287 HIS A CA 1
ATOM 2250 C C . HIS A 1 287 ? 12.395 -11.917 -11.426 1.00 92.62 287 HIS A C 1
ATOM 2252 O O . HIS A 1 287 ? 13.140 -11.385 -12.243 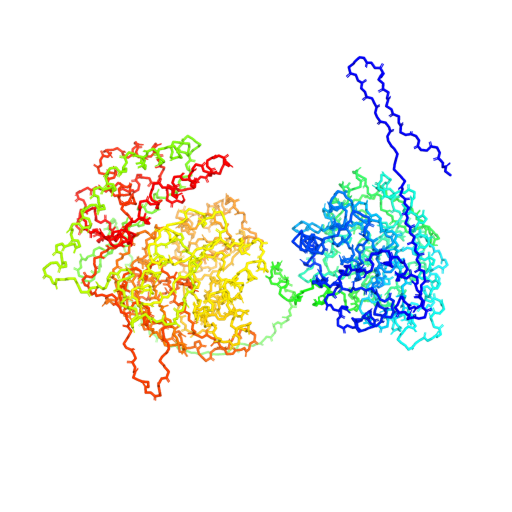1.00 92.62 287 HIS A O 1
ATOM 2258 N N . GLY A 1 288 ? 12.235 -13.240 -11.379 1.00 96.12 288 GLY A N 1
ATOM 2259 C CA . GLY A 1 288 ? 12.955 -14.219 -12.190 1.00 96.12 288 GLY A CA 1
ATOM 2260 C C . GLY A 1 288 ? 12.835 -13.991 -13.700 1.00 96.12 288 GLY A C 1
ATOM 2261 O O . GLY A 1 288 ? 13.801 -14.162 -14.444 1.00 96.12 288 GLY A O 1
ATOM 2262 N N . HIS A 1 289 ? 11.671 -13.545 -14.176 1.00 98.19 289 HIS A N 1
ATOM 2263 C CA . HIS A 1 289 ? 11.484 -13.209 -15.588 1.00 98.19 289 HIS A CA 1
ATOM 2264 C C . HIS A 1 289 ? 12.182 -11.896 -15.953 1.00 98.19 289 HIS A C 1
ATOM 2266 O O . HIS A 1 289 ? 12.827 -11.831 -16.998 1.00 98.19 289 HIS A O 1
ATOM 2272 N N . ALA A 1 290 ? 12.116 -10.879 -15.088 1.00 97.19 290 ALA A N 1
ATOM 2273 C CA . ALA A 1 290 ? 12.812 -9.613 -15.304 1.00 97.19 290 ALA A CA 1
ATOM 2274 C C . ALA A 1 290 ? 14.340 -9.791 -15.339 1.00 97.19 290 ALA A C 1
ATOM 2276 O O . ALA A 1 290 ? 14.994 -9.256 -16.236 1.00 97.19 290 ALA A O 1
ATOM 2277 N N . ILE A 1 291 ? 14.909 -10.576 -14.414 1.00 97.75 291 ILE A N 1
ATOM 2278 C CA . ILE A 1 291 ? 16.353 -10.855 -14.411 1.00 97.75 291 ILE A CA 1
ATOM 2279 C C . ILE A 1 291 ? 16.764 -11.713 -15.608 1.00 97.75 291 ILE A C 1
ATOM 2281 O O . ILE A 1 291 ? 17.856 -11.531 -16.133 1.00 97.75 291 ILE A O 1
ATOM 2285 N N . THR A 1 292 ? 15.903 -12.617 -16.095 1.00 98.69 292 THR A N 1
ATOM 2286 C CA . THR A 1 292 ? 16.252 -13.446 -17.259 1.00 98.69 292 THR A CA 1
ATOM 2287 C C . THR A 1 292 ? 16.295 -12.636 -18.549 1.00 98.69 292 THR A C 1
ATOM 2289 O O . THR A 1 292 ? 17.178 -12.883 -19.362 1.00 98.69 292 THR A O 1
ATOM 2292 N N . ILE A 1 293 ? 15.438 -11.624 -18.713 1.00 98.81 293 ILE A N 1
ATOM 2293 C CA . ILE A 1 293 ? 15.513 -10.695 -19.857 1.00 98.81 293 ILE A CA 1
ATOM 2294 C C . ILE A 1 293 ? 16.841 -9.922 -19.838 1.00 98.81 293 ILE A C 1
ATOM 2296 O O . ILE A 1 293 ? 17.528 -9.825 -20.854 1.00 98.81 293 ILE A O 1
ATOM 2300 N N . ASP A 1 294 ? 17.253 -9.438 -18.665 1.00 98.75 294 ASP A N 1
ATOM 2301 C CA . ASP A 1 294 ? 18.553 -8.786 -18.471 1.00 98.75 294 ASP A CA 1
ATOM 2302 C C . ASP A 1 294 ? 19.723 -9.735 -18.788 1.00 98.75 294 ASP A C 1
ATOM 2304 O O . ASP A 1 294 ? 20.623 -9.388 -19.559 1.00 98.75 294 ASP A O 1
ATOM 2308 N N . MET A 1 295 ? 19.685 -10.968 -18.269 1.00 98.81 295 MET A N 1
ATOM 2309 C CA . MET A 1 295 ? 20.696 -11.981 -18.574 1.00 98.81 295 MET A CA 1
ATOM 2310 C C . MET A 1 295 ? 20.725 -12.325 -20.066 1.00 98.81 295 MET A C 1
ATOM 2312 O O . MET A 1 295 ? 21.804 -12.411 -20.641 1.00 98.81 295 MET A O 1
ATOM 2316 N N . ALA A 1 296 ? 19.574 -12.479 -20.719 1.00 98.81 296 ALA A N 1
ATOM 2317 C CA . ALA A 1 296 ? 19.492 -12.823 -22.135 1.00 98.81 296 ALA A CA 1
ATOM 2318 C C . ALA A 1 296 ? 20.112 -11.729 -23.011 1.00 98.81 296 ALA A C 1
ATOM 2320 O O . ALA A 1 296 ? 20.896 -12.016 -23.920 1.00 98.81 296 ALA A O 1
ATOM 2321 N N . TYR A 1 297 ? 19.832 -10.467 -22.690 1.00 98.75 297 TYR A N 1
ATOM 2322 C CA . TYR A 1 297 ? 20.481 -9.330 -23.328 1.00 98.75 297 TYR A CA 1
ATOM 2323 C C . TYR A 1 297 ? 21.989 -9.279 -23.034 1.00 98.75 297 TYR A C 1
ATOM 2325 O O . TYR A 1 297 ? 22.789 -9.079 -23.948 1.00 98.75 297 TYR A O 1
ATOM 2333 N N . SER A 1 298 ? 22.401 -9.555 -21.794 1.00 98.69 298 SER A N 1
ATOM 2334 C CA . SER A 1 298 ? 23.814 -9.648 -21.403 1.00 98.69 298 SER A CA 1
ATOM 2335 C C . SER A 1 298 ? 24.572 -10.749 -22.156 1.00 98.69 298 SER A C 1
ATOM 2337 O O . SER A 1 298 ? 25.720 -10.548 -22.549 1.00 98.69 298 SER A O 1
ATOM 2339 N N . ILE A 1 299 ? 23.937 -11.900 -22.399 1.00 98.75 299 ILE A N 1
ATOM 2340 C CA . ILE A 1 299 ? 24.489 -12.999 -23.204 1.00 98.75 299 ILE A CA 1
ATOM 2341 C C . ILE A 1 299 ? 24.658 -12.558 -24.657 1.00 98.75 299 ILE A C 1
ATOM 2343 O O . ILE A 1 299 ? 25.694 -12.836 -25.263 1.00 98.75 299 ILE A O 1
ATOM 2347 N N . THR A 1 300 ? 23.679 -11.837 -25.217 1.00 98.69 300 THR A N 1
ATOM 2348 C CA . THR A 1 300 ? 23.826 -11.245 -26.551 1.00 98.69 300 THR A CA 1
ATOM 2349 C C . THR A 1 300 ? 24.971 -10.234 -26.587 1.00 98.69 300 THR A C 1
ATOM 2351 O O . THR A 1 300 ? 25.789 -10.310 -27.496 1.00 98.69 300 THR A O 1
ATOM 2354 N N . LEU A 1 301 ? 25.097 -9.352 -25.592 1.00 98.50 301 LEU A N 1
ATOM 2355 C CA . LEU A 1 301 ? 26.189 -8.376 -25.511 1.00 98.50 301 LEU A CA 1
ATOM 2356 C C . LEU A 1 301 ? 27.570 -9.054 -25.420 1.00 98.50 301 LEU A C 1
ATOM 2358 O O . LEU A 1 301 ? 28.515 -8.658 -26.107 1.00 98.50 301 LEU A O 1
ATOM 2362 N N . ALA A 1 302 ? 27.689 -10.105 -24.606 1.00 98.38 302 ALA A N 1
ATOM 2363 C CA . ALA A 1 302 ? 28.911 -10.899 -24.495 1.00 98.38 302 ALA A CA 1
ATOM 2364 C C . ALA A 1 302 ? 29.254 -11.600 -25.823 1.00 98.38 302 ALA A C 1
ATOM 2366 O O . ALA A 1 302 ? 30.420 -11.642 -26.224 1.00 98.38 302 ALA A O 1
ATOM 2367 N N . HIS A 1 303 ? 28.246 -12.105 -26.540 1.00 98.44 303 HIS A N 1
ATOM 2368 C CA . HIS A 1 303 ? 28.406 -12.688 -27.875 1.00 98.44 303 HIS A CA 1
ATOM 2369 C C . HIS A 1 303 ? 28.839 -11.647 -28.917 1.00 98.44 303 HIS A C 1
ATOM 2371 O O . HIS A 1 303 ? 29.817 -11.876 -29.626 1.00 98.44 303 HIS A O 1
ATOM 2377 N N . THR A 1 304 ? 28.210 -10.467 -28.959 1.00 97.69 304 THR A N 1
ATOM 2378 C CA . THR A 1 304 ? 28.579 -9.399 -29.908 1.00 97.69 304 THR A CA 1
ATOM 2379 C C . THR A 1 304 ? 29.988 -8.857 -29.668 1.00 97.69 304 THR A C 1
ATOM 2381 O O . THR A 1 304 ? 30.643 -8.424 -30.613 1.00 97.69 304 THR A O 1
ATOM 2384 N N . ARG A 1 305 ? 30.487 -8.928 -28.426 1.00 97.12 305 ARG A N 1
ATOM 2385 C CA . ARG A 1 305 ? 31.881 -8.604 -28.071 1.00 97.12 305 ARG A CA 1
ATOM 2386 C C . ARG A 1 305 ? 32.874 -9.751 -28.316 1.00 97.12 305 ARG A C 1
ATOM 2388 O O . ARG A 1 305 ? 34.061 -9.592 -28.041 1.00 97.12 305 ARG A O 1
ATOM 2395 N N . GLY A 1 306 ? 32.421 -10.908 -28.803 1.00 97.50 306 GLY A N 1
ATOM 2396 C CA . GLY A 1 306 ? 33.268 -12.081 -29.043 1.00 97.50 306 GLY A CA 1
ATOM 2397 C C . GLY A 1 306 ? 33.775 -12.769 -27.769 1.00 97.50 306 GLY A C 1
ATOM 2398 O O . GLY A 1 306 ? 34.752 -13.517 -27.826 1.00 97.50 306 GLY A O 1
ATOM 2399 N N . ILE A 1 307 ? 33.143 -12.513 -26.618 1.00 98.00 307 ILE A N 1
ATOM 2400 C CA . ILE A 1 307 ? 33.431 -13.206 -25.352 1.00 98.00 307 ILE A CA 1
ATOM 2401 C C . ILE A 1 307 ? 32.795 -14.599 -25.384 1.00 98.00 307 ILE A C 1
ATOM 2403 O O . ILE A 1 307 ? 33.447 -15.579 -25.038 1.00 98.00 307 ILE A O 1
ATOM 2407 N N . LEU A 1 308 ? 31.551 -14.696 -25.860 1.00 98.19 308 LEU A N 1
ATOM 2408 C CA . LEU A 1 308 ? 30.851 -15.967 -26.054 1.00 98.19 308 LEU A CA 1
ATOM 2409 C C . LEU A 1 308 ? 30.761 -16.323 -27.539 1.00 98.19 308 LEU A C 1
ATOM 2411 O O . LEU A 1 308 ? 30.564 -15.453 -28.385 1.00 98.19 308 LEU A O 1
ATOM 2415 N N . ASN A 1 309 ? 30.856 -17.615 -27.853 1.00 97.94 309 ASN A N 1
ATOM 2416 C CA . ASN A 1 309 ? 30.618 -18.125 -29.206 1.00 97.94 309 ASN A CA 1
ATOM 2417 C C . ASN A 1 309 ? 29.135 -18.489 -29.441 1.00 97.94 309 ASN A C 1
ATOM 2419 O O . ASN A 1 309 ? 28.319 -18.487 -28.516 1.00 97.94 309 ASN A O 1
ATOM 2423 N N . ASP A 1 310 ? 28.777 -18.815 -30.689 1.00 98.06 310 ASP A N 1
ATOM 2424 C CA . ASP A 1 310 ? 27.396 -19.160 -31.061 1.00 98.06 310 ASP A CA 1
ATOM 2425 C C . ASP A 1 310 ? 26.843 -20.366 -30.290 1.00 98.06 310 ASP A C 1
ATOM 2427 O O . ASP A 1 310 ? 25.682 -20.345 -29.892 1.00 98.06 310 ASP A O 1
ATOM 2431 N N . ALA A 1 311 ? 27.661 -21.395 -30.043 1.00 97.88 311 ALA A N 1
ATOM 2432 C CA . ALA A 1 311 ? 27.228 -22.596 -29.331 1.00 97.88 311 ALA A CA 1
ATOM 2433 C C . ALA A 1 311 ? 26.904 -22.299 -27.859 1.00 97.88 311 ALA A C 1
ATOM 2435 O O . ALA A 1 311 ? 25.918 -22.805 -27.328 1.00 97.88 311 ALA A O 1
ATOM 2436 N N . GLN A 1 312 ? 27.701 -21.444 -27.216 1.00 98.12 312 GLN A N 1
ATOM 2437 C CA . GLN A 1 312 ? 27.478 -20.997 -25.842 1.00 98.12 312 GLN A CA 1
ATOM 2438 C C . GLN A 1 312 ? 26.217 -20.145 -25.721 1.00 98.12 312 GLN A C 1
ATOM 2440 O O . GLN A 1 312 ? 25.388 -20.405 -24.850 1.00 98.12 312 GLN A O 1
ATOM 2445 N N . ARG A 1 313 ? 26.047 -19.167 -26.623 1.00 98.19 313 ARG A N 1
ATOM 2446 C CA . ARG A 1 313 ? 24.823 -18.363 -26.706 1.00 98.19 313 ARG A CA 1
ATOM 2447 C C . ARG A 1 313 ? 23.608 -19.273 -26.894 1.00 98.19 313 ARG A C 1
ATOM 2449 O O . ARG A 1 313 ? 22.675 -19.217 -26.100 1.00 98.19 313 ARG A O 1
ATOM 2456 N N . ASP A 1 314 ? 23.623 -20.129 -27.912 1.00 98.25 314 ASP A N 1
ATOM 2457 C CA . ASP A 1 314 ? 22.464 -20.951 -28.265 1.00 98.25 314 ASP A CA 1
ATOM 2458 C C . ASP A 1 314 ? 22.127 -21.960 -27.155 1.00 98.25 314 ASP A C 1
ATOM 2460 O O . ASP A 1 314 ? 20.952 -22.146 -26.848 1.00 98.25 314 ASP A O 1
ATOM 2464 N N . GLN A 1 315 ? 23.121 -22.552 -26.481 1.00 98.25 315 GLN A N 1
ATOM 2465 C CA . GLN A 1 315 ? 22.885 -23.420 -25.321 1.00 98.25 315 GLN A CA 1
ATOM 2466 C C . GLN A 1 315 ? 22.199 -22.675 -24.167 1.00 98.25 315 GLN A C 1
ATOM 2468 O O . GLN A 1 315 ? 21.237 -23.199 -23.603 1.00 98.25 315 GLN A O 1
ATOM 2473 N N . TRP A 1 316 ? 22.654 -21.460 -23.840 1.00 98.56 316 TRP A N 1
ATOM 2474 C CA . TRP A 1 316 ? 22.057 -20.663 -22.768 1.00 98.56 316 TRP A CA 1
ATOM 2475 C C . TRP A 1 316 ? 20.602 -20.293 -23.086 1.00 98.56 316 TRP A C 1
ATOM 2477 O O . TRP A 1 316 ? 19.714 -20.499 -22.258 1.00 98.56 316 TRP A O 1
ATOM 2487 N N . PHE A 1 317 ? 20.331 -19.831 -24.314 1.00 98.69 317 PHE A N 1
ATOM 2488 C CA . PHE A 1 317 ? 18.969 -19.513 -24.755 1.00 98.69 317 PHE A CA 1
ATOM 2489 C C . PHE A 1 317 ? 18.063 -20.759 -24.788 1.00 98.69 317 PHE A C 1
ATOM 2491 O O . PHE A 1 317 ? 16.908 -20.690 -24.367 1.00 98.69 317 PHE A O 1
ATOM 2498 N N . ASN A 1 318 ? 18.589 -21.916 -25.205 1.00 98.31 318 ASN A N 1
ATOM 2499 C CA . ASN A 1 318 ? 17.856 -23.184 -25.170 1.00 98.31 318 ASN A CA 1
ATOM 2500 C C . ASN A 1 318 ? 17.490 -23.598 -23.737 1.00 98.31 318 ASN A C 1
ATOM 2502 O O . ASN A 1 318 ? 16.364 -24.042 -23.509 1.00 98.31 318 ASN A O 1
ATOM 2506 N N . LEU A 1 319 ? 18.397 -23.423 -22.767 1.00 98.31 319 LEU A N 1
ATOM 2507 C CA . LEU A 1 319 ? 18.115 -23.685 -21.354 1.00 98.31 319 LEU A CA 1
ATOM 2508 C C . LEU A 1 319 ? 16.936 -22.834 -20.870 1.00 98.31 319 LEU A C 1
ATOM 2510 O O . LEU A 1 319 ? 15.928 -23.397 -20.438 1.00 98.31 319 LEU A O 1
ATOM 2514 N N . VAL A 1 320 ? 17.020 -21.505 -20.985 1.00 98.25 320 VAL A N 1
ATOM 2515 C CA . VAL A 1 320 ? 15.967 -20.609 -20.467 1.00 98.25 320 VAL A CA 1
ATOM 2516 C C . VAL A 1 320 ? 14.634 -20.788 -21.201 1.00 98.25 320 VAL A C 1
ATOM 2518 O O . VAL A 1 320 ? 13.577 -20.777 -20.568 1.00 98.25 320 VAL A O 1
ATOM 2521 N N . SER A 1 321 ? 14.676 -21.061 -22.510 1.00 98.19 321 SER A N 1
ATOM 2522 C CA . SER A 1 321 ? 13.490 -21.390 -23.305 1.00 98.19 321 SER A CA 1
ATOM 2523 C C . SER A 1 321 ? 12.840 -22.696 -22.834 1.00 98.19 321 SER A C 1
ATOM 2525 O O . SER A 1 321 ? 11.625 -22.740 -22.621 1.00 98.19 321 SER A O 1
ATOM 2527 N N . SER A 1 322 ? 13.637 -23.745 -22.583 1.00 97.62 322 SER A N 1
ATOM 2528 C CA . SER A 1 322 ? 13.135 -25.067 -22.174 1.00 97.62 322 SER A CA 1
ATOM 2529 C C . SER A 1 322 ? 12.381 -25.050 -20.842 1.00 97.62 322 SER A C 1
ATOM 2531 O O . SER A 1 322 ? 11.442 -25.826 -20.657 1.00 97.62 322 SER A O 1
ATOM 2533 N N . VAL A 1 323 ? 12.750 -24.133 -19.941 1.00 97.94 323 VAL A N 1
ATOM 2534 C CA . VAL A 1 323 ? 12.092 -23.943 -18.641 1.00 97.94 323 VAL A CA 1
ATOM 2535 C C . VAL A 1 323 ? 10.999 -22.875 -18.674 1.00 97.94 323 VAL A C 1
ATOM 2537 O O . VAL A 1 323 ? 10.278 -22.709 -17.692 1.00 97.94 323 VAL A O 1
ATOM 2540 N N . GLY A 1 324 ? 10.819 -22.187 -19.806 1.00 97.81 324 GLY A N 1
ATOM 2541 C CA . GLY A 1 324 ? 9.774 -21.188 -20.024 1.00 97.81 324 GLY A CA 1
ATOM 2542 C C . GLY A 1 324 ? 10.053 -19.819 -19.404 1.00 97.81 324 GLY A C 1
ATOM 2543 O O . GLY A 1 324 ? 9.094 -19.109 -19.111 1.00 97.81 324 GLY A O 1
ATOM 2544 N N . LEU A 1 325 ? 11.312 -19.446 -19.166 1.00 98.62 325 LEU A N 1
ATOM 2545 C CA . LEU A 1 325 ? 11.667 -18.099 -18.705 1.00 98.62 325 LEU A CA 1
ATOM 2546 C C . LEU A 1 325 ? 11.621 -17.082 -19.856 1.00 98.62 325 LEU A C 1
ATOM 2548 O O . LEU A 1 325 ? 11.773 -17.438 -21.024 1.00 98.62 325 LEU A O 1
ATOM 2552 N N . SER A 1 326 ? 11.393 -15.810 -19.519 1.00 98.50 326 SER A N 1
ATOM 2553 C CA . SER A 1 326 ? 11.357 -14.732 -20.515 1.00 98.50 326 SER A CA 1
ATOM 2554 C C . SER A 1 326 ? 12.761 -14.397 -21.009 1.00 98.50 326 SER A C 1
ATOM 2556 O O . SER A 1 326 ? 13.672 -14.216 -20.207 1.00 98.50 326 SER A O 1
ATOM 2558 N N . MET A 1 327 ? 12.911 -14.274 -22.324 1.00 98.44 327 MET A N 1
ATOM 2559 C CA . MET A 1 327 ? 14.149 -13.883 -23.002 1.00 98.44 327 MET A CA 1
ATOM 2560 C C . MET A 1 327 ? 14.101 -12.440 -23.497 1.00 98.44 327 MET A C 1
ATOM 2562 O O . MET A 1 327 ? 15.149 -11.823 -23.620 1.00 98.44 327 MET A O 1
ATOM 2566 N N . ASP A 1 328 ? 12.905 -11.913 -23.769 1.00 98.19 328 ASP A N 1
ATOM 2567 C CA . ASP A 1 328 ? 12.701 -10.537 -24.216 1.00 98.19 328 ASP A CA 1
ATOM 2568 C C . ASP A 1 328 ? 11.351 -9.984 -23.715 1.00 98.19 328 ASP A C 1
ATOM 2570 O O . ASP A 1 328 ? 10.478 -10.733 -23.265 1.00 98.19 328 ASP A O 1
ATOM 2574 N N . HIS A 1 329 ? 11.190 -8.661 -23.776 1.00 97.50 329 HIS A N 1
ATOM 2575 C CA . HIS A 1 329 ? 9.945 -7.949 -23.491 1.00 97.50 329 HIS A CA 1
ATOM 2576 C C . HIS A 1 329 ? 9.827 -6.694 -24.365 1.00 97.50 329 HIS A C 1
ATOM 2578 O O . HIS A 1 329 ? 10.822 -6.026 -24.641 1.00 97.50 329 HIS A O 1
ATOM 2584 N N . GLU A 1 330 ? 8.613 -6.318 -24.770 1.00 94.56 330 GLU A N 1
ATOM 2585 C CA . GLU A 1 330 ? 8.390 -5.169 -25.665 1.00 94.56 330 GLU A CA 1
ATOM 2586 C C . GLU A 1 330 ? 8.924 -3.845 -25.090 1.00 94.56 330 GLU A C 1
ATOM 2588 O O . GLU A 1 330 ? 9.585 -3.095 -25.796 1.00 94.56 330 GLU A O 1
ATOM 2593 N N . LEU A 1 331 ? 8.739 -3.622 -23.782 1.00 94.50 331 LEU A N 1
ATOM 2594 C CA . LEU A 1 331 ? 9.246 -2.447 -23.054 1.00 94.50 331 LEU A CA 1
ATOM 2595 C C . LEU A 1 331 ? 10.760 -2.481 -22.784 1.00 94.50 331 LEU A C 1
ATOM 2597 O O . LEU A 1 331 ? 11.287 -1.568 -22.154 1.00 94.50 331 LEU A O 1
ATOM 2601 N N . PHE A 1 332 ? 11.465 -3.537 -23.195 1.00 97.31 332 PHE A N 1
ATOM 2602 C CA . PHE A 1 332 ? 12.923 -3.588 -23.144 1.00 97.31 332 PHE A CA 1
ATOM 2603 C C . PHE A 1 332 ? 13.497 -2.993 -24.438 1.00 97.31 332 PHE A C 1
ATOM 2605 O O . PHE A 1 332 ? 13.936 -3.714 -25.334 1.00 97.31 332 PHE A O 1
ATOM 2612 N N . ASP A 1 333 ? 13.391 -1.671 -24.564 1.00 97.12 333 ASP A N 1
ATOM 2613 C CA . ASP A 1 333 ? 13.750 -0.884 -25.747 1.00 97.12 333 ASP A CA 1
ATOM 2614 C C . ASP A 1 333 ? 14.969 0.039 -25.509 1.00 97.12 333 ASP A C 1
ATOM 2616 O O . ASP A 1 333 ? 15.606 0.021 -24.449 1.00 97.12 333 ASP A O 1
ATOM 2620 N N . ASP A 1 334 ? 15.317 0.856 -26.510 1.00 97.25 334 ASP A N 1
ATOM 2621 C CA . ASP A 1 334 ? 16.442 1.801 -26.441 1.00 97.25 334 ASP A CA 1
ATOM 2622 C C . ASP A 1 334 ? 16.309 2.798 -25.271 1.00 97.25 334 ASP A C 1
ATOM 2624 O O . ASP A 1 334 ? 17.317 3.215 -24.685 1.00 97.25 334 ASP A O 1
ATOM 2628 N N . GLU A 1 335 ? 15.080 3.194 -24.922 1.00 95.06 335 GLU A N 1
ATOM 2629 C CA . GLU A 1 335 ? 14.816 4.107 -23.810 1.00 95.06 335 GLU A CA 1
ATOM 2630 C C . GLU A 1 335 ? 15.036 3.400 -22.466 1.00 95.06 335 GLU A C 1
ATOM 2632 O O . GLU A 1 335 ? 15.728 3.940 -21.593 1.00 95.06 335 GLU A O 1
ATOM 2637 N N . MET A 1 336 ? 14.540 2.168 -22.324 1.00 95.00 336 MET A N 1
ATOM 2638 C CA . MET A 1 336 ? 14.756 1.325 -21.147 1.00 95.00 336 MET A CA 1
ATOM 2639 C C . MET A 1 336 ? 16.244 1.071 -20.889 1.00 95.00 336 MET A C 1
ATOM 2641 O O . MET A 1 336 ? 16.713 1.236 -19.756 1.00 95.00 336 MET A O 1
ATOM 2645 N N . ILE A 1 337 ? 17.012 0.733 -21.931 1.00 97.50 337 ILE A N 1
ATOM 2646 C CA . ILE A 1 337 ? 18.467 0.556 -21.834 1.00 97.50 337 ILE A CA 1
ATOM 2647 C C . ILE A 1 337 ? 19.127 1.833 -21.316 1.00 97.50 337 ILE A C 1
ATOM 2649 O O . ILE A 1 337 ? 19.920 1.777 -20.370 1.00 97.50 337 ILE A O 1
ATOM 2653 N N . LYS A 1 338 ? 18.778 2.993 -21.880 1.00 95.88 338 LYS A N 1
ATOM 2654 C CA . LYS A 1 338 ? 19.357 4.281 -21.485 1.00 95.88 338 LYS A CA 1
ATOM 2655 C C . LYS A 1 338 ? 19.046 4.635 -20.030 1.00 95.88 338 LYS A C 1
ATOM 2657 O O . LYS A 1 338 ? 19.961 4.952 -19.268 1.00 95.88 338 LYS A O 1
ATOM 2662 N N . ILE A 1 339 ? 17.773 4.585 -19.636 1.00 92.06 339 ILE A N 1
ATOM 2663 C CA . ILE A 1 339 ? 17.333 4.992 -18.294 1.00 92.06 339 ILE A CA 1
ATOM 2664 C C . ILE A 1 339 ? 17.917 4.060 -17.232 1.00 92.06 339 ILE A C 1
ATOM 2666 O O . ILE A 1 339 ? 18.462 4.537 -16.232 1.00 92.06 339 ILE A O 1
ATOM 2670 N N . SER A 1 340 ? 17.853 2.747 -17.454 1.00 92.62 340 SER A N 1
ATOM 2671 C CA . SER A 1 340 ? 18.314 1.783 -16.452 1.00 92.62 340 SER A CA 1
ATOM 2672 C C . SER A 1 340 ? 19.841 1.777 -16.332 1.00 92.62 340 SER A C 1
ATOM 2674 O O . SER A 1 340 ? 20.355 1.658 -15.223 1.00 92.62 340 SER A O 1
ATOM 2676 N N . THR A 1 341 ? 20.574 2.020 -17.429 1.00 96.25 341 THR A N 1
ATOM 2677 C CA . THR A 1 341 ? 22.041 2.188 -17.396 1.00 96.25 341 THR A CA 1
ATOM 2678 C C . THR A 1 341 ? 22.458 3.401 -16.558 1.00 96.25 341 THR A C 1
ATOM 2680 O O . THR A 1 341 ? 23.392 3.328 -15.759 1.00 96.25 341 THR A O 1
ATOM 2683 N N . GLU A 1 342 ? 21.760 4.529 -16.686 1.00 93.19 342 GLU A N 1
ATOM 2684 C CA . GLU A 1 342 ? 22.057 5.710 -15.868 1.00 93.19 342 GLU A CA 1
ATOM 2685 C C . GLU A 1 342 ? 21.642 5.529 -14.402 1.00 93.19 342 GLU A C 1
ATOM 2687 O O . GLU A 1 342 ? 22.329 6.006 -13.495 1.00 93.19 342 GLU A O 1
ATOM 2692 N 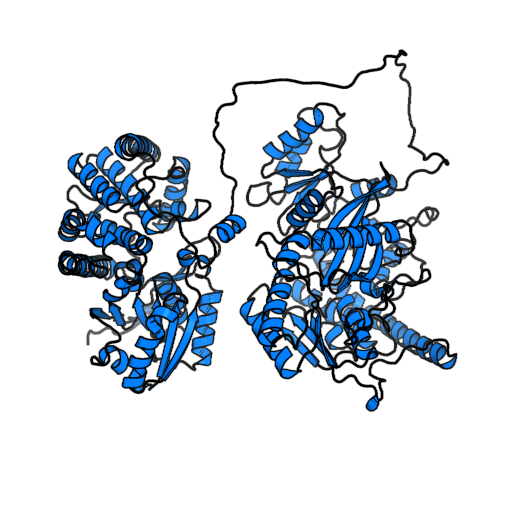N . ALA A 1 343 ? 20.547 4.809 -14.145 1.00 86.62 343 ALA A N 1
ATOM 2693 C CA . ALA A 1 343 ? 20.131 4.468 -12.790 1.00 86.62 343 ALA A CA 1
ATOM 2694 C C . ALA A 1 343 ? 21.157 3.558 -12.096 1.00 86.62 343 ALA A C 1
ATOM 2696 O O . ALA A 1 343 ? 21.591 3.865 -10.984 1.00 86.62 343 ALA A O 1
ATOM 2697 N N . ILE A 1 344 ? 21.597 2.481 -12.756 1.00 89.56 344 ILE A N 1
ATOM 2698 C CA . ILE A 1 344 ? 22.515 1.512 -12.151 1.00 89.56 344 ILE A CA 1
ATOM 2699 C C . ILE A 1 344 ? 23.918 2.089 -11.942 1.00 89.56 344 ILE A C 1
ATOM 2701 O O . ILE A 1 344 ? 24.543 1.788 -10.928 1.00 89.56 344 ILE A O 1
ATOM 2705 N N . LYS A 1 345 ? 24.385 3.000 -12.811 1.00 93.19 345 LYS A N 1
ATOM 2706 C CA . LYS A 1 345 ? 25.643 3.734 -12.590 1.00 93.19 345 LYS A CA 1
ATOM 2707 C C . LYS A 1 345 ? 25.618 4.531 -11.292 1.00 93.19 345 LYS A C 1
ATOM 2709 O O . LYS A 1 345 ? 26.615 4.553 -10.582 1.00 93.19 345 LYS A O 1
ATOM 2714 N N . LYS A 1 346 ? 24.490 5.157 -10.938 1.00 88.75 346 LYS A N 1
ATOM 2715 C CA . LYS A 1 346 ? 24.362 5.861 -9.648 1.00 88.75 346 LYS A CA 1
ATOM 2716 C C . LYS A 1 346 ? 24.460 4.894 -8.471 1.00 88.75 346 LYS A C 1
ATOM 2718 O O . LYS A 1 346 ? 25.117 5.210 -7.489 1.00 88.75 346 LYS A O 1
ATOM 2723 N N . THR A 1 347 ? 23.849 3.719 -8.592 1.00 82.50 347 THR A N 1
ATOM 2724 C CA . THR A 1 347 ? 23.925 2.660 -7.575 1.00 82.50 347 THR A CA 1
ATOM 2725 C C . THR A 1 347 ? 25.340 2.084 -7.440 1.00 82.50 347 THR A C 1
ATOM 2727 O O . THR A 1 347 ? 25.746 1.713 -6.346 1.00 82.50 347 THR A O 1
ATOM 2730 N N . ARG A 1 348 ? 26.107 2.030 -8.534 1.00 90.06 348 ARG A N 1
ATOM 2731 C CA . ARG A 1 348 ? 27.438 1.402 -8.618 1.00 90.06 348 ARG A CA 1
ATOM 2732 C C . ARG A 1 348 ? 28.598 2.407 -8.627 1.00 90.06 348 ARG A C 1
ATOM 2734 O O . ARG A 1 348 ? 29.675 2.123 -9.164 1.00 90.06 348 ARG A O 1
ATOM 2741 N N . ASP A 1 349 ? 28.369 3.564 -8.007 1.00 90.50 349 ASP A N 1
ATOM 2742 C CA . ASP A 1 349 ? 29.345 4.640 -7.797 1.00 90.50 349 ASP A CA 1
ATOM 2743 C C . ASP A 1 349 ? 29.970 5.173 -9.102 1.00 90.50 349 ASP A C 1
ATOM 2745 O O . ASP A 1 349 ? 31.178 5.158 -9.333 1.00 90.50 349 ASP A O 1
ATOM 2749 N N . GLY A 1 350 ? 29.101 5.573 -10.031 1.00 91.94 350 GLY A N 1
ATOM 2750 C CA . GLY A 1 350 ? 29.446 6.189 -11.314 1.00 91.94 350 GLY A CA 1
ATOM 2751 C C . GLY A 1 350 ? 29.901 5.221 -12.412 1.00 91.94 350 GLY A C 1
ATOM 2752 O O . GLY A 1 350 ? 29.997 5.635 -13.570 1.00 91.94 350 GLY A O 1
ATOM 2753 N N . LYS A 1 351 ? 30.144 3.944 -12.092 1.00 94.25 351 LYS A N 1
ATOM 2754 C CA . LYS A 1 351 ? 30.633 2.918 -13.030 1.00 94.25 351 LYS A CA 1
ATOM 2755 C C . LYS A 1 351 ? 29.531 1.946 -13.461 1.00 94.25 351 LYS A C 1
ATOM 2757 O O . LYS A 1 351 ? 28.547 1.763 -12.754 1.00 94.25 351 LYS A O 1
ATOM 2762 N N . GLN A 1 352 ? 29.695 1.311 -14.623 1.00 95.81 352 GLN A N 1
ATOM 2763 C CA . GLN A 1 352 ? 28.720 0.346 -15.155 1.00 95.81 352 GLN A CA 1
ATOM 2764 C C . GLN A 1 352 ? 28.773 -0.988 -14.401 1.00 95.81 352 GLN A C 1
ATOM 2766 O O . GLN A 1 352 ? 27.752 -1.472 -13.908 1.00 95.81 352 GLN A O 1
ATOM 2771 N N . ARG A 1 353 ? 29.979 -1.562 -14.293 1.00 96.81 353 ARG A N 1
ATOM 2772 C CA . ARG A 1 353 ? 30.276 -2.851 -13.653 1.00 96.81 353 ARG A CA 1
ATOM 2773 C C . ARG A 1 353 ? 29.296 -3.943 -14.090 1.00 96.81 353 ARG A C 1
ATOM 2775 O O . ARG A 1 353 ? 28.701 -4.621 -13.255 1.00 96.81 353 ARG A O 1
ATOM 2782 N N . PHE A 1 354 ? 29.053 -4.060 -15.395 1.00 97.62 354 PHE A N 1
ATOM 2783 C CA . PHE A 1 354 ? 28.137 -5.073 -15.919 1.00 97.62 354 PHE A CA 1
ATOM 2784 C C . PHE A 1 354 ? 28.778 -6.449 -15.760 1.00 97.62 354 PHE A C 1
ATOM 2786 O O . PHE A 1 354 ? 29.720 -6.770 -16.481 1.00 97.62 354 PHE A O 1
ATOM 2793 N N . ALA A 1 355 ? 28.289 -7.226 -14.795 1.00 97.94 355 ALA A N 1
ATOM 2794 C CA . ALA A 1 355 ? 28.642 -8.629 -14.642 1.00 97.94 355 ALA A CA 1
ATOM 2795 C C . ALA A 1 355 ? 28.089 -9.406 -15.839 1.00 97.94 355 ALA A C 1
ATOM 2797 O O . ALA A 1 355 ? 26.893 -9.321 -16.110 1.00 97.94 355 ALA A O 1
ATOM 2798 N N . ILE A 1 356 ? 28.945 -10.138 -16.546 1.00 97.31 356 ILE A N 1
ATOM 2799 C CA . ILE A 1 356 ? 28.564 -11.019 -17.654 1.00 97.31 356 ILE A CA 1
ATOM 2800 C C . ILE A 1 356 ? 29.389 -12.316 -17.600 1.00 97.31 356 ILE A C 1
ATOM 2802 O O . ILE A 1 356 ? 30.483 -12.309 -17.023 1.00 97.31 356 ILE A O 1
ATOM 2806 N N . PRO A 1 357 ? 28.914 -13.417 -18.209 1.00 97.25 357 PRO A N 1
ATOM 2807 C CA . PRO A 1 357 ? 29.701 -14.640 -18.320 1.00 97.25 357 PRO A CA 1
ATOM 2808 C C . PRO A 1 357 ? 30.995 -14.423 -19.107 1.00 97.25 357 PRO A C 1
ATOM 2810 O O . PRO A 1 357 ? 31.013 -13.719 -20.119 1.00 97.25 357 PRO A O 1
ATOM 2813 N N . ASP A 1 358 ? 32.071 -15.045 -18.634 1.00 95.06 358 ASP A N 1
ATOM 2814 C CA . ASP A 1 358 ? 33.339 -15.133 -19.359 1.00 95.06 358 ASP A CA 1
ATOM 2815 C C . ASP A 1 358 ? 33.265 -16.207 -20.470 1.00 95.06 358 ASP A C 1
ATOM 2817 O O . ASP A 1 358 ? 32.258 -16.898 -20.633 1.00 95.06 358 ASP A O 1
ATOM 2821 N N . ARG A 1 359 ? 34.362 -16.410 -21.212 1.00 92.94 359 ARG A N 1
ATOM 2822 C CA . ARG A 1 359 ? 34.527 -17.466 -22.233 1.00 92.94 359 ARG A CA 1
ATOM 2823 C C . ARG A 1 359 ? 34.219 -18.874 -21.726 1.00 92.94 359 ARG A C 1
ATOM 2825 O O . ARG A 1 359 ? 34.045 -19.782 -22.532 1.00 92.94 359 ARG A O 1
ATOM 2832 N N . GLU A 1 360 ? 34.195 -19.079 -20.417 1.00 92.69 360 GLU A N 1
ATOM 2833 C CA . GLU A 1 360 ? 33.755 -20.303 -19.763 1.00 92.69 360 GLU A CA 1
ATOM 2834 C C . GLU A 1 360 ? 32.622 -19.957 -18.788 1.00 92.69 360 GLU A C 1
ATOM 2836 O O . GLU A 1 360 ? 32.818 -19.153 -17.877 1.00 92.69 360 GLU A O 1
ATOM 2841 N N . PHE A 1 361 ? 31.446 -20.574 -18.964 1.00 95.75 361 PHE A N 1
ATOM 2842 C CA . PHE A 1 361 ? 30.347 -20.447 -18.002 1.00 95.75 361 PHE A CA 1
ATOM 2843 C C . PHE A 1 361 ? 30.799 -20.895 -16.609 1.00 95.75 361 PHE A C 1
ATOM 2845 O O . PHE A 1 361 ? 31.581 -21.835 -16.475 1.00 95.75 361 PHE A O 1
ATOM 2852 N N . GLY A 1 362 ? 30.305 -20.209 -15.581 1.00 95.06 362 GLY A N 1
ATOM 2853 C CA . GLY A 1 362 ? 30.783 -20.342 -14.206 1.00 95.06 362 GLY A CA 1
ATOM 2854 C C . GLY A 1 362 ? 31.887 -19.347 -13.834 1.00 95.06 362 GLY A C 1
ATOM 2855 O O . GLY A 1 362 ? 32.403 -19.405 -12.722 1.00 95.06 362 GLY A O 1
ATOM 2856 N N . LYS A 1 363 ? 32.249 -18.430 -14.740 1.00 96.56 363 LYS A N 1
ATOM 2857 C CA . LYS A 1 363 ? 33.167 -17.310 -14.485 1.00 96.56 363 LYS A CA 1
ATOM 2858 C C . LYS A 1 363 ? 32.550 -15.991 -14.937 1.00 96.56 363 LYS A C 1
ATOM 2860 O O . LYS A 1 363 ? 31.714 -15.963 -15.840 1.00 96.56 363 LYS A O 1
ATOM 2865 N N . CYS A 1 364 ? 32.996 -14.897 -14.328 1.00 97.62 364 CYS A N 1
ATOM 2866 C CA . CYS A 1 364 ? 32.458 -13.558 -14.544 1.00 97.62 364 CYS A CA 1
ATOM 2867 C C . CYS A 1 364 ? 33.539 -12.584 -15.016 1.00 97.62 364 CYS A C 1
ATOM 2869 O O . CYS A 1 364 ? 34.648 -12.574 -14.482 1.00 97.62 364 CYS A O 1
ATOM 2871 N N . VAL A 1 365 ? 33.171 -11.684 -15.926 1.00 97.44 365 VAL A N 1
ATOM 2872 C CA . VAL A 1 365 ? 33.926 -10.457 -16.220 1.00 97.44 365 VAL A CA 1
ATOM 2873 C C . VAL A 1 365 ? 33.035 -9.231 -16.009 1.00 97.44 365 VAL A C 1
ATOM 2875 O O . VAL A 1 365 ? 31.810 -9.333 -16.072 1.00 97.44 365 VAL A O 1
ATOM 2878 N N . PHE A 1 366 ? 33.642 -8.072 -15.735 1.00 97.94 366 PHE A N 1
ATOM 2879 C CA . PHE A 1 366 ? 32.926 -6.813 -15.507 1.00 97.94 366 PHE A CA 1
ATOM 2880 C C . PHE A 1 366 ? 33.221 -5.807 -16.615 1.00 97.94 366 PHE A C 1
ATOM 2882 O O . PHE A 1 366 ? 34.366 -5.382 -16.781 1.00 97.94 366 PHE A O 1
ATOM 2889 N N . LEU A 1 367 ? 32.187 -5.376 -17.338 1.00 97.69 367 LEU A N 1
ATOM 2890 C CA . LEU A 1 367 ? 32.322 -4.337 -18.361 1.00 97.69 367 LEU A CA 1
ATOM 2891 C C . LEU A 1 367 ? 32.097 -2.941 -17.765 1.00 97.69 367 LEU A C 1
ATOM 2893 O O . LEU A 1 367 ? 31.164 -2.726 -16.986 1.00 97.69 367 LEU A O 1
ATOM 2897 N N . ASN A 1 368 ? 32.962 -1.992 -18.135 1.00 97.00 368 ASN A N 1
ATOM 2898 C CA . ASN A 1 368 ? 32.901 -0.589 -17.699 1.00 97.00 368 ASN A CA 1
ATOM 2899 C C . ASN A 1 368 ? 32.973 0.431 -18.844 1.00 97.00 368 ASN A C 1
ATOM 2901 O O . ASN A 1 368 ? 32.917 1.636 -18.603 1.00 97.00 368 ASN A O 1
ATOM 2905 N N . ASP A 1 369 ? 33.117 -0.054 -20.068 1.00 95.50 369 ASP A N 1
ATOM 2906 C CA . ASP A 1 369 ? 33.472 0.695 -21.264 1.00 95.50 369 ASP A CA 1
ATOM 2907 C C . ASP A 1 369 ? 32.478 0.435 -22.405 1.00 95.50 369 ASP A C 1
ATOM 2909 O O . ASP A 1 369 ? 32.861 0.404 -23.571 1.00 95.50 369 ASP A O 1
ATOM 2913 N N . VAL A 1 370 ? 31.201 0.198 -22.082 1.00 97.44 370 VAL A N 1
ATOM 2914 C CA . VAL A 1 370 ? 30.162 -0.032 -23.095 1.00 97.44 370 VAL A CA 1
ATOM 2915 C C . VAL A 1 370 ? 29.463 1.291 -23.423 1.00 97.44 370 VAL A C 1
ATOM 2917 O O . VAL A 1 370 ? 28.650 1.753 -22.616 1.00 97.44 370 VAL A O 1
ATOM 2920 N N . PRO A 1 371 ? 29.764 1.958 -24.551 1.00 97.06 371 PRO A N 1
ATOM 2921 C CA . PRO A 1 371 ? 29.055 3.171 -24.938 1.00 97.06 371 PRO A CA 1
ATOM 2922 C C . PRO A 1 371 ? 27.580 2.869 -25.239 1.00 97.06 371 PRO A C 1
ATOM 2924 O O . PRO A 1 371 ? 27.206 1.739 -25.565 1.00 97.06 371 PRO A O 1
ATOM 2927 N N . ILE A 1 372 ? 26.719 3.883 -25.120 1.00 97.44 372 ILE A N 1
ATOM 2928 C CA . ILE A 1 372 ? 25.267 3.703 -25.280 1.00 97.44 372 ILE A CA 1
ATOM 2929 C C . ILE A 1 372 ? 24.904 3.218 -26.688 1.00 97.44 372 ILE A C 1
ATOM 2931 O O . ILE A 1 372 ? 23.990 2.415 -26.844 1.00 97.44 372 ILE A O 1
ATOM 2935 N N . GLU A 1 373 ? 25.661 3.640 -27.698 1.00 97.38 373 GLU A N 1
ATOM 2936 C CA . GLU A 1 373 ? 25.487 3.238 -29.091 1.00 97.38 373 GLU A CA 1
ATOM 2937 C C . GLU A 1 373 ? 25.740 1.736 -29.279 1.00 97.38 373 GLU A C 1
ATOM 2939 O O . GLU A 1 373 ? 25.034 1.080 -30.045 1.00 97.38 373 GLU A O 1
ATOM 2944 N N . GLU A 1 374 ? 26.710 1.175 -28.550 1.00 98.31 374 GLU A N 1
ATOM 2945 C CA . GLU A 1 374 ? 26.984 -0.262 -28.571 1.00 98.31 374 GLU A CA 1
ATOM 2946 C C . GLU A 1 374 ? 25.870 -1.045 -27.874 1.00 98.31 374 GLU A C 1
ATOM 2948 O O . GLU A 1 374 ? 25.425 -2.063 -28.400 1.00 98.31 374 GLU A O 1
ATOM 2953 N N . LEU A 1 375 ? 25.360 -0.545 -26.742 1.00 98.44 375 LEU A N 1
ATOM 2954 C CA . LEU A 1 375 ? 24.213 -1.156 -26.067 1.00 98.44 375 LEU A CA 1
ATOM 2955 C C . LEU A 1 375 ? 22.986 -1.208 -26.999 1.00 98.44 375 LEU A C 1
ATOM 2957 O O . LEU A 1 375 ? 22.370 -2.253 -27.185 1.00 98.44 375 LEU A O 1
ATOM 2961 N N . GLN A 1 376 ? 22.664 -0.104 -27.670 1.00 98.12 376 GLN A N 1
ATOM 2962 C CA . GLN A 1 376 ? 21.541 -0.057 -28.614 1.00 98.12 376 GLN A CA 1
ATOM 2963 C C . GLN A 1 376 ? 21.763 -0.958 -29.842 1.00 98.12 376 GLN A C 1
ATOM 2965 O O . GLN A 1 376 ? 20.825 -1.574 -30.351 1.00 98.12 376 GLN A O 1
ATOM 2970 N N . ALA A 1 377 ? 23.003 -1.082 -30.326 1.00 98.25 377 ALA A N 1
ATOM 2971 C CA . ALA A 1 377 ? 23.335 -2.012 -31.404 1.00 98.25 377 ALA A CA 1
ATOM 2972 C C . ALA A 1 377 ? 23.168 -3.479 -30.970 1.00 98.25 377 ALA A C 1
ATOM 2974 O O . ALA A 1 377 ? 22.534 -4.258 -31.686 1.00 98.25 377 ALA A O 1
ATOM 2975 N N . ALA A 1 378 ? 23.664 -3.842 -29.782 1.00 98.44 378 ALA A N 1
ATOM 2976 C CA . ALA A 1 378 ? 23.475 -5.169 -29.203 1.00 98.44 378 ALA A CA 1
ATOM 2977 C C . ALA A 1 378 ? 21.988 -5.479 -28.976 1.00 98.44 378 ALA A C 1
ATOM 2979 O O . ALA A 1 378 ? 21.560 -6.611 -29.200 1.00 98.44 378 ALA A O 1
ATOM 2980 N N . LEU A 1 379 ? 21.177 -4.476 -28.613 1.00 98.62 379 LEU A N 1
ATOM 2981 C CA . LEU A 1 379 ? 19.736 -4.651 -28.428 1.00 98.62 379 LEU A CA 1
ATOM 2982 C C . LEU A 1 379 ? 19.049 -5.023 -29.742 1.00 98.62 379 LEU A C 1
ATOM 2984 O O . LEU A 1 379 ? 18.223 -5.930 -29.760 1.00 98.62 379 LEU A O 1
ATOM 2988 N N . LYS A 1 380 ? 19.418 -4.393 -30.862 1.00 98.38 380 LYS A N 1
ATOM 2989 C CA . LYS A 1 380 ? 18.875 -4.751 -32.185 1.00 98.38 380 LYS A CA 1
ATOM 2990 C C . LYS A 1 380 ? 19.188 -6.201 -32.549 1.00 98.38 380 LYS A C 1
ATOM 2992 O O . LYS A 1 380 ? 18.283 -6.930 -32.951 1.00 98.38 380 LYS A O 1
ATOM 2997 N N . VAL A 1 381 ? 20.437 -6.627 -32.335 1.00 98.56 381 VAL A N 1
ATOM 2998 C CA . VAL A 1 381 ? 20.859 -8.025 -32.534 1.00 98.56 381 VAL A CA 1
ATOM 2999 C C . VAL A 1 381 ? 20.050 -8.962 -31.637 1.00 98.56 381 VAL A C 1
ATOM 3001 O O . VAL A 1 381 ? 19.564 -9.990 -32.102 1.00 98.56 381 VAL A O 1
ATOM 3004 N N . HIS A 1 382 ? 19.858 -8.593 -30.369 1.00 98.69 382 HIS A N 1
ATOM 3005 C CA . HIS A 1 382 ? 19.083 -9.367 -29.405 1.00 98.69 382 HIS A CA 1
ATOM 3006 C C . HIS A 1 382 ? 17.626 -9.540 -29.852 1.00 98.69 382 HIS A C 1
ATOM 3008 O O . HIS A 1 382 ? 17.148 -10.669 -29.958 1.00 98.69 382 HIS A O 1
ATOM 3014 N N . LYS A 1 383 ? 16.944 -8.437 -30.192 1.00 98.25 383 LYS A N 1
ATOM 3015 C CA . LYS A 1 383 ? 15.553 -8.444 -30.667 1.00 98.25 383 LYS A CA 1
ATOM 3016 C C . LYS A 1 383 ? 15.380 -9.322 -31.906 1.00 98.25 383 LYS A C 1
ATOM 3018 O O . LYS A 1 383 ? 14.451 -10.123 -31.965 1.00 98.25 383 LYS A O 1
ATOM 3023 N N . GLU A 1 384 ? 16.268 -9.203 -32.893 1.00 98.12 384 GLU A N 1
ATOM 3024 C CA . GLU A 1 384 ? 16.207 -10.003 -34.122 1.00 98.12 384 GLU A CA 1
ATOM 3025 C C . GLU A 1 384 ? 16.478 -11.493 -33.858 1.00 98.12 384 GLU A C 1
ATOM 3027 O O . GLU A 1 384 ? 15.752 -12.368 -34.348 1.00 98.12 384 GLU A O 1
ATOM 3032 N N . PHE A 1 385 ? 17.484 -11.794 -33.035 1.00 98.38 385 PHE A N 1
ATOM 3033 C CA . PHE A 1 385 ? 17.826 -13.158 -32.644 1.00 98.38 385 PHE A CA 1
ATOM 3034 C C . PHE A 1 385 ? 16.674 -13.844 -31.897 1.00 98.38 385 PHE A C 1
ATOM 3036 O O . PHE A 1 385 ? 16.293 -14.962 -32.253 1.00 98.38 385 PHE A O 1
ATOM 3043 N N . VAL A 1 386 ? 16.085 -13.173 -30.901 1.00 98.31 386 VAL A N 1
ATOM 3044 C CA . VAL A 1 386 ? 14.962 -13.724 -30.132 1.00 98.31 386 VAL A CA 1
ATOM 3045 C C . VAL A 1 386 ? 13.730 -13.876 -31.017 1.00 98.31 386 VAL A C 1
ATOM 3047 O O . VAL A 1 386 ? 13.130 -14.950 -31.032 1.00 98.31 386 VAL A O 1
ATOM 3050 N N . LYS A 1 387 ? 13.404 -12.865 -31.832 1.00 96.88 387 LYS A N 1
ATOM 3051 C CA . LYS A 1 387 ? 12.254 -12.911 -32.744 1.00 96.88 387 LYS A CA 1
ATOM 3052 C C . LYS A 1 387 ? 12.330 -14.058 -33.744 1.00 96.88 387 LYS A C 1
ATOM 3054 O O . LYS A 1 387 ? 11.333 -14.745 -33.961 1.00 96.88 387 LYS A O 1
ATOM 3059 N N . SER A 1 388 ? 13.501 -14.275 -34.340 1.00 97.31 388 SER A N 1
ATOM 3060 C CA . SER A 1 388 ? 13.696 -15.302 -35.371 1.00 97.31 388 SER A CA 1
ATOM 3061 C C . SER A 1 388 ? 13.653 -16.736 -34.836 1.00 97.31 388 SER A C 1
ATOM 3063 O O . SER A 1 388 ? 13.215 -17.628 -35.560 1.00 97.31 388 SER A O 1
ATOM 3065 N N . ARG A 1 389 ? 14.081 -16.974 -33.588 1.00 97.00 389 ARG A N 1
ATOM 3066 C CA . ARG A 1 389 ? 14.165 -18.327 -33.001 1.00 97.00 389 ARG A CA 1
ATOM 3067 C C . ARG A 1 389 ? 13.057 -18.657 -31.998 1.00 97.00 389 ARG A C 1
ATOM 3069 O O . ARG A 1 389 ? 12.661 -19.815 -31.906 1.00 97.00 389 ARG A O 1
ATOM 3076 N N . TYR A 1 390 ? 12.563 -17.669 -31.252 1.00 96.31 390 TYR A N 1
ATOM 3077 C CA . TYR A 1 390 ? 11.694 -17.866 -30.083 1.00 96.31 390 TYR A CA 1
ATOM 3078 C C . TYR A 1 390 ? 10.418 -17.002 -30.097 1.00 96.31 390 TYR A C 1
ATOM 3080 O O . TYR A 1 390 ? 9.681 -16.975 -29.110 1.00 96.31 390 TYR A O 1
ATOM 3088 N N . GLY A 1 391 ? 10.125 -16.299 -31.195 1.00 94.12 391 GLY A N 1
ATOM 3089 C CA . GLY A 1 391 ? 8.921 -15.472 -31.316 1.00 94.12 391 GLY A CA 1
ATOM 3090 C C . GLY A 1 391 ? 8.976 -14.228 -30.427 1.00 94.12 391 GLY A C 1
ATOM 3091 O O . GLY A 1 391 ? 9.918 -13.452 -30.508 1.00 94.12 391 GLY A O 1
ATOM 3092 N N . SER A 1 392 ? 7.970 -13.993 -29.582 1.00 90.56 392 SER A N 1
ATOM 3093 C CA . SER A 1 392 ? 7.954 -12.798 -28.718 1.00 90.56 392 SER A CA 1
ATOM 3094 C C . SER A 1 392 ? 9.012 -12.819 -27.610 1.00 90.56 392 SER A C 1
ATOM 3096 O O . SER A 1 392 ? 9.273 -11.782 -27.012 1.00 90.56 392 SER A O 1
ATOM 3098 N N . GLY A 1 393 ? 9.581 -13.987 -27.289 1.00 93.56 393 GLY A N 1
ATOM 3099 C CA . GLY A 1 393 ? 10.495 -14.147 -26.156 1.00 93.56 393 GLY A CA 1
ATOM 3100 C C . GLY A 1 393 ? 9.820 -14.096 -24.779 1.00 93.56 393 GLY A C 1
ATOM 3101 O O . GLY A 1 393 ? 10.513 -14.225 -23.772 1.00 93.56 393 GLY A O 1
ATOM 3102 N N . VAL A 1 394 ? 8.492 -13.947 -24.709 1.00 94.12 394 VAL A N 1
ATOM 3103 C CA . VAL A 1 394 ? 7.740 -13.918 -23.444 1.00 94.12 394 VAL A CA 1
ATOM 3104 C C . VAL A 1 394 ? 7.639 -15.329 -22.858 1.00 94.12 394 VAL A C 1
ATOM 3106 O O . VAL A 1 394 ? 7.211 -16.269 -23.529 1.00 94.12 394 VAL A O 1
ATOM 3109 N N . GLY A 1 395 ? 8.033 -15.476 -21.592 1.00 96.06 395 GLY A N 1
ATOM 3110 C CA . GLY A 1 395 ? 7.994 -16.740 -20.861 1.00 96.06 395 GLY A CA 1
ATOM 3111 C C . GLY A 1 395 ? 6.601 -17.133 -20.350 1.00 96.06 395 GLY A C 1
ATOM 3112 O O . GLY A 1 395 ? 5.634 -16.375 -20.418 1.00 96.06 395 GLY A O 1
ATOM 3113 N N . LYS A 1 396 ? 6.502 -18.336 -19.779 1.00 96.94 396 LYS A N 1
ATOM 3114 C CA . LYS A 1 396 ? 5.281 -18.868 -19.158 1.00 96.94 396 LYS A CA 1
ATOM 3115 C C . LYS A 1 396 ? 5.060 -18.247 -17.782 1.00 96.94 396 LYS A C 1
ATOM 3117 O O . LYS A 1 396 ? 5.943 -18.328 -16.934 1.00 96.94 396 LYS A O 1
ATOM 3122 N N . GLU A 1 397 ? 3.856 -17.717 -17.556 1.00 95.56 397 GLU A N 1
ATOM 3123 C CA . GLU A 1 397 ? 3.456 -17.087 -16.289 1.00 95.56 397 GLU A CA 1
ATOM 3124 C C . GLU A 1 397 ? 4.433 -15.967 -15.867 1.00 95.56 397 GLU A C 1
ATOM 3126 O O . GLU A 1 397 ? 4.855 -15.881 -14.716 1.00 95.56 397 GLU A O 1
ATOM 3131 N N . ALA A 1 398 ? 4.835 -15.132 -16.832 1.00 94.75 398 ALA A N 1
ATOM 3132 C CA . ALA A 1 398 ? 5.884 -14.130 -16.644 1.00 94.75 398 ALA A CA 1
ATOM 3133 C C . ALA A 1 398 ? 5.508 -12.973 -15.708 1.00 94.75 398 ALA A C 1
ATOM 3135 O O . ALA A 1 398 ? 6.391 -12.311 -15.164 1.00 94.75 398 ALA A O 1
ATOM 3136 N N . TYR A 1 399 ? 4.214 -12.720 -15.535 1.00 93.12 399 TYR A N 1
ATOM 3137 C CA . TYR A 1 399 ? 3.679 -11.609 -14.758 1.00 93.12 399 TYR A CA 1
ATOM 3138 C C . TYR A 1 399 ? 3.279 -12.056 -13.355 1.00 93.12 399 TYR A C 1
ATOM 3140 O O . TYR A 1 399 ? 2.936 -13.220 -13.137 1.00 93.12 399 TYR A O 1
ATOM 3148 N N . VAL A 1 400 ? 3.338 -11.119 -12.413 1.00 89.50 400 VAL A N 1
ATOM 3149 C CA . VAL A 1 400 ? 2.892 -11.343 -11.035 1.00 89.50 400 VAL A CA 1
ATOM 3150 C C . VAL A 1 400 ? 1.393 -11.659 -10.987 1.00 89.50 400 VAL A C 1
ATOM 3152 O O . VAL A 1 400 ? 0.594 -11.026 -11.680 1.00 89.50 400 VAL A O 1
ATOM 3155 N N . ASP A 1 401 ? 1.011 -12.632 -10.162 1.00 89.44 401 ASP A N 1
ATOM 3156 C CA . ASP A 1 401 ? -0.387 -12.949 -9.860 1.00 89.44 401 ASP A CA 1
ATOM 3157 C C . ASP A 1 401 ? -0.831 -12.386 -8.494 1.00 89.44 401 ASP A C 1
ATOM 3159 O O . ASP A 1 401 ? -0.113 -11.623 -7.839 1.00 89.44 401 ASP A O 1
ATOM 3163 N N . ALA A 1 402 ? -2.044 -12.738 -8.058 1.00 83.25 402 ALA A N 1
ATOM 3164 C CA . ALA A 1 402 ? -2.579 -12.277 -6.781 1.00 83.25 402 ALA A CA 1
ATOM 3165 C C . ALA A 1 402 ? -1.739 -12.731 -5.572 1.00 83.25 402 ALA A C 1
ATOM 3167 O O . ALA A 1 402 ? -1.652 -12.008 -4.578 1.00 83.25 402 ALA A O 1
ATOM 3168 N N . GLY A 1 403 ? -1.093 -13.899 -5.659 1.00 82.31 403 GLY A N 1
ATOM 3169 C CA . GLY A 1 403 ? -0.193 -14.405 -4.626 1.00 82.31 403 GLY A CA 1
ATOM 3170 C C . GLY A 1 403 ? 1.141 -13.659 -4.595 1.00 82.31 403 GLY A C 1
ATOM 3171 O O . GLY A 1 403 ? 1.634 -13.336 -3.516 1.00 82.31 403 GLY A O 1
ATOM 3172 N N . ASP A 1 404 ? 1.692 -13.323 -5.765 1.00 85.06 404 ASP A N 1
ATOM 3173 C CA . ASP A 1 404 ? 2.909 -12.507 -5.898 1.00 85.06 404 ASP A CA 1
ATOM 3174 C C . ASP A 1 404 ? 2.738 -11.074 -5.382 1.00 85.06 404 ASP A C 1
ATOM 3176 O O . ASP A 1 404 ? 3.662 -10.493 -4.811 1.00 85.06 404 ASP A O 1
ATOM 3180 N N . LEU A 1 405 ? 1.571 -10.475 -5.629 1.00 82.44 405 LEU A N 1
ATOM 3181 C CA . LEU A 1 405 ? 1.300 -9.085 -5.272 1.00 82.44 405 LEU A CA 1
ATOM 3182 C C . LEU A 1 405 ? 0.708 -8.936 -3.877 1.00 82.44 405 LEU A C 1
ATOM 3184 O O . LEU A 1 405 ? 0.970 -7.926 -3.234 1.00 82.44 405 LEU A O 1
ATOM 3188 N N . GLY A 1 406 ? -0.072 -9.910 -3.404 1.00 79.62 406 GLY A N 1
ATOM 3189 C CA . GLY A 1 406 ? -0.904 -9.774 -2.205 1.00 79.62 406 GLY A CA 1
ATOM 3190 C C . GLY A 1 406 ? -2.234 -9.043 -2.458 1.00 79.62 406 GLY A C 1
ATOM 3191 O O . GLY A 1 406 ? -2.916 -8.673 -1.501 1.00 79.62 406 GLY A O 1
ATOM 3192 N N . ALA A 1 407 ? -2.585 -8.818 -3.730 1.00 76.62 407 ALA A N 1
ATOM 3193 C CA . ALA A 1 407 ? -3.859 -8.294 -4.230 1.00 76.62 407 ALA A CA 1
ATOM 3194 C C . ALA A 1 407 ? -4.039 -8.677 -5.709 1.00 76.62 407 ALA A C 1
ATOM 3196 O O . ALA A 1 407 ? -3.054 -8.965 -6.385 1.00 76.62 407 ALA A O 1
ATOM 3197 N N . GLU A 1 408 ? -5.269 -8.617 -6.228 1.00 79.31 408 GLU A N 1
ATOM 3198 C CA . GLU A 1 408 ? -5.549 -8.905 -7.643 1.00 79.31 408 GLU A CA 1
ATOM 3199 C C . GLU A 1 408 ? -4.690 -8.035 -8.589 1.00 79.31 408 GLU A C 1
ATOM 3201 O O . GLU A 1 408 ? -4.669 -6.803 -8.432 1.00 79.31 408 GLU A O 1
ATOM 3206 N N . PRO A 1 409 ? -4.004 -8.622 -9.592 1.00 75.12 409 PRO A N 1
ATOM 3207 C CA . PRO A 1 409 ? -3.139 -7.883 -10.514 1.00 75.12 409 PRO A CA 1
ATOM 3208 C C . PRO A 1 409 ? -3.838 -6.724 -11.223 1.00 75.12 409 PRO A C 1
ATOM 3210 O O . PRO A 1 409 ? -3.252 -5.654 -11.399 1.00 75.12 409 PRO A O 1
ATOM 3213 N N . GLU A 1 410 ? -5.115 -6.871 -11.583 1.00 71.19 410 GLU A N 1
ATOM 3214 C CA . GLU A 1 410 ? -5.887 -5.795 -12.202 1.00 71.19 410 GLU A CA 1
ATOM 3215 C C . GLU A 1 410 ? -6.169 -4.639 -11.240 1.00 71.19 410 GLU A C 1
ATOM 3217 O O . GLU A 1 410 ? -6.294 -3.498 -11.692 1.00 71.19 410 GLU A O 1
ATOM 3222 N N . ALA A 1 411 ? -6.270 -4.898 -9.933 1.00 62.44 411 ALA A N 1
ATOM 3223 C CA . ALA A 1 411 ? -6.423 -3.854 -8.923 1.00 62.44 411 ALA A CA 1
ATOM 3224 C C . ALA A 1 411 ? -5.120 -3.055 -8.771 1.00 62.44 411 ALA A C 1
ATOM 3226 O O . ALA A 1 411 ? -5.156 -1.822 -8.784 1.00 62.44 411 ALA A O 1
ATOM 3227 N N . TYR A 1 412 ? -3.972 -3.745 -8.745 1.00 63.59 412 TYR A N 1
ATOM 3228 C CA . TYR A 1 412 ? -2.650 -3.110 -8.786 1.00 63.59 412 TYR A CA 1
ATOM 3229 C C . TYR A 1 412 ? -2.474 -2.271 -10.058 1.00 63.59 412 TYR A C 1
ATOM 3231 O O . TYR A 1 412 ? -2.131 -1.089 -9.996 1.00 63.59 412 TYR A O 1
ATOM 3239 N N . ALA A 1 413 ? -2.803 -2.851 -11.214 1.00 56.81 413 ALA A N 1
ATOM 3240 C CA . ALA A 1 413 ? -2.721 -2.173 -12.495 1.00 56.81 413 ALA A CA 1
ATOM 3241 C C . ALA A 1 413 ? -3.642 -0.947 -12.563 1.00 56.81 413 ALA A C 1
ATOM 3243 O O . ALA A 1 413 ? -3.241 0.081 -13.087 1.00 56.81 413 ALA A O 1
ATOM 3244 N N . LYS A 1 414 ? -4.860 -0.991 -12.011 1.00 48.06 414 LYS A N 1
ATOM 3245 C CA . LYS A 1 414 ? -5.760 0.179 -11.966 1.00 48.06 414 LYS A CA 1
ATOM 3246 C C . LYS A 1 414 ? -5.260 1.282 -11.026 1.00 48.06 414 LYS A C 1
ATOM 3248 O O . LYS A 1 414 ? -5.526 2.448 -11.296 1.00 48.06 414 LYS A O 1
ATOM 3253 N N . GLY A 1 415 ? -4.508 0.933 -9.980 1.00 40.81 415 GLY A N 1
ATOM 3254 C CA . GLY A 1 415 ? -3.822 1.889 -9.103 1.00 40.81 415 GLY A CA 1
ATOM 3255 C C . GLY A 1 415 ? -2.531 2.483 -9.691 1.00 40.81 415 GLY A C 1
ATOM 3256 O O . GLY A 1 415 ? -1.992 3.432 -9.122 1.00 40.81 415 GLY A O 1
ATOM 3257 N N . GLY A 1 416 ? -2.033 1.947 -10.817 1.00 38.94 416 GLY A N 1
ATOM 3258 C CA . GLY A 1 416 ? -0.754 2.335 -11.428 1.00 38.94 416 GLY A CA 1
ATOM 3259 C C . GLY A 1 416 ? -0.734 2.538 -12.953 1.00 38.94 416 GLY A C 1
ATOM 3260 O O . GLY A 1 416 ? 0.326 2.862 -13.488 1.00 38.94 416 GLY A O 1
ATOM 3261 N N . ALA A 1 417 ? -1.841 2.357 -13.681 1.00 28.12 417 ALA A N 1
ATOM 3262 C CA . ALA A 1 417 ? -1.794 2.240 -15.139 1.00 28.12 417 ALA A CA 1
ATOM 3263 C C . ALA A 1 417 ? -1.584 3.571 -15.866 1.00 28.12 417 ALA A C 1
ATOM 3265 O O . ALA A 1 417 ? -2.471 4.412 -16.004 1.00 28.12 417 ALA A O 1
ATOM 3266 N N . LYS A 1 418 ? -0.428 3.631 -16.518 1.00 25.94 418 LYS A N 1
ATOM 3267 C CA . LYS A 1 418 ? -0.251 4.274 -17.810 1.00 25.94 418 LYS A CA 1
ATOM 3268 C C . LYS A 1 418 ? -1.039 3.494 -18.917 1.00 25.94 418 LYS A C 1
ATOM 3270 O O . LYS A 1 418 ? -0.786 2.305 -19.043 1.00 25.94 418 LYS A O 1
ATOM 3275 N N . PRO A 1 419 ? -1.909 4.106 -19.767 1.00 30.20 419 PRO A N 1
ATOM 3276 C CA . PRO A 1 419 ? -2.485 3.472 -20.974 1.00 30.20 419 PRO A CA 1
ATOM 3277 C C . PRO A 1 419 ? -1.475 2.873 -21.974 1.00 30.20 419 PRO A C 1
ATOM 3279 O O . PRO A 1 419 ? -0.497 3.533 -22.321 1.00 30.20 419 PRO A O 1
ATOM 3282 N N . GLU A 1 420 ? -1.728 1.669 -22.477 1.00 27.69 420 GLU A N 1
ATOM 3283 C CA . GLU A 1 420 ? -0.969 1.033 -23.569 1.00 27.69 420 GLU A CA 1
ATOM 3284 C C . GLU A 1 420 ? -1.356 1.572 -24.965 1.00 27.69 420 GLU A C 1
ATOM 3286 O O . GLU A 1 420 ? -2.466 2.087 -25.136 1.00 27.69 420 GLU A O 1
ATOM 3291 N N . PRO A 1 421 ? -0.451 1.469 -25.960 1.00 28.22 421 PRO A N 1
ATOM 3292 C CA . PRO A 1 421 ? -0.682 1.852 -27.350 1.00 28.22 421 PRO A CA 1
ATOM 3293 C C . PRO A 1 421 ? -1.372 0.716 -28.120 1.00 28.22 421 PRO A C 1
ATOM 3295 O O . PRO A 1 421 ? -0.919 -0.424 -28.102 1.00 28.22 421 PRO A O 1
ATOM 3298 N N . THR A 1 422 ? -2.455 1.016 -28.835 1.00 27.41 422 THR A N 1
ATOM 3299 C CA . THR A 1 422 ? -3.057 0.062 -29.778 1.00 27.41 422 THR A CA 1
ATOM 3300 C C . THR A 1 422 ? -2.451 0.274 -31.164 1.00 27.41 422 THR A C 1
ATOM 3302 O O . THR A 1 422 ? -2.553 1.359 -31.731 1.00 27.41 422 THR A O 1
ATOM 3305 N N . HIS A 1 423 ? -1.781 -0.761 -31.679 1.00 27.89 423 HIS A N 1
ATOM 3306 C CA . HIS A 1 423 ? -1.423 -0.889 -33.090 1.00 27.89 423 HIS A CA 1
ATOM 3307 C C . HIS A 1 423 ? -2.580 -1.521 -33.875 1.00 27.89 423 HIS A C 1
ATOM 3309 O O . HIS A 1 423 ? -3.316 -2.364 -33.362 1.00 27.89 423 HIS A O 1
ATOM 3315 N N . ASP A 1 424 ? -2.700 -1.061 -35.117 1.00 28.86 424 ASP A N 1
ATOM 3316 C CA . ASP A 1 424 ? -3.750 -1.293 -36.104 1.00 28.86 424 ASP A CA 1
ATOM 3317 C C . ASP A 1 424 ? -4.183 -2.755 -36.323 1.00 28.86 424 ASP A C 1
ATOM 3319 O O . ASP A 1 424 ? -3.367 -3.676 -36.400 1.00 28.86 424 ASP A O 1
ATOM 3323 N N . CYS A 1 425 ? -5.486 -2.934 -36.562 1.00 24.30 425 CYS A N 1
ATOM 3324 C CA . CYS A 1 425 ? -6.021 -4.028 -37.370 1.00 24.30 425 CYS A CA 1
ATOM 3325 C C . CYS A 1 425 ? -7.148 -3.518 -38.281 1.00 24.30 425 CYS A C 1
ATOM 3327 O O . CYS A 1 425 ? -7.958 -2.675 -37.897 1.00 24.30 425 CYS A O 1
ATOM 3329 N N . ASP A 1 426 ? -7.120 -4.047 -39.502 1.00 23.77 426 ASP A N 1
ATOM 3330 C CA . ASP A 1 426 ? -7.759 -3.606 -40.740 1.00 23.77 426 ASP A CA 1
ATOM 3331 C C . ASP A 1 426 ? -9.256 -3.266 -40.688 1.00 23.77 426 ASP A C 1
ATOM 3333 O O . ASP A 1 426 ? -10.100 -4.066 -40.284 1.00 23.77 426 ASP A O 1
ATOM 3337 N N . CYS A 1 427 ? -9.587 -2.121 -41.293 1.00 21.77 427 CYS A N 1
ATOM 3338 C CA . CYS A 1 427 ? -10.934 -1.764 -41.725 1.00 21.77 427 CYS A CA 1
ATOM 3339 C C . CYS A 1 427 ? -11.012 -1.784 -43.260 1.00 21.77 427 CYS A C 1
ATOM 3341 O O . CYS A 1 427 ? -10.700 -0.792 -43.920 1.00 21.77 427 CYS A O 1
ATOM 3343 N N . THR A 1 428 ? -11.520 -2.874 -43.838 1.00 21.94 428 THR A N 1
ATOM 3344 C CA . THR A 1 428 ? -12.094 -2.869 -45.192 1.00 21.94 428 THR A CA 1
ATOM 3345 C C . THR A 1 428 ? -13.614 -2.978 -45.132 1.00 21.94 428 THR A C 1
ATOM 3347 O O . THR A 1 428 ? -14.134 -4.027 -44.769 1.00 21.94 428 THR A O 1
ATOM 3350 N N . SER A 1 429 ? -14.292 -1.936 -45.639 1.00 23.48 429 SER A N 1
ATOM 3351 C CA . SER A 1 429 ? -15.672 -1.930 -46.174 1.00 23.48 429 SER A CA 1
ATOM 3352 C C . SER A 1 429 ? -16.801 -2.195 -45.149 1.00 23.48 429 SER A C 1
ATOM 3354 O O . SER A 1 429 ? -16.744 -3.117 -44.359 1.00 23.48 429 SER A O 1
ATOM 3356 N N . THR A 1 430 ? -17.901 -1.451 -45.064 1.00 23.11 430 THR A N 1
ATOM 3357 C CA . THR A 1 430 ? -18.792 -0.950 -46.114 1.00 23.11 430 THR A CA 1
ATOM 3358 C C . THR A 1 430 ? -19.700 0.143 -45.536 1.00 23.11 430 THR A C 1
ATOM 3360 O O . THR A 1 430 ? -20.073 0.135 -44.366 1.00 23.11 430 THR A O 1
ATOM 3363 N N . ALA A 1 431 ? -20.055 1.091 -46.398 1.00 21.34 431 ALA A N 1
ATOM 3364 C CA . ALA A 1 431 ? -21.012 2.160 -46.159 1.00 21.34 431 ALA A CA 1
ATOM 3365 C C . ALA A 1 431 ? -22.480 1.683 -46.216 1.00 21.34 431 ALA A C 1
ATOM 3367 O O . ALA A 1 431 ? -22.768 0.587 -46.694 1.00 21.34 431 ALA A O 1
ATOM 3368 N N . SER A 1 432 ? -23.381 2.623 -45.879 1.00 22.94 432 SER A N 1
ATOM 3369 C CA . SER A 1 432 ? -24.848 2.681 -46.091 1.00 22.94 432 SER A CA 1
ATOM 3370 C C . SER A 1 432 ? -25.668 2.461 -44.799 1.00 22.94 432 SER A C 1
ATOM 3372 O O . SER A 1 432 ? -25.387 1.557 -44.034 1.00 22.94 432 SER A O 1
ATOM 3374 N N . SER A 1 433 ? -26.693 3.248 -44.443 1.00 23.19 433 SER A N 1
ATOM 3375 C CA . SER A 1 433 ? -27.530 4.176 -45.212 1.00 23.19 433 SER A CA 1
ATOM 3376 C C . SER A 1 433 ? -28.435 5.043 -44.299 1.00 23.19 433 SER A C 1
ATOM 3378 O O . SER A 1 433 ? -28.863 4.571 -43.256 1.00 23.19 433 SER A O 1
ATOM 3380 N N . LEU A 1 434 ? -28.747 6.271 -44.768 1.00 21.72 434 LEU A N 1
ATOM 3381 C CA . LEU A 1 434 ? -30.062 6.973 -44.807 1.00 21.72 434 LEU A CA 1
ATOM 3382 C C . LEU A 1 434 ? -30.867 7.123 -43.481 1.00 21.72 434 LEU A C 1
ATOM 3384 O O . LEU A 1 434 ? -31.123 6.158 -42.787 1.00 21.72 434 LEU A O 1
ATOM 3388 N N . LYS A 1 435 ? -31.466 8.264 -43.095 1.00 22.17 435 LYS A N 1
ATOM 3389 C CA . LYS A 1 435 ? -32.257 9.258 -43.854 1.00 22.17 435 LYS A CA 1
ATOM 3390 C C . LYS A 1 435 ? -32.794 10.328 -42.874 1.00 22.17 435 LYS A C 1
ATOM 3392 O O . LYS A 1 435 ? -33.210 9.957 -41.781 1.00 22.17 435 LYS A O 1
ATOM 3397 N N . ARG A 1 436 ? -32.925 11.586 -43.320 1.00 23.77 436 ARG A N 1
ATOM 3398 C CA . ARG A 1 436 ? -34.083 12.510 -43.125 1.00 23.77 436 ARG A CA 1
ATOM 3399 C C . ARG A 1 436 ? -33.710 13.885 -43.704 1.00 23.77 436 ARG A C 1
ATOM 3401 O O . ARG A 1 436 ? -32.862 14.573 -43.161 1.00 23.77 436 ARG A O 1
ATOM 3408 N N . THR A 1 437 ? -34.048 14.136 -44.972 1.00 24.86 437 THR A N 1
ATOM 3409 C CA . THR A 1 437 ? -35.204 14.945 -45.436 1.00 24.86 437 THR A CA 1
ATOM 3410 C C . THR A 1 437 ? -35.168 16.393 -44.952 1.00 24.86 437 THR A C 1
ATOM 3412 O O . THR A 1 437 ? -35.406 16.659 -43.779 1.00 24.86 437 THR A O 1
ATOM 3415 N N . GLY A 1 438 ? -34.885 17.304 -45.886 1.00 22.20 438 GLY A N 1
ATOM 3416 C CA . GLY A 1 438 ? -34.811 18.742 -45.654 1.00 22.20 438 GLY A CA 1
ATOM 3417 C C . GLY A 1 438 ? -36.120 19.497 -45.870 1.00 22.20 438 GLY A C 1
ATOM 3418 O O . GLY A 1 438 ? -37.110 18.932 -46.329 1.00 22.20 438 GLY A O 1
ATOM 3419 N N . ILE A 1 439 ? -36.056 20.801 -45.588 1.00 24.42 439 ILE A N 1
ATOM 3420 C CA . ILE A 1 439 ? -36.921 21.858 -46.123 1.00 24.42 439 ILE A CA 1
ATOM 3421 C C . ILE A 1 439 ? -36.035 23.095 -46.371 1.00 24.42 439 ILE A C 1
ATOM 3423 O O . ILE A 1 439 ? -35.252 23.491 -45.511 1.00 24.42 439 ILE A O 1
ATOM 3427 N N . ASN A 1 440 ? -36.156 23.654 -47.578 1.00 23.22 440 ASN A N 1
ATOM 3428 C CA . ASN A 1 440 ? -35.544 24.890 -48.080 1.00 23.22 440 ASN A CA 1
ATOM 3429 C C . ASN A 1 440 ? -36.269 26.146 -47.564 1.00 23.22 440 ASN A C 1
ATOM 3431 O O . ASN A 1 440 ? -37.485 26.106 -47.390 1.00 23.22 440 ASN A O 1
ATOM 3435 N N . GLY A 1 441 ? -35.575 27.295 -47.513 1.00 23.50 441 GLY A N 1
ATOM 3436 C CA . GLY A 1 441 ? -36.266 28.592 -47.576 1.00 23.50 441 GLY A CA 1
ATOM 3437 C C . GLY A 1 441 ? -35.508 29.854 -47.143 1.00 23.50 441 GLY A C 1
ATOM 3438 O O . GLY A 1 441 ? -35.799 30.382 -46.086 1.00 23.50 441 GLY A O 1
ATOM 3439 N N . ASN A 1 442 ? -34.636 30.356 -48.027 1.00 22.86 442 ASN A N 1
ATOM 3440 C CA . ASN A 1 442 ? -34.411 31.768 -48.407 1.00 22.86 442 ASN A CA 1
ATOM 3441 C C . ASN A 1 442 ? -34.095 32.909 -47.401 1.00 22.86 442 ASN A C 1
ATOM 3443 O O . ASN A 1 442 ? -34.920 33.265 -46.575 1.00 22.86 442 ASN A O 1
ATOM 3447 N N . GLN A 1 443 ? -33.003 33.626 -47.756 1.00 23.08 443 GLN A N 1
ATOM 3448 C CA . GLN A 1 443 ? -32.773 35.096 -47.743 1.00 23.08 443 GLN A CA 1
ATOM 3449 C C . GLN A 1 443 ? -32.767 35.795 -46.357 1.00 23.08 443 GLN A C 1
ATOM 3451 O O . GLN A 1 443 ? -33.644 35.588 -45.544 1.00 23.08 443 GLN A O 1
ATOM 3456 N N . THR A 1 444 ? -31.801 36.630 -45.959 1.00 22.47 444 THR A N 1
ATOM 3457 C CA . THR A 1 444 ? -31.187 37.779 -46.646 1.00 22.47 444 THR A CA 1
ATOM 3458 C C . THR A 1 444 ? -29.857 38.199 -45.997 1.00 22.47 444 THR A C 1
ATOM 3460 O O . THR A 1 444 ? -29.561 37.901 -44.846 1.00 22.47 444 THR A O 1
ATOM 3463 N N . LYS A 1 445 ? -29.105 38.953 -46.801 1.00 22.50 445 LYS A N 1
ATOM 3464 C CA . LYS A 1 445 ? -27.809 39.612 -46.616 1.00 22.50 445 LYS A CA 1
ATOM 3465 C C . LYS A 1 445 ? -27.547 40.299 -45.268 1.00 22.50 445 LYS A C 1
ATOM 3467 O O . LYS A 1 445 ? -28.370 41.031 -44.731 1.00 22.50 445 LYS A O 1
ATOM 3472 N N . SER A 1 446 ? -26.288 40.156 -44.872 1.00 22.56 446 SER A N 1
ATOM 3473 C CA . SER A 1 446 ? -25.519 40.951 -43.922 1.00 22.56 446 SER A CA 1
ATOM 3474 C C . SER A 1 446 ? -25.524 42.455 -44.223 1.00 22.56 446 SER A C 1
ATOM 3476 O O . SER A 1 446 ? -25.174 42.868 -45.331 1.00 22.56 446 SER A O 1
ATOM 3478 N N . ALA A 1 447 ? -25.765 43.260 -43.191 1.00 21.72 447 ALA A N 1
ATOM 3479 C CA . ALA A 1 447 ? -25.208 44.600 -43.054 1.00 21.72 447 ALA A CA 1
ATOM 3480 C C . ALA A 1 447 ? -24.765 44.775 -41.595 1.00 21.72 447 ALA A C 1
ATOM 3482 O O . ALA A 1 447 ? -25.570 44.687 -40.671 1.00 21.72 447 ALA A O 1
ATOM 3483 N N . ALA A 1 448 ? -23.462 44.952 -41.399 1.00 22.50 448 ALA A N 1
ATOM 3484 C CA . ALA A 1 448 ? -22.884 45.381 -40.136 1.00 22.50 448 ALA A CA 1
ATOM 3485 C C . ALA A 1 448 ? -23.248 46.850 -39.877 1.00 22.50 448 ALA A C 1
ATOM 3487 O O . ALA A 1 448 ? -23.270 47.615 -40.836 1.00 22.50 448 ALA A O 1
ATOM 3488 N N . VAL A 1 449 ? -23.473 47.231 -38.610 1.00 20.06 449 VAL A N 1
ATOM 3489 C CA . VAL A 1 449 ? -22.835 48.375 -37.917 1.00 20.06 449 VAL A CA 1
ATOM 3490 C C . VAL A 1 449 ? -23.280 48.425 -36.435 1.00 20.06 449 VAL A C 1
ATOM 3492 O O . VAL A 1 449 ? -24.462 48.383 -36.119 1.00 20.06 449 VAL A O 1
ATOM 3495 N N . SER A 1 450 ? -22.263 48.545 -35.571 1.00 21.47 450 SER A N 1
ATOM 3496 C CA . SER A 1 450 ? -22.196 49.133 -34.216 1.00 21.47 450 SER A CA 1
ATOM 3497 C C . SER A 1 450 ? -22.938 48.533 -33.005 1.00 21.47 450 SER A C 1
ATOM 3499 O O . SER A 1 450 ? -24.151 48.618 -32.886 1.00 21.47 450 SER A O 1
ATOM 3501 N N . ALA A 1 451 ? -22.106 48.136 -32.031 1.00 23.61 451 ALA A N 1
ATOM 3502 C CA . ALA A 1 451 ? -22.179 48.426 -30.591 1.00 23.61 451 ALA A CA 1
ATOM 3503 C C . ALA A 1 451 ? -23.410 47.984 -29.765 1.00 23.61 451 ALA A C 1
ATOM 3505 O O . ALA A 1 451 ? -24.465 48.597 -29.811 1.00 23.61 451 ALA A O 1
ATOM 3506 N N . GLY A 1 452 ? -23.159 47.038 -28.846 1.00 30.78 452 GLY A N 1
ATOM 3507 C CA . GLY A 1 452 ? -23.782 46.980 -27.516 1.00 30.78 452 GLY A CA 1
ATOM 3508 C C . GLY A 1 452 ? -25.184 46.370 -27.422 1.00 30.78 452 GLY A C 1
ATOM 3509 O O . GLY A 1 452 ? -26.178 47.044 -27.655 1.00 30.78 452 GLY A O 1
ATOM 3510 N N . GLY A 1 453 ? -25.275 45.128 -26.939 1.00 22.58 453 GLY A N 1
ATOM 3511 C CA . GLY A 1 453 ? -26.537 44.535 -26.488 1.00 22.58 453 GLY A CA 1
ATOM 3512 C C . GLY A 1 453 ? -26.309 43.314 -25.596 1.00 22.58 453 GLY A C 1
ATOM 3513 O O . GLY A 1 453 ? -25.799 42.298 -26.057 1.00 22.58 453 GLY A O 1
ATOM 3514 N N . VAL A 1 454 ? -26.658 43.431 -24.312 1.00 28.27 454 VAL A N 1
ATOM 3515 C CA . VAL A 1 454 ? -26.707 42.333 -23.327 1.00 28.27 454 VAL A CA 1
ATOM 3516 C C . VAL A 1 454 ? -27.951 41.478 -23.619 1.00 28.27 454 VAL A C 1
ATOM 3518 O O . VAL A 1 454 ? -28.996 42.070 -23.892 1.00 28.27 454 VAL A O 1
ATOM 3521 N N . PRO A 1 455 ? -27.909 40.130 -23.565 1.00 26.94 455 PRO A N 1
ATOM 3522 C CA . PRO A 1 455 ? -29.113 39.334 -23.745 1.00 26.94 455 PRO A CA 1
ATOM 3523 C C . PRO A 1 455 ? -30.011 39.464 -22.513 1.00 26.94 455 PRO A C 1
ATOM 3525 O O . PRO A 1 455 ? -29.555 39.396 -21.370 1.00 26.94 455 PRO A O 1
ATOM 3528 N N . VAL A 1 456 ? -31.296 39.653 -22.772 1.00 29.86 456 VAL A N 1
ATOM 3529 C CA . VAL A 1 456 ? -32.351 39.860 -21.784 1.00 29.86 456 VAL A CA 1
ATOM 3530 C C . VAL A 1 456 ? -33.364 38.731 -21.970 1.00 29.86 456 VAL A C 1
ATOM 3532 O O . VAL A 1 456 ? -33.635 38.355 -23.113 1.00 29.86 456 VAL A O 1
ATOM 3535 N N . ASP A 1 457 ? -33.897 38.154 -20.890 1.00 36.22 457 ASP A N 1
ATOM 3536 C CA . ASP A 1 457 ? -34.970 37.162 -21.026 1.00 36.22 457 ASP A CA 1
ATOM 3537 C C . ASP A 1 457 ? -36.269 37.798 -21.563 1.00 36.22 457 ASP A C 1
ATOM 3539 O O . ASP A 1 457 ? -36.405 39.022 -21.638 1.00 36.22 457 ASP A O 1
ATOM 3543 N N . GLY A 1 458 ? -37.246 36.963 -21.935 1.00 32.56 458 GLY A N 1
ATOM 3544 C CA . GLY A 1 458 ? -38.535 37.386 -22.501 1.00 32.56 458 GLY A CA 1
ATOM 3545 C C . GLY A 1 458 ? -39.412 38.268 -21.595 1.00 32.56 458 GLY A C 1
ATOM 3546 O O . GLY A 1 458 ? -40.545 38.562 -21.970 1.00 32.56 458 GLY A O 1
ATOM 3547 N N . THR A 1 459 ? -38.915 38.694 -20.426 1.00 33.62 459 THR A N 1
ATOM 3548 C CA . THR A 1 459 ? -39.562 39.650 -19.511 1.00 33.62 459 THR A CA 1
ATOM 3549 C C . THR A 1 459 ? -38.744 40.918 -19.256 1.00 33.62 459 THR A C 1
ATOM 3551 O O . THR A 1 459 ? -39.158 41.774 -18.474 1.00 33.62 459 THR A O 1
ATOM 3554 N N . GLY A 1 460 ? -37.612 41.101 -19.939 1.00 26.16 460 GLY A N 1
ATOM 3555 C CA . GLY A 1 460 ? -36.816 42.316 -19.792 1.00 26.16 460 GLY A CA 1
ATOM 3556 C C . GLY A 1 460 ? -35.817 42.275 -18.624 1.00 26.16 460 GLY A C 1
ATOM 3557 O O . GLY A 1 460 ? -35.380 43.337 -18.179 1.00 26.16 460 GLY A O 1
ATOM 3558 N N . HIS A 1 461 ? -35.446 41.098 -18.099 1.00 33.12 461 HIS A N 1
ATOM 3559 C CA . HIS A 1 461 ? -34.449 40.971 -17.025 1.00 33.12 461 HIS A CA 1
ATOM 3560 C C . HIS A 1 461 ? -33.081 40.468 -17.521 1.00 33.12 461 HIS A C 1
ATOM 3562 O O . HIS A 1 461 ? -32.973 39.527 -18.308 1.00 33.12 461 HIS A O 1
ATOM 3568 N N . VAL A 1 462 ? -32.011 41.127 -17.057 1.00 29.70 462 VAL A N 1
ATOM 3569 C CA . VAL A 1 462 ? -30.613 40.744 -17.314 1.00 29.70 462 VAL A CA 1
ATOM 3570 C C . VAL A 1 462 ? -30.277 39.516 -16.464 1.00 29.70 462 VAL A C 1
ATOM 3572 O O . VAL A 1 462 ? -30.398 39.554 -15.242 1.00 29.70 462 VAL A O 1
ATOM 3575 N N . THR A 1 463 ? -29.847 38.417 -17.086 1.00 31.55 463 THR A N 1
ATOM 3576 C CA . THR A 1 463 ? -29.586 37.149 -16.385 1.00 31.55 463 THR A CA 1
ATOM 3577 C C . THR A 1 463 ? -28.346 37.221 -15.474 1.00 31.55 463 THR A C 1
ATOM 3579 O O . THR A 1 463 ? -27.242 37.512 -15.939 1.00 31.55 463 THR A O 1
ATOM 3582 N N . ASN A 1 464 ? -28.515 36.874 -14.191 1.00 39.09 464 ASN A N 1
ATOM 3583 C CA . ASN A 1 464 ? -27.540 36.968 -13.083 1.00 39.09 464 ASN A CA 1
ATOM 3584 C C . ASN A 1 464 ? -26.193 36.216 -13.247 1.00 39.09 464 ASN A C 1
ATOM 3586 O O . ASN A 1 464 ? -25.304 36.375 -12.412 1.00 39.09 464 ASN A O 1
ATOM 3590 N N . GLY A 1 465 ? -25.995 35.404 -14.291 1.00 32.41 465 GLY A N 1
ATOM 3591 C CA . GLY A 1 465 ? -24.778 34.590 -14.448 1.00 32.41 465 GLY A CA 1
ATOM 3592 C C . GLY A 1 465 ? -23.509 35.391 -14.783 1.00 32.41 465 GLY A C 1
ATOM 3593 O O . GLY A 1 465 ? -22.420 35.046 -14.330 1.00 32.41 465 GLY A O 1
ATOM 3594 N N . LEU A 1 466 ? -23.636 36.487 -15.540 1.00 27.41 466 LEU A N 1
ATOM 3595 C CA . LEU A 1 466 ? -22.486 37.213 -16.105 1.00 27.41 466 LEU A CA 1
ATOM 3596 C C . LEU A 1 466 ? -21.823 38.217 -15.145 1.00 27.41 466 LEU A C 1
ATOM 3598 O O . LEU A 1 466 ? -20.618 38.445 -15.239 1.00 27.41 466 LEU A O 1
ATOM 3602 N N . VAL A 1 467 ? -22.561 38.771 -14.177 1.00 32.66 467 VAL A N 1
ATOM 3603 C CA . VAL A 1 467 ? -21.984 39.669 -13.151 1.00 32.66 467 VAL A CA 1
ATOM 3604 C C . VAL A 1 467 ? -21.093 38.885 -12.180 1.00 32.66 467 VAL A C 1
ATOM 3606 O O . VAL A 1 467 ? -20.034 39.365 -11.774 1.00 32.66 467 VAL A O 1
ATOM 3609 N N . ARG A 1 468 ? -21.474 37.638 -11.872 1.00 36.69 468 ARG A N 1
ATOM 3610 C CA . ARG A 1 468 ? -20.672 36.713 -11.061 1.00 36.69 468 ARG A CA 1
ATOM 3611 C C . ARG A 1 468 ? -19.395 36.282 -11.791 1.00 36.69 468 ARG A C 1
ATOM 3613 O O . ARG A 1 468 ? -18.344 36.203 -11.166 1.00 36.69 468 ARG A O 1
ATOM 3620 N N . LEU A 1 469 ? -19.473 36.085 -13.111 1.00 33.66 469 LEU A N 1
ATOM 3621 C CA . LEU A 1 469 ? -18.345 35.726 -13.980 1.00 33.66 469 LEU A CA 1
ATOM 3622 C C . LEU A 1 469 ? -17.267 36.811 -14.055 1.00 33.66 469 LEU A C 1
ATOM 3624 O O . LEU A 1 469 ? -16.095 36.468 -14.004 1.00 33.66 469 LEU A O 1
ATOM 3628 N N . ASN A 1 470 ? -17.622 38.100 -14.111 1.00 29.31 470 ASN A N 1
ATOM 3629 C CA . ASN A 1 470 ? -16.608 39.164 -14.104 1.00 29.31 470 ASN A CA 1
ATOM 3630 C C . ASN A 1 470 ? -15.917 39.308 -12.737 1.00 29.31 470 ASN A C 1
ATOM 3632 O O . ASN A 1 470 ? -14.712 39.534 -12.700 1.00 29.31 470 ASN A O 1
ATOM 3636 N N . ARG A 1 471 ? -16.630 39.090 -11.618 1.00 35.81 471 ARG A N 1
ATOM 3637 C CA . ARG A 1 471 ? -15.992 39.039 -10.288 1.00 35.81 471 ARG A CA 1
ATOM 3638 C C . ARG A 1 471 ? -15.104 37.803 -10.132 1.00 35.81 471 ARG A C 1
ATOM 3640 O O . ARG A 1 471 ? -13.983 37.938 -9.668 1.00 35.81 471 ARG A O 1
ATOM 3647 N N . LEU A 1 472 ? -15.559 36.625 -10.570 1.00 35.00 472 LEU A N 1
ATOM 3648 C CA . LEU A 1 472 ? -14.795 35.369 -10.500 1.00 35.00 472 LEU A CA 1
ATOM 3649 C C . LEU A 1 472 ? -13.611 35.314 -11.482 1.00 35.00 472 LEU A C 1
ATOM 3651 O O . LEU A 1 472 ? -12.596 34.701 -11.170 1.00 35.00 472 LEU A O 1
ATOM 3655 N N . ALA A 1 473 ? -13.700 35.976 -12.638 1.00 30.17 473 ALA A N 1
ATOM 3656 C CA . ALA A 1 473 ? -12.594 36.097 -13.590 1.00 30.17 473 ALA A CA 1
ATOM 3657 C C . ALA A 1 473 ? -11.518 37.098 -13.124 1.00 30.17 473 ALA A C 1
ATOM 3659 O O . ALA A 1 473 ? -10.344 36.906 -13.429 1.00 30.17 473 ALA A O 1
ATOM 3660 N N . GLU A 1 474 ? -11.883 38.124 -12.341 1.00 32.62 474 GLU A N 1
ATOM 3661 C CA . GLU A 1 474 ? -10.916 38.941 -11.587 1.00 32.62 474 GLU A CA 1
ATOM 3662 C C . GLU A 1 474 ? -10.333 38.187 -10.371 1.00 32.62 474 GLU A C 1
ATOM 3664 O O . GLU A 1 474 ? -9.235 38.507 -9.917 1.00 32.62 474 GLU A O 1
ATOM 3669 N N . MET A 1 475 ? -11.011 37.141 -9.873 1.00 41.47 475 MET A N 1
ATOM 3670 C CA . MET A 1 475 ? -10.562 36.255 -8.784 1.00 41.47 475 MET A CA 1
ATOM 3671 C C . MET A 1 475 ? -9.515 35.222 -9.239 1.00 41.47 475 MET A C 1
ATOM 3673 O O . MET A 1 475 ? -9.552 34.060 -8.826 1.00 41.47 475 MET A O 1
ATOM 3677 N N . GLY A 1 476 ? -8.519 35.646 -10.022 1.00 39.34 476 GLY A N 1
ATOM 3678 C CA . GLY A 1 476 ? -7.243 34.935 -10.085 1.00 39.34 476 GLY A CA 1
ATOM 3679 C C . GLY A 1 476 ? -6.664 34.864 -8.669 1.00 39.34 476 GLY A C 1
ATOM 3680 O O . GLY A 1 476 ? -6.153 35.855 -8.151 1.00 39.34 476 GLY A O 1
ATOM 3681 N N . ARG A 1 477 ? -6.833 33.715 -8.001 1.00 51.94 477 ARG A N 1
ATOM 3682 C CA . ARG A 1 477 ? -6.539 33.498 -6.575 1.00 51.94 477 ARG A CA 1
ATOM 3683 C C . ARG A 1 477 ? -5.040 33.646 -6.302 1.00 51.94 477 ARG A C 1
ATOM 3685 O O . ARG A 1 477 ? -4.287 32.677 -6.359 1.00 51.94 477 ARG A O 1
ATOM 3692 N N . ALA A 1 478 ? -4.602 34.871 -6.018 1.00 53.09 478 ALA A N 1
ATOM 3693 C CA . ALA A 1 478 ? -3.230 35.153 -5.624 1.00 53.09 478 ALA A CA 1
ATOM 3694 C C . ALA A 1 478 ? -2.905 34.430 -4.307 1.00 53.09 478 ALA A C 1
ATOM 3696 O O . ALA A 1 478 ? -3.615 34.579 -3.312 1.00 53.09 478 ALA A O 1
ATOM 3697 N N . VAL A 1 479 ? -1.832 33.638 -4.304 1.00 57.34 479 VAL A N 1
ATOM 3698 C CA . VAL A 1 479 ? -1.332 32.955 -3.104 1.00 57.34 479 VAL A CA 1
ATOM 3699 C C . VAL A 1 479 ? -0.811 34.013 -2.122 1.00 57.34 479 VAL A C 1
ATOM 3701 O O . VAL A 1 479 ? -0.064 34.898 -2.553 1.00 57.34 479 VAL A O 1
ATOM 3704 N N . PRO A 1 480 ? -1.159 33.950 -0.822 1.00 65.31 480 PRO A N 1
ATOM 3705 C CA . PRO A 1 480 ? -0.657 34.908 0.155 1.00 65.31 480 PRO A CA 1
ATOM 3706 C C . PRO A 1 480 ? 0.876 34.913 0.187 1.00 65.31 480 PRO A C 1
ATOM 3708 O O . PRO A 1 480 ? 1.536 33.870 0.264 1.00 65.31 480 PRO A O 1
ATOM 3711 N N . SER A 1 481 ? 1.456 36.113 0.157 1.00 72.38 481 SER A N 1
ATOM 3712 C CA . SER A 1 481 ? 2.888 36.316 0.374 1.00 72.38 481 SER A CA 1
ATOM 3713 C C . SER A 1 481 ? 3.313 35.769 1.747 1.00 72.38 481 SER A C 1
ATOM 3715 O O . SER A 1 481 ? 2.481 35.626 2.648 1.00 72.38 481 SER A O 1
ATOM 3717 N N . PRO A 1 482 ? 4.608 35.480 1.970 1.00 72.81 482 PRO A N 1
ATOM 3718 C CA . PRO A 1 482 ? 5.097 35.066 3.287 1.00 72.81 482 PRO A CA 1
ATOM 3719 C C . PRO A 1 482 ? 4.701 36.033 4.416 1.00 72.81 482 PRO A C 1
ATOM 3721 O O . PRO A 1 482 ? 4.361 35.583 5.506 1.00 72.81 482 PRO A O 1
ATOM 3724 N N . ALA A 1 483 ? 4.671 37.341 4.135 1.00 74.69 483 ALA A N 1
ATOM 3725 C CA . ALA A 1 483 ? 4.241 38.364 5.084 1.00 74.69 483 ALA A CA 1
ATOM 3726 C C . ALA A 1 483 ? 2.734 38.289 5.388 1.00 74.69 483 ALA A C 1
ATOM 3728 O O . ALA A 1 483 ? 2.358 38.287 6.555 1.00 74.69 483 ALA A O 1
ATOM 3729 N N . GLN A 1 484 ? 1.878 38.152 4.369 1.00 75.75 484 GLN A N 1
ATOM 3730 C CA . GLN A 1 484 ? 0.427 37.965 4.548 1.00 75.75 484 GLN A CA 1
ATOM 3731 C C . GLN A 1 484 ? 0.100 36.666 5.296 1.00 75.75 484 GLN A C 1
ATOM 3733 O O . GLN A 1 484 ? -0.783 36.645 6.152 1.00 75.75 484 GLN A O 1
ATOM 3738 N N . ASN A 1 485 ? 0.843 35.591 5.014 1.00 72.94 485 ASN A N 1
ATOM 3739 C CA . ASN A 1 485 ? 0.726 34.315 5.718 1.00 72.94 485 ASN A CA 1
ATOM 3740 C C . ASN A 1 485 ? 1.108 34.439 7.197 1.00 72.94 485 ASN A C 1
ATOM 3742 O O . ASN A 1 485 ? 0.382 33.948 8.062 1.00 72.94 485 ASN A O 1
ATOM 3746 N N . PHE A 1 486 ? 2.223 35.112 7.494 1.00 73.50 486 PHE A N 1
ATOM 3747 C CA . PHE A 1 486 ? 2.634 35.405 8.867 1.00 73.50 486 PHE A CA 1
ATOM 3748 C C . PHE A 1 486 ? 1.584 36.257 9.589 1.00 73.50 486 PHE A C 1
ATOM 3750 O O . PHE A 1 486 ? 1.136 35.900 10.676 1.00 73.50 486 PHE A O 1
ATOM 3757 N N . LEU A 1 487 ? 1.130 37.335 8.946 1.00 72.69 487 LEU A N 1
ATOM 3758 C CA . LEU A 1 487 ? 0.148 38.260 9.497 1.00 72.69 487 LEU A CA 1
ATOM 3759 C C . LEU A 1 487 ? -1.185 37.555 9.796 1.00 72.69 487 LEU A C 1
ATOM 3761 O O . LEU A 1 487 ? -1.698 37.668 10.905 1.00 72.69 487 LEU A O 1
ATOM 3765 N N . SER A 1 488 ? -1.702 36.752 8.864 1.00 68.69 488 SER A N 1
ATOM 3766 C CA . SER A 1 488 ? -2.945 35.987 9.053 1.00 68.69 488 SER A CA 1
ATOM 3767 C C . SER A 1 488 ? -2.816 34.922 10.153 1.00 68.69 488 SER A C 1
ATOM 3769 O O . SER A 1 488 ? -3.736 34.750 10.952 1.00 68.69 488 SER A O 1
ATOM 3771 N N . SER A 1 489 ? -1.656 34.260 10.257 1.00 70.75 489 SER A N 1
ATOM 3772 C CA . SER A 1 489 ? -1.395 33.228 11.279 1.00 70.75 489 SER A CA 1
ATOM 3773 C C . SER A 1 489 ? -1.326 33.792 12.705 1.00 70.75 489 SER A C 1
ATOM 3775 O O . SER A 1 489 ? -1.580 33.061 13.659 1.00 70.75 489 SER A O 1
ATOM 3777 N N . VAL A 1 490 ? -1.007 35.082 12.858 1.00 75.44 490 VAL A N 1
ATOM 3778 C CA . VAL A 1 490 ? -0.938 35.774 14.157 1.00 75.44 490 VAL A CA 1
ATOM 3779 C C . VAL A 1 490 ? -2.233 36.530 14.468 1.00 75.44 490 VAL A C 1
ATOM 3781 O O . VAL A 1 490 ? -2.710 36.494 15.602 1.00 75.44 490 VAL A O 1
ATOM 3784 N N . ILE A 1 491 ? -2.840 37.191 13.475 1.00 77.62 491 ILE A N 1
ATOM 3785 C CA . ILE A 1 491 ? -4.070 37.971 13.671 1.00 77.62 491 ILE A CA 1
ATOM 3786 C C . ILE A 1 491 ? -5.233 37.076 14.095 1.00 77.62 491 ILE A C 1
ATOM 3788 O O . ILE A 1 491 ? -5.973 37.460 14.995 1.00 77.62 491 ILE A O 1
ATOM 3792 N N . LEU A 1 492 ? -5.413 35.902 13.483 1.00 77.56 492 LEU A N 1
ATOM 3793 C CA . LEU A 1 492 ? -6.594 35.070 13.738 1.00 77.56 492 LEU A CA 1
ATOM 3794 C C . LEU A 1 492 ? -6.667 34.540 15.189 1.00 77.56 492 LEU A C 1
ATOM 3796 O O . LEU A 1 492 ? -7.727 34.692 15.805 1.00 77.56 492 LEU A O 1
ATOM 3800 N N . PRO A 1 493 ? -5.584 34.012 15.802 1.00 81.81 493 PRO A N 1
ATOM 3801 C CA . PRO A 1 493 ? -5.588 33.679 17.230 1.00 81.81 493 PRO A CA 1
ATOM 3802 C C . PRO A 1 493 ? -5.807 34.897 18.141 1.00 81.81 493 PRO A C 1
ATOM 3804 O O . PRO A 1 493 ? -6.571 34.816 19.102 1.00 81.81 493 PRO A O 1
ATOM 3807 N N . CYS A 1 494 ? -5.203 36.049 17.828 1.00 83.88 494 CYS A N 1
ATOM 3808 C CA . CYS A 1 494 ? -5.415 37.286 18.591 1.00 83.88 494 CYS A CA 1
ATOM 3809 C C . CYS A 1 494 ? -6.867 37.781 18.501 1.00 83.88 494 CYS A C 1
ATOM 3811 O O . CYS A 1 494 ? -7.443 38.226 19.495 1.00 83.88 494 CYS A O 1
ATOM 3813 N N . LEU A 1 495 ? -7.478 37.668 17.320 1.00 83.06 495 LEU A N 1
ATOM 3814 C CA . LEU A 1 495 ? -8.870 38.027 17.075 1.00 83.06 495 LEU A CA 1
ATOM 3815 C C . LEU A 1 495 ? -9.824 37.110 17.847 1.00 83.06 495 LEU A C 1
ATOM 3817 O O . LEU A 1 495 ? -10.827 37.589 18.370 1.00 83.06 495 LEU A O 1
ATOM 3821 N N . SER A 1 496 ? -9.502 35.819 17.972 1.00 88.06 496 SER A N 1
ATOM 3822 C CA . SER A 1 496 ? -10.232 34.906 18.855 1.00 88.06 496 SER A CA 1
ATOM 3823 C C . SER A 1 496 ? -10.243 35.435 20.295 1.00 88.06 496 SER A C 1
ATOM 3825 O O . SER A 1 496 ? -11.326 35.667 20.831 1.00 88.06 496 SER A O 1
ATOM 3827 N N . VAL A 1 497 ? -9.081 35.756 20.877 1.00 88.31 497 VAL A N 1
ATOM 3828 C CA . VAL A 1 497 ? -9.000 36.310 22.245 1.00 88.31 497 VAL A CA 1
ATOM 3829 C C . VAL A 1 497 ? -9.813 37.602 22.377 1.00 88.31 497 VAL A C 1
ATOM 3831 O O . VAL A 1 497 ? -10.601 37.746 23.312 1.00 88.31 497 VAL A O 1
ATOM 3834 N N . PHE A 1 498 ? -9.675 38.523 21.420 1.00 88.69 498 PHE A N 1
ATOM 3835 C CA . PHE A 1 498 ? -10.388 39.803 21.436 1.00 88.69 498 PHE A CA 1
ATOM 3836 C C . PHE A 1 498 ? -11.913 39.648 21.326 1.00 88.69 498 PHE A C 1
ATOM 3838 O O . PHE A 1 498 ? -12.662 40.395 21.952 1.00 88.69 498 PHE A O 1
ATOM 3845 N N . LEU A 1 499 ? -12.391 38.668 20.553 1.00 89.50 499 LEU A N 1
ATOM 3846 C CA . LEU A 1 499 ? -13.818 38.417 20.340 1.00 89.50 499 LEU A CA 1
ATOM 3847 C C . LEU A 1 499 ? -14.439 37.463 21.376 1.00 89.50 499 LEU A C 1
ATOM 3849 O O . LEU A 1 499 ? -15.637 37.175 21.297 1.00 89.50 499 LEU A O 1
ATOM 3853 N N . LEU A 1 500 ? -13.679 36.979 22.363 1.00 92.50 500 LEU A N 1
ATOM 3854 C CA . LEU A 1 500 ? -14.218 36.129 23.428 1.00 92.50 500 LEU A CA 1
ATOM 3855 C C . LEU A 1 500 ? -15.388 36.788 24.189 1.00 92.50 500 LEU A C 1
ATOM 3857 O O . LEU A 1 500 ? -16.416 36.124 24.343 1.00 92.50 500 LEU A O 1
ATOM 3861 N N . PRO A 1 501 ? -15.343 38.080 24.582 1.00 93.12 501 PRO A N 1
ATOM 3862 C CA . PRO A 1 501 ? -16.489 38.745 25.207 1.00 93.12 501 PRO A CA 1
ATOM 3863 C C . PRO A 1 501 ? -17.735 38.765 24.311 1.00 93.12 501 PRO A C 1
ATOM 3865 O O . PRO A 1 501 ? -18.844 38.549 24.795 1.00 93.12 501 PRO A O 1
ATOM 3868 N N . VAL A 1 502 ? -17.562 38.954 22.996 1.00 89.50 502 VAL A N 1
ATOM 3869 C CA . VAL A 1 502 ? -18.665 38.920 22.017 1.00 89.50 502 VAL A CA 1
ATOM 3870 C C . VAL A 1 502 ? -19.289 37.526 21.963 1.00 89.50 502 VAL A C 1
ATOM 3872 O O . VAL A 1 502 ? -20.512 37.391 21.982 1.00 89.50 502 VAL A O 1
ATOM 3875 N N . SER A 1 503 ? -18.460 36.481 21.964 1.00 92.88 503 SER A N 1
ATOM 3876 C CA . SER A 1 503 ? -18.930 35.095 22.028 1.00 92.88 503 SER A CA 1
ATOM 3877 C C . SER A 1 503 ? -19.686 34.788 23.320 1.00 92.88 503 SER A C 1
ATOM 3879 O O . SER A 1 503 ? -20.742 34.160 23.270 1.00 92.88 503 SER A O 1
ATOM 3881 N N . LEU A 1 504 ? -19.194 35.257 24.469 1.00 94.31 504 LEU A N 1
ATOM 3882 C CA . LEU A 1 504 ? -19.869 35.075 25.757 1.00 94.31 504 LEU A CA 1
ATOM 3883 C C . LEU A 1 504 ? -21.219 35.805 25.798 1.00 94.31 504 LEU A C 1
ATOM 3885 O O . LEU A 1 504 ? -22.211 35.228 26.243 1.00 94.31 504 LEU A O 1
ATOM 3889 N N . LEU A 1 505 ? -21.297 37.028 25.266 1.00 93.12 505 LEU A N 1
ATOM 3890 C CA . LEU A 1 505 ? -22.563 37.756 25.124 1.00 93.12 505 LEU A CA 1
ATOM 3891 C C . LEU A 1 505 ? -23.543 37.026 24.196 1.00 93.12 505 LEU A C 1
ATOM 3893 O O . LEU A 1 505 ? -24.728 36.934 24.514 1.00 93.12 505 LEU A O 1
ATOM 3897 N N . ALA A 1 506 ? -23.062 36.454 23.087 1.00 90.75 506 ALA A N 1
ATOM 3898 C CA . ALA A 1 506 ? -23.886 35.640 22.194 1.00 90.75 506 ALA A CA 1
ATOM 3899 C C . ALA A 1 506 ? -24.432 34.386 22.902 1.00 90.75 506 ALA A C 1
ATOM 3901 O O . ALA A 1 506 ? -25.603 34.044 22.723 1.00 90.75 506 ALA A O 1
ATOM 3902 N N . VAL A 1 507 ? -23.626 33.735 23.750 1.00 94.69 507 VAL A N 1
ATOM 3903 C CA . VAL A 1 507 ? -24.060 32.609 24.594 1.00 94.69 507 VAL A CA 1
ATOM 3904 C C . VAL A 1 507 ? -25.143 33.043 25.579 1.00 94.69 507 VAL A C 1
ATOM 3906 O O . VAL A 1 507 ? -26.215 32.437 25.597 1.00 94.69 507 VAL A O 1
ATOM 3909 N N . VAL A 1 508 ? -24.915 34.116 26.343 1.00 95.19 508 VAL A N 1
ATOM 3910 C CA . VAL A 1 508 ? -25.896 34.642 27.307 1.00 95.19 508 VAL A CA 1
ATOM 3911 C C . VAL A 1 508 ? -27.203 35.015 26.606 1.00 95.19 508 VAL A C 1
ATOM 3913 O O . VAL A 1 508 ? -28.274 34.602 27.048 1.00 95.19 508 VAL A O 1
ATOM 3916 N N . GLY A 1 509 ? -27.128 35.720 25.475 1.00 93.44 509 GLY A N 1
ATOM 3917 C CA . GLY A 1 509 ? -28.297 36.072 24.670 1.00 93.44 509 GLY A CA 1
ATOM 3918 C C . GLY A 1 509 ? -29.038 34.844 24.132 1.00 93.44 509 GLY A C 1
ATOM 3919 O O . GLY A 1 509 ? -30.268 34.802 24.161 1.00 93.44 509 GLY A O 1
ATOM 3920 N N . CYS A 1 510 ? -28.312 33.809 23.694 1.00 91.94 510 CYS A N 1
ATOM 3921 C CA . CYS A 1 510 ? -28.905 32.551 23.237 1.00 91.94 510 CYS A CA 1
ATOM 3922 C C . CYS A 1 510 ? -29.649 31.825 24.369 1.00 91.94 510 CYS A C 1
ATOM 3924 O O . CYS A 1 510 ? -30.776 31.366 24.158 1.00 91.94 510 CYS A O 1
ATOM 3926 N N . ILE A 1 511 ? -29.057 31.769 25.567 1.00 92.31 511 ILE A N 1
ATOM 3927 C CA . ILE A 1 511 ? -29.660 31.166 26.764 1.00 92.31 511 ILE A CA 1
ATOM 3928 C C . ILE A 1 511 ? -30.893 31.957 27.213 1.00 92.31 511 ILE A C 1
ATOM 3930 O O . ILE A 1 511 ? -31.953 31.366 27.415 1.00 92.31 511 ILE A O 1
ATOM 3934 N N . ALA A 1 512 ? -30.791 33.285 27.314 1.00 92.62 512 ALA A N 1
ATOM 3935 C CA . ALA A 1 512 ? -31.903 34.147 27.711 1.00 92.62 512 ALA A CA 1
ATOM 3936 C C . ALA A 1 512 ? -33.085 34.029 26.735 1.00 92.62 512 ALA A C 1
ATOM 3938 O O . ALA A 1 512 ? -34.231 33.867 27.158 1.00 92.62 512 ALA A O 1
ATOM 3939 N N . ARG A 1 513 ? -32.803 34.018 25.423 1.00 89.19 513 ARG A N 1
ATOM 3940 C CA . ARG A 1 513 ? -33.820 33.799 24.387 1.00 89.19 513 ARG A CA 1
ATOM 3941 C C . ARG A 1 513 ? -34.471 32.421 24.508 1.00 89.19 513 ARG A C 1
ATOM 3943 O O . ARG A 1 513 ? -35.686 32.325 24.375 1.00 89.19 513 ARG A O 1
ATOM 3950 N N . ASP A 1 514 ? -33.697 31.358 24.741 1.00 88.12 514 ASP A N 1
ATOM 3951 C CA . ASP A 1 514 ? -34.254 30.012 24.947 1.00 88.12 514 ASP A CA 1
ATOM 3952 C C . ASP A 1 514 ? -35.190 29.959 26.154 1.00 88.12 514 ASP A C 1
ATOM 3954 O O . ASP A 1 514 ? -36.296 29.430 26.050 1.00 88.12 514 ASP A O 1
ATOM 3958 N N . LEU A 1 515 ? -34.766 30.542 27.277 1.00 88.12 515 LEU A N 1
ATOM 3959 C CA . LEU A 1 515 ? -35.557 30.579 28.499 1.00 88.12 515 LEU A CA 1
ATOM 3960 C C . LEU A 1 515 ? -36.880 31.324 28.281 1.00 88.12 515 LEU A C 1
ATOM 3962 O O . LEU A 1 515 ? -37.932 30.800 28.643 1.00 88.12 515 LEU A O 1
ATOM 3966 N N . ALA A 1 516 ? -36.836 32.485 27.620 1.00 89.88 516 ALA A N 1
ATOM 3967 C CA . ALA A 1 516 ? -38.027 33.256 27.274 1.00 89.88 516 ALA A CA 1
ATOM 3968 C C . ALA A 1 516 ? -38.974 32.472 26.346 1.00 89.88 516 ALA A C 1
ATOM 3970 O O . ALA A 1 516 ? -40.168 32.380 26.617 1.00 89.88 516 ALA A O 1
ATOM 3971 N N . LEU A 1 517 ? -38.453 31.837 25.288 1.00 87.06 517 LEU A N 1
ATOM 3972 C CA . LEU A 1 517 ? -39.270 31.038 24.365 1.00 87.06 517 LEU A CA 1
ATOM 3973 C C . LEU A 1 517 ? -39.918 29.823 25.046 1.00 87.06 517 LEU A C 1
ATOM 3975 O O . LEU A 1 517 ? -41.046 29.468 24.705 1.00 87.06 517 LEU A O 1
ATOM 3979 N N . ARG A 1 518 ? -39.231 29.190 26.007 1.00 84.25 518 ARG A N 1
ATOM 3980 C CA . ARG A 1 518 ? -39.795 28.095 26.814 1.00 84.25 518 ARG A CA 1
ATOM 3981 C C . ARG A 1 518 ? -40.881 28.592 27.768 1.00 84.25 518 ARG A C 1
ATOM 3983 O O . ARG A 1 518 ? -41.918 27.947 27.858 1.00 84.25 518 ARG A O 1
ATOM 3990 N N . GLN A 1 519 ? -40.674 29.729 28.439 1.00 86.75 519 GLN A N 1
ATOM 3991 C CA . GLN A 1 519 ? -41.689 30.341 29.311 1.00 86.75 519 GLN A CA 1
ATOM 3992 C C . GLN A 1 519 ? -42.955 30.734 28.538 1.00 86.75 519 GLN A C 1
ATOM 3994 O O . GLN A 1 519 ? -44.057 30.569 29.046 1.00 86.75 519 GLN A O 1
ATOM 3999 N N . LEU A 1 520 ? -42.799 31.190 27.292 1.00 87.88 520 LEU A N 1
ATOM 4000 C CA . LEU A 1 520 ? -43.907 31.532 26.397 1.00 87.88 520 LEU A CA 1
ATOM 4001 C C . LEU A 1 520 ? -44.574 30.309 25.736 1.00 87.88 520 LEU A C 1
ATOM 4003 O O . LEU A 1 520 ? -45.487 30.484 24.935 1.00 87.88 520 LEU A O 1
ATOM 4007 N N . GLY A 1 521 ? -44.115 29.078 26.003 1.00 80.12 521 GLY A N 1
ATOM 4008 C CA . GLY A 1 521 ? -44.647 27.861 25.371 1.00 80.12 521 GLY A CA 1
ATOM 4009 C C . GLY A 1 521 ? -44.380 27.756 23.861 1.00 80.12 521 GLY A C 1
ATOM 4010 O O . GLY A 1 521 ? -44.951 26.907 23.184 1.00 80.12 521 GLY A O 1
ATOM 4011 N N . LEU A 1 522 ? -43.505 28.608 23.317 1.00 77.94 522 LEU A N 1
ATOM 4012 C CA . LEU A 1 522 ? -43.174 28.672 21.889 1.00 77.94 522 LEU A CA 1
ATOM 4013 C C . LEU A 1 522 ? -42.045 27.709 21.496 1.00 77.94 522 LEU A C 1
ATOM 4015 O O . LEU A 1 522 ? -41.718 27.578 20.315 1.00 77.94 522 LEU A O 1
ATOM 4019 N N . ARG A 1 523 ? -41.427 27.033 22.472 1.00 74.56 523 ARG A N 1
ATOM 4020 C CA . ARG A 1 523 ? -40.365 26.050 22.241 1.00 74.56 523 ARG A CA 1
ATOM 4021 C C . ARG A 1 523 ? -40.661 24.730 22.945 1.00 74.56 523 ARG A C 1
ATOM 4023 O O . ARG A 1 523 ? -40.451 24.601 24.147 1.00 74.56 523 ARG A O 1
ATOM 4030 N N . ASN A 1 524 ? -41.035 23.733 22.144 1.00 68.81 524 ASN A N 1
ATOM 4031 C CA . ASN A 1 524 ? -41.432 22.398 22.610 1.00 68.81 524 ASN A CA 1
ATOM 4032 C C . ASN A 1 524 ? -40.331 21.330 22.470 1.00 68.81 524 ASN A C 1
ATOM 4034 O O . ASN A 1 524 ? -40.550 20.166 22.796 1.00 68.81 524 ASN A O 1
ATOM 4038 N N . ASP A 1 525 ? -39.135 21.699 21.998 1.00 72.50 525 ASP A N 1
ATOM 4039 C CA . ASP A 1 525 ? -38.014 20.760 21.910 1.00 72.50 525 ASP A CA 1
ATOM 4040 C C . ASP A 1 525 ? -37.516 20.336 23.305 1.00 72.50 525 ASP A C 1
ATOM 4042 O O . ASP A 1 525 ? -37.270 21.163 24.199 1.00 72.50 525 ASP A O 1
ATOM 4046 N N . ARG A 1 526 ? -37.262 19.030 23.453 1.00 76.19 526 ARG A N 1
ATOM 4047 C CA . ARG A 1 526 ? -36.610 18.452 24.636 1.00 76.19 526 ARG A CA 1
ATOM 4048 C C . ARG A 1 526 ? -35.206 19.035 24.821 1.00 76.19 526 ARG A C 1
ATOM 4050 O O . ARG A 1 526 ? -34.490 19.276 23.846 1.00 76.19 526 ARG A O 1
ATOM 4057 N N . LYS A 1 527 ? -34.812 19.252 26.081 1.00 82.56 527 LYS A N 1
ATOM 4058 C CA . LYS A 1 527 ? -33.423 19.589 26.427 1.00 82.56 527 LYS A CA 1
ATOM 4059 C C . LYS A 1 527 ? -32.511 18.393 26.152 1.00 82.56 527 LYS A C 1
ATOM 4061 O O . LYS A 1 527 ? -32.923 17.248 26.340 1.00 82.56 527 LYS A O 1
ATOM 4066 N N . ILE A 1 528 ? -31.273 18.654 25.744 1.00 82.38 528 ILE A N 1
ATOM 4067 C CA . ILE A 1 528 ? -30.228 17.626 25.652 1.00 82.38 528 ILE A CA 1
ATOM 4068 C C . ILE A 1 528 ? -30.069 16.964 27.030 1.00 82.38 528 ILE A C 1
ATOM 4070 O O . ILE A 1 528 ? -29.956 17.647 28.044 1.00 82.38 528 ILE A O 1
ATOM 4074 N N . GLY A 1 529 ? -30.166 15.631 27.074 1.00 67.50 529 GLY A N 1
ATOM 4075 C CA . GLY A 1 529 ? -30.121 14.850 28.318 1.00 67.50 529 GLY A CA 1
ATOM 4076 C C . GLY A 1 529 ? -31.395 14.878 29.179 1.00 67.50 529 GLY A C 1
ATOM 4077 O O . GLY A 1 529 ? -31.477 14.125 30.144 1.00 67.50 529 GLY A O 1
ATOM 4078 N N . GLY A 1 530 ? -32.414 15.670 28.823 1.00 65.69 530 GLY A N 1
ATOM 4079 C CA . GLY A 1 530 ? -33.673 15.821 29.570 1.00 65.69 530 GLY A CA 1
ATOM 4080 C C . GLY A 1 530 ? -34.695 14.698 29.353 1.00 65.69 530 GLY A C 1
ATOM 4081 O O . GLY A 1 530 ? -35.889 14.976 29.280 1.00 65.69 530 GLY A O 1
ATOM 4082 N N . VAL A 1 531 ? -34.237 13.456 29.185 1.00 65.88 531 VAL A N 1
ATOM 4083 C CA . VAL A 1 531 ? -35.091 12.272 29.001 1.00 65.88 531 VAL A CA 1
ATOM 4084 C C . VAL A 1 531 ? -35.225 11.559 30.346 1.00 65.88 531 VAL A C 1
ATOM 4086 O O . VAL A 1 531 ? -34.207 11.197 30.938 1.00 65.88 531 VAL A O 1
ATOM 4089 N N . ALA A 1 532 ? -36.462 11.374 30.825 1.00 58.78 532 ALA A N 1
ATOM 4090 C CA . ALA A 1 532 ? -36.745 10.628 32.053 1.00 58.78 532 ALA A CA 1
ATOM 4091 C C . ALA A 1 532 ? -36.216 9.186 31.943 1.00 58.78 532 ALA A C 1
ATOM 4093 O O . ALA A 1 532 ? -36.228 8.618 30.851 1.00 58.78 532 ALA A O 1
ATOM 4094 N N . ASP A 1 533 ? -35.779 8.572 33.048 1.00 58.94 533 ASP A N 1
ATOM 4095 C CA . ASP A 1 533 ? -35.133 7.246 33.013 1.00 58.94 533 ASP A CA 1
ATOM 4096 C C . ASP A 1 533 ? -36.003 6.150 32.367 1.00 58.94 533 ASP A C 1
ATOM 4098 O O . ASP A 1 533 ? -35.466 5.241 31.739 1.00 58.94 533 ASP A O 1
ATOM 4102 N N . GLY A 1 534 ? -37.336 6.271 32.425 1.00 54.28 534 GLY A N 1
ATOM 4103 C CA . GLY A 1 534 ? -38.275 5.367 31.745 1.00 54.28 534 GLY A CA 1
ATOM 4104 C C . GLY A 1 534 ? -38.435 5.583 30.230 1.00 54.28 534 GLY A C 1
ATOM 4105 O O . GLY A 1 534 ? -38.934 4.695 29.547 1.00 54.28 534 GLY A O 1
ATOM 4106 N N . GLU A 1 535 ? -38.006 6.728 29.686 1.00 57.38 535 GLU A N 1
ATOM 4107 C CA . GLU A 1 535 ? -38.069 7.060 28.250 1.00 57.38 535 GLU A CA 1
ATOM 4108 C C . GLU A 1 535 ? -36.711 6.929 27.532 1.00 57.38 535 GLU A C 1
ATOM 4110 O O . GLU A 1 535 ? -36.624 7.122 26.315 1.00 57.38 535 GLU A O 1
ATOM 4115 N N . ARG A 1 536 ? -35.627 6.625 28.262 1.00 69.56 536 ARG A N 1
ATOM 4116 C CA . ARG A 1 536 ? -34.304 6.400 27.661 1.00 69.56 536 ARG A CA 1
ATOM 4117 C C . ARG A 1 536 ? -34.336 5.141 26.802 1.00 69.56 536 ARG A C 1
ATOM 4119 O O . ARG A 1 536 ? -34.705 4.062 27.268 1.00 69.56 536 ARG A O 1
ATOM 4126 N N . LYS A 1 537 ? -33.899 5.255 25.546 1.00 68.00 537 LYS A N 1
ATOM 4127 C CA . LYS A 1 537 ? -33.744 4.080 24.688 1.00 68.00 537 LYS A CA 1
ATOM 4128 C C . LYS A 1 537 ? -32.533 3.291 25.182 1.00 68.00 537 LYS A C 1
ATOM 4130 O O . LYS A 1 537 ? -31.462 3.856 25.386 1.00 68.00 537 LYS A O 1
ATOM 4135 N N . ARG A 1 538 ? -32.666 1.968 25.309 1.00 79.25 538 ARG A N 1
ATOM 4136 C CA . ARG A 1 538 ? -31.524 1.051 25.494 1.00 79.25 538 ARG A CA 1
ATOM 4137 C C . ARG A 1 538 ? -30.761 0.864 24.175 1.00 79.25 538 ARG A C 1
ATOM 4139 O O . ARG A 1 538 ? -30.583 -0.263 23.738 1.00 79.25 538 ARG A O 1
ATOM 4146 N N . ARG A 1 539 ? -30.427 1.965 23.495 1.00 90.81 539 ARG A N 1
ATOM 4147 C CA . ARG A 1 539 ? -29.724 1.957 22.210 1.00 90.81 539 ARG A CA 1
ATOM 4148 C C . ARG A 1 539 ? -28.577 2.960 22.198 1.00 90.81 539 ARG A C 1
ATOM 4150 O O . ARG A 1 539 ? -28.692 4.051 22.766 1.00 90.81 539 ARG A O 1
ATOM 4157 N N . CYS A 1 540 ? -27.492 2.595 21.532 1.00 95.38 540 CYS A N 1
ATOM 4158 C CA . CYS A 1 540 ? -26.253 3.342 21.437 1.00 95.38 540 CYS A CA 1
ATOM 4159 C C . CYS A 1 540 ? -25.892 3.625 19.972 1.00 95.38 540 CYS A C 1
ATOM 4161 O O . CYS A 1 540 ? -25.939 2.736 19.124 1.00 95.38 540 CYS A O 1
ATOM 4163 N N . VAL A 1 541 ? -25.532 4.877 19.680 1.00 96.81 541 VAL A N 1
ATOM 4164 C CA . VAL A 1 541 ? -25.031 5.308 18.371 1.00 96.81 541 VAL A CA 1
ATOM 4165 C C . VAL A 1 541 ? -23.560 5.709 18.473 1.00 96.81 541 VAL A C 1
ATOM 4167 O O . VAL A 1 541 ? -23.164 6.382 19.427 1.00 96.81 541 VAL A O 1
ATOM 4170 N N . LEU A 1 542 ? -22.770 5.313 17.481 1.00 96.75 542 LEU A N 1
ATOM 4171 C CA . LEU A 1 542 ? -21.383 5.719 17.281 1.00 96.75 542 LEU A CA 1
ATOM 4172 C C . LEU A 1 542 ? -21.309 6.673 16.087 1.00 96.75 542 LEU A C 1
ATOM 4174 O O . LEU A 1 542 ? -21.743 6.322 14.990 1.00 96.75 542 LEU A O 1
ATOM 4178 N N . ILE A 1 543 ? -20.778 7.876 16.299 1.00 95.50 543 ILE A N 1
ATOM 4179 C CA . ILE A 1 543 ? -20.735 8.944 15.292 1.00 95.50 543 ILE A CA 1
ATOM 4180 C C . ILE A 1 543 ? -19.287 9.412 15.124 1.00 95.50 543 ILE A C 1
ATOM 4182 O O . ILE A 1 543 ? -18.677 9.857 16.100 1.00 95.50 543 ILE A O 1
ATOM 4186 N N . THR A 1 544 ? -18.742 9.334 13.904 1.00 91.25 544 THR A N 1
ATOM 4187 C CA . THR A 1 544 ? -17.402 9.882 13.600 1.00 91.25 544 THR A CA 1
ATOM 4188 C C . THR A 1 544 ? -17.471 11.372 13.229 1.00 91.25 544 THR A C 1
ATOM 4190 O O . THR A 1 544 ? -18.554 11.950 13.170 1.00 91.25 544 THR A O 1
ATOM 4193 N N . GLY A 1 545 ? -16.337 12.037 12.975 1.00 83.06 545 GLY A N 1
ATOM 4194 C CA . GLY A 1 545 ? -16.312 13.380 12.371 1.00 83.06 545 GLY A CA 1
ATOM 4195 C C . GLY A 1 545 ? -16.775 14.519 13.289 1.00 83.06 545 GLY A C 1
ATOM 4196 O O . GLY A 1 545 ? -17.545 15.397 12.877 1.00 83.06 545 GLY A O 1
ATOM 4197 N N . GLY A 1 546 ? -16.277 14.530 14.526 1.00 72.44 546 GLY A N 1
ATOM 4198 C CA . GLY A 1 546 ? -16.564 15.520 15.567 1.00 72.44 546 GLY A CA 1
ATOM 4199 C C . GLY A 1 546 ? -16.125 16.959 15.296 1.00 72.44 546 GLY A C 1
ATOM 4200 O O . GLY A 1 546 ? -16.609 17.889 15.949 1.00 72.44 546 GLY A O 1
ATOM 4201 N N . ARG A 1 547 ? -15.253 17.164 14.308 1.00 74.56 547 ARG A N 1
ATOM 4202 C CA . ARG A 1 547 ? -14.784 18.486 13.866 1.00 74.56 547 ARG A CA 1
ATOM 4203 C C . ARG A 1 547 ? -15.796 19.346 13.094 1.00 74.56 547 ARG A C 1
ATOM 4205 O O . ARG A 1 547 ? -15.651 20.563 13.067 1.00 74.56 547 ARG A O 1
ATOM 4212 N N . MET A 1 548 ? -16.804 18.755 12.448 1.00 74.50 548 MET A N 1
ATOM 4213 C CA . MET A 1 548 ? -17.736 19.487 11.569 1.00 74.50 548 MET A CA 1
ATOM 4214 C C . MET A 1 548 ? -19.125 19.650 12.204 1.00 74.50 548 MET A C 1
ATOM 4216 O O . MET A 1 548 ? -19.595 18.775 12.931 1.00 74.50 548 MET A O 1
ATOM 4220 N N . SER A 1 549 ? -19.846 20.734 11.871 1.00 86.75 549 SER A N 1
ATOM 4221 C CA . SER A 1 549 ? -21.189 20.999 12.428 1.00 86.75 549 SER A CA 1
ATOM 4222 C C . SER A 1 549 ? -22.190 19.865 12.177 1.00 86.75 549 SER A C 1
ATOM 4224 O O . SER A 1 549 ? -23.074 19.651 13.001 1.00 86.75 549 SER A O 1
ATOM 4226 N N . LYS A 1 550 ? -22.037 19.109 11.082 1.00 90.06 550 LYS A N 1
ATOM 4227 C CA . LYS A 1 550 ? -22.856 17.924 10.781 1.00 90.06 550 LYS A CA 1
ATOM 4228 C C . LYS A 1 550 ? -22.792 16.850 11.867 1.00 90.06 550 LYS A C 1
ATOM 4230 O O . LYS A 1 550 ? -23.843 16.406 12.318 1.00 90.06 550 LYS A O 1
ATOM 4235 N N . GLY A 1 551 ? -21.593 16.474 12.318 1.00 92.31 551 GLY A N 1
ATOM 4236 C CA . GLY A 1 551 ? -21.421 15.443 13.344 1.00 92.31 551 GLY A CA 1
ATOM 4237 C C . GLY A 1 551 ? -22.048 15.879 14.666 1.00 92.31 551 GLY A C 1
ATOM 4238 O O . GLY A 1 551 ? -22.836 15.146 15.260 1.00 92.31 551 GLY A O 1
ATOM 4239 N N . LEU A 1 552 ? -21.779 17.122 15.082 1.00 92.44 552 LEU A N 1
ATOM 4240 C CA . LEU A 1 552 ? -22.358 17.704 16.295 1.00 92.44 552 LEU A CA 1
ATOM 4241 C C . LEU A 1 552 ? -23.895 17.783 16.233 1.00 92.44 552 LEU A C 1
ATOM 4243 O O . LEU A 1 552 ? -24.573 17.486 17.216 1.00 92.44 552 LEU A O 1
ATOM 4247 N N . THR A 1 553 ? -24.465 18.139 15.079 1.00 93.75 553 THR A N 1
ATOM 4248 C CA . THR A 1 553 ? -25.921 18.134 14.875 1.00 93.75 553 THR A CA 1
ATOM 4249 C C . THR A 1 553 ? -26.513 16.733 15.012 1.00 93.75 553 THR A C 1
ATOM 4251 O O . THR A 1 553 ? -27.546 16.587 15.669 1.00 93.75 553 THR A O 1
ATOM 4254 N N . LEU A 1 554 ? -25.863 15.704 14.455 1.00 95.12 554 LEU A N 1
ATOM 4255 C CA . LEU A 1 554 ? -26.307 14.319 14.624 1.00 95.12 554 LEU A CA 1
ATOM 4256 C C . LEU A 1 554 ? -26.224 13.878 16.091 1.00 95.12 554 LEU A C 1
ATOM 4258 O O . LEU A 1 554 ? -27.218 13.385 16.620 1.00 95.12 554 LEU A O 1
ATOM 4262 N N . ALA A 1 555 ? -25.110 14.136 16.782 1.00 95.06 555 ALA A N 1
ATOM 4263 C CA . ALA A 1 555 ? -24.962 13.816 18.205 1.00 95.06 555 ALA A CA 1
ATOM 4264 C C . ALA A 1 555 ? -26.100 14.419 19.051 1.00 95.06 555 ALA A C 1
ATOM 4266 O O . ALA A 1 555 ? -26.769 13.718 19.813 1.00 95.06 555 ALA A O 1
ATOM 4267 N N . ARG A 1 556 ? -26.407 15.707 18.840 1.00 93.69 556 ARG A N 1
ATOM 4268 C CA . ARG A 1 556 ? -27.520 16.400 19.512 1.00 93.69 556 ARG A CA 1
ATOM 4269 C C . ARG A 1 556 ? -28.881 15.794 19.176 1.00 93.69 556 ARG A C 1
ATOM 4271 O O . ARG A 1 556 ? -29.717 15.656 20.070 1.00 93.69 556 ARG A O 1
ATOM 4278 N N . ALA A 1 557 ? -29.114 15.432 17.915 1.00 93.44 557 ALA A N 1
ATOM 4279 C CA . ALA A 1 557 ? -30.362 14.810 17.486 1.00 93.44 557 ALA A CA 1
ATOM 4280 C C . ALA A 1 557 ? -30.589 13.452 18.165 1.00 93.44 557 ALA A C 1
ATOM 4282 O O . ALA A 1 557 ? -31.651 13.224 18.746 1.00 93.44 557 ALA A O 1
ATOM 4283 N N . PHE A 1 558 ? -29.580 12.577 18.150 1.00 94.06 558 PHE A N 1
ATOM 4284 C CA . PHE A 1 558 ? -29.659 11.256 18.775 1.00 94.06 558 PHE A CA 1
ATOM 4285 C C . PHE A 1 558 ? -29.806 11.345 20.294 1.00 94.06 558 PHE A C 1
ATOM 4287 O O . PHE A 1 558 ? -30.662 10.664 20.866 1.00 94.06 558 PHE A O 1
ATOM 4294 N N . LYS A 1 559 ? -29.073 12.254 20.952 1.00 92.81 559 LYS A N 1
ATOM 4295 C CA . LYS A 1 559 ? -29.217 12.454 22.398 1.00 92.81 559 LYS A CA 1
ATOM 4296 C C . LYS A 1 559 ? -30.619 12.923 22.784 1.00 92.81 559 LYS A C 1
ATOM 4298 O O . LYS A 1 559 ? -31.190 12.431 23.755 1.00 92.81 559 LYS A O 1
ATOM 4303 N N . ARG A 1 560 ? -31.210 13.847 22.015 1.00 90.06 560 ARG A N 1
ATOM 4304 C CA . ARG A 1 560 ? -32.595 14.314 22.229 1.00 90.06 560 ARG A CA 1
ATOM 4305 C C . ARG A 1 560 ? -33.636 13.224 21.976 1.00 90.06 560 ARG A C 1
ATOM 4307 O O . ARG A 1 560 ? -34.682 13.238 22.620 1.00 90.06 560 ARG A O 1
ATOM 4314 N N . ALA A 1 561 ? -33.334 12.278 21.089 1.00 89.19 561 ALA A N 1
ATOM 4315 C CA . ALA A 1 561 ? -34.140 11.081 20.857 1.00 89.19 561 ALA A CA 1
ATOM 4316 C C . ALA A 1 561 ? -33.945 9.986 21.929 1.00 89.19 561 ALA A C 1
ATOM 4318 O O . ALA A 1 561 ? -34.550 8.919 21.824 1.00 89.19 561 ALA A O 1
ATOM 4319 N N . GLY A 1 562 ? -33.120 10.238 22.955 1.00 89.88 562 GLY A N 1
ATOM 4320 C CA . GLY A 1 562 ? -32.917 9.344 24.095 1.00 89.88 562 GLY A CA 1
ATOM 4321 C C . GLY A 1 562 ? -31.879 8.244 23.883 1.00 89.88 562 GLY A C 1
ATOM 4322 O O . GLY A 1 562 ? -31.862 7.302 24.672 1.00 89.88 562 GLY A O 1
ATOM 4323 N N . TRP A 1 563 ? -31.038 8.343 22.849 1.00 92.25 563 TRP A N 1
ATOM 4324 C CA . TRP A 1 563 ? -29.939 7.405 22.606 1.00 92.25 563 TRP A CA 1
ATOM 4325 C C . TRP A 1 563 ? -28.709 7.743 23.457 1.00 92.25 563 TRP A C 1
ATOM 4327 O O . TRP A 1 563 ? -28.455 8.911 23.775 1.00 92.25 563 TRP A O 1
ATOM 4337 N N . LYS A 1 564 ? -27.908 6.719 23.766 1.00 94.31 564 LYS A N 1
ATOM 4338 C CA . LYS A 1 564 ? -26.516 6.898 24.195 1.00 94.31 564 LYS A CA 1
ATOM 4339 C C . LYS A 1 564 ? -25.664 7.262 22.977 1.00 94.31 564 LYS A C 1
ATOM 4341 O O . LYS A 1 564 ? -25.773 6.600 21.947 1.00 94.31 564 LYS A O 1
ATOM 4346 N N . VAL A 1 565 ? -24.819 8.280 23.086 1.00 96.31 565 VAL A N 1
ATOM 4347 C CA . VAL A 1 565 ? -24.021 8.798 21.965 1.00 96.31 565 VAL A CA 1
ATOM 4348 C C . VAL A 1 565 ? -22.536 8.656 22.268 1.00 96.31 565 VAL A C 1
ATOM 4350 O O . VAL A 1 565 ? -22.031 9.249 23.220 1.00 96.31 565 VAL A O 1
ATOM 4353 N N . ILE A 1 566 ? -21.835 7.903 21.425 1.00 97.31 566 ILE A N 1
ATOM 4354 C CA . ILE A 1 566 ? -20.378 7.796 21.431 1.00 97.31 566 ILE A CA 1
ATOM 4355 C C . ILE A 1 566 ? -19.839 8.619 20.266 1.00 97.31 566 ILE A C 1
ATOM 4357 O O . ILE A 1 566 ? -20.177 8.365 19.109 1.00 97.31 566 ILE A O 1
ATOM 4361 N N . GLY A 1 567 ? -19.023 9.621 20.575 1.00 95.25 567 GLY A N 1
ATOM 4362 C CA . GLY A 1 567 ? -18.336 10.425 19.569 1.00 95.25 567 GLY A CA 1
ATOM 4363 C C . GLY A 1 567 ? -16.931 9.889 19.323 1.00 95.25 567 GLY A C 1
ATOM 4364 O O . GLY A 1 567 ? -16.245 9.496 20.265 1.00 95.25 567 GLY A O 1
ATOM 4365 N N . VAL A 1 568 ? -16.485 9.883 18.073 1.00 92.81 568 VAL A N 1
ATOM 4366 C CA . VAL A 1 568 ? -15.104 9.525 17.733 1.00 92.81 568 VAL A CA 1
ATOM 4367 C C . VAL A 1 568 ? -14.551 10.443 16.656 1.00 92.81 568 VAL A C 1
ATOM 4369 O O . VAL A 1 568 ? -15.287 10.948 15.807 1.00 92.81 568 VAL A O 1
ATOM 4372 N N . ASP A 1 569 ? -13.247 10.684 16.682 1.00 91.06 569 ASP A N 1
ATOM 4373 C CA . ASP A 1 569 ? -12.560 11.403 15.608 1.00 91.06 569 ASP A CA 1
ATOM 4374 C C . ASP A 1 569 ? -11.082 10.988 15.553 1.00 91.06 569 ASP A C 1
ATOM 4376 O O . ASP A 1 569 ? -10.547 10.422 16.510 1.00 91.06 569 ASP A O 1
ATOM 4380 N N . GLU A 1 570 ? -10.433 11.233 14.421 1.00 87.94 570 GLU A N 1
ATOM 4381 C CA . GLU A 1 570 ? -9.057 10.800 14.162 1.00 87.94 570 GLU A CA 1
ATOM 4382 C C . GLU A 1 570 ? -8.032 11.678 14.903 1.00 87.94 570 GLU A C 1
ATOM 4384 O O . GLU A 1 570 ? -8.224 12.886 15.103 1.00 87.94 570 GLU A O 1
ATOM 4389 N N . ALA A 1 571 ? -6.909 11.075 15.293 1.00 86.38 571 ALA A N 1
ATOM 4390 C CA . ALA A 1 571 ? -5.775 11.775 15.883 1.00 86.38 571 ALA A CA 1
ATOM 4391 C C . ALA A 1 571 ? -5.263 12.893 14.955 1.00 86.38 571 ALA A C 1
ATOM 4393 O O . ALA A 1 571 ? -5.330 12.819 13.728 1.00 86.38 571 ALA A O 1
ATOM 4394 N N . GLY A 1 572 ? -4.767 13.971 15.554 1.00 79.25 572 GLY A N 1
ATOM 4395 C CA . GLY A 1 572 ? -4.355 15.192 14.869 1.00 79.25 572 GLY A CA 1
ATOM 4396 C C . GLY A 1 572 ? -5.473 16.221 14.679 1.00 79.25 572 GLY A C 1
ATOM 4397 O O . GLY A 1 572 ? -5.152 17.409 14.558 1.00 79.25 572 GLY A O 1
ATOM 4398 N N . TRP A 1 573 ? -6.742 15.794 14.684 1.00 75.56 573 TRP A N 1
ATOM 4399 C CA . TRP A 1 573 ? -7.926 16.656 14.565 1.00 75.56 573 TRP A CA 1
ATOM 4400 C C . TRP A 1 573 ? -8.871 16.554 15.768 1.00 75.56 573 TRP A C 1
ATOM 4402 O O . TRP A 1 573 ? -9.448 17.565 16.187 1.00 75.56 573 TRP A O 1
ATOM 4412 N N . GLY A 1 574 ? -9.050 15.342 16.298 1.00 77.25 574 GLY A N 1
ATOM 4413 C CA . GLY A 1 574 ? -10.064 14.995 17.289 1.00 77.25 574 GLY A CA 1
ATOM 4414 C C . GLY A 1 574 ? -9.783 15.458 18.715 1.00 77.25 574 GLY A C 1
ATOM 4415 O O . GLY A 1 574 ? -10.718 15.559 19.510 1.00 77.25 574 GLY A O 1
ATOM 4416 N N . GLU A 1 575 ? -8.529 15.769 19.060 1.00 87.31 575 GLU A N 1
ATOM 4417 C CA . GLU A 1 575 ? -8.113 15.993 20.450 1.00 87.31 575 GLU A CA 1
ATOM 4418 C C . GLU A 1 575 ? -8.873 17.145 21.101 1.00 87.31 575 GLU A C 1
ATOM 4420 O O . GLU A 1 575 ? -9.283 17.044 22.256 1.00 87.31 575 GLU A O 1
ATOM 4425 N N . LEU A 1 576 ? -9.086 18.224 20.354 1.00 89.50 576 LEU A N 1
ATOM 4426 C CA . LEU A 1 576 ? -9.781 19.416 20.829 1.00 89.50 576 LEU A CA 1
ATOM 4427 C C . LEU A 1 576 ? -11.049 19.705 20.017 1.00 89.50 576 LEU A C 1
ATOM 4429 O O . LEU A 1 576 ? -11.543 20.829 20.048 1.00 89.50 576 LEU A O 1
ATOM 4433 N N . CYS A 1 577 ? -11.575 18.724 19.274 1.00 89.38 577 CYS A N 1
ATOM 4434 C CA . CYS A 1 577 ? -12.728 18.966 18.409 1.00 89.38 577 CYS A CA 1
ATOM 4435 C C . CYS A 1 577 ? -13.985 19.358 19.223 1.00 89.38 577 CYS A C 1
ATOM 4437 O O . CYS A 1 577 ? -14.173 18.876 20.345 1.00 89.38 577 CYS A O 1
ATOM 4439 N N . PRO A 1 578 ? -14.889 20.197 18.680 1.00 90.94 578 PRO A N 1
ATOM 4440 C CA . PRO A 1 578 ? -16.041 20.715 19.427 1.00 90.94 578 PRO A CA 1
ATOM 4441 C C . PRO A 1 578 ? -16.982 19.638 19.975 1.00 90.94 578 PRO A C 1
ATOM 4443 O O . PRO A 1 578 ? -17.511 19.788 21.076 1.00 90.94 578 PRO A O 1
ATOM 4446 N N . MET A 1 579 ? -17.190 18.548 19.227 1.00 92.31 579 MET A N 1
ATOM 4447 C CA . MET A 1 579 ? -18.067 17.445 19.633 1.00 92.31 579 MET A CA 1
ATOM 4448 C C . MET A 1 579 ? -17.652 16.828 20.972 1.00 92.31 579 MET A C 1
ATOM 4450 O O . MET A 1 579 ? -18.524 16.484 21.766 1.00 92.31 579 MET A O 1
ATOM 4454 N N . ARG A 1 580 ? -16.347 16.749 21.258 1.00 93.06 580 ARG A N 1
ATOM 4455 C CA . ARG A 1 580 ? -15.815 16.201 22.514 1.00 93.06 580 ARG A CA 1
ATOM 4456 C C . ARG A 1 580 ? -16.334 16.933 23.757 1.00 93.06 580 ARG A C 1
ATOM 4458 O O . ARG A 1 580 ? -16.421 16.336 24.823 1.00 93.06 580 ARG A O 1
ATOM 4465 N N . PHE A 1 581 ? -16.669 18.213 23.618 1.00 93.56 581 PHE A N 1
ATOM 4466 C CA . PHE A 1 581 ? -17.126 19.077 24.709 1.00 93.56 581 PHE A CA 1
ATOM 4467 C C . PHE A 1 581 ? -18.644 19.280 24.709 1.00 93.56 581 PHE A C 1
ATOM 4469 O O . PHE A 1 581 ? -19.157 20.119 25.449 1.00 93.56 581 PHE A O 1
ATOM 4476 N N . SER A 1 582 ? -19.365 18.549 23.858 1.00 94.25 582 SER A N 1
ATOM 4477 C CA . SER A 1 582 ? -20.817 18.613 23.800 1.00 94.25 582 SER A CA 1
ATOM 4478 C C . SER A 1 582 ? -21.437 17.792 24.922 1.00 94.25 582 SER A C 1
ATOM 4480 O O . SER A 1 582 ? -21.089 16.629 25.117 1.00 94.25 582 SER A O 1
ATOM 4482 N N . SER A 1 583 ? -22.447 18.351 25.586 1.00 93.12 583 SER A N 1
ATOM 4483 C CA . SER A 1 583 ? -23.295 17.615 26.533 1.00 93.12 583 SER A CA 1
ATOM 4484 C C . SER A 1 583 ? -24.114 16.504 25.860 1.00 93.12 583 SER A C 1
ATOM 4486 O O . SER A 1 583 ? -24.726 15.676 26.538 1.00 93.12 583 SER A O 1
ATOM 4488 N N . ALA A 1 584 ? -24.138 16.473 24.523 1.00 93.31 584 ALA A N 1
ATOM 4489 C CA . ALA A 1 584 ? -24.794 15.430 23.757 1.00 93.31 584 ALA A CA 1
ATOM 4490 C C . ALA A 1 584 ? -23.981 14.134 23.647 1.00 93.31 584 ALA A C 1
ATOM 4492 O O . ALA A 1 584 ? -24.556 13.126 23.245 1.00 93.31 584 ALA A O 1
ATOM 4493 N N . VAL A 1 585 ? -22.688 14.150 23.986 1.00 94.94 585 VAL A N 1
ATOM 4494 C CA . VAL A 1 585 ? -21.775 13.008 23.848 1.00 94.94 585 VAL A CA 1
ATOM 4495 C C . VAL A 1 585 ? -21.504 12.395 25.217 1.00 94.94 585 VAL A C 1
ATOM 4497 O O . VAL A 1 585 ? -21.016 13.066 26.119 1.00 94.94 585 VAL A O 1
ATOM 4500 N N . ASP A 1 586 ? -21.817 11.109 25.370 1.00 95.00 586 ASP A N 1
ATOM 4501 C CA . ASP A 1 586 ? -21.622 10.379 26.626 1.00 95.00 586 ASP A CA 1
ATOM 4502 C C . ASP A 1 586 ? -20.160 9.977 26.835 1.00 95.00 586 ASP A C 1
ATOM 4504 O O . ASP A 1 586 ? -19.652 10.016 27.953 1.00 95.00 586 ASP A O 1
ATOM 4508 N N . GLN A 1 587 ? -19.479 9.588 25.755 1.00 95.75 587 GLN A N 1
ATOM 4509 C CA . GLN A 1 587 ? -18.056 9.270 25.777 1.00 95.75 587 GLN A CA 1
ATOM 4510 C C . GLN A 1 587 ? -17.425 9.564 24.419 1.00 95.75 587 GLN A C 1
ATOM 4512 O O . GLN A 1 587 ? -18.072 9.420 23.379 1.00 95.75 587 GLN A O 1
ATOM 4517 N N . PHE A 1 588 ? -16.164 9.994 24.441 1.00 95.25 588 PHE A N 1
ATOM 4518 C CA . PHE A 1 588 ? -15.424 10.379 23.248 1.00 95.25 588 PHE A CA 1
ATOM 4519 C C . PHE A 1 588 ? -14.102 9.618 23.146 1.00 95.25 588 PHE A C 1
ATOM 4521 O O . PHE A 1 588 ? -13.372 9.534 24.136 1.00 95.25 588 PHE A O 1
ATOM 4528 N N . TYR A 1 589 ? -13.774 9.113 21.956 1.00 94.56 589 TYR A N 1
ATOM 4529 C CA . TYR A 1 589 ? -12.512 8.417 21.693 1.00 94.56 589 TYR A CA 1
ATOM 4530 C C . TYR A 1 589 ? -11.743 9.041 20.534 1.00 94.56 589 TYR A C 1
ATOM 4532 O O . TYR A 1 589 ? -12.320 9.607 19.609 1.00 94.56 589 TYR A O 1
ATOM 4540 N N . ILE A 1 590 ? -10.422 8.886 20.589 1.00 92.69 590 ILE A N 1
ATOM 4541 C CA . ILE A 1 590 ? -9.518 9.234 19.497 1.00 92.69 590 ILE A CA 1
ATOM 4542 C C . ILE A 1 590 ? -9.170 7.958 18.735 1.00 92.69 590 ILE A C 1
ATOM 4544 O O . ILE A 1 590 ? -8.769 6.963 19.344 1.00 92.69 590 ILE A O 1
ATOM 4548 N N . LEU A 1 591 ? -9.335 7.998 17.416 1.00 89.94 591 LEU A N 1
ATOM 4549 C CA . LEU A 1 591 ? -8.976 6.917 16.502 1.00 89.94 591 LEU A CA 1
ATOM 4550 C C . LEU A 1 591 ? -7.591 7.174 15.893 1.00 89.94 591 LEU A C 1
ATOM 4552 O O . LEU A 1 591 ? -7.231 8.334 15.679 1.00 89.94 591 LEU A O 1
ATOM 4556 N N . PRO A 1 592 ? -6.804 6.129 15.586 1.00 87.38 592 PRO A N 1
ATOM 4557 C CA . PRO A 1 592 ? -5.635 6.296 14.727 1.00 87.38 592 PRO A CA 1
ATOM 4558 C C . PRO A 1 592 ? -6.082 6.774 13.331 1.00 87.38 592 PRO A C 1
ATOM 4560 O O . PRO A 1 592 ? -7.195 6.434 12.923 1.00 87.38 592 PRO A O 1
ATOM 4563 N N . PRO A 1 593 ? -5.274 7.556 12.593 1.00 83.19 593 PRO A N 1
ATOM 4564 C CA . PRO A 1 593 ? -5.690 8.056 11.286 1.00 83.19 593 PRO A CA 1
ATOM 4565 C C . PRO A 1 593 ? -5.930 6.915 10.290 1.00 83.19 593 PRO A C 1
ATOM 4567 O O . PRO A 1 593 ? -5.054 6.070 10.087 1.00 83.19 593 PRO A O 1
ATOM 4570 N N . ALA A 1 594 ? -7.096 6.901 9.637 1.00 79.00 594 ALA A N 1
ATOM 4571 C CA . ALA A 1 594 ? -7.472 5.821 8.715 1.00 79.00 594 ALA A CA 1
ATOM 4572 C C . ALA A 1 594 ? -6.517 5.739 7.511 1.00 79.00 594 ALA A C 1
ATOM 4574 O O . ALA A 1 594 ? -6.170 4.651 7.060 1.00 79.00 594 ALA A O 1
ATOM 4575 N N . ALA A 1 595 ? -6.030 6.900 7.061 1.00 69.00 595 ALA A N 1
ATOM 4576 C CA . ALA A 1 595 ? -5.062 7.024 5.974 1.00 69.00 595 ALA A CA 1
ATOM 4577 C C . ALA A 1 595 ? -3.647 6.522 6.330 1.00 69.00 595 ALA A C 1
ATOM 4579 O O . ALA A 1 595 ? -2.850 6.292 5.425 1.00 69.00 595 ALA A O 1
ATOM 4580 N N . GLU A 1 596 ? -3.314 6.387 7.620 1.00 74.06 596 GLU A N 1
ATOM 4581 C CA . GLU A 1 596 ? -2.025 5.836 8.065 1.00 74.06 596 GLU A CA 1
ATOM 4582 C C . GLU A 1 596 ? -2.098 4.317 8.244 1.00 74.06 596 GLU A C 1
ATOM 4584 O O . GLU A 1 596 ? -1.173 3.606 7.873 1.00 74.06 596 GLU A O 1
ATOM 4589 N N . SER A 1 597 ? -3.189 3.800 8.816 1.00 78.31 597 SER A N 1
ATOM 4590 C CA . SER A 1 597 ? -3.391 2.357 8.952 1.00 78.31 597 SER A CA 1
ATOM 4591 C C . SER A 1 597 ? -4.871 2.017 9.085 1.00 78.31 597 SER A C 1
ATOM 4593 O O . SER A 1 597 ? -5.473 2.163 10.155 1.00 78.31 597 SER A O 1
ATOM 4595 N N . TYR A 1 598 ? -5.435 1.473 8.006 1.00 82.00 598 TYR A N 1
ATOM 4596 C CA . TYR A 1 598 ? -6.806 0.970 7.982 1.00 82.00 598 TYR A CA 1
ATOM 4597 C C . TYR A 1 598 ? -7.052 -0.096 9.064 1.00 82.00 598 TYR A C 1
ATOM 4599 O O . TYR A 1 598 ? -8.071 -0.072 9.750 1.00 82.00 598 TYR A O 1
ATOM 4607 N N . GLN A 1 599 ? -6.101 -1.012 9.271 1.00 82.94 599 GLN A N 1
ATOM 4608 C CA . GLN A 1 599 ? -6.246 -2.120 10.217 1.00 82.94 599 GLN A CA 1
ATOM 4609 C C . GLN A 1 599 ? -6.343 -1.615 11.657 1.00 82.94 599 GLN A C 1
ATOM 4611 O O . GLN A 1 599 ? -7.226 -2.046 12.398 1.00 82.94 599 GLN A O 1
ATOM 4616 N N . ARG A 1 600 ? -5.480 -0.667 12.053 1.00 84.12 600 ARG A N 1
ATOM 4617 C CA . ARG A 1 600 ? -5.536 -0.058 13.392 1.00 84.12 600 ARG A CA 1
ATOM 4618 C C . ARG A 1 600 ? -6.816 0.764 13.575 1.00 84.12 600 ARG A C 1
ATOM 4620 O O . ARG A 1 600 ? -7.413 0.720 14.651 1.00 84.12 600 ARG A O 1
ATOM 4627 N N . TYR A 1 601 ? -7.249 1.476 12.533 1.00 87.94 601 TYR A N 1
ATOM 4628 C CA . TYR A 1 601 ? -8.504 2.232 12.522 1.00 87.94 601 TYR A CA 1
ATOM 4629 C C . TYR A 1 601 ? -9.726 1.327 12.734 1.00 87.94 601 TYR A C 1
ATOM 4631 O O . TYR A 1 601 ? -10.477 1.518 13.696 1.00 87.94 601 TYR A O 1
ATOM 4639 N N . SER A 1 602 ? -9.872 0.294 11.899 1.00 90.25 602 SER A N 1
ATOM 4640 C CA . SER A 1 602 ? -10.966 -0.681 11.968 1.00 90.25 602 SER A CA 1
ATOM 4641 C C . SER A 1 602 ? -10.962 -1.436 13.304 1.00 90.25 602 SER A C 1
ATOM 4643 O O . SER A 1 602 ? -11.983 -1.491 13.993 1.00 90.25 602 SER A O 1
ATOM 4645 N N . ALA A 1 603 ? -9.798 -1.910 13.766 1.00 88.06 603 ALA A N 1
ATOM 4646 C CA . ALA A 1 603 ? -9.679 -2.603 15.050 1.00 88.06 603 ALA A CA 1
ATOM 4647 C C . ALA A 1 603 ? -10.126 -1.731 16.235 1.00 88.06 603 ALA A C 1
ATOM 4649 O O . ALA A 1 603 ? -10.851 -2.210 17.114 1.00 88.06 603 ALA A O 1
ATOM 4650 N N . LYS A 1 604 ? -9.748 -0.443 16.255 1.00 92.44 604 LYS A N 1
ATOM 4651 C CA . LYS A 1 604 ? -10.143 0.465 17.339 1.00 92.44 604 LYS A CA 1
ATOM 4652 C C . LYS A 1 604 ? -11.639 0.774 17.319 1.00 92.44 604 LYS A C 1
ATOM 4654 O O . LYS A 1 604 ? -12.262 0.826 18.380 1.00 92.44 604 LYS A O 1
ATOM 4659 N N . LEU A 1 605 ? -12.231 0.940 16.135 1.00 93.69 605 LEU A N 1
ATOM 4660 C CA . LEU A 1 605 ? -13.681 1.083 15.990 1.00 93.69 605 LEU A CA 1
ATOM 4661 C C . LEU A 1 605 ? -14.422 -0.153 16.517 1.00 93.69 605 LEU A C 1
ATOM 4663 O O . LEU A 1 605 ? -15.349 -0.012 17.316 1.00 93.69 605 LEU A O 1
ATOM 4667 N N . LEU A 1 606 ? -13.980 -1.356 16.140 1.00 93.94 606 LEU A N 1
ATOM 4668 C CA . LEU A 1 606 ? -14.555 -2.620 16.610 1.00 93.94 606 LEU A CA 1
ATOM 4669 C C . LEU A 1 606 ? -14.464 -2.778 18.135 1.00 93.94 606 LEU A C 1
ATOM 4671 O O . LEU A 1 606 ? -15.411 -3.252 18.766 1.00 93.94 606 LEU A O 1
ATOM 4675 N N . GLU A 1 607 ? -13.350 -2.365 18.741 1.00 94.50 607 GLU A N 1
ATOM 4676 C CA . GLU A 1 607 ? -13.182 -2.347 20.197 1.00 94.50 607 GLU A CA 1
ATOM 4677 C C . GLU A 1 607 ? -14.246 -1.462 20.868 1.00 94.50 607 GLU A C 1
ATOM 4679 O O . GLU A 1 607 ? -14.951 -1.913 21.772 1.00 94.50 607 GLU A O 1
ATOM 4684 N N . ILE A 1 608 ? -14.424 -0.228 20.383 1.00 95.56 608 ILE A N 1
ATOM 4685 C CA . ILE A 1 608 ? -15.402 0.733 20.922 1.00 95.56 608 ILE A CA 1
ATOM 4686 C C . ILE A 1 608 ? -16.834 0.204 20.769 1.00 95.56 608 ILE A C 1
ATOM 4688 O O . ILE A 1 608 ? -17.636 0.289 21.705 1.00 95.56 608 ILE A O 1
ATOM 4692 N N . VAL A 1 609 ? -17.147 -0.385 19.611 1.00 95.19 609 VAL A N 1
ATOM 4693 C CA . VAL A 1 609 ? -18.450 -1.002 19.326 1.00 95.19 609 VAL A CA 1
ATOM 4694 C C . VAL A 1 609 ? -18.776 -2.097 20.337 1.00 95.19 609 VAL A C 1
ATOM 4696 O O . VAL A 1 609 ? -19.890 -2.128 20.861 1.00 95.19 609 VAL A O 1
ATOM 4699 N N . ARG A 1 610 ? -17.799 -2.947 20.675 1.00 93.38 610 ARG A N 1
ATOM 4700 C CA . ARG A 1 610 ? -17.955 -4.011 21.679 1.00 93.38 610 ARG A CA 1
ATOM 4701 C C . ARG A 1 610 ? -18.112 -3.452 23.093 1.00 93.38 610 ARG A C 1
ATOM 4703 O O . ARG A 1 610 ? -19.036 -3.857 23.794 1.00 93.38 610 ARG A O 1
ATOM 4710 N N . ILE A 1 611 ? -17.270 -2.493 23.494 1.00 94.56 611 ILE A N 1
ATOM 4711 C CA . ILE A 1 611 ? -17.307 -1.871 24.834 1.00 94.56 611 ILE A CA 1
ATOM 4712 C C . ILE A 1 611 ? -18.670 -1.231 25.117 1.00 94.56 611 ILE A C 1
ATOM 4714 O O . ILE A 1 611 ? -19.167 -1.275 26.244 1.00 94.56 611 ILE A O 1
ATOM 4718 N N . HIS A 1 612 ? -19.279 -0.609 24.109 1.00 94.88 612 HIS A N 1
ATOM 4719 C CA . HIS A 1 612 ? -20.527 0.128 24.285 1.00 94.88 612 HIS A CA 1
ATOM 4720 C C . HIS A 1 612 ? -21.774 -0.579 23.785 1.00 94.88 612 HIS A C 1
ATOM 4722 O O . HIS A 1 612 ? -22.855 -0.033 24.000 1.00 94.88 612 HIS A O 1
ATOM 4728 N N . SER A 1 613 ? -21.632 -1.769 23.190 1.00 93.25 613 SER A N 1
ATOM 4729 C CA . SER A 1 613 ? -22.734 -2.483 22.537 1.00 93.25 613 SER A CA 1
ATOM 4730 C C . SER A 1 613 ? -23.475 -1.554 21.569 1.00 93.25 613 SER A C 1
ATOM 4732 O O . SER A 1 613 ? -24.657 -1.275 21.736 1.00 93.25 613 SER A O 1
ATOM 4734 N N . VAL A 1 614 ? -22.730 -0.980 20.621 1.00 95.62 614 VAL A N 1
ATOM 4735 C CA . VAL A 1 614 ? -23.262 0.000 19.663 1.00 95.62 614 VAL A CA 1
ATOM 4736 C C . VAL A 1 614 ? -24.288 -0.666 18.739 1.00 95.62 614 VAL A C 1
ATOM 4738 O O . VAL A 1 614 ? -24.001 -1.698 18.143 1.00 95.62 614 VAL A O 1
ATOM 4741 N N . ASP A 1 615 ? -25.463 -0.047 18.589 1.00 95.25 615 ASP A N 1
ATOM 4742 C CA . ASP A 1 615 ? -26.552 -0.518 17.717 1.00 95.25 615 ASP A CA 1
ATOM 4743 C C . ASP A 1 615 ? -26.518 0.116 16.320 1.00 95.25 615 ASP A C 1
ATOM 4745 O O . ASP A 1 615 ? -27.121 -0.399 15.372 1.00 95.25 615 ASP A O 1
ATOM 4749 N N . LEU A 1 616 ? -25.910 1.299 16.204 1.00 95.62 616 LEU A N 1
ATOM 4750 C CA . LEU A 1 616 ? -25.864 2.069 14.968 1.00 95.62 616 LEU A CA 1
ATOM 4751 C C . LEU A 1 616 ? -24.542 2.824 14.830 1.00 95.62 616 LEU A C 1
ATOM 4753 O O . LEU A 1 616 ? -24.202 3.651 15.673 1.00 95.62 616 LEU A O 1
ATOM 4757 N N . PHE A 1 617 ? -23.851 2.609 13.720 1.00 95.56 617 PHE A N 1
ATOM 4758 C CA . PHE A 1 617 ? -22.679 3.368 13.314 1.00 95.56 617 PHE A CA 1
ATOM 4759 C C . PHE A 1 617 ? -23.021 4.341 12.183 1.00 95.56 617 PHE A C 1
ATOM 4761 O O . PHE A 1 617 ? -23.599 3.950 11.166 1.00 95.56 617 PHE A O 1
ATOM 4768 N N . ILE A 1 618 ? -22.661 5.614 12.365 1.00 94.94 618 ILE A N 1
ATOM 4769 C CA . ILE A 1 618 ? -22.851 6.676 11.373 1.00 94.94 618 ILE A CA 1
ATOM 4770 C C . ILE A 1 618 ? -21.503 7.357 11.110 1.00 94.94 618 ILE A C 1
ATOM 4772 O O . ILE A 1 618 ? -21.069 8.190 11.917 1.00 94.94 618 ILE A O 1
ATOM 4776 N N . PRO A 1 619 ? -20.846 7.057 9.981 1.00 91.50 619 PRO A N 1
ATOM 4777 C CA . PRO A 1 619 ? -19.641 7.767 9.596 1.00 91.50 619 PRO A CA 1
ATOM 4778 C C . PRO A 1 619 ? -19.975 9.189 9.118 1.00 91.50 619 PRO A C 1
ATOM 4780 O O . PRO A 1 619 ? -20.850 9.418 8.282 1.00 91.50 619 PRO A O 1
ATOM 4783 N N . VAL A 1 620 ? -19.263 10.177 9.658 1.00 87.69 620 VAL A N 1
ATOM 4784 C CA . VAL A 1 620 ? -19.365 11.602 9.292 1.00 87.69 620 VAL A CA 1
ATOM 4785 C C . VAL A 1 620 ? -17.991 12.152 8.881 1.00 87.69 620 VAL A C 1
ATOM 4787 O O . VAL A 1 620 ? -17.686 13.336 9.064 1.00 87.69 620 VAL A O 1
ATOM 4790 N N . SER A 1 621 ? -17.149 11.284 8.327 1.00 70.62 621 SER A N 1
ATOM 4791 C CA . SER A 1 621 ? -15.760 11.559 7.971 1.00 70.62 621 SER A CA 1
ATOM 4792 C C . SER A 1 621 ? -15.580 12.615 6.873 1.00 70.62 621 SER A C 1
ATOM 4794 O O . SER A 1 621 ? -16.528 13.197 6.317 1.00 70.62 621 SER A O 1
ATOM 4796 N N . GLY A 1 622 ? -14.306 12.947 6.640 1.00 68.19 622 GLY A N 1
ATOM 4797 C CA . GLY A 1 622 ? -13.879 13.801 5.536 1.00 68.19 622 GLY A CA 1
ATOM 4798 C C . GLY A 1 622 ? -13.810 13.032 4.217 1.00 68.19 622 GLY A C 1
ATOM 4799 O O . GLY A 1 622 ? -14.029 11.827 4.171 1.00 68.19 622 GLY A O 1
ATOM 4800 N N . ALA A 1 623 ? -13.480 13.736 3.133 1.00 60.44 623 ALA A N 1
ATOM 4801 C CA . ALA A 1 623 ? -13.405 13.122 1.810 1.00 60.44 623 ALA A CA 1
ATOM 4802 C C . ALA A 1 623 ? -12.375 11.995 1.700 1.00 60.44 623 ALA A C 1
ATOM 4804 O O . ALA A 1 623 ? -12.646 10.999 1.052 1.00 60.44 623 ALA A O 1
ATOM 4805 N N . GLY A 1 624 ? -11.233 12.129 2.371 1.00 62.94 624 GLY A N 1
ATOM 4806 C CA . GLY A 1 624 ? -10.129 11.176 2.258 1.00 62.94 624 GLY A CA 1
ATOM 4807 C C . GLY A 1 624 ? -10.243 9.898 3.091 1.00 62.94 624 GLY A C 1
ATOM 4808 O O . GLY A 1 624 ? -9.253 9.187 3.144 1.00 62.94 624 GLY A O 1
ATOM 4809 N N . SER A 1 625 ? -11.363 9.639 3.777 1.00 76.88 625 SER A N 1
ATOM 4810 C CA . SER A 1 625 ? -11.544 8.416 4.587 1.00 76.88 625 SER A CA 1
ATOM 4811 C C . SER A 1 625 ? -12.888 7.708 4.371 1.00 76.88 625 SER A C 1
ATOM 4813 O O . SER A 1 625 ? -13.272 6.822 5.131 1.00 76.88 625 SER A O 1
ATOM 4815 N N . SER A 1 626 ? -13.655 8.107 3.348 1.00 82.62 626 SER A N 1
ATOM 4816 C CA . SER A 1 626 ? -15.017 7.589 3.170 1.00 82.62 626 SER A CA 1
ATOM 4817 C C . SER A 1 626 ? -15.073 6.152 2.629 1.00 82.62 626 SER A C 1
ATOM 4819 O O . SER A 1 626 ? -16.050 5.458 2.890 1.00 82.62 626 SER A O 1
ATOM 4821 N N . VAL A 1 627 ? -14.049 5.694 1.899 1.00 83.69 627 VAL A N 1
ATOM 4822 C CA . VAL A 1 627 ? -13.965 4.298 1.426 1.00 83.69 627 VAL A CA 1
ATOM 4823 C C . VAL A 1 627 ? -13.549 3.381 2.578 1.00 83.69 627 VAL A C 1
ATOM 4825 O O . VAL A 1 627 ? -14.135 2.321 2.778 1.00 83.69 627 VAL A O 1
ATOM 4828 N N . GLU A 1 628 ? -12.598 3.834 3.391 1.00 86.56 628 GLU A N 1
ATOM 4829 C CA . GLU A 1 628 ? -12.145 3.172 4.611 1.00 86.56 628 GLU A CA 1
ATOM 4830 C C . GLU A 1 628 ? -13.291 3.032 5.619 1.00 86.56 628 GLU A C 1
ATOM 4832 O O . GLU A 1 628 ? -13.451 1.979 6.225 1.00 86.56 628 GLU A O 1
ATOM 4837 N N . ASP A 1 629 ? -14.143 4.050 5.761 1.00 89.56 629 ASP A N 1
ATOM 4838 C CA . ASP A 1 629 ? -15.345 3.960 6.596 1.00 89.56 629 ASP A CA 1
ATOM 4839 C C . ASP A 1 629 ? -16.353 2.924 6.094 1.00 89.56 629 ASP A C 1
ATOM 4841 O O . ASP A 1 629 ? -16.974 2.244 6.912 1.00 89.56 629 ASP A O 1
ATOM 4845 N N . ALA A 1 630 ? -16.527 2.797 4.774 1.00 91.31 630 ALA A N 1
ATOM 4846 C CA . ALA A 1 630 ? -17.411 1.788 4.195 1.00 91.31 630 ALA A CA 1
ATOM 4847 C C . ALA A 1 630 ? -16.870 0.374 4.454 1.00 91.31 630 ALA A C 1
ATOM 4849 O O . ALA A 1 630 ? -17.631 -0.515 4.837 1.00 91.31 630 ALA A O 1
ATOM 4850 N N . GLN A 1 631 ? -15.552 0.181 4.337 1.00 90.81 631 GLN A N 1
ATOM 4851 C CA . GLN A 1 631 ? -14.924 -1.102 4.652 1.00 90.81 631 GLN A CA 1
ATOM 4852 C C . GLN A 1 631 ? -15.003 -1.421 6.152 1.00 90.81 631 GLN A C 1
ATOM 4854 O O . GLN A 1 631 ? -15.387 -2.526 6.528 1.00 90.81 631 GLN A O 1
ATOM 4859 N N . ALA A 1 632 ? -14.735 -0.440 7.021 1.00 91.62 632 ALA A N 1
ATOM 4860 C CA . ALA A 1 632 ? -14.830 -0.620 8.469 1.00 91.62 632 ALA A CA 1
ATOM 4861 C C . ALA A 1 632 ? -16.274 -0.900 8.912 1.00 91.62 632 ALA A C 1
ATOM 4863 O O . ALA A 1 632 ? -16.505 -1.614 9.887 1.00 91.62 632 ALA A O 1
ATOM 4864 N N . ALA A 1 633 ? -17.258 -0.349 8.199 1.00 92.00 633 ALA A N 1
ATOM 4865 C CA . ALA A 1 633 ? -18.664 -0.636 8.418 1.00 92.00 633 ALA A CA 1
ATOM 4866 C C . ALA A 1 633 ? -19.044 -2.078 8.040 1.00 92.00 633 ALA A C 1
ATOM 4868 O O . ALA A 1 633 ? -19.813 -2.697 8.776 1.00 92.00 633 ALA A O 1
ATOM 4869 N N . GLU A 1 634 ? -18.513 -2.620 6.943 1.00 91.31 634 GLU A N 1
ATOM 4870 C CA . GLU A 1 634 ? -18.706 -4.029 6.566 1.00 91.31 634 GLU A CA 1
ATOM 4871 C C . GLU A 1 634 ? -18.077 -4.959 7.617 1.00 91.31 634 GLU A C 1
ATOM 4873 O O . GLU A 1 634 ? -18.775 -5.793 8.197 1.00 91.31 634 GLU A O 1
ATOM 4878 N N . ASP A 1 635 ? -16.816 -4.703 7.991 1.00 90.19 635 ASP A N 1
ATOM 4879 C CA . ASP A 1 635 ? -16.110 -5.442 9.049 1.00 90.19 635 ASP A CA 1
ATOM 4880 C C . ASP A 1 635 ? -16.891 -5.416 10.379 1.00 90.19 635 ASP A C 1
ATOM 4882 O O . ASP A 1 635 ? -16.978 -6.413 11.101 1.00 90.19 635 ASP A O 1
ATOM 4886 N N . MET A 1 636 ? -17.476 -4.263 10.719 1.00 92.50 636 MET A N 1
ATOM 4887 C CA . MET A 1 636 ? -18.279 -4.063 11.925 1.00 92.50 636 MET A CA 1
ATOM 4888 C C . MET A 1 636 ? -19.610 -4.802 11.881 1.00 92.50 636 MET A C 1
ATOM 4890 O O . MET A 1 636 ? -20.001 -5.417 12.881 1.00 92.50 636 MET A O 1
ATOM 4894 N N . PHE A 1 637 ? -20.306 -4.755 10.750 1.00 90.81 637 PHE A N 1
ATOM 4895 C CA . PHE A 1 637 ? -21.547 -5.490 10.565 1.00 90.81 637 PHE A CA 1
ATOM 4896 C C . PHE A 1 637 ? -21.301 -6.997 10.727 1.00 90.81 637 PHE A C 1
ATOM 4898 O O . PHE A 1 637 ? -21.982 -7.650 11.524 1.00 90.81 637 PHE A O 1
ATOM 4905 N N . ASP A 1 638 ? -20.256 -7.524 10.090 1.00 90.19 638 ASP A N 1
ATOM 4906 C CA . ASP A 1 638 ? -19.903 -8.943 10.144 1.00 90.19 638 ASP A CA 1
ATOM 4907 C C . ASP A 1 638 ? -19.441 -9.374 11.542 1.00 90.19 638 ASP A C 1
ATOM 4909 O O . ASP A 1 638 ? -19.961 -10.340 12.114 1.00 90.19 638 ASP A O 1
ATOM 4913 N N . ALA A 1 639 ? -18.525 -8.619 12.159 1.00 89.56 639 ALA A N 1
ATOM 4914 C CA . ALA A 1 639 ? -17.985 -8.934 13.483 1.00 89.56 639 ALA A CA 1
ATOM 4915 C C . ALA A 1 639 ? -19.046 -8.902 14.594 1.00 89.56 639 ALA A C 1
ATOM 4917 O O . ALA A 1 639 ? -18.901 -9.580 15.616 1.00 89.56 639 ALA A O 1
ATOM 4918 N N . THR A 1 640 ? -20.106 -8.113 14.410 1.00 91.56 640 THR A N 1
ATOM 4919 C CA . THR A 1 640 ? -21.226 -8.007 15.353 1.00 91.56 640 THR A CA 1
ATOM 4920 C C . THR A 1 640 ? -22.422 -8.869 14.952 1.00 91.56 640 THR A C 1
ATOM 4922 O O . THR A 1 640 ? -23.448 -8.840 15.639 1.00 91.56 640 THR A O 1
ATOM 4925 N N . LYS A 1 641 ? -22.305 -9.653 13.868 1.00 89.69 641 LYS A N 1
ATOM 4926 C CA . LYS A 1 641 ? -23.378 -10.481 13.294 1.00 89.69 641 LYS A CA 1
ATOM 4927 C C . LYS A 1 641 ? -24.660 -9.675 13.045 1.00 89.69 641 LYS A C 1
ATOM 4929 O O . LYS A 1 641 ? -25.761 -10.127 13.354 1.00 89.69 641 LYS A O 1
ATOM 4934 N N . GLY A 1 642 ? -24.493 -8.447 12.558 1.00 88.06 642 GLY A N 1
ATOM 4935 C CA . GLY A 1 642 ? -25.564 -7.504 12.252 1.00 88.06 642 GLY A CA 1
ATOM 4936 C C . GLY A 1 642 ? -26.203 -6.807 13.455 1.00 88.06 642 GLY A C 1
ATOM 4937 O O . GLY A 1 642 ? -27.155 -6.049 13.266 1.00 88.06 642 GLY A O 1
ATOM 4938 N N . SER A 1 643 ? -25.715 -7.027 14.685 1.00 88.44 643 SER A N 1
ATOM 4939 C CA . SER A 1 643 ? -26.246 -6.313 15.859 1.00 88.44 643 SER A CA 1
ATOM 4940 C C . SER A 1 643 ? -25.887 -4.823 15.852 1.00 88.44 643 SER A C 1
ATOM 4942 O O . SER A 1 643 ? -26.726 -4.005 16.227 1.00 88.44 643 SER A O 1
ATOM 4944 N N . CYS A 1 644 ? -24.704 -4.456 15.345 1.00 93.25 644 CYS A N 1
ATOM 4945 C CA . CYS A 1 644 ? -24.393 -3.075 14.994 1.00 93.25 644 CYS A CA 1
ATOM 4946 C C . CYS A 1 644 ? -24.762 -2.828 13.527 1.00 93.25 644 CYS A C 1
ATOM 4948 O O . CYS A 1 644 ? -24.119 -3.346 12.612 1.00 93.25 644 CYS A O 1
ATOM 4950 N N . ARG A 1 645 ? -25.801 -2.024 13.291 1.00 92.88 645 ARG A N 1
ATOM 4951 C CA . ARG A 1 645 ? -26.157 -1.578 11.938 1.00 92.88 645 ARG A CA 1
ATOM 4952 C C . ARG A 1 645 ? -25.238 -0.446 11.505 1.00 92.88 645 ARG A C 1
ATOM 4954 O O . ARG A 1 645 ? -24.833 0.375 12.324 1.00 92.88 645 ARG A O 1
ATOM 4961 N N . THR A 1 646 ? -24.998 -0.328 10.211 1.00 92.81 646 THR A N 1
ATOM 4962 C CA . THR A 1 646 ? -24.165 0.737 9.651 1.00 92.81 646 THR A CA 1
ATOM 4963 C C . THR A 1 646 ? -24.979 1.593 8.687 1.00 92.81 646 THR A C 1
ATOM 4965 O O . THR A 1 646 ? -25.867 1.105 7.987 1.00 92.81 646 THR A O 1
ATOM 4968 N N . PHE A 1 647 ? -24.753 2.907 8.717 1.00 94.25 647 PHE A N 1
ATOM 4969 C CA . PHE A 1 647 ? -25.451 3.870 7.864 1.00 94.25 647 PHE A CA 1
ATOM 4970 C C . PHE A 1 647 ? -24.482 4.471 6.845 1.00 94.25 647 PHE A C 1
ATOM 4972 O O . PHE A 1 647 ? -24.166 5.659 6.878 1.00 94.25 647 PHE A O 1
ATOM 4979 N N . ILE A 1 648 ? -23.979 3.608 5.970 1.00 92.88 648 ILE A N 1
ATOM 4980 C CA . ILE A 1 648 ? -23.082 3.919 4.858 1.00 92.88 648 ILE A CA 1
ATOM 4981 C C . ILE A 1 648 ? -23.279 2.858 3.775 1.00 92.88 648 ILE A C 1
ATOM 4983 O O . ILE A 1 648 ? -23.673 1.732 4.081 1.00 92.88 648 ILE A O 1
ATOM 4987 N N . GLN A 1 649 ? -23.041 3.237 2.523 1.00 91.62 649 GLN A N 1
ATOM 4988 C CA . GLN A 1 649 ? -23.106 2.326 1.387 1.00 91.62 649 GLN A CA 1
ATOM 4989 C C . GLN A 1 649 ? -22.029 1.238 1.484 1.00 91.62 649 GLN A C 1
ATOM 4991 O O . GLN A 1 649 ? -21.009 1.420 2.149 1.00 91.62 649 GLN A O 1
ATOM 4996 N N . ASP A 1 650 ? -22.240 0.128 0.773 1.00 90.06 650 ASP A N 1
ATOM 4997 C CA . ASP A 1 650 ? -21.202 -0.891 0.596 1.00 90.06 650 ASP A CA 1
ATOM 4998 C C . ASP A 1 650 ? -19.951 -0.308 -0.101 1.00 90.06 650 ASP A C 1
ATOM 5000 O O . ASP A 1 650 ? -20.086 0.666 -0.851 1.00 90.06 650 ASP A O 1
ATOM 5004 N N . PRO A 1 651 ? -18.746 -0.876 0.106 1.00 89.44 651 PRO A N 1
ATOM 5005 C CA . PRO A 1 651 ? -17.501 -0.310 -0.423 1.00 89.44 651 PRO A CA 1
ATOM 5006 C C . PRO A 1 651 ? -17.488 -0.080 -1.941 1.00 89.44 651 PRO A C 1
ATOM 5008 O O . PRO A 1 651 ? -16.991 0.951 -2.400 1.00 89.44 651 PRO A O 1
ATOM 5011 N N . ASP A 1 652 ? -18.075 -0.986 -2.729 1.00 89.19 652 ASP A N 1
ATOM 5012 C CA . ASP A 1 652 ? -18.126 -0.860 -4.191 1.00 89.19 652 ASP A CA 1
ATOM 5013 C C . ASP A 1 652 ? -19.036 0.301 -4.616 1.00 89.19 652 ASP A C 1
ATOM 5015 O O . ASP A 1 652 ? -18.663 1.132 -5.449 1.00 89.19 652 ASP A O 1
ATOM 5019 N N . THR A 1 653 ? -20.229 0.395 -4.021 1.00 91.19 653 THR A N 1
ATOM 5020 C CA . THR A 1 653 ? -21.153 1.511 -4.255 1.00 91.19 653 THR A CA 1
ATOM 5021 C C . THR A 1 653 ? -20.579 2.829 -3.748 1.00 91.19 653 THR A C 1
ATOM 5023 O O . THR A 1 653 ? -20.717 3.849 -4.421 1.00 91.19 653 THR A O 1
ATOM 5026 N N . MET A 1 654 ? -19.900 2.820 -2.601 1.00 91.00 654 MET A N 1
ATOM 5027 C CA . MET A 1 654 ? -19.211 3.989 -2.068 1.00 91.00 654 MET A CA 1
ATOM 5028 C C . MET A 1 654 ? -18.152 4.492 -3.051 1.00 91.00 654 MET A C 1
ATOM 5030 O O . MET A 1 654 ? -18.103 5.687 -3.331 1.00 91.00 654 MET A O 1
ATOM 5034 N N . LEU A 1 655 ? -17.343 3.593 -3.614 1.00 87.19 655 LEU A N 1
ATOM 5035 C CA . LEU A 1 655 ? -16.291 3.939 -4.565 1.00 87.19 655 LEU A CA 1
ATOM 5036 C C . LEU A 1 655 ? -16.854 4.474 -5.889 1.00 87.19 655 LEU A C 1
ATOM 5038 O O . LEU A 1 655 ? -16.341 5.462 -6.409 1.00 87.19 655 LEU A O 1
ATOM 5042 N N . ASP A 1 656 ? -17.926 3.870 -6.408 1.00 89.69 656 ASP A N 1
ATOM 5043 C CA . ASP A 1 656 ? -18.598 4.339 -7.625 1.00 89.69 656 ASP A CA 1
ATOM 5044 C C . ASP A 1 656 ? -19.242 5.726 -7.462 1.00 89.69 656 ASP A C 1
ATOM 5046 O O . ASP A 1 656 ? -19.326 6.480 -8.428 1.00 89.69 656 ASP A O 1
ATOM 5050 N N . LEU A 1 657 ? -19.725 6.061 -6.262 1.00 90.56 657 LEU A N 1
ATOM 5051 C CA . LEU A 1 657 ? -20.331 7.363 -5.978 1.00 90.56 657 LEU A CA 1
ATOM 5052 C C . LEU A 1 657 ? -19.282 8.424 -5.620 1.00 90.56 657 LEU A C 1
ATOM 5054 O O . LEU A 1 657 ? -19.394 9.569 -6.043 1.00 90.56 657 LEU A O 1
ATOM 5058 N N . HIS A 1 658 ? -18.289 8.073 -4.805 1.00 84.50 658 HIS A N 1
ATOM 5059 C CA . HIS A 1 658 ? -17.331 9.031 -4.261 1.00 84.50 658 HIS A CA 1
ATOM 5060 C C . HIS A 1 658 ? -16.297 9.499 -5.287 1.00 84.50 658 HIS A C 1
ATOM 5062 O O . HIS A 1 658 ? -15.904 10.669 -5.272 1.00 84.50 658 HIS A O 1
ATOM 5068 N N . ASP A 1 659 ? -15.841 8.588 -6.146 1.00 82.12 659 ASP A N 1
ATOM 5069 C CA . ASP A 1 659 ? -14.910 8.911 -7.217 1.00 82.12 659 ASP A CA 1
ATOM 5070 C C . ASP A 1 659 ? -15.661 9.649 -8.324 1.00 82.12 659 ASP A C 1
ATOM 5072 O O . ASP A 1 659 ? -16.632 9.142 -8.886 1.00 82.12 659 ASP A O 1
ATOM 5076 N N . LYS A 1 660 ? -15.224 10.873 -8.623 1.00 79.56 660 LYS A N 1
ATOM 5077 C CA . LYS A 1 660 ? -15.945 11.747 -9.545 1.00 79.56 660 LYS A CA 1
ATOM 5078 C C . LYS A 1 660 ? -16.079 11.125 -10.934 1.00 79.56 660 LYS A C 1
ATOM 5080 O O . LYS A 1 660 ? -17.152 11.218 -11.520 1.00 79.56 660 LYS A O 1
ATOM 5085 N N . ASP A 1 661 ? -15.041 10.480 -11.452 1.00 77.31 661 ASP A N 1
ATOM 5086 C CA . ASP A 1 661 ? -15.076 9.916 -12.801 1.00 77.31 661 ASP A CA 1
ATOM 5087 C C . ASP A 1 661 ? -15.970 8.686 -12.854 1.00 77.31 661 ASP A C 1
ATOM 5089 O O . ASP A 1 661 ? -16.797 8.556 -13.762 1.00 77.31 661 ASP A O 1
ATOM 5093 N N . ARG A 1 662 ? -15.862 7.809 -11.849 1.00 84.00 662 ARG A N 1
ATOM 5094 C CA . ARG A 1 662 ? -16.768 6.661 -11.733 1.00 84.00 662 ARG A CA 1
ATOM 5095 C C . ARG A 1 662 ? -18.210 7.107 -11.577 1.00 84.00 662 ARG A C 1
ATOM 5097 O O . ARG A 1 662 ? -19.081 6.520 -12.213 1.00 84.00 662 ARG A O 1
ATOM 5104 N N . PHE A 1 663 ? -18.455 8.169 -10.814 1.00 89.94 663 PHE A N 1
ATOM 5105 C CA . PHE A 1 663 ? -19.784 8.732 -10.641 1.00 89.94 663 PHE A CA 1
ATOM 5106 C C . PHE A 1 663 ? -20.332 9.280 -11.957 1.00 89.94 663 PHE A C 1
ATOM 5108 O O . PHE A 1 663 ? -21.459 8.955 -12.327 1.00 89.94 663 PHE A O 1
ATOM 5115 N N . MET A 1 664 ? -19.537 10.053 -12.704 1.00 86.94 664 MET A N 1
ATOM 5116 C CA . MET A 1 664 ? -19.954 10.571 -14.008 1.00 86.94 664 MET A CA 1
ATOM 5117 C C . MET A 1 664 ? -20.246 9.437 -14.999 1.00 86.94 664 MET A C 1
ATOM 5119 O O . MET A 1 664 ? -21.304 9.442 -15.629 1.00 86.94 664 MET A O 1
ATOM 5123 N N . ALA A 1 665 ? -19.374 8.428 -15.073 1.00 85.38 665 ALA A N 1
ATOM 5124 C CA . ALA A 1 665 ? -19.568 7.257 -15.927 1.00 85.38 665 ALA A CA 1
ATOM 5125 C C . ALA A 1 665 ? -20.796 6.426 -15.514 1.00 85.38 665 ALA A C 1
ATOM 5127 O O . ALA A 1 665 ? -21.544 5.942 -16.365 1.00 85.38 665 ALA A O 1
ATOM 5128 N N . LEU A 1 666 ? -21.037 6.272 -14.209 1.00 90.44 666 LEU A N 1
ATOM 5129 C CA . LEU A 1 666 ? -22.215 5.603 -13.662 1.00 90.44 666 LEU A CA 1
ATOM 5130 C C . LEU A 1 666 ? -23.493 6.348 -14.058 1.00 90.44 666 LEU A C 1
ATOM 5132 O O . LEU A 1 666 ? -24.429 5.743 -14.571 1.00 90.44 666 LEU A O 1
ATOM 5136 N N . VAL A 1 667 ? -23.535 7.661 -13.849 1.00 92.06 667 VAL A N 1
ATOM 5137 C CA . VAL A 1 667 ? -24.684 8.513 -14.176 1.00 92.06 667 VAL A CA 1
ATOM 5138 C C . VAL A 1 667 ? -24.981 8.492 -15.681 1.00 92.06 667 VAL A C 1
ATOM 5140 O O . VAL A 1 667 ? -26.143 8.330 -16.064 1.00 92.06 667 VAL A O 1
ATOM 5143 N N . GLU A 1 668 ? -23.950 8.571 -16.526 1.00 89.25 668 GLU A N 1
ATOM 5144 C CA . GLU A 1 668 ? -24.072 8.459 -17.985 1.00 89.25 668 GLU A CA 1
ATOM 5145 C C . GLU A 1 668 ? -24.600 7.079 -18.405 1.00 89.25 668 GLU A C 1
ATOM 5147 O O . GLU A 1 668 ? -25.586 6.991 -19.140 1.00 89.25 668 GLU A O 1
ATOM 5152 N N . ARG A 1 669 ? -24.032 5.992 -17.862 1.00 90.44 669 ARG A N 1
ATOM 5153 C CA . ARG A 1 669 ? -24.494 4.612 -18.106 1.00 90.44 669 ARG A CA 1
ATOM 5154 C C . ARG A 1 669 ? -25.949 4.408 -17.692 1.00 90.44 669 ARG A C 1
ATOM 5156 O O . ARG A 1 669 ? -26.698 3.696 -18.359 1.00 90.44 669 ARG A O 1
ATOM 5163 N N . LEU A 1 670 ? -26.366 5.042 -16.599 1.00 92.62 670 LEU A N 1
ATOM 5164 C CA . LEU A 1 670 ? -27.746 5.017 -16.121 1.00 92.62 670 LEU A CA 1
ATOM 5165 C C . LEU A 1 670 ? -28.681 5.933 -16.935 1.00 92.62 670 LEU A C 1
ATOM 5167 O O . LEU A 1 670 ? -29.890 5.945 -16.675 1.00 92.62 670 LEU A O 1
ATOM 5171 N N . GLY A 1 671 ? -28.169 6.641 -17.946 1.00 90.88 671 GLY A N 1
ATOM 5172 C CA . GLY A 1 671 ? -28.937 7.440 -18.901 1.00 90.88 671 GLY A CA 1
ATOM 5173 C C . GLY A 1 671 ? -29.344 8.816 -18.380 1.00 90.88 671 GLY A C 1
ATOM 5174 O O . GLY A 1 671 ? -30.366 9.351 -18.813 1.00 90.88 671 GLY A O 1
ATOM 5175 N N . PHE A 1 672 ? -28.607 9.371 -17.419 1.00 91.81 672 PHE A N 1
ATOM 5176 C CA . PHE A 1 672 ? -28.806 10.744 -16.965 1.00 91.81 672 PHE A CA 1
ATOM 5177 C C . PHE A 1 672 ? -27.943 11.722 -17.773 1.00 91.81 672 PHE A C 1
ATOM 5179 O O . PHE A 1 672 ? -26.865 11.353 -18.233 1.00 91.81 672 PHE A O 1
ATOM 5186 N N . PRO A 1 673 ? -28.374 12.987 -17.916 1.00 87.62 673 PRO A N 1
ATOM 5187 C CA . PRO A 1 673 ? -27.556 14.005 -18.559 1.00 87.62 673 PRO A CA 1
ATOM 5188 C C . PRO A 1 673 ? -26.284 14.297 -17.765 1.00 87.62 673 PRO A C 1
ATOM 5190 O O . PRO A 1 673 ? -26.362 14.616 -16.579 1.00 87.62 673 PRO A O 1
ATOM 5193 N N . THR A 1 674 ? -25.137 14.265 -18.432 1.00 84.44 674 THR A N 1
ATOM 5194 C CA . THR A 1 674 ? -23.833 14.626 -17.871 1.00 84.44 674 THR A CA 1
ATOM 5195 C C . THR A 1 674 ? -23.245 15.823 -18.630 1.00 84.44 674 THR A C 1
ATOM 5197 O O . THR A 1 674 ? -23.553 16.010 -19.811 1.00 84.44 674 THR A O 1
ATOM 5200 N N . PRO A 1 675 ? -22.451 16.691 -17.973 1.00 78.94 675 PRO A N 1
ATOM 5201 C CA . PRO A 1 675 ? -21.633 17.679 -18.670 1.00 78.94 675 PRO A CA 1
ATOM 5202 C C . PRO A 1 675 ? -20.686 16.968 -19.640 1.00 78.94 675 PRO A C 1
ATOM 5204 O O . PRO A 1 675 ? -20.097 15.948 -19.272 1.00 78.94 675 PRO A O 1
ATOM 5207 N N . SER A 1 676 ? -20.499 17.513 -20.844 1.00 75.38 676 SER A N 1
ATOM 5208 C CA . SER A 1 676 ? -19.496 16.962 -21.756 1.00 75.38 676 SER A CA 1
ATOM 5209 C C . SER A 1 676 ? -18.087 17.186 -21.198 1.00 75.38 676 SER A C 1
ATOM 5211 O O . SER A 1 676 ? -17.816 18.171 -20.507 1.00 75.38 676 SER A O 1
ATOM 5213 N N . GLY A 1 677 ? -17.167 16.261 -21.453 1.00 75.81 677 GLY A N 1
ATOM 5214 C CA . GLY A 1 677 ? -15.796 16.417 -20.993 1.00 75.81 677 GLY A CA 1
ATOM 5215 C C . GLY A 1 677 ? -14.839 15.400 -21.588 1.00 75.81 677 GLY A C 1
ATOM 5216 O O . GLY A 1 677 ? -15.255 14.366 -22.108 1.00 75.81 677 GLY A O 1
ATOM 5217 N N . LYS A 1 678 ? -13.544 15.712 -21.526 1.00 81.56 678 LYS A N 1
ATOM 5218 C CA . LYS A 1 678 ? -12.471 14.822 -21.971 1.00 81.56 678 LYS A CA 1
ATOM 5219 C C . LYS A 1 678 ? -11.314 14.866 -20.987 1.00 81.56 678 LYS A C 1
ATOM 5221 O O . LYS A 1 678 ? -10.787 15.934 -20.669 1.00 81.56 678 LYS A O 1
ATOM 5226 N N . MET A 1 679 ? -10.924 13.688 -20.519 1.00 81.94 679 MET A N 1
ATOM 5227 C CA . MET A 1 679 ? -9.681 13.508 -19.785 1.00 81.94 679 MET A CA 1
ATOM 5228 C C . MET A 1 679 ? -8.499 13.638 -20.744 1.00 81.94 679 MET A C 1
ATOM 5230 O O . MET A 1 679 ? -8.547 13.149 -21.868 1.00 81.94 679 MET A O 1
ATOM 5234 N N . VAL A 1 680 ? -7.449 14.309 -20.290 1.00 84.44 680 VAL A N 1
ATOM 5235 C CA . VAL A 1 680 ? -6.224 14.569 -21.035 1.00 84.44 680 VAL A CA 1
ATOM 5236 C C . VAL A 1 680 ? -5.022 14.260 -20.146 1.00 84.44 680 VAL A C 1
ATOM 5238 O O . VAL A 1 680 ? -4.941 14.687 -18.991 1.00 84.44 680 VAL A O 1
ATOM 5241 N N . ILE A 1 681 ? -4.068 13.509 -20.690 1.00 87.12 681 ILE A N 1
ATOM 5242 C CA . ILE A 1 681 ? -2.834 13.092 -20.002 1.00 87.12 681 ILE A CA 1
ATOM 5243 C C . ILE A 1 681 ? -1.592 13.803 -20.546 1.00 87.12 681 ILE A C 1
ATOM 5245 O O . ILE A 1 681 ? -0.472 13.540 -20.106 1.00 87.12 681 ILE A O 1
ATOM 5249 N N . SER A 1 682 ? -1.762 14.714 -21.503 1.00 90.12 682 SER A N 1
ATOM 5250 C CA . SER A 1 682 ? -0.687 15.561 -22.015 1.00 90.12 682 SER A CA 1
ATOM 5251 C C . SER A 1 682 ? -1.217 16.901 -22.516 1.00 90.12 682 SER A C 1
ATOM 5253 O O . SER A 1 682 ? -2.396 17.047 -22.844 1.00 90.12 682 SER A O 1
ATOM 5255 N N . VAL A 1 683 ? -0.322 17.886 -22.632 1.00 89.88 683 VAL A N 1
ATOM 5256 C CA . VAL A 1 683 ? -0.662 19.172 -23.255 1.00 89.88 683 VAL A CA 1
ATOM 5257 C C . VAL A 1 683 ? -1.058 18.984 -24.721 1.00 89.88 683 VAL A C 1
ATOM 5259 O O . VAL A 1 683 ? -1.974 19.648 -25.179 1.00 89.88 683 VAL A O 1
ATOM 5262 N N . GLU A 1 684 ? -0.425 18.082 -25.472 1.00 90.69 684 GLU A N 1
ATOM 5263 C CA . GLU A 1 684 ? -0.755 17.902 -26.896 1.00 90.69 684 GLU A CA 1
ATOM 5264 C C . GLU A 1 684 ? -2.140 17.266 -27.098 1.00 90.69 684 GLU A C 1
ATOM 5266 O O . GLU A 1 684 ? -2.883 17.667 -27.994 1.00 90.69 684 GLU A O 1
ATOM 5271 N N . GLU A 1 685 ? -2.542 16.345 -26.222 1.00 89.56 685 GLU A N 1
ATOM 5272 C CA . GLU A 1 685 ? -3.899 15.788 -26.218 1.00 89.56 685 GLU A CA 1
ATOM 5273 C C . GLU A 1 685 ? -4.947 16.850 -25.854 1.00 89.56 685 GLU A C 1
ATOM 5275 O O . GLU A 1 685 ? -5.987 16.945 -26.507 1.00 89.56 685 GLU A O 1
ATOM 5280 N N . ALA A 1 686 ? -4.628 17.711 -24.881 1.00 87.25 686 ALA A N 1
ATOM 5281 C CA . ALA A 1 686 ? -5.418 18.893 -24.555 1.00 87.25 686 ALA A CA 1
ATOM 5282 C C . ALA A 1 686 ? -5.595 19.825 -25.761 1.00 87.25 686 ALA A C 1
ATOM 5284 O O . ALA A 1 686 ? -6.714 20.232 -26.071 1.00 87.25 686 ALA A O 1
ATOM 5285 N N . MET A 1 687 ? -4.509 20.118 -26.484 1.00 89.00 687 MET A N 1
ATOM 5286 C CA . MET A 1 687 ? -4.573 20.934 -27.698 1.00 89.00 687 MET A CA 1
ATOM 5287 C C . MET A 1 687 ? -5.408 20.262 -28.789 1.00 89.00 687 MET A C 1
ATOM 5289 O O . MET A 1 687 ? -6.154 20.947 -29.482 1.00 89.00 687 MET A O 1
ATOM 5293 N N . THR A 1 688 ? -5.290 18.942 -28.948 1.00 87.25 688 THR A N 1
ATOM 5294 C CA . THR A 1 688 ? -6.032 18.174 -29.957 1.00 87.25 688 THR A CA 1
ATOM 5295 C C . THR A 1 688 ? -7.529 18.224 -29.677 1.00 87.25 688 THR A C 1
ATOM 5297 O O . THR A 1 688 ? -8.294 18.620 -30.550 1.00 87.25 688 THR A O 1
ATOM 5300 N N . PHE A 1 689 ? -7.943 17.958 -28.436 1.00 86.56 689 PHE A N 1
ATOM 5301 C CA . PHE A 1 689 ? -9.337 18.079 -28.006 1.00 86.56 689 PHE A CA 1
ATOM 5302 C C . PHE A 1 689 ? -9.918 19.474 -28.267 1.00 86.56 689 PHE A C 1
ATOM 5304 O O . PHE A 1 689 ? -10.949 19.611 -28.925 1.00 86.56 689 PHE A O 1
ATOM 5311 N N . LEU A 1 690 ? -9.213 20.515 -27.811 1.00 84.50 690 LEU A N 1
ATOM 5312 C CA . LEU A 1 690 ? -9.636 21.905 -27.986 1.00 84.50 690 LEU A CA 1
ATOM 5313 C C . LEU A 1 690 ? -9.608 22.364 -29.449 1.00 84.50 690 LEU A C 1
ATOM 5315 O O . LEU A 1 690 ? -10.124 23.440 -29.735 1.00 84.50 690 LEU A O 1
ATOM 5319 N N . ARG A 1 691 ? -8.975 21.613 -30.364 1.00 81.75 691 ARG A N 1
ATOM 5320 C CA . ARG A 1 691 ? -8.982 21.847 -31.819 1.00 81.75 691 ARG A CA 1
ATOM 5321 C C . ARG A 1 691 ? -10.079 21.052 -32.524 1.00 81.75 691 ARG A C 1
ATOM 5323 O O . ARG A 1 691 ? -10.669 21.568 -33.466 1.00 81.75 691 ARG A O 1
ATOM 5330 N N . GLU A 1 692 ? -10.370 19.833 -32.082 1.00 76.06 692 GLU A N 1
ATOM 5331 C CA . GLU A 1 692 ? -11.427 18.984 -32.644 1.00 76.06 692 GLU A CA 1
ATOM 5332 C C . GLU A 1 692 ? -12.828 19.562 -32.399 1.00 76.06 692 GLU A C 1
ATOM 5334 O O . GLU A 1 692 ? -13.628 19.592 -33.334 1.00 76.06 692 GLU A O 1
ATOM 5339 N N . ASP A 1 693 ? -13.095 20.128 -31.213 1.00 66.31 693 ASP A N 1
ATOM 5340 C CA . ASP A 1 693 ? -14.354 20.852 -30.933 1.00 66.31 693 ASP A CA 1
ATOM 5341 C C . ASP A 1 693 ? -14.526 22.113 -31.817 1.00 66.31 693 ASP A C 1
ATOM 5343 O O . ASP A 1 693 ? -15.641 22.603 -32.001 1.00 66.31 693 ASP A O 1
ATOM 5347 N N . LYS A 1 694 ? -13.447 22.613 -32.450 1.00 64.69 694 LYS A N 1
ATOM 5348 C CA . LYS A 1 694 ? -13.477 23.806 -33.322 1.00 64.69 694 LYS A CA 1
ATOM 5349 C C . LYS A 1 694 ? -14.022 23.573 -34.720 1.00 64.69 694 LYS A C 1
ATOM 5351 O O . LYS A 1 694 ? -14.205 24.564 -35.425 1.00 64.69 694 LYS A O 1
ATOM 5356 N N . LYS A 1 695 ? -14.224 22.327 -35.171 1.00 54.91 695 LYS A N 1
ATOM 5357 C CA . LYS A 1 695 ? -14.566 22.085 -36.586 1.00 54.91 695 LYS A CA 1
ATOM 5358 C C . LYS A 1 695 ? -15.828 22.841 -37.046 1.00 54.91 695 LYS A C 1
ATOM 5360 O O . LYS A 1 695 ? -15.906 23.118 -38.234 1.00 54.91 695 LYS A O 1
ATOM 5365 N N . ASP A 1 696 ? -16.701 23.285 -36.125 1.00 49.91 696 ASP A N 1
ATOM 5366 C CA . ASP A 1 696 ? -17.944 24.012 -36.441 1.00 49.91 696 ASP A CA 1
ATOM 5367 C C . ASP A 1 696 ? -18.311 25.209 -35.509 1.00 49.91 696 ASP A C 1
ATOM 5369 O O . ASP A 1 696 ? -19.445 25.691 -35.560 1.00 49.91 696 ASP A O 1
ATOM 5373 N N . LYS A 1 697 ? -17.416 25.730 -34.643 1.00 55.09 697 LYS A N 1
ATOM 5374 C CA . LYS A 1 697 ? -17.744 26.816 -33.672 1.00 55.09 697 LYS A CA 1
ATOM 5375 C C . LYS A 1 697 ? -16.678 27.923 -33.604 1.00 55.09 697 LYS A C 1
ATOM 5377 O O . LYS A 1 697 ? -15.490 27.665 -33.779 1.00 55.09 697 LYS A O 1
ATOM 5382 N N . ALA A 1 698 ? -17.096 29.165 -33.322 1.00 57.19 698 ALA A N 1
ATOM 5383 C CA . ALA A 1 698 ? -16.188 30.285 -33.031 1.00 57.19 698 ALA A CA 1
ATOM 5384 C C . ALA A 1 698 ? -15.299 29.987 -31.798 1.00 57.19 698 ALA A C 1
ATOM 5386 O O . ALA A 1 698 ? -15.675 29.159 -30.972 1.00 57.19 698 ALA A O 1
ATOM 5387 N N . LEU A 1 699 ? -14.138 30.657 -31.673 1.00 58.91 699 LEU A N 1
ATOM 5388 C CA . LEU A 1 699 ? -13.159 30.543 -30.566 1.00 58.91 699 LEU A CA 1
ATOM 5389 C C . LEU A 1 699 ? -13.732 31.020 -29.211 1.00 58.91 699 LEU A C 1
ATOM 5391 O O . LEU A 1 699 ? -13.244 31.982 -28.615 1.00 58.91 699 LEU A O 1
ATOM 5395 N N . GLU A 1 700 ? -14.791 30.379 -28.730 1.00 66.06 700 GLU A N 1
ATOM 5396 C CA . GLU A 1 700 ? -15.423 30.705 -27.458 1.00 66.06 700 GLU A CA 1
ATOM 5397 C C . GLU A 1 700 ? -14.893 29.793 -26.335 1.00 66.06 700 GLU A C 1
ATOM 5399 O O . GLU A 1 700 ? -14.887 28.568 -26.491 1.00 66.06 700 GLU A O 1
ATOM 5404 N N . PRO A 1 701 ? -14.429 30.363 -25.206 1.00 73.06 701 PRO A N 1
ATOM 5405 C CA . PRO A 1 701 ? -13.989 29.597 -24.042 1.00 73.06 701 PRO A CA 1
ATOM 5406 C C . PRO A 1 701 ? -15.165 28.843 -23.408 1.00 73.06 701 PRO A C 1
ATOM 5408 O O . PRO A 1 701 ? -16.062 29.472 -22.850 1.00 73.06 701 PRO A O 1
ATOM 5411 N N . ASN A 1 702 ? -15.147 27.509 -23.457 1.00 81.00 702 ASN A N 1
ATOM 5412 C CA . ASN A 1 702 ? -16.285 26.678 -23.038 1.00 81.00 702 ASN A CA 1
ATOM 5413 C C . ASN A 1 702 ? -15.917 25.558 -22.059 1.00 81.00 702 ASN A C 1
ATOM 5415 O O . ASN A 1 702 ? -16.815 24.872 -21.582 1.00 81.00 702 ASN A O 1
ATOM 5419 N N . PHE A 1 703 ? -14.637 25.354 -21.742 1.00 83.75 703 PHE A N 1
ATOM 5420 C CA . PHE A 1 703 ? -14.202 24.262 -20.868 1.00 83.75 703 PHE A CA 1
ATOM 5421 C C . PHE A 1 703 ? -13.412 24.768 -19.671 1.00 83.75 703 PHE A C 1
ATOM 5423 O O . PHE A 1 703 ? -12.573 25.651 -19.804 1.00 83.75 703 PHE A O 1
ATOM 5430 N N . VAL A 1 704 ? -13.625 24.157 -18.512 1.00 83.06 704 VAL A N 1
ATOM 5431 C CA . VAL A 1 704 ? -12.802 24.344 -17.316 1.00 83.06 704 VAL A CA 1
ATOM 5432 C C . VAL A 1 704 ? -11.851 23.164 -17.186 1.00 83.06 704 VAL A C 1
ATOM 5434 O O . VAL A 1 704 ? -12.244 22.025 -17.442 1.00 83.06 704 VAL A O 1
ATOM 5437 N N . LEU A 1 705 ? -10.616 23.416 -16.763 1.00 81.69 705 LEU A N 1
ATOM 5438 C CA . LEU A 1 705 ? -9.604 22.380 -16.589 1.00 81.69 705 LEU A CA 1
ATOM 5439 C C . LEU A 1 705 ? -9.490 21.974 -15.112 1.00 81.69 705 LEU A C 1
ATOM 5441 O O . LEU A 1 705 ? -9.272 22.824 -14.252 1.00 81.69 705 LEU A O 1
ATOM 5445 N N . LYS A 1 706 ? -9.607 20.678 -14.806 1.00 75.00 706 LYS A N 1
ATOM 5446 C CA . LYS A 1 706 ? -9.561 20.152 -13.428 1.00 75.00 706 LYS A CA 1
ATOM 5447 C C . LYS A 1 706 ? -8.500 19.064 -13.289 1.00 75.00 706 LYS A C 1
ATOM 5449 O O . LYS A 1 706 ? -8.492 18.135 -14.084 1.00 75.00 706 LYS A O 1
ATOM 5454 N N . CYS A 1 707 ? -7.611 19.178 -12.300 1.00 71.94 707 CYS A N 1
ATOM 5455 C CA . CYS A 1 707 ? -6.624 18.138 -11.986 1.00 71.94 707 CYS A CA 1
ATOM 5456 C C . CYS A 1 707 ? -7.311 16.941 -11.318 1.00 71.94 707 CYS A C 1
ATOM 5458 O O . CYS A 1 707 ? -8.161 17.134 -10.448 1.00 71.94 707 CYS A O 1
ATOM 5460 N N . MET A 1 708 ? -6.920 15.725 -11.699 1.00 63.84 708 MET A N 1
ATOM 5461 C CA . MET A 1 708 ? -7.495 14.483 -11.171 1.00 63.84 708 MET A CA 1
ATOM 5462 C C . MET A 1 708 ? -6.824 13.978 -9.885 1.00 63.84 708 MET A C 1
ATOM 5464 O O . MET A 1 708 ? -7.359 13.097 -9.219 1.00 63.84 708 MET A O 1
ATOM 5468 N N . GLY A 1 709 ? -5.670 14.536 -9.504 1.00 54.50 709 GLY A N 1
ATOM 5469 C CA . GLY A 1 709 ? -5.023 14.257 -8.217 1.00 54.50 709 GLY A CA 1
ATOM 5470 C C . GLY A 1 709 ? -5.562 15.118 -7.065 1.00 54.50 709 GLY A C 1
ATOM 5471 O O . GLY A 1 709 ? -6.386 16.011 -7.263 1.00 54.50 709 GLY A O 1
ATOM 5472 N N . LEU A 1 710 ? -5.050 14.896 -5.845 1.00 45.00 710 LEU A N 1
ATOM 5473 C CA . LEU A 1 710 ? -5.207 15.817 -4.705 1.00 45.00 710 LEU A CA 1
ATOM 5474 C C . LEU A 1 710 ? -4.462 17.133 -5.001 1.00 45.00 710 LEU A C 1
ATOM 5476 O O . LEU A 1 710 ? -3.354 17.360 -4.524 1.00 45.00 710 LEU A O 1
ATOM 5480 N N . ASP A 1 711 ? -5.053 17.980 -5.840 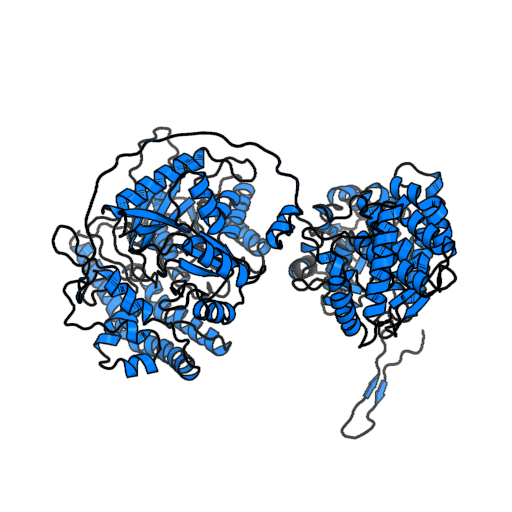1.00 41.12 711 ASP A N 1
ATOM 5481 C CA . ASP A 1 711 ? -4.574 19.331 -6.114 1.00 41.12 711 ASP A CA 1
ATOM 5482 C C . ASP A 1 711 ? -5.317 20.348 -5.232 1.00 41.12 711 ASP A C 1
ATOM 5484 O O . ASP A 1 711 ? -6.546 20.338 -5.108 1.00 41.12 711 ASP A O 1
ATOM 5488 N N . GLU A 1 712 ? -4.552 21.258 -4.632 1.00 41.50 712 GLU A N 1
ATOM 5489 C CA . GLU A 1 712 ? -5.025 22.362 -3.789 1.00 41.50 712 GLU A CA 1
ATOM 5490 C C . GLU A 1 712 ? -5.718 23.470 -4.622 1.00 41.50 712 GLU A C 1
ATOM 5492 O O . GLU A 1 712 ? -6.353 24.373 -4.069 1.00 41.50 712 GLU A O 1
ATOM 5497 N N . ASN A 1 713 ? -5.665 23.380 -5.959 1.00 43.88 713 ASN A N 1
ATOM 5498 C CA . ASN A 1 713 ? -6.208 24.358 -6.910 1.00 43.88 713 ASN A CA 1
ATOM 5499 C C . ASN A 1 713 ? -7.649 24.084 -7.401 1.00 43.88 713 ASN A C 1
ATOM 5501 O O . ASN A 1 713 ? -8.041 24.536 -8.475 1.00 43.88 713 ASN A O 1
ATOM 5505 N N . ARG A 1 714 ? -8.493 23.423 -6.594 1.00 45.84 714 ARG A N 1
ATOM 5506 C CA . ARG A 1 714 ? -9.900 23.059 -6.910 1.00 45.84 714 ARG A CA 1
ATOM 5507 C C . ARG A 1 714 ? -10.860 24.183 -7.360 1.00 45.84 714 ARG A C 1
ATOM 5509 O O . ARG A 1 714 ? -12.016 23.887 -7.633 1.00 45.84 714 ARG A O 1
ATOM 5516 N N . GLY A 1 715 ? -10.447 25.449 -7.421 1.00 46.88 715 GLY A N 1
ATOM 5517 C CA . GLY A 1 715 ? -11.305 26.531 -7.929 1.00 46.88 715 GLY A CA 1
ATOM 5518 C C . GLY A 1 715 ? -10.613 27.495 -8.880 1.00 46.88 715 GLY A C 1
ATOM 5519 O O . GLY A 1 715 ? -10.952 28.674 -8.890 1.00 46.88 715 GLY A O 1
ATOM 5520 N N . ASP A 1 716 ? -9.645 27.001 -9.652 1.00 59.09 716 ASP A N 1
ATOM 5521 C CA . ASP A 1 716 ? -9.291 27.627 -10.923 1.00 59.09 716 ASP A CA 1
ATOM 5522 C C . ASP A 1 716 ? -10.426 27.369 -11.932 1.00 59.09 716 ASP A C 1
ATOM 5524 O O . ASP A 1 716 ? -10.675 26.232 -12.331 1.00 59.09 716 ASP A O 1
ATOM 5528 N N . MET A 1 717 ? -11.151 28.432 -12.289 1.00 66.12 717 MET A N 1
ATOM 5529 C CA . MET A 1 717 ? -12.255 28.403 -13.256 1.00 66.12 717 MET A CA 1
ATOM 5530 C C . MET A 1 717 ? -11.842 28.995 -14.609 1.00 66.12 717 MET A C 1
ATOM 5532 O O . MET A 1 717 ? -12.693 29.461 -15.370 1.00 66.12 717 MET A O 1
ATOM 5536 N N . THR A 1 718 ? -10.538 29.011 -14.907 1.00 77.19 718 THR A N 1
ATOM 5537 C CA . THR A 1 718 ? -10.030 29.477 -16.198 1.00 77.19 718 THR A CA 1
ATOM 5538 C C . THR A 1 718 ? -10.701 28.708 -17.327 1.00 77.19 718 THR A C 1
ATOM 5540 O O . THR A 1 718 ? -10.657 27.476 -17.375 1.00 77.19 718 THR A O 1
ATOM 5543 N N . LEU A 1 719 ? -11.333 29.456 -18.231 1.00 82.06 719 LEU A N 1
ATOM 5544 C CA . LEU A 1 719 ? -11.993 28.889 -19.392 1.00 82.06 719 LEU A CA 1
ATOM 5545 C C . LEU A 1 719 ? -11.000 28.701 -20.535 1.00 82.06 719 LEU A C 1
ATOM 5547 O O . LEU A 1 719 ? -10.215 29.596 -20.856 1.00 82.06 719 LEU A O 1
ATOM 5551 N N . TYR A 1 720 ? -11.092 27.539 -21.165 1.00 83.69 720 TYR A N 1
ATOM 5552 C CA . TYR A 1 720 ? -10.278 27.117 -22.286 1.00 83.69 720 TYR A CA 1
ATOM 5553 C C . TYR A 1 720 ? -11.150 26.858 -23.527 1.00 83.69 720 TYR A C 1
ATOM 5555 O O . TYR A 1 720 ? -12.286 26.384 -23.392 1.00 83.69 720 TYR A O 1
ATOM 5563 N N . PRO A 1 721 ? -10.633 27.142 -24.737 1.00 85.44 721 PRO A N 1
ATOM 5564 C CA . PRO A 1 721 ? -9.380 27.866 -24.986 1.00 85.44 721 PRO A CA 1
ATOM 5565 C C . PRO A 1 721 ? -9.425 29.304 -24.438 1.00 85.44 721 PRO A C 1
ATOM 5567 O O . PRO A 1 721 ? -10.502 29.864 -24.258 1.00 85.44 721 PRO A O 1
ATOM 5570 N N . LEU A 1 722 ? -8.264 29.891 -24.131 1.00 82.38 722 LEU A N 1
ATOM 5571 C CA . LEU A 1 722 ? -8.197 31.234 -23.550 1.00 82.38 722 LEU A CA 1
ATOM 5572 C C . LEU A 1 722 ? -8.836 32.272 -24.485 1.00 82.38 722 LEU A C 1
ATOM 5574 O O . LEU A 1 722 ? -8.690 32.226 -25.706 1.00 82.38 722 LEU A O 1
ATOM 5578 N N . LYS A 1 723 ? -9.531 33.259 -23.913 1.00 79.06 723 LYS A N 1
ATOM 5579 C CA . LYS A 1 723 ? -10.158 34.324 -24.705 1.00 79.06 723 LYS A CA 1
ATOM 5580 C C . LYS A 1 723 ? -9.097 35.141 -25.458 1.00 79.06 723 LYS A C 1
ATOM 5582 O O . LYS A 1 723 ? -8.124 35.605 -24.865 1.00 79.06 723 LYS A O 1
ATOM 5587 N N . GLY A 1 724 ? -9.315 35.371 -26.756 1.00 74.25 724 GLY A N 1
ATOM 5588 C CA . GLY A 1 724 ? -8.393 36.139 -27.603 1.00 74.25 724 GLY A CA 1
ATOM 5589 C C . GLY A 1 724 ? -7.093 35.399 -27.937 1.00 74.25 724 GLY A C 1
ATOM 5590 O O . GLY A 1 724 ? -6.051 36.040 -28.116 1.00 74.25 724 GLY A O 1
ATOM 5591 N N . ASP A 1 725 ? -7.135 34.067 -27.943 1.00 77.75 725 ASP A N 1
ATOM 5592 C CA . ASP A 1 725 ? -6.071 33.215 -28.470 1.00 77.75 725 ASP A CA 1
ATOM 5593 C C . ASP A 1 725 ? -6.047 33.229 -30.008 1.00 77.75 725 ASP A C 1
ATOM 5595 O O . ASP A 1 725 ? -7.023 33.617 -30.653 1.00 77.75 725 ASP A O 1
ATOM 5599 N N . ASP A 1 726 ? -4.921 32.829 -30.594 1.00 78.94 726 ASP A N 1
ATOM 5600 C CA . ASP A 1 726 ? -4.808 32.665 -32.044 1.00 78.94 726 ASP A CA 1
ATOM 5601 C C . ASP A 1 726 ? -5.450 31.341 -32.513 1.00 78.94 726 ASP A C 1
ATOM 5603 O O . ASP A 1 726 ? -5.878 30.496 -31.718 1.00 78.94 726 ASP A O 1
ATOM 5607 N N . ASN A 1 727 ? -5.531 31.132 -33.831 1.00 76.94 727 ASN A N 1
ATOM 5608 C CA . ASN A 1 727 ? -6.081 29.889 -34.389 1.00 76.94 727 ASN A CA 1
ATOM 5609 C C . ASN A 1 727 ? -5.289 28.644 -33.937 1.00 76.94 727 ASN A C 1
ATOM 5611 O O . ASN A 1 727 ? -5.878 27.566 -33.787 1.00 76.94 727 ASN A O 1
ATOM 5615 N N . GLU A 1 728 ? -3.997 28.816 -33.637 1.00 78.50 728 GLU A N 1
ATOM 5616 C CA . GLU A 1 728 ? -3.082 27.777 -33.153 1.00 78.50 728 GLU A CA 1
ATOM 5617 C C . GLU A 1 728 ? -3.204 27.475 -31.652 1.00 78.50 728 GLU A C 1
ATOM 5619 O O . GLU A 1 728 ? -2.693 26.443 -31.202 1.00 78.50 728 GLU A O 1
ATOM 5624 N N . LEU A 1 729 ? -3.949 28.295 -30.903 1.00 85.88 729 LEU A N 1
ATOM 5625 C CA . LEU A 1 729 ? -4.093 28.253 -29.449 1.00 85.88 729 LEU A CA 1
ATOM 5626 C C . LEU A 1 729 ? -2.768 28.448 -28.684 1.00 85.88 729 LEU A C 1
ATOM 5628 O O . LEU A 1 729 ? -2.504 27.776 -27.679 1.00 85.88 729 LEU A O 1
ATOM 5632 N N . SER A 1 730 ? -1.901 29.337 -29.166 1.00 83.75 730 SER A N 1
ATOM 5633 C CA . SER A 1 730 ? -0.560 29.560 -28.616 1.00 83.75 730 SER A CA 1
ATOM 5634 C C . SER A 1 730 ? -0.573 29.993 -27.145 1.00 83.75 730 SER A C 1
ATOM 5636 O O . SER A 1 730 ? 0.244 29.506 -26.355 1.00 83.75 730 SER A O 1
ATOM 5638 N N . LYS A 1 731 ? -1.512 30.863 -26.739 1.00 83.81 731 LYS A N 1
ATOM 5639 C CA . LYS A 1 731 ? -1.633 31.321 -25.341 1.00 83.81 731 LYS A CA 1
ATOM 5640 C C . LYS A 1 731 ? -2.108 30.190 -24.437 1.00 83.81 731 LYS A C 1
ATOM 5642 O O . LYS A 1 731 ? -1.542 29.988 -23.364 1.00 83.81 731 LYS A O 1
ATOM 5647 N N . THR A 1 732 ? -3.100 29.424 -24.885 1.00 87.06 732 THR A N 1
ATOM 5648 C CA . THR A 1 732 ? -3.606 28.242 -24.180 1.00 87.06 732 THR A CA 1
ATOM 5649 C C . THR A 1 732 ? -2.496 27.212 -24.007 1.00 87.06 732 THR A C 1
ATOM 5651 O O . THR A 1 732 ? -2.264 26.744 -22.896 1.00 87.06 732 THR A O 1
ATOM 5654 N N . LYS A 1 733 ? -1.725 26.921 -25.062 1.00 89.50 733 LYS A N 1
ATOM 5655 C CA . LYS A 1 733 ? -0.595 25.984 -24.997 1.00 89.50 733 LYS A CA 1
ATOM 5656 C C . LYS A 1 733 ? 0.461 26.426 -23.984 1.00 89.50 733 LYS A C 1
ATOM 5658 O O . LYS A 1 733 ? 0.964 25.597 -23.224 1.00 89.50 733 LYS A O 1
ATOM 5663 N N . ALA A 1 734 ? 0.791 27.718 -23.953 1.00 86.62 734 ALA A N 1
ATOM 5664 C CA . ALA A 1 734 ? 1.720 28.276 -22.974 1.00 86.62 734 ALA A CA 1
ATOM 5665 C C . ALA A 1 734 ? 1.183 28.157 -21.536 1.00 86.62 734 ALA A C 1
ATOM 5667 O O . ALA A 1 734 ? 1.924 27.733 -20.649 1.00 86.62 734 ALA A O 1
ATOM 5668 N N . ALA A 1 735 ? -0.104 28.450 -21.318 1.00 83.88 735 ALA A N 1
ATOM 5669 C CA . ALA A 1 735 ? -0.752 28.321 -20.013 1.00 83.88 735 ALA A CA 1
ATOM 5670 C C . ALA A 1 735 ? -0.759 26.867 -19.508 1.00 83.88 735 ALA A C 1
ATOM 5672 O O . ALA A 1 735 ? -0.322 26.608 -18.387 1.00 83.88 735 ALA A O 1
ATOM 5673 N N . LEU A 1 736 ? -1.137 25.904 -20.357 1.00 87.94 736 LEU A N 1
ATOM 5674 C CA . LEU A 1 736 ? -1.137 24.476 -20.014 1.00 87.94 736 LEU A CA 1
ATOM 5675 C C . LEU A 1 736 ? 0.280 23.948 -19.720 1.00 87.94 736 LEU A C 1
ATOM 5677 O O . LEU A 1 736 ? 0.481 23.197 -18.766 1.00 87.94 736 LEU A O 1
ATOM 5681 N N . LYS A 1 737 ? 1.298 24.383 -20.481 1.00 87.19 737 LYS A N 1
ATOM 5682 C CA . LYS A 1 737 ? 2.711 24.080 -20.174 1.00 87.19 737 LYS A CA 1
ATOM 5683 C C . LYS A 1 737 ? 3.183 24.737 -18.879 1.00 87.19 737 LYS A C 1
ATOM 5685 O O . LYS A 1 737 ? 4.096 24.214 -18.243 1.00 87.19 737 LYS A O 1
ATOM 5690 N N . GLY A 1 738 ? 2.596 25.869 -18.500 1.00 79.81 738 GLY A N 1
ATOM 5691 C CA . GLY A 1 738 ? 2.929 26.654 -17.314 1.00 79.81 738 GLY A CA 1
ATOM 5692 C C . GLY A 1 738 ? 2.341 26.127 -16.004 1.00 79.81 738 GLY A C 1
ATOM 5693 O O . GLY A 1 738 ? 2.779 26.574 -14.947 1.00 79.81 738 GLY A O 1
ATOM 5694 N N . LEU A 1 739 ? 1.417 25.158 -16.044 1.00 79.25 739 LEU A N 1
ATOM 5695 C CA . LEU A 1 739 ? 0.779 24.600 -14.846 1.00 79.25 739 LEU A CA 1
ATOM 5696 C C . LEU A 1 739 ? 1.811 24.106 -13.816 1.00 79.25 739 LEU A C 1
ATOM 5698 O O . LEU A 1 739 ? 2.856 23.546 -14.176 1.00 79.25 739 LEU A O 1
ATOM 5702 N N . ARG A 1 740 ? 1.521 24.332 -12.525 1.00 71.75 740 ARG A N 1
ATOM 5703 C CA . ARG A 1 740 ? 2.379 23.924 -11.395 1.00 71.75 740 ARG A CA 1
ATOM 5704 C C . ARG A 1 740 ? 2.534 22.405 -11.341 1.00 71.75 740 ARG A C 1
ATOM 5706 O O . ARG A 1 740 ? 3.652 21.917 -11.193 1.00 71.75 740 ARG A O 1
ATOM 5713 N N . LEU A 1 741 ? 1.425 21.682 -11.483 1.00 71.94 741 LEU A N 1
ATOM 5714 C CA . LEU A 1 741 ? 1.411 20.245 -11.729 1.00 71.94 741 LEU A CA 1
ATOM 5715 C C . LEU A 1 741 ? 1.289 20.044 -13.240 1.00 71.94 741 LEU A C 1
ATOM 5717 O O . LEU A 1 741 ? 0.384 20.576 -13.878 1.00 71.94 741 LEU A O 1
ATOM 5721 N N . LYS A 1 742 ? 2.262 19.360 -13.842 1.00 83.38 742 LYS A N 1
ATOM 5722 C CA . LYS A 1 742 ? 2.288 19.177 -15.296 1.00 83.38 742 LYS A CA 1
ATOM 5723 C C . LYS A 1 742 ? 1.248 18.139 -15.700 1.00 83.38 742 LYS A C 1
ATOM 5725 O O . LYS A 1 742 ? 1.208 17.070 -15.093 1.00 83.38 742 LYS A O 1
ATOM 5730 N N . ILE A 1 743 ? 0.488 18.432 -16.761 1.00 82.25 743 ILE A N 1
ATOM 5731 C CA . ILE A 1 743 ? -0.418 17.456 -17.380 1.00 82.25 743 ILE A CA 1
ATOM 5732 C C . ILE A 1 743 ? 0.435 16.290 -17.871 1.00 82.25 743 ILE A C 1
ATOM 5734 O O . ILE A 1 743 ? 1.224 16.429 -18.810 1.00 82.25 743 ILE A O 1
ATOM 5738 N N . THR A 1 744 ? 0.312 15.170 -17.176 1.00 79.88 744 THR A N 1
ATOM 5739 C CA . THR A 1 744 ? 1.057 13.942 -17.432 1.00 79.88 744 THR A CA 1
ATOM 5740 C C . THR A 1 744 ? 0.134 12.761 -17.194 1.00 79.88 744 THR A C 1
ATOM 5742 O O . THR A 1 744 ? -0.943 12.886 -16.622 1.00 79.88 744 THR A O 1
ATOM 5745 N N . LYS A 1 745 ? 0.581 11.579 -17.591 1.00 70.81 745 LYS A N 1
ATOM 5746 C CA . LYS A 1 745 ? -0.133 10.327 -17.342 1.00 70.81 745 LYS A CA 1
ATOM 5747 C C . LYS A 1 745 ? -0.358 10.044 -15.853 1.00 70.81 745 LYS A C 1
ATOM 5749 O O . LYS A 1 745 ? -1.389 9.502 -15.488 1.00 70.81 745 LYS A O 1
ATOM 5754 N N . ASP A 1 746 ? 0.590 10.465 -15.018 1.00 58.44 746 ASP A N 1
ATOM 5755 C CA . ASP A 1 746 ? 0.547 10.331 -13.558 1.00 58.44 746 ASP A CA 1
ATOM 5756 C C . ASP A 1 746 ? -0.153 11.526 -12.866 1.00 58.44 746 ASP A C 1
ATOM 5758 O O . ASP A 1 746 ? -0.376 11.507 -11.657 1.00 58.44 746 ASP A O 1
ATOM 5762 N N . CYS A 1 747 ? -0.500 12.576 -13.619 1.00 67.56 747 CYS A N 1
ATOM 5763 C CA . CYS A 1 747 ? -1.268 13.736 -13.163 1.00 67.56 747 CYS A CA 1
ATOM 5764 C C . CYS A 1 747 ? -2.230 14.185 -14.284 1.00 67.56 747 CYS A C 1
ATOM 5766 O O . CYS A 1 747 ? -1.980 15.202 -14.947 1.00 67.56 747 CYS A O 1
ATOM 5768 N N . PRO A 1 748 ? -3.280 13.382 -14.564 1.00 79.56 748 PRO A N 1
ATOM 5769 C CA . PRO A 1 748 ? -4.243 13.705 -15.603 1.00 79.56 748 PRO A CA 1
ATOM 5770 C C . PRO A 1 748 ? -5.072 14.928 -15.225 1.00 79.56 748 PRO A C 1
ATOM 5772 O O . PRO A 1 748 ? -5.276 15.241 -14.049 1.00 79.56 748 PRO A O 1
ATOM 5775 N N . TYR A 1 749 ? -5.594 15.589 -16.251 1.00 84.50 749 TYR A N 1
ATOM 5776 C CA . TYR A 1 749 ? -6.573 16.653 -16.106 1.00 84.50 749 TYR A CA 1
ATOM 5777 C C . TYR A 1 749 ? -7.833 16.317 -16.903 1.00 84.50 749 TYR A C 1
ATOM 5779 O O . TYR A 1 749 ? -7.770 15.605 -17.896 1.00 84.50 749 TYR A O 1
ATOM 5787 N N . VAL A 1 750 ? -8.979 16.852 -16.505 1.00 83.19 750 VAL A N 1
ATOM 5788 C CA . VAL A 1 750 ? -10.236 16.756 -17.250 1.00 83.19 750 VAL A CA 1
ATOM 5789 C C . VAL A 1 750 ? -10.635 18.146 -17.717 1.00 83.19 750 VAL A C 1
ATOM 5791 O O . VAL A 1 750 ? -10.756 19.066 -16.905 1.00 83.19 750 VAL A O 1
ATOM 5794 N N . PHE A 1 751 ? -10.864 18.295 -19.022 1.00 84.94 751 PHE A N 1
ATOM 5795 C CA . PHE A 1 751 ? -11.676 19.392 -19.533 1.00 84.94 751 PHE A CA 1
ATOM 5796 C C . PHE A 1 751 ? -13.132 19.045 -19.300 1.00 84.94 751 PHE A C 1
ATOM 5798 O O . PHE A 1 751 ? -13.644 18.094 -19.882 1.00 84.94 751 PHE A O 1
ATOM 5805 N N . GLN A 1 752 ? -13.788 19.814 -18.448 1.00 81.56 752 GLN A N 1
ATOM 5806 C CA . GLN A 1 752 ? -15.215 19.709 -18.198 1.00 81.56 752 GLN A CA 1
ATOM 5807 C C . GLN A 1 752 ? -15.900 20.907 -18.851 1.00 81.56 752 GLN A C 1
ATOM 5809 O O . GLN A 1 752 ? -15.449 22.038 -18.670 1.00 81.56 752 GLN A O 1
ATOM 5814 N N . GLU A 1 753 ? -16.985 20.679 -19.586 1.00 83.56 753 GLU A N 1
ATOM 5815 C CA . GLU A 1 753 ? -17.825 21.751 -20.113 1.00 83.56 753 GLU A CA 1
ATOM 5816 C C . GLU A 1 753 ? -18.213 22.708 -18.988 1.00 83.56 753 GLU A C 1
ATOM 5818 O O . GLU A 1 753 ? -18.689 22.311 -17.916 1.00 83.56 753 GLU A O 1
ATOM 5823 N N . PHE A 1 754 ? -17.981 23.988 -19.237 1.00 82.94 754 PHE A N 1
ATOM 5824 C CA . PHE A 1 754 ? -18.435 25.044 -18.368 1.00 82.94 754 PHE A CA 1
ATOM 5825 C C . PHE A 1 754 ? -19.939 25.199 -18.544 1.00 82.94 754 PHE A C 1
ATOM 5827 O O . PHE A 1 754 ? -20.426 25.686 -19.564 1.00 82.94 754 PHE A O 1
ATOM 5834 N N . ILE A 1 755 ? -20.680 24.799 -17.518 1.00 81.88 755 ILE A N 1
ATOM 5835 C CA . ILE A 1 755 ? -22.118 25.008 -17.470 1.00 81.88 755 ILE A CA 1
ATOM 5836 C C . ILE A 1 755 ? -22.363 26.348 -16.770 1.00 81.88 755 ILE A C 1
ATOM 5838 O O . ILE A 1 755 ? -22.089 26.461 -15.574 1.00 81.88 755 ILE A O 1
ATOM 5842 N N . PRO A 1 756 ? -22.879 27.377 -17.464 1.00 76.81 756 PRO A N 1
ATOM 5843 C CA . PRO A 1 756 ? -23.228 28.625 -16.806 1.00 76.81 756 PRO A CA 1
ATOM 5844 C C . PRO A 1 756 ? -24.439 28.377 -15.900 1.00 76.81 756 PRO A C 1
ATOM 5846 O O . PRO A 1 756 ? -25.483 27.931 -16.368 1.00 76.81 756 PRO A O 1
ATOM 5849 N N . GLY A 1 757 ? -24.318 28.638 -14.600 1.00 79.56 757 GLY A N 1
ATOM 5850 C CA . GLY A 1 757 ? -25.398 28.352 -13.659 1.00 79.56 757 GLY A CA 1
ATOM 5851 C C . GLY A 1 757 ? -25.033 28.564 -12.198 1.00 79.56 757 GLY A C 1
ATOM 5852 O O . GLY A 1 757 ? -23.886 28.841 -11.856 1.00 79.56 757 GLY A O 1
ATOM 5853 N N . GLN A 1 758 ? -26.040 28.446 -11.334 1.00 80.81 758 GLN A N 1
ATOM 5854 C CA . GLN A 1 758 ? -25.850 28.339 -9.888 1.00 80.81 758 GLN A CA 1
ATOM 5855 C C . GLN A 1 758 ? -25.685 26.861 -9.532 1.00 80.81 758 GLN A C 1
ATOM 5857 O O . GLN A 1 758 ? -26.512 26.036 -9.934 1.00 80.81 758 GLN A O 1
ATOM 5862 N N . GLU A 1 759 ? -24.643 26.549 -8.768 1.00 85.38 759 GLU A N 1
ATOM 5863 C CA . GLU A 1 759 ? -24.450 25.228 -8.175 1.00 85.38 759 GLU A CA 1
ATOM 5864 C C . GLU A 1 759 ? -25.311 25.062 -6.913 1.00 85.38 759 GLU A C 1
ATOM 5866 O O . GLU A 1 759 ? -25.559 26.021 -6.174 1.00 85.38 759 GLU A O 1
ATOM 5871 N N . TRP A 1 760 ? -25.770 23.843 -6.664 1.00 89.38 760 TRP A N 1
ATOM 5872 C CA . TRP A 1 760 ? -26.642 23.465 -5.558 1.00 89.38 760 TRP A CA 1
ATOM 5873 C C . TRP A 1 760 ? -26.136 22.174 -4.939 1.00 89.38 760 TRP A C 1
ATOM 5875 O O . TRP A 1 760 ? -25.866 21.225 -5.665 1.00 89.38 760 TRP A O 1
ATOM 5885 N N . CYS A 1 761 ? -26.078 22.103 -3.618 1.00 91.69 761 CYS A N 1
ATOM 5886 C CA . CYS A 1 761 ? -25.701 20.900 -2.893 1.00 91.69 761 CYS A CA 1
ATOM 5887 C C . CYS A 1 761 ? -26.920 20.312 -2.184 1.00 91.69 761 CYS A C 1
ATOM 5889 O O . CYS A 1 761 ? -27.856 21.017 -1.785 1.00 91.69 761 CYS A O 1
ATOM 5891 N N . THR A 1 762 ? -26.924 18.996 -2.018 1.00 95.25 762 THR A N 1
ATOM 5892 C CA . THR A 1 762 ? -28.029 18.279 -1.378 1.00 95.25 762 THR A CA 1
ATOM 5893 C C . THR A 1 762 ? -27.561 17.463 -0.185 1.00 95.25 762 THR A C 1
ATOM 5895 O O . THR A 1 762 ? -26.373 17.255 0.032 1.00 95.25 762 THR A O 1
ATOM 5898 N N . HIS A 1 763 ? -28.507 17.019 0.632 1.00 95.69 763 HIS A N 1
ATOM 5899 C CA . HIS A 1 763 ? -28.293 15.967 1.614 1.00 95.69 763 HIS A CA 1
ATOM 5900 C C . HIS A 1 763 ? -29.486 15.026 1.572 1.00 95.69 763 HIS A C 1
ATOM 5902 O O . HIS A 1 763 ? -30.608 15.483 1.787 1.00 95.69 763 HIS A O 1
ATOM 5908 N N . ALA A 1 764 ? -29.246 13.735 1.356 1.00 96.31 764 ALA A N 1
ATOM 5909 C CA . ALA A 1 764 ? -30.272 12.711 1.481 1.00 96.31 764 ALA A CA 1
ATOM 5910 C C . ALA A 1 764 ? -29.821 11.612 2.444 1.00 96.31 764 ALA A C 1
ATOM 5912 O O . ALA A 1 764 ? -28.713 11.093 2.314 1.00 96.31 764 ALA A O 1
ATOM 5913 N N . SER A 1 765 ? -30.689 11.238 3.383 1.00 96.06 765 SER A N 1
ATOM 5914 C CA . SER A 1 765 ? -30.554 9.980 4.132 1.00 96.06 765 SER A CA 1
ATOM 5915 C C . SER A 1 765 ? -31.439 8.928 3.472 1.00 96.06 765 SER A C 1
ATOM 5917 O O . SER A 1 765 ? -32.585 9.230 3.133 1.00 96.06 765 SER A O 1
ATOM 5919 N N . VAL A 1 766 ? -30.919 7.719 3.267 1.00 95.19 766 VAL A N 1
ATOM 5920 C CA . VAL A 1 766 ? -31.595 6.655 2.516 1.00 95.19 766 VAL A CA 1
ATOM 5921 C C . VAL A 1 766 ? -31.518 5.344 3.295 1.00 95.19 766 VAL A C 1
ATOM 5923 O O . VAL A 1 766 ? -30.464 4.997 3.821 1.00 95.19 766 VAL A O 1
ATOM 5926 N N . ILE A 1 767 ? -32.638 4.623 3.368 1.00 93.19 767 ILE A N 1
ATOM 5927 C CA . ILE A 1 767 ? -32.732 3.265 3.921 1.00 93.19 767 ILE A CA 1
ATOM 5928 C C . ILE A 1 767 ? -33.320 2.364 2.839 1.00 93.19 767 ILE A C 1
ATOM 5930 O O . ILE A 1 767 ? -34.426 2.617 2.358 1.00 93.19 767 ILE A O 1
ATOM 5934 N N . ASP A 1 768 ? -32.581 1.330 2.443 1.00 90.12 768 ASP A N 1
ATOM 5935 C CA . ASP A 1 768 ? -32.983 0.331 1.445 1.00 90.12 768 ASP A CA 1
ATOM 5936 C C . ASP A 1 768 ? -33.506 0.953 0.134 1.00 90.12 768 ASP A C 1
ATOM 5938 O O . ASP A 1 768 ? -34.508 0.525 -0.454 1.00 90.12 768 ASP A O 1
ATOM 5942 N N . GLY A 1 769 ? -32.836 2.020 -0.316 1.00 91.44 769 GLY A N 1
ATOM 5943 C CA . GLY A 1 769 ? -33.188 2.772 -1.523 1.00 91.44 769 GLY A CA 1
ATOM 5944 C C . GLY A 1 769 ? -34.367 3.742 -1.365 1.00 91.44 769 GLY A C 1
ATOM 5945 O O . GLY A 1 769 ? -34.752 4.381 -2.343 1.00 91.44 769 GLY A O 1
ATOM 5946 N N . LYS A 1 770 ? -34.944 3.885 -0.164 1.00 92.88 770 LYS A N 1
ATOM 5947 C CA . LYS A 1 770 ? -35.996 4.869 0.137 1.00 92.88 770 LYS A CA 1
ATOM 5948 C C . LYS A 1 770 ? -35.411 6.075 0.865 1.00 92.88 770 LYS A C 1
ATOM 5950 O O . LYS A 1 770 ? -34.801 5.935 1.922 1.00 92.88 770 LYS A O 1
ATOM 5955 N N . VAL A 1 771 ? -35.633 7.266 0.317 1.00 95.38 771 VAL A N 1
ATOM 5956 C CA . VAL A 1 771 ? -35.230 8.532 0.946 1.00 95.38 771 VAL A CA 1
ATOM 5957 C C . VAL A 1 771 ? -36.041 8.745 2.231 1.00 95.38 771 VAL A C 1
ATOM 5959 O O . VAL A 1 771 ? -37.263 8.618 2.214 1.00 95.38 771 VAL A O 1
ATOM 5962 N N . THR A 1 772 ? -35.376 9.063 3.343 1.00 95.50 772 THR A N 1
ATOM 5963 C CA . THR A 1 772 ? -35.998 9.338 4.655 1.00 95.50 772 THR A CA 1
ATOM 5964 C C . THR A 1 772 ? -35.878 10.801 5.072 1.00 95.50 772 THR A C 1
ATOM 5966 O O . THR A 1 772 ? -36.735 11.315 5.790 1.00 95.50 772 THR A O 1
ATOM 5969 N N . SER A 1 773 ? -34.856 11.505 4.590 1.00 96.38 773 SER A N 1
ATOM 5970 C CA . SER A 1 773 ? -34.740 12.960 4.701 1.00 96.38 773 SER A CA 1
ATOM 5971 C C . SER A 1 773 ? -34.085 13.542 3.457 1.00 96.38 773 SER A C 1
ATOM 5973 O O . SER A 1 773 ? -33.281 12.861 2.820 1.00 96.38 773 SER A O 1
ATOM 5975 N N . PHE A 1 774 ? -34.438 14.783 3.117 1.00 97.00 774 PHE A N 1
ATOM 5976 C CA . PHE A 1 774 ? -33.888 15.485 1.963 1.00 97.00 774 PHE A CA 1
ATOM 5977 C C . PHE A 1 774 ? -33.738 16.986 2.239 1.00 97.00 774 PHE A C 1
ATOM 5979 O O . PHE A 1 774 ? -34.624 17.619 2.820 1.00 97.00 774 PHE A O 1
ATOM 5986 N N . VAL A 1 775 ? -32.609 17.553 1.817 1.00 96.56 775 VAL A N 1
ATOM 5987 C CA . VAL A 1 775 ? -32.312 18.989 1.878 1.00 96.56 775 VAL A CA 1
ATOM 5988 C C . VAL A 1 775 ? -31.653 19.415 0.576 1.00 96.56 775 VAL A C 1
ATOM 5990 O O . VAL A 1 775 ? -30.801 18.698 0.055 1.00 96.56 775 VAL A O 1
ATOM 5993 N N . THR A 1 776 ? -31.982 20.610 0.094 1.00 94.88 776 THR A N 1
ATOM 5994 C CA . THR A 1 776 ? -31.254 21.295 -0.981 1.00 94.88 776 THR A CA 1
ATOM 5995 C C . THR A 1 776 ? -30.853 22.691 -0.527 1.00 94.88 776 THR A C 1
ATOM 5997 O O . THR A 1 776 ? -31.670 23.414 0.049 1.00 94.88 776 THR A O 1
ATOM 6000 N N . CYS A 1 777 ? -29.604 23.063 -0.794 1.00 91.31 777 CYS A N 1
ATOM 6001 C CA . CYS A 1 777 ? -29.034 24.371 -0.497 1.00 91.31 777 CYS A CA 1
ATOM 6002 C C . CYS A 1 777 ? -28.310 24.922 -1.735 1.00 91.31 777 CYS A C 1
ATOM 6004 O O . CYS A 1 777 ? -27.764 24.136 -2.510 1.00 91.31 777 CYS A O 1
ATOM 6006 N N . PRO A 1 778 ? -28.249 26.250 -1.930 1.00 86.69 778 PRO A N 1
ATOM 6007 C CA . PRO A 1 778 ? -27.289 26.832 -2.861 1.00 86.69 778 PRO A CA 1
ATOM 6008 C C . PRO A 1 778 ? -25.868 26.441 -2.441 1.00 86.69 778 PRO A C 1
ATOM 6010 O O . PRO A 1 778 ? -25.515 26.576 -1.265 1.00 86.69 778 PRO A O 1
ATOM 6013 N N . SER A 1 779 ? -25.049 25.980 -3.386 1.00 78.19 779 SER A N 1
ATOM 6014 C CA . SER A 1 779 ? -23.626 25.767 -3.134 1.00 78.19 779 SER A CA 1
ATOM 6015 C C . SER A 1 779 ? -22.938 27.110 -2.919 1.00 78.19 779 SER A C 1
ATOM 6017 O O . SER A 1 779 ? -23.233 28.113 -3.579 1.00 78.19 779 SER A O 1
ATOM 6019 N N . ASN A 1 780 ? -22.001 27.120 -1.982 1.00 66.19 780 ASN A N 1
ATOM 6020 C CA . ASN A 1 780 ? -21.183 28.272 -1.649 1.00 66.19 780 ASN A CA 1
ATOM 6021 C C . ASN A 1 780 ? -19.728 27.807 -1.596 1.00 66.19 780 ASN A C 1
ATOM 6023 O O . ASN A 1 780 ? -19.448 26.797 -0.948 1.00 66.19 780 ASN A O 1
ATOM 6027 N N . ASP A 1 781 ? -18.826 28.567 -2.225 1.00 50.28 781 ASP A N 1
ATOM 6028 C CA . ASP A 1 781 ? -17.374 28.335 -2.277 1.00 50.28 781 ASP A CA 1
ATOM 6029 C C . ASP A 1 781 ? -16.750 27.992 -0.917 1.00 50.28 781 ASP A C 1
ATOM 6031 O O . ASP A 1 781 ? -15.697 27.357 -0.859 1.00 50.28 781 ASP A O 1
ATOM 6035 N N . MET A 1 782 ? -17.384 28.429 0.175 1.00 53.06 782 MET A N 1
ATOM 6036 C CA . MET A 1 782 ? -16.865 28.293 1.530 1.00 53.06 782 MET A CA 1
ATOM 6037 C C . MET A 1 782 ? -17.605 27.275 2.405 1.00 53.06 782 MET A C 1
ATOM 6039 O O . MET A 1 782 ? -17.185 27.083 3.531 1.00 53.06 782 MET A O 1
ATOM 6043 N N . LEU A 1 783 ? -18.686 26.616 1.962 1.00 61.56 783 LEU A N 1
ATOM 6044 C CA . LEU A 1 783 ? -19.425 25.599 2.751 1.00 61.56 783 LEU A CA 1
ATOM 6045 C C . LEU A 1 783 ? -19.771 25.995 4.213 1.00 61.56 783 LEU A C 1
ATOM 6047 O O . LEU A 1 783 ? -20.032 25.126 5.049 1.00 61.56 783 LEU A O 1
ATOM 6051 N N . MET A 1 784 ? -19.809 27.292 4.536 1.00 71.38 784 MET A N 1
ATOM 6052 C CA . MET A 1 784 ? -20.065 27.793 5.897 1.00 71.38 784 MET A CA 1
ATOM 6053 C C . MET A 1 784 ? -21.461 28.385 6.065 1.00 71.38 784 MET A C 1
ATOM 6055 O O . MET A 1 784 ? -21.915 28.534 7.198 1.00 71.38 784 MET A O 1
ATOM 6059 N N . THR A 1 785 ? -22.141 28.722 4.964 1.00 80.69 785 THR A N 1
ATOM 6060 C CA . THR A 1 785 ? -23.504 29.267 4.953 1.00 80.69 785 THR A CA 1
ATOM 6061 C C . THR A 1 785 ? -24.439 28.328 4.196 1.00 80.69 785 THR A C 1
ATOM 6063 O O . THR A 1 785 ? -24.134 27.943 3.072 1.00 80.69 785 THR A O 1
ATOM 6066 N N . TYR A 1 786 ? -25.587 28.009 4.794 1.00 87.81 786 TYR A N 1
ATOM 6067 C CA . TYR A 1 786 ? -26.611 27.136 4.222 1.00 87.81 786 TYR A CA 1
ATOM 6068 C C . TYR A 1 786 ? -27.977 27.809 4.278 1.00 87.81 786 TYR A C 1
ATOM 6070 O O . TYR A 1 786 ? -28.368 28.370 5.305 1.00 87.81 786 TYR A O 1
ATOM 6078 N N . GLU A 1 787 ? -28.712 27.712 3.176 1.00 87.94 787 GLU A N 1
ATOM 6079 C CA . GLU A 1 787 ? -30.055 28.266 3.014 1.00 87.94 787 GLU A CA 1
ATOM 6080 C C . GLU A 1 787 ? -30.982 27.191 2.471 1.00 87.94 787 GLU A C 1
ATOM 6082 O O . GLU A 1 787 ? -30.553 26.305 1.735 1.00 87.94 787 GLU A O 1
ATOM 6087 N N . ASN A 1 788 ? -32.250 27.229 2.870 1.00 91.00 788 ASN A N 1
ATOM 6088 C CA . ASN A 1 788 ? -33.197 26.214 2.448 1.00 91.00 788 ASN A CA 1
ATOM 6089 C C . ASN A 1 788 ? -33.726 26.537 1.046 1.00 91.00 788 ASN A C 1
ATOM 6091 O O . ASN A 1 788 ? -34.423 27.531 0.890 1.00 91.00 788 ASN A O 1
ATOM 6095 N N . ALA A 1 789 ? -33.464 25.653 0.084 1.00 91.50 789 ALA A N 1
ATOM 6096 C CA . ALA A 1 789 ? -34.062 25.667 -1.253 1.00 91.50 789 ALA A CA 1
ATOM 6097 C C . ALA A 1 789 ? -34.813 24.358 -1.570 1.00 91.50 789 ALA A C 1
ATOM 6099 O O . ALA A 1 789 ? -35.137 24.052 -2.716 1.00 91.50 789 ALA A O 1
ATOM 6100 N N . THR A 1 790 ? -35.087 23.549 -0.543 1.00 93.44 790 THR A N 1
ATOM 6101 C CA . THR A 1 790 ? -35.672 22.204 -0.681 1.00 93.44 790 THR A CA 1
ATOM 6102 C C . THR A 1 790 ? -37.088 22.248 -1.258 1.00 93.44 790 THR A C 1
ATOM 6104 O O . THR A 1 790 ? -37.489 21.356 -1.997 1.00 93.44 790 THR A O 1
ATOM 6107 N N . THR A 1 791 ? -37.859 23.285 -0.923 1.00 89.19 791 THR A N 1
ATOM 6108 C CA . THR A 1 791 ? -39.243 23.461 -1.394 1.00 89.19 791 THR A CA 1
ATOM 6109 C C . THR A 1 791 ? -39.346 24.181 -2.735 1.00 89.19 791 THR A C 1
ATOM 6111 O O . THR A 1 791 ? -40.446 24.287 -3.283 1.00 89.19 791 THR A O 1
ATOM 6114 N N . ASP A 1 792 ? -38.228 24.672 -3.260 1.00 90.50 792 ASP A N 1
ATOM 6115 C CA . ASP A 1 792 ? -38.183 25.418 -4.511 1.00 90.50 792 ASP A CA 1
ATOM 6116 C C . ASP A 1 792 ? -38.178 24.454 -5.705 1.00 90.50 792 ASP A C 1
ATOM 6118 O O . ASP A 1 792 ? -38.104 23.232 -5.544 1.00 90.50 792 ASP A O 1
ATOM 6122 N N . ASP A 1 793 ? -38.262 24.988 -6.927 1.00 90.06 793 ASP A N 1
ATOM 6123 C CA . ASP A 1 793 ? -38.206 24.166 -8.144 1.00 90.06 793 ASP A CA 1
ATOM 6124 C C . ASP A 1 793 ? -36.941 23.292 -8.191 1.00 90.06 793 ASP A C 1
ATOM 6126 O O . ASP A 1 793 ? -37.020 22.087 -8.433 1.00 90.06 793 ASP A O 1
ATOM 6130 N N . VAL A 1 794 ? -35.785 23.876 -7.858 1.00 90.19 794 VAL A N 1
ATOM 6131 C CA . VAL A 1 794 ? -34.508 23.155 -7.804 1.00 90.19 794 VAL A CA 1
ATOM 6132 C C . VAL A 1 794 ? -34.528 22.010 -6.797 1.00 90.19 794 VAL A C 1
ATOM 6134 O O . VAL A 1 794 ? -34.091 20.911 -7.134 1.00 90.19 794 VAL A O 1
ATOM 6137 N N . GLY A 1 795 ? -35.082 22.229 -5.602 1.00 93.38 795 GLY A N 1
ATOM 6138 C CA . GLY A 1 795 ? -35.177 21.200 -4.572 1.00 93.38 795 GLY A CA 1
ATOM 6139 C C . GLY A 1 795 ? -36.077 20.044 -4.997 1.00 93.38 795 GLY A C 1
ATOM 6140 O O . GLY A 1 795 ? -35.674 18.886 -4.904 1.00 93.38 795 GLY A O 1
ATOM 6141 N N . ARG A 1 796 ? -37.248 20.344 -5.580 1.00 94.50 796 ARG A N 1
ATOM 6142 C CA . ARG A 1 796 ? -38.153 19.318 -6.130 1.00 94.50 796 ARG A CA 1
ATOM 6143 C C . ARG A 1 796 ? -37.495 18.500 -7.242 1.00 94.50 796 ARG A C 1
ATOM 6145 O O . ARG A 1 796 ? -37.645 17.279 -7.275 1.00 94.50 796 ARG A O 1
ATOM 6152 N N . ARG A 1 797 ? -36.758 19.155 -8.141 1.00 95.06 797 ARG A N 1
ATOM 6153 C CA . ARG A 1 797 ? -36.042 18.494 -9.243 1.00 95.06 797 ARG A CA 1
ATOM 6154 C C . ARG A 1 797 ? -34.892 17.625 -8.742 1.00 95.06 797 ARG A C 1
ATOM 6156 O O . ARG A 1 797 ? -34.770 16.491 -9.194 1.00 9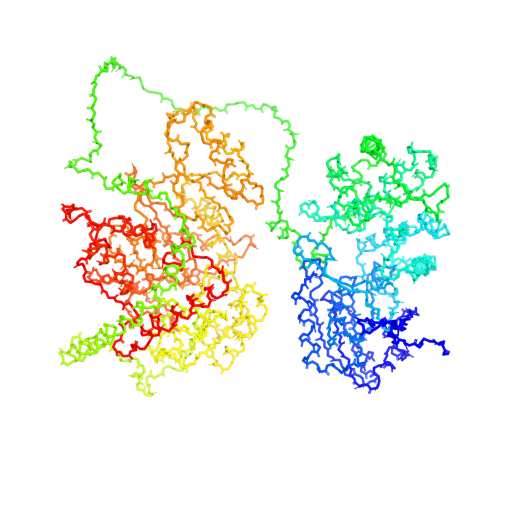5.06 797 ARG A O 1
ATOM 6163 N N . ALA A 1 798 ? -34.097 18.123 -7.796 1.00 95.50 798 ALA A N 1
ATOM 6164 C CA . ALA A 1 798 ? -32.984 17.382 -7.208 1.00 95.50 798 ALA A CA 1
ATOM 6165 C C . ALA A 1 798 ? -33.470 16.162 -6.406 1.00 95.50 798 ALA A C 1
ATOM 6167 O O . ALA A 1 798 ? -32.873 15.086 -6.482 1.00 95.50 798 ALA A O 1
ATOM 6168 N N . GLU A 1 799 ? -34.588 16.296 -5.684 1.00 96.06 799 GLU A N 1
ATOM 6169 C CA . GLU A 1 799 ? -35.211 15.180 -4.968 1.00 96.06 799 GLU A CA 1
ATOM 6170 C C . GLU A 1 799 ? -35.722 14.112 -5.941 1.00 96.06 799 GLU A C 1
ATOM 6172 O O . GLU A 1 799 ? -35.396 12.931 -5.800 1.00 96.06 799 GLU A O 1
ATOM 6177 N N . ALA A 1 800 ? -36.469 14.524 -6.972 1.00 96.00 800 ALA A N 1
ATOM 6178 C CA . ALA A 1 800 ? -36.969 13.617 -8.000 1.00 96.00 800 ALA A CA 1
ATOM 6179 C C . ALA A 1 800 ? -35.823 12.892 -8.723 1.00 96.00 800 ALA A C 1
ATOM 6181 O O . ALA A 1 800 ? -35.900 11.681 -8.937 1.00 96.00 800 ALA A O 1
ATOM 6182 N N . TRP A 1 801 ? -34.743 13.610 -9.047 1.00 96.50 801 TRP A N 1
ATOM 6183 C CA . TRP A 1 801 ? -33.538 13.034 -9.637 1.00 96.50 801 TRP A CA 1
ATOM 6184 C C . TRP A 1 801 ? -32.901 11.992 -8.710 1.00 96.50 801 TRP A C 1
ATOM 6186 O O . TRP A 1 801 ? -32.618 10.877 -9.143 1.00 96.50 801 TRP A O 1
ATOM 6196 N N . THR A 1 802 ? -32.764 12.305 -7.418 1.00 96.56 802 THR A N 1
ATOM 6197 C CA . THR A 1 802 ? -32.190 11.391 -6.414 1.00 96.56 802 THR A CA 1
ATOM 6198 C C . THR A 1 802 ? -33.007 10.103 -6.301 1.00 96.56 802 THR A C 1
ATOM 6200 O O . THR A 1 802 ? -32.453 9.005 -6.321 1.00 96.56 802 THR A O 1
ATOM 6203 N N . VAL A 1 803 ? -34.338 10.211 -6.259 1.00 96.44 803 VAL A N 1
ATOM 6204 C CA . VAL A 1 803 ? -35.238 9.046 -6.235 1.00 96.44 803 VAL A CA 1
ATOM 6205 C C . VAL A 1 803 ? -35.114 8.217 -7.519 1.00 96.44 803 VAL A C 1
ATOM 6207 O O . VAL A 1 803 ? -35.077 6.986 -7.464 1.00 96.44 803 VAL A O 1
ATOM 6210 N N . GLN A 1 804 ? -35.026 8.862 -8.685 1.00 96.19 804 GLN A N 1
ATOM 6211 C CA . GLN A 1 804 ? -34.825 8.164 -9.958 1.00 96.19 804 GLN A CA 1
ATOM 6212 C C . GLN A 1 804 ? -33.480 7.432 -10.009 1.00 96.19 804 GLN A C 1
ATOM 6214 O O . GLN A 1 804 ? -33.437 6.292 -10.478 1.00 96.19 804 GLN A O 1
ATOM 6219 N N . LEU A 1 805 ? -32.407 8.052 -9.506 1.00 95.94 805 LEU A N 1
ATOM 6220 C CA . LEU A 1 805 ? -31.089 7.430 -9.421 1.00 95.94 805 LEU A CA 1
ATOM 6221 C C . LEU A 1 805 ? -31.149 6.178 -8.545 1.00 95.94 805 LEU A C 1
ATOM 6223 O O . LEU A 1 805 ? -30.754 5.111 -9.003 1.00 95.94 805 LEU A O 1
ATOM 6227 N N . LEU A 1 806 ? -31.699 6.272 -7.330 1.00 95.56 806 LEU A N 1
ATOM 6228 C CA . LEU A 1 806 ? -31.812 5.132 -6.410 1.00 95.56 806 LEU A CA 1
ATOM 6229 C C . LEU A 1 806 ? -32.608 3.968 -7.022 1.00 95.56 806 LEU A C 1
ATOM 6231 O O . LEU A 1 806 ? -32.206 2.811 -6.911 1.00 95.56 806 LEU A O 1
ATOM 6235 N N . ASN A 1 807 ? -33.699 4.263 -7.736 1.00 94.94 807 ASN A N 1
ATOM 6236 C CA . ASN A 1 807 ? -34.491 3.248 -8.439 1.00 94.94 807 ASN A CA 1
ATOM 6237 C C . ASN A 1 807 ? -33.714 2.545 -9.562 1.00 94.94 807 ASN A C 1
ATOM 6239 O O . ASN A 1 807 ? -33.937 1.358 -9.813 1.00 94.94 807 ASN A O 1
ATOM 6243 N N . LYS A 1 808 ? -32.830 3.273 -10.255 1.00 95.31 808 LYS A N 1
ATOM 6244 C CA . LYS A 1 808 ? -31.945 2.717 -11.285 1.00 95.31 808 LYS A CA 1
ATOM 6245 C C . LYS A 1 808 ? -30.798 1.922 -10.659 1.00 95.31 808 LYS A C 1
ATOM 6247 O O . LYS A 1 808 ? -30.579 0.791 -11.075 1.00 95.31 808 LYS A O 1
ATOM 6252 N N . LEU A 1 809 ? -30.161 2.445 -9.610 1.00 93.62 809 LEU A N 1
ATOM 6253 C CA . LEU A 1 809 ? -29.103 1.758 -8.862 1.00 93.62 809 LEU A CA 1
ATOM 6254 C C . LEU A 1 809 ? -29.577 0.443 -8.253 1.00 93.62 809 LEU A C 1
ATOM 6256 O O . LEU A 1 809 ? -28.834 -0.525 -8.244 1.00 93.62 809 LEU A O 1
ATOM 6260 N N . LYS A 1 810 ? -30.838 0.362 -7.818 1.00 90.75 810 LYS A N 1
ATOM 6261 C CA . LYS A 1 810 ? -31.419 -0.888 -7.312 1.00 90.75 810 LYS A CA 1
ATOM 6262 C C . LYS A 1 810 ? -31.422 -2.023 -8.349 1.00 90.75 810 LYS A C 1
ATOM 6264 O O . LYS A 1 810 ? -31.502 -3.187 -7.972 1.00 90.75 810 LYS A O 1
ATOM 6269 N N . LYS A 1 811 ? -31.384 -1.687 -9.642 1.00 89.56 811 LYS A N 1
ATOM 6270 C CA . LYS A 1 811 ? -31.355 -2.635 -10.767 1.00 89.56 811 LYS A CA 1
ATOM 6271 C C . LYS A 1 811 ? -29.957 -2.787 -11.382 1.00 89.56 811 LYS A C 1
ATOM 6273 O O . LYS A 1 811 ? -29.773 -3.673 -12.208 1.00 89.56 811 LYS A O 1
ATOM 6278 N N . ASP A 1 812 ? -29.014 -1.920 -11.020 1.00 89.62 812 ASP A N 1
ATOM 6279 C CA . ASP A 1 812 ? -27.624 -1.930 -11.485 1.00 89.62 812 ASP A CA 1
ATOM 6280 C C . ASP A 1 812 ? -26.784 -2.756 -10.507 1.00 89.62 812 ASP A C 1
ATOM 6282 O O . ASP A 1 812 ? -26.821 -2.526 -9.298 1.00 89.62 812 ASP A O 1
ATOM 6286 N N . LEU A 1 813 ? -26.039 -3.732 -11.020 1.00 87.75 813 LEU A N 1
ATOM 6287 C CA . LEU A 1 813 ? -25.092 -4.491 -10.206 1.00 87.75 813 LEU A CA 1
ATOM 6288 C C . LEU A 1 813 ? -23.809 -3.675 -10.006 1.00 87.75 813 LEU A C 1
ATOM 6290 O O . LEU A 1 813 ? -23.446 -2.846 -10.844 1.00 87.75 813 LEU A O 1
ATOM 6294 N N . THR A 1 814 ? -23.106 -3.920 -8.902 1.00 83.75 814 THR A N 1
ATOM 6295 C CA . THR A 1 814 ? -21.749 -3.395 -8.708 1.00 83.75 814 THR A CA 1
ATOM 6296 C C . THR A 1 814 ? -20.815 -3.918 -9.812 1.00 83.75 814 THR A C 1
ATOM 6298 O O . THR A 1 814 ? -21.110 -4.940 -10.442 1.00 83.75 814 THR A O 1
ATOM 6301 N N . PRO A 1 815 ? -19.643 -3.294 -10.035 1.00 74.00 815 PRO A N 1
ATOM 6302 C CA . PRO A 1 815 ? -18.628 -3.827 -10.949 1.00 74.00 815 PRO A CA 1
ATOM 6303 C C . PRO A 1 815 ? -18.191 -5.270 -10.633 1.00 74.00 815 PRO A C 1
ATOM 6305 O O . PRO A 1 815 ? -17.710 -5.971 -11.517 1.00 74.00 815 PRO A O 1
ATOM 6308 N N . THR A 1 816 ? -18.377 -5.716 -9.386 1.00 77.06 816 THR A N 1
ATOM 6309 C CA . THR A 1 816 ? -18.107 -7.080 -8.901 1.00 77.06 816 THR A CA 1
ATOM 6310 C C . THR A 1 816 ? -19.296 -8.042 -9.066 1.00 77.06 816 THR A C 1
ATOM 6312 O O . THR A 1 816 ? -19.207 -9.203 -8.676 1.00 77.06 816 THR A O 1
ATOM 6315 N N . GLY A 1 817 ? -20.415 -7.587 -9.642 1.00 82.62 817 GLY A N 1
ATOM 6316 C CA . GLY A 1 817 ? -21.617 -8.388 -9.895 1.00 82.62 817 GLY A CA 1
ATOM 6317 C C . GLY A 1 817 ? -22.564 -8.540 -8.697 1.00 82.62 817 GLY A C 1
ATOM 6318 O O . GLY A 1 817 ? -23.523 -9.308 -8.777 1.00 82.62 817 GLY A O 1
ATOM 6319 N N . LYS A 1 818 ? -22.334 -7.822 -7.590 1.00 85.12 818 LYS A N 1
ATOM 6320 C CA . LYS A 1 818 ? -23.178 -7.866 -6.385 1.00 85.12 818 LYS A CA 1
ATOM 6321 C C . LYS A 1 818 ? -24.364 -6.901 -6.497 1.00 85.12 818 LYS A C 1
ATOM 6323 O O . LYS A 1 818 ? -24.320 -5.898 -7.206 1.00 85.12 818 LYS A O 1
ATOM 6328 N N . THR A 1 819 ? -25.443 -7.193 -5.770 1.00 87.69 819 THR A N 1
ATOM 6329 C CA . THR A 1 819 ? -26.546 -6.231 -5.596 1.00 87.69 819 THR A CA 1
ATOM 6330 C C . THR A 1 819 ? -26.096 -5.099 -4.673 1.00 87.69 819 THR A C 1
ATOM 6332 O O . THR A 1 819 ? -25.489 -5.366 -3.640 1.00 87.69 819 THR A O 1
ATOM 6335 N N . ARG A 1 820 ? -26.409 -3.848 -5.029 1.00 89.88 820 ARG A N 1
ATOM 6336 C CA . ARG A 1 820 ? -25.994 -2.660 -4.266 1.00 89.88 820 ARG A CA 1
ATOM 6337 C C . ARG A 1 820 ? -26.755 -2.515 -2.945 1.00 89.88 820 ARG A C 1
ATOM 6339 O O . ARG A 1 820 ? -27.989 -2.569 -2.926 1.00 89.88 820 ARG A O 1
ATOM 6346 N N . GLY A 1 821 ? -26.029 -2.247 -1.860 1.00 87.62 821 GLY A N 1
ATOM 6347 C CA . GLY A 1 821 ? -26.583 -1.849 -0.569 1.00 87.62 821 GLY A CA 1
ATOM 6348 C C . GLY A 1 821 ? -26.922 -0.357 -0.570 1.00 87.62 821 GLY A C 1
ATOM 6349 O O . GLY A 1 821 ? -26.040 0.494 -0.525 1.00 87.62 821 GLY A O 1
ATOM 6350 N N . LEU A 1 822 ? -28.213 -0.016 -0.624 1.00 91.69 822 LEU A N 1
ATOM 6351 C CA . LEU A 1 822 ? -28.679 1.375 -0.774 1.00 91.69 822 LEU A CA 1
ATOM 6352 C C . LEU A 1 822 ? -29.104 2.036 0.547 1.00 91.69 822 LEU A C 1
ATOM 6354 O O . LEU A 1 822 ? -30.005 2.878 0.556 1.00 91.69 822 LEU A O 1
ATOM 6358 N N . THR A 1 823 ? -28.479 1.654 1.658 1.00 93.31 823 THR A N 1
ATOM 6359 C CA . THR A 1 823 ? -28.618 2.342 2.948 1.00 93.31 823 THR A CA 1
ATOM 6360 C C . THR A 1 823 ? -27.394 3.228 3.158 1.00 93.31 823 THR A C 1
ATOM 6362 O O . THR A 1 823 ? -26.277 2.780 2.951 1.00 93.31 823 THR A O 1
ATOM 6365 N N . GLY A 1 824 ? -27.587 4.498 3.517 1.00 94.50 824 GLY A N 1
ATOM 6366 C CA . GLY A 1 824 ? -26.493 5.465 3.642 1.00 94.50 824 GLY A CA 1
ATOM 6367 C C . GLY A 1 824 ? -26.898 6.880 3.239 1.00 94.50 824 GLY A C 1
ATOM 6368 O O . GLY A 1 824 ? -28.084 7.228 3.214 1.00 94.50 824 GLY A O 1
ATOM 6369 N N . HIS A 1 825 ? -25.912 7.720 2.918 1.00 94.56 825 HIS A N 1
ATOM 6370 C CA . HIS A 1 825 ? -26.141 9.117 2.536 1.00 94.56 825 HIS A CA 1
ATOM 6371 C C . HIS A 1 825 ? -25.854 9.370 1.066 1.00 94.56 825 HIS A C 1
ATOM 6373 O O . HIS A 1 825 ? -24.748 9.134 0.596 1.00 94.56 825 HIS A O 1
ATOM 6379 N N . PHE A 1 826 ? -26.825 9.927 0.354 1.00 94.94 826 PHE A N 1
ATOM 6380 C CA . PHE A 1 826 ? -26.724 10.218 -1.074 1.00 94.94 826 PHE A CA 1
ATOM 6381 C C . PHE A 1 826 ? -26.820 11.729 -1.271 1.00 94.94 826 PHE A C 1
ATOM 6383 O O . PHE A 1 826 ? -27.888 12.280 -1.525 1.00 94.94 826 PHE A O 1
ATOM 6390 N N . SER A 1 827 ? -25.698 12.409 -1.049 1.00 93.44 827 SER A N 1
ATOM 6391 C CA . SER A 1 827 ? -25.598 13.862 -1.174 1.00 93.44 827 SER A CA 1
ATOM 6392 C C . SER A 1 827 ? -24.927 14.194 -2.504 1.00 93.44 827 SER A C 1
ATOM 6394 O O . SER A 1 827 ? -23.864 13.658 -2.803 1.00 93.44 827 SER A O 1
ATOM 6396 N N . PHE A 1 828 ? -25.535 15.060 -3.303 1.00 93.69 828 PHE A N 1
ATOM 6397 C CA . PHE A 1 828 ? -25.072 15.411 -4.647 1.00 93.69 828 PHE A CA 1
ATOM 6398 C C . PHE A 1 828 ? -24.940 16.912 -4.819 1.00 93.69 828 PHE A C 1
ATOM 6400 O O . PHE A 1 828 ? -25.757 17.668 -4.276 1.00 93.69 828 PHE A O 1
ATOM 6407 N N . ASP A 1 829 ? -23.994 17.291 -5.667 1.00 91.19 829 ASP A N 1
ATOM 6408 C CA . ASP A 1 829 ? -23.901 18.636 -6.205 1.00 91.19 829 ASP A CA 1
ATOM 6409 C C . ASP A 1 829 ? -24.496 18.663 -7.613 1.00 91.19 829 ASP A C 1
ATOM 6411 O O . ASP A 1 829 ? -24.225 17.794 -8.444 1.00 91.19 829 ASP A O 1
ATOM 6415 N N . PHE A 1 830 ? -25.317 19.670 -7.878 1.00 91.50 830 PHE A N 1
ATOM 6416 C CA . PHE A 1 830 ? -25.994 19.898 -9.144 1.00 91.50 830 PHE A CA 1
ATOM 6417 C C . PHE A 1 830 ? -25.705 21.297 -9.658 1.00 91.50 830 PHE A C 1
ATOM 6419 O O . PHE A 1 830 ? -25.533 22.233 -8.885 1.00 91.50 830 PHE A O 1
ATOM 6426 N N . ILE A 1 831 ? -25.786 21.470 -10.969 1.00 88.75 831 ILE A N 1
ATOM 6427 C CA . ILE A 1 831 ? -25.880 22.785 -11.593 1.00 88.75 831 ILE A CA 1
ATOM 6428 C C . ILE A 1 831 ? -27.104 22.840 -12.494 1.00 88.75 831 ILE A C 1
ATOM 6430 O O . ILE A 1 831 ? -27.383 21.908 -13.251 1.00 88.75 831 ILE A O 1
ATOM 6434 N N . ILE A 1 832 ? -27.855 23.938 -12.403 1.00 86.44 832 ILE A N 1
ATOM 6435 C CA . ILE A 1 832 ? -28.916 24.239 -13.364 1.00 86.44 832 ILE A CA 1
ATOM 6436 C C . ILE A 1 832 ? -28.340 25.201 -14.392 1.00 86.44 832 ILE A C 1
ATOM 6438 O O . ILE A 1 832 ? -28.013 26.344 -14.072 1.00 86.44 832 ILE A O 1
ATOM 6442 N N . SER A 1 833 ? -28.231 24.719 -15.624 1.00 84.44 833 SER A N 1
ATOM 6443 C CA . SER A 1 833 ? -27.740 25.491 -16.756 1.00 84.44 833 SER A CA 1
ATOM 6444 C C . SER A 1 833 ? -28.692 26.640 -17.081 1.00 84.44 833 SER A C 1
ATOM 6446 O O . SER A 1 833 ? -29.867 26.421 -17.379 1.00 84.44 833 SER A O 1
ATOM 6448 N N . THR A 1 834 ? -28.190 27.872 -17.093 1.00 80.62 834 THR A N 1
ATOM 6449 C CA . THR A 1 834 ? -28.946 29.050 -17.547 1.00 80.62 834 THR A CA 1
ATOM 6450 C C . THR A 1 834 ? -29.146 29.067 -19.060 1.00 80.62 834 THR A C 1
ATOM 6452 O O . THR A 1 834 ? -29.998 29.801 -19.550 1.00 80.62 834 THR A O 1
ATOM 6455 N N . LYS A 1 835 ? -28.394 28.249 -19.809 1.00 78.62 835 LYS A N 1
ATOM 6456 C CA . LYS A 1 835 ? -28.474 28.162 -21.274 1.00 78.62 835 LYS A CA 1
ATOM 6457 C C . LYS A 1 835 ? -29.691 27.369 -21.753 1.00 78.62 835 LYS A C 1
ATOM 6459 O O . LYS A 1 835 ? -30.293 27.728 -22.757 1.00 78.62 835 LYS A O 1
ATOM 6464 N N . ASN A 1 836 ? -30.024 26.272 -21.073 1.00 81.69 836 ASN A N 1
ATOM 6465 C CA . ASN A 1 836 ? -31.077 25.340 -21.501 1.00 81.69 836 ASN A CA 1
ATOM 6466 C C . ASN A 1 836 ? -32.031 24.912 -20.368 1.00 81.69 836 ASN A C 1
ATOM 6468 O O . ASN A 1 836 ? -32.920 24.097 -20.596 1.00 81.69 836 ASN A O 1
ATOM 6472 N N . GLY A 1 837 ? -31.853 25.423 -19.145 1.00 83.19 837 GLY A N 1
ATOM 6473 C CA . GLY A 1 837 ? -32.664 25.071 -17.975 1.00 83.19 837 GLY A CA 1
ATOM 6474 C C . GLY A 1 837 ? -32.428 23.656 -17.436 1.00 83.19 837 GLY A C 1
ATOM 6475 O O . GLY A 1 837 ? -33.099 23.245 -16.484 1.00 83.19 837 GLY A O 1
ATOM 6476 N N . GLN A 1 838 ? -31.498 22.893 -18.016 1.00 87.69 838 GLN A N 1
ATOM 6477 C CA . GLN A 1 838 ? -31.235 21.498 -17.671 1.00 87.69 838 GLN A CA 1
ATOM 6478 C C . GLN A 1 838 ? -30.428 21.383 -16.373 1.00 87.69 838 GLN A C 1
ATOM 6480 O O . GLN A 1 838 ? -29.561 22.207 -16.091 1.00 87.69 838 GLN A O 1
ATOM 6485 N N . MET A 1 839 ? -30.739 20.360 -15.574 1.00 89.38 839 MET A N 1
ATOM 6486 C CA . MET A 1 839 ? -30.026 20.047 -14.336 1.00 89.38 839 MET A CA 1
ATOM 6487 C C . MET A 1 839 ? -28.987 18.967 -14.626 1.00 89.38 839 MET A C 1
ATOM 6489 O O . MET A 1 839 ? -29.340 17.920 -15.169 1.00 89.38 839 MET A O 1
ATOM 6493 N N . TYR A 1 840 ? -27.744 19.224 -14.236 1.00 90.81 840 TYR A N 1
ATOM 6494 C CA . TYR A 1 840 ? -26.631 18.294 -14.376 1.00 90.81 840 TYR A CA 1
ATOM 6495 C C . TYR A 1 840 ? -26.067 17.958 -12.994 1.00 90.81 840 TYR A C 1
ATOM 6497 O O . TYR A 1 840 ? -25.790 18.885 -12.230 1.00 90.81 840 TYR A O 1
ATOM 6505 N N . PRO A 1 841 ? -25.892 16.673 -12.651 1.00 91.94 841 PRO A N 1
ATOM 6506 C CA . PRO A 1 841 ? -25.099 16.276 -11.497 1.00 91.94 841 PRO A CA 1
ATOM 6507 C C . PRO A 1 841 ? -23.615 16.558 -11.772 1.00 91.94 841 PRO A C 1
ATOM 6509 O O . PRO A 1 841 ? -23.140 16.409 -12.900 1.00 91.94 841 PRO A O 1
ATOM 6512 N N . LEU A 1 842 ? -22.890 16.980 -10.741 1.00 85.56 842 LEU A N 1
ATOM 6513 C CA . LEU A 1 842 ? -21.476 17.348 -10.814 1.00 85.56 842 LEU A CA 1
ATOM 6514 C C . LEU A 1 842 ? -20.579 16.401 -10.017 1.00 85.56 842 LEU A C 1
ATOM 6516 O O . LEU A 1 842 ? -19.496 16.051 -10.485 1.00 85.56 842 LEU A O 1
ATOM 6520 N N . GLU A 1 843 ? -21.013 16.017 -8.817 1.00 87.19 843 GLU A N 1
ATOM 6521 C CA . GLU A 1 843 ? -20.325 15.061 -7.948 1.00 87.19 843 GLU A CA 1
ATOM 6522 C C . GLU A 1 843 ? -21.292 14.449 -6.926 1.00 87.19 843 GLU A C 1
ATOM 6524 O O . GLU A 1 843 ? -22.361 15.006 -6.649 1.00 87.19 843 GLU A O 1
ATOM 6529 N N . CYS A 1 844 ? -20.907 13.309 -6.347 1.00 89.19 844 CYS A N 1
ATOM 6530 C CA . CYS A 1 844 ? -21.576 12.735 -5.189 1.00 89.19 844 CYS A CA 1
ATOM 6531 C C . CYS A 1 844 ? -20.646 12.733 -3.969 1.00 89.19 844 CYS A C 1
ATOM 6533 O O . CYS A 1 844 ? -19.566 12.146 -3.940 1.00 89.19 844 CYS A O 1
ATOM 6535 N N . ASN A 1 845 ? -21.117 13.375 -2.909 1.00 86.69 845 ASN A N 1
ATOM 6536 C CA . ASN A 1 845 ? -20.559 13.301 -1.575 1.00 86.69 845 ASN A CA 1
ATOM 6537 C C . ASN A 1 845 ? -21.331 12.222 -0.801 1.00 86.69 845 ASN A C 1
ATOM 6539 O O . ASN A 1 845 ? -22.201 12.560 0.000 1.00 86.69 845 ASN A O 1
ATOM 6543 N N . ALA A 1 846 ? -21.045 10.936 -1.045 1.00 89.19 846 ALA A N 1
ATOM 6544 C CA . ALA A 1 846 ? -21.758 9.788 -0.452 1.00 89.19 846 ALA A CA 1
ATOM 6545 C C . ALA A 1 846 ? -21.498 9.599 1.066 1.00 89.19 846 ALA A C 1
ATOM 6547 O O . ALA A 1 846 ? -21.009 8.588 1.542 1.00 89.19 846 ALA A O 1
ATOM 6548 N N . ARG A 1 847 ? -21.770 10.646 1.842 1.00 89.75 847 ARG A N 1
ATOM 6549 C CA . ARG A 1 847 ? -21.579 10.778 3.288 1.00 89.75 847 ARG A CA 1
ATOM 6550 C C . ARG A 1 847 ? -22.519 11.857 3.811 1.00 89.75 847 ARG A C 1
ATOM 6552 O O . ARG A 1 847 ? -23.152 12.589 3.039 1.00 89.75 847 ARG A O 1
ATOM 6559 N N . VAL A 1 848 ? -22.588 12.013 5.132 1.00 91.69 848 VAL A N 1
ATOM 6560 C CA . VAL A 1 848 ? -23.339 13.119 5.737 1.00 91.69 848 VAL A CA 1
ATOM 6561 C C . VAL A 1 848 ? -22.816 14.448 5.190 1.00 91.69 848 VAL A C 1
ATOM 6563 O O . VAL A 1 848 ? -21.637 14.789 5.353 1.00 91.69 848 VAL A O 1
ATOM 6566 N N . HIS A 1 849 ? -23.711 15.217 4.579 1.00 91.62 849 HIS A N 1
ATOM 6567 C CA . HIS A 1 849 ? -23.441 16.561 4.093 1.00 91.62 849 HIS A CA 1
ATOM 6568 C C . HIS A 1 849 ? -23.914 17.594 5.120 1.00 91.62 849 HIS A C 1
ATOM 6570 O O . HIS A 1 849 ? -24.905 17.388 5.824 1.00 91.62 849 HIS A O 1
ATOM 6576 N N . THR A 1 850 ? -23.210 18.721 5.229 1.00 90.31 850 THR A N 1
ATOM 6577 C CA . THR A 1 850 ? -23.482 19.734 6.263 1.00 90.31 850 THR A CA 1
ATOM 6578 C C . THR A 1 850 ? -24.864 20.367 6.133 1.00 90.31 850 THR A C 1
ATOM 6580 O O . THR A 1 850 ? -25.414 20.787 7.144 1.00 90.31 850 THR A O 1
ATOM 6583 N N . ALA A 1 851 ? -25.498 20.317 4.957 1.00 91.69 851 ALA A N 1
ATOM 6584 C CA . ALA A 1 851 ? -26.894 20.727 4.771 1.00 91.69 851 ALA A CA 1
ATOM 6585 C C . ALA A 1 851 ? -27.884 20.043 5.747 1.00 91.69 851 ALA A C 1
ATOM 6587 O O . ALA A 1 851 ? -28.948 20.597 6.022 1.00 91.69 851 ALA A O 1
ATOM 6588 N N . VAL A 1 852 ? -27.515 18.908 6.364 1.00 93.06 852 VAL A N 1
ATOM 6589 C CA . VAL A 1 852 ? -28.268 18.269 7.461 1.00 93.06 852 VAL A CA 1
ATOM 6590 C C . VAL A 1 852 ? -28.612 19.231 8.614 1.00 93.06 852 VAL A C 1
ATOM 6592 O O . VAL A 1 852 ? -29.632 19.049 9.274 1.00 93.06 852 VAL A O 1
ATOM 6595 N N . ILE A 1 853 ? -27.827 20.298 8.839 1.00 92.75 853 ILE A N 1
ATOM 6596 C CA . ILE A 1 853 ? -28.104 21.316 9.874 1.00 92.75 853 ILE A CA 1
ATOM 6597 C C . ILE A 1 853 ? -29.392 22.118 9.629 1.00 92.75 853 ILE A C 1
ATOM 6599 O O . ILE A 1 853 ? -29.871 22.797 10.540 1.00 92.75 853 ILE A O 1
ATOM 6603 N N . MET A 1 854 ? -29.939 22.073 8.411 1.00 93.62 854 MET A N 1
ATOM 6604 C CA . MET A 1 854 ? -31.210 22.715 8.071 1.00 93.62 854 MET A CA 1
ATOM 6605 C C . MET A 1 854 ? -32.414 21.908 8.565 1.00 93.62 854 MET A C 1
ATOM 6607 O O . MET A 1 854 ? -33.496 22.471 8.729 1.00 93.62 854 MET A O 1
ATOM 6611 N N . LEU A 1 855 ? -32.244 20.606 8.816 1.00 94.12 855 LEU A N 1
ATOM 6612 C CA . LEU A 1 855 ? -33.327 19.751 9.282 1.00 94.12 855 LEU A CA 1
ATOM 6613 C C . LEU A 1 855 ? -33.711 20.071 10.737 1.00 94.12 855 LEU A C 1
ATOM 6615 O O . LEU A 1 855 ? -32.857 20.446 11.549 1.00 94.12 855 LEU A O 1
ATOM 6619 N N . PRO A 1 856 ? -34.987 19.879 11.118 1.00 90.62 856 PRO A N 1
ATOM 6620 C CA . PRO A 1 856 ? -35.401 19.979 12.513 1.00 90.62 856 PRO A CA 1
ATOM 6621 C C . PRO A 1 856 ? -34.673 18.935 13.373 1.00 90.62 856 PRO A C 1
ATOM 6623 O O . PRO A 1 856 ? -34.959 17.743 13.276 1.00 90.62 856 PRO A O 1
ATOM 6626 N N . VAL A 1 857 ? 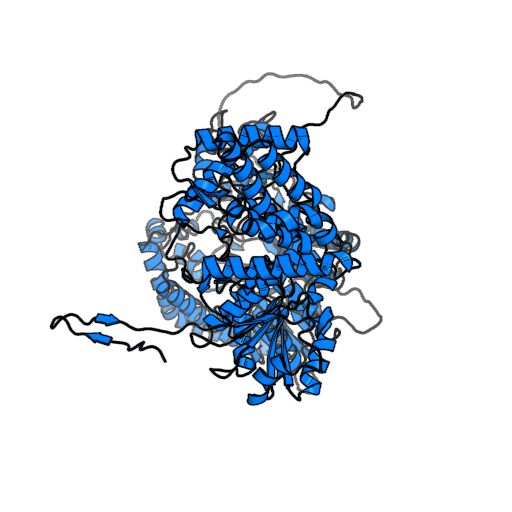-33.756 19.380 14.242 1.00 89.50 857 VAL A N 1
ATOM 6627 C CA . VAL A 1 857 ? -32.873 18.509 15.051 1.00 89.50 857 VAL A CA 1
ATOM 6628 C C . VAL A 1 857 ? -33.642 17.434 15.827 1.00 89.50 857 VAL A C 1
ATOM 6630 O O . VAL A 1 857 ? -33.183 16.300 15.919 1.00 89.50 857 VAL A O 1
ATOM 6633 N N . SER A 1 858 ? -34.833 17.753 16.341 1.00 86.62 858 SER A N 1
ATOM 6634 C CA . SER A 1 858 ? -35.688 16.819 17.090 1.00 86.62 858 SER A CA 1
ATOM 6635 C C . SER A 1 858 ? -36.245 15.654 16.262 1.00 86.62 858 SER A C 1
ATOM 6637 O O . SER A 1 858 ? -36.716 14.682 16.845 1.00 86.62 858 SER A O 1
ATOM 6639 N N . LYS A 1 859 ? -36.170 15.716 14.926 1.00 89.88 859 LYS A N 1
ATOM 6640 C CA . LYS A 1 859 ? -36.681 14.688 14.003 1.00 89.88 859 LYS A CA 1
ATOM 6641 C C . LYS A 1 859 ? -35.590 13.971 13.201 1.00 89.88 859 LYS A C 1
ATOM 6643 O O . LYS A 1 859 ? -35.892 13.029 12.478 1.00 89.88 859 LYS A O 1
ATOM 6648 N N . ILE A 1 860 ? -34.322 14.380 13.302 1.00 93.56 860 ILE A N 1
ATOM 6649 C CA . ILE A 1 860 ? -33.258 13.786 12.474 1.00 93.56 860 ILE A CA 1
ATOM 6650 C C . ILE A 1 860 ? -33.046 12.308 12.827 1.00 93.56 860 ILE A C 1
ATOM 6652 O O . ILE A 1 860 ? -32.993 11.479 11.926 1.00 93.56 860 ILE A O 1
ATOM 6656 N N . ALA A 1 861 ? -32.990 11.955 14.117 1.00 92.12 861 ALA A N 1
ATOM 6657 C CA . ALA A 1 861 ? -32.698 10.584 14.552 1.00 92.12 861 ALA A CA 1
ATOM 6658 C C . ALA A 1 861 ? -33.692 9.544 13.996 1.00 92.12 861 ALA A C 1
ATOM 6660 O O . ALA A 1 861 ? -33.278 8.459 13.599 1.00 92.12 861 ALA A O 1
ATOM 6661 N N . SER A 1 862 ? -34.983 9.885 13.862 1.00 89.75 862 SER A N 1
ATOM 6662 C CA . SER A 1 862 ? -35.989 8.965 13.301 1.00 89.75 862 SER A CA 1
ATOM 6663 C C . SER A 1 862 ? -35.744 8.614 11.830 1.00 89.75 862 SER A C 1
ATOM 6665 O O . SER A 1 862 ? -36.237 7.594 11.359 1.00 89.75 862 SER A O 1
ATOM 6667 N N . CYS A 1 863 ? -34.955 9.413 11.104 1.00 92.12 863 CYS A N 1
ATOM 6668 C CA . CYS A 1 863 ? -34.589 9.138 9.712 1.00 92.12 863 CYS A CA 1
ATOM 6669 C C . CYS A 1 863 ? -33.593 7.971 9.566 1.00 92.12 863 CYS A C 1
ATOM 6671 O O . CYS A 1 863 ? -33.392 7.499 8.449 1.00 92.12 863 CYS A O 1
ATOM 6673 N N . TYR A 1 864 ? -33.002 7.510 10.678 1.00 92.12 864 TYR A N 1
ATOM 6674 C CA . TYR A 1 864 ? -32.007 6.431 10.757 1.00 92.12 864 TYR A CA 1
ATOM 6675 C C . TYR A 1 864 ? -32.556 5.147 11.424 1.00 92.12 864 TYR A C 1
ATOM 6677 O O . TYR A 1 864 ? -31.874 4.119 11.520 1.00 92.12 864 TYR A O 1
ATOM 6685 N N . GLU A 1 865 ? -33.793 5.186 11.928 1.00 84.12 865 GLU A N 1
ATOM 6686 C CA . GLU A 1 865 ? -34.442 4.053 12.598 1.00 84.12 865 GLU A CA 1
ATOM 6687 C C . GLU A 1 865 ? -35.196 3.182 11.578 1.00 84.12 865 GLU A C 1
ATOM 6689 O O . GLU A 1 865 ? -35.856 3.716 10.696 1.00 84.12 865 GLU A O 1
ATOM 6694 N N . ILE A 1 866 ? -35.144 1.852 11.703 1.00 71.44 866 ILE A N 1
ATOM 6695 C CA . ILE A 1 866 ? -35.967 0.908 10.919 1.00 71.44 866 ILE A CA 1
ATOM 6696 C C . ILE A 1 866 ? -37.082 0.410 11.851 1.00 71.44 866 ILE A C 1
ATOM 6698 O O . ILE A 1 866 ? -36.773 -0.063 12.948 1.00 71.44 866 ILE A O 1
ATOM 6702 N N . ASP A 1 867 ? -38.358 0.553 11.473 1.00 57.56 867 ASP A N 1
ATOM 6703 C CA . ASP A 1 867 ? -39.466 0.024 12.286 1.00 57.56 867 ASP A CA 1
ATOM 6704 C C . ASP A 1 867 ? -39.510 -1.503 12.188 1.00 57.56 867 ASP A C 1
ATOM 6706 O O . ASP A 1 867 ? -39.461 -2.074 11.104 1.00 57.56 867 ASP A O 1
ATOM 6710 N N . SER A 1 868 ? -39.627 -2.169 13.336 1.00 46.38 868 SER A N 1
ATOM 6711 C CA . SER A 1 868 ? -39.665 -3.634 13.471 1.00 46.38 868 SER A CA 1
ATOM 6712 C C . SER A 1 868 ? -41.041 -4.248 13.156 1.00 46.38 868 SER A C 1
ATOM 6714 O O . SER A 1 868 ? -41.254 -5.425 13.428 1.00 46.38 868 SER A O 1
ATOM 6716 N N . GLY A 1 869 ? -41.999 -3.456 12.661 1.00 41.00 869 GLY A N 1
ATOM 6717 C CA . GLY A 1 869 ? -43.400 -3.850 12.489 1.00 41.00 869 GLY A CA 1
ATOM 6718 C C . GLY A 1 869 ? -43.812 -3.951 11.022 1.00 41.00 869 GLY A C 1
ATOM 6719 O O . GLY A 1 869 ? -43.508 -3.070 10.224 1.00 41.00 869 GLY A O 1
ATOM 6720 N N . SER A 1 870 ? -44.547 -5.011 10.688 1.00 35.41 870 SER A N 1
ATOM 6721 C CA . SER A 1 870 ? -45.017 -5.406 9.352 1.00 35.41 870 SER A CA 1
ATOM 6722 C C . SER A 1 870 ? -46.076 -4.496 8.699 1.00 35.41 870 SER A C 1
ATOM 6724 O O . SER A 1 870 ? -46.752 -4.939 7.779 1.00 35.41 870 SER A O 1
ATOM 6726 N N . ASP A 1 871 ? -46.204 -3.234 9.112 1.00 40.59 871 ASP A N 1
ATOM 6727 C CA . ASP A 1 871 ? -47.078 -2.245 8.469 1.00 40.59 871 ASP A CA 1
ATOM 6728 C C . ASP A 1 871 ? -46.226 -1.099 7.916 1.00 40.59 871 ASP A C 1
ATOM 6730 O O . ASP A 1 871 ? -45.972 -0.089 8.576 1.00 40.59 871 ASP A O 1
ATOM 6734 N N . SER A 1 872 ? -45.761 -1.250 6.673 1.00 44.19 872 SER A N 1
ATOM 6735 C CA . SER A 1 872 ? -45.005 -0.217 5.966 1.00 44.19 872 SER A CA 1
ATOM 6736 C C . SER A 1 872 ? -45.916 0.948 5.554 1.00 44.19 872 SER A C 1
ATOM 6738 O O . SER A 1 872 ? -46.204 1.138 4.369 1.00 44.19 872 SER A O 1
ATOM 6740 N N . LYS A 1 873 ? -46.376 1.761 6.510 1.00 50.22 873 LYS A N 1
ATOM 6741 C CA . LYS A 1 873 ? -46.848 3.109 6.177 1.00 50.22 873 LYS A CA 1
ATOM 6742 C C . LYS A 1 873 ? -45.671 3.865 5.566 1.00 50.22 873 LYS A C 1
ATOM 6744 O O . LYS A 1 873 ? -44.581 3.904 6.135 1.00 50.22 873 LYS A O 1
ATOM 6749 N N . GLN A 1 874 ? -45.876 4.413 4.373 1.00 54.34 874 GLN A N 1
ATOM 6750 C CA . GLN A 1 874 ? -44.890 5.229 3.676 1.00 54.34 874 GLN A CA 1
ATOM 6751 C C . GLN A 1 874 ? -44.505 6.398 4.591 1.00 54.34 874 GLN A C 1
ATOM 6753 O O . GLN A 1 874 ? -45.333 7.256 4.877 1.00 54.34 874 GLN A O 1
ATOM 6758 N N . ARG A 1 875 ? -43.282 6.380 5.132 1.00 66.06 875 ARG A N 1
ATOM 6759 C CA . ARG A 1 875 ? -42.787 7.474 5.971 1.00 66.06 875 ARG A CA 1
ATOM 6760 C C . ARG A 1 875 ? -42.628 8.720 5.109 1.00 66.06 875 ARG A C 1
ATOM 6762 O O . ARG A 1 875 ? -42.009 8.654 4.047 1.00 66.06 875 ARG A O 1
ATOM 6769 N N . ASP A 1 876 ? -43.149 9.843 5.586 1.00 82.56 876 ASP A N 1
ATOM 6770 C CA . ASP A 1 876 ? -42.918 11.133 4.948 1.00 82.56 876 ASP A CA 1
ATOM 6771 C C . ASP A 1 876 ? -41.429 11.494 5.005 1.00 82.56 876 ASP A C 1
ATOM 6773 O O . ASP A 1 876 ? -40.785 11.386 6.052 1.00 82.56 876 ASP A O 1
ATOM 6777 N N . ILE A 1 877 ? -40.884 11.952 3.876 1.00 92.38 877 ILE A N 1
ATOM 6778 C CA . ILE A 1 877 ? -39.503 12.439 3.788 1.00 92.38 877 ILE A CA 1
ATOM 6779 C C . ILE A 1 877 ? -39.370 13.700 4.653 1.00 92.38 877 ILE A C 1
ATOM 6781 O O . ILE A 1 877 ? -40.053 14.704 4.416 1.00 92.38 877 ILE A O 1
ATOM 6785 N N . LEU A 1 878 ? -38.465 13.673 5.636 1.00 95.12 878 LEU A N 1
ATOM 6786 C CA . LEU A 1 878 ? -38.187 14.832 6.481 1.00 95.12 878 LEU A CA 1
ATOM 6787 C C . LEU A 1 878 ? -37.485 15.926 5.666 1.00 95.12 878 LEU A C 1
ATOM 6789 O O . LEU A 1 878 ? -36.406 15.710 5.115 1.00 95.12 878 LEU A O 1
ATOM 6793 N N . ARG A 1 879 ? -38.085 17.118 5.645 1.00 94.75 879 ARG A N 1
ATOM 6794 C CA . ARG A 1 879 ? -37.568 18.310 4.962 1.00 94.75 879 ARG A CA 1
ATOM 6795 C C . ARG A 1 879 ? -37.500 19.499 5.925 1.00 94.75 879 ARG A C 1
ATOM 6797 O O . ARG A 1 879 ? -38.258 19.537 6.900 1.00 94.75 879 ARG A O 1
ATOM 6804 N N . PRO A 1 880 ? -36.622 20.483 5.677 1.00 93.00 880 PRO A N 1
ATOM 6805 C CA . PRO A 1 880 ? -36.679 21.767 6.367 1.00 93.00 880 PRO A CA 1
ATOM 6806 C C . PRO A 1 880 ? -37.981 22.509 6.024 1.00 93.00 880 PRO A C 1
ATOM 6808 O O . PRO A 1 880 ? -38.504 22.409 4.914 1.00 93.00 880 PRO A O 1
ATOM 6811 N N . LEU A 1 881 ? -38.498 23.297 6.969 1.00 86.12 881 LEU A N 1
ATOM 6812 C CA . LEU A 1 881 ? -39.669 24.147 6.729 1.00 86.12 881 LEU A CA 1
ATOM 6813 C C . LEU A 1 881 ? -39.296 25.312 5.795 1.00 86.12 881 LEU A C 1
ATOM 6815 O O . LEU A 1 881 ? -38.189 25.843 5.890 1.00 86.12 881 LEU A O 1
ATOM 6819 N N . SER A 1 882 ? -40.220 25.753 4.936 1.00 80.06 882 SER A N 1
ATOM 6820 C CA . SER A 1 882 ? -39.991 26.837 3.955 1.00 80.06 882 SER A CA 1
ATOM 6821 C C . SER A 1 882 ? -39.488 28.151 4.593 1.00 80.06 882 SER A C 1
ATOM 6823 O O . SER A 1 882 ? -38.672 28.842 4.001 1.00 80.06 882 SER A O 1
ATOM 6825 N N . GLY A 1 883 ? -39.849 28.438 5.851 1.00 81.31 883 GLY A N 1
ATOM 6826 C CA . GLY A 1 883 ? -39.356 29.596 6.616 1.00 81.31 883 GLY A CA 1
ATOM 6827 C C . GLY A 1 883 ? -38.115 29.346 7.488 1.00 81.31 883 GLY A C 1
ATOM 6828 O O . GLY A 1 883 ? -37.870 30.106 8.423 1.00 81.31 883 GLY A O 1
ATOM 6829 N N . THR A 1 884 ? -37.367 28.259 7.269 1.00 87.56 884 THR A N 1
ATOM 6830 C CA . THR A 1 884 ? -36.179 27.947 8.083 1.00 87.56 884 THR A CA 1
ATOM 6831 C C . THR A 1 884 ? -35.106 29.018 7.863 1.00 87.56 884 THR A C 1
ATOM 6833 O O . THR A 1 884 ? -34.661 29.186 6.727 1.00 87.56 884 THR A O 1
ATOM 6836 N N . PRO A 1 885 ? -34.652 29.725 8.917 1.00 87.25 885 PRO A N 1
ATOM 6837 C CA . PRO A 1 885 ? -33.655 30.774 8.761 1.00 87.25 885 PRO A CA 1
ATOM 6838 C C . PRO A 1 885 ? -32.313 30.190 8.291 1.00 87.25 885 PRO A C 1
ATOM 6840 O O . PRO A 1 885 ? -31.956 29.078 8.710 1.00 87.25 885 PRO A O 1
ATOM 6843 N N . PRO A 1 886 ? -31.543 30.940 7.483 1.00 88.62 886 PRO A N 1
ATOM 6844 C CA . PRO A 1 886 ? -30.198 30.559 7.080 1.00 88.62 886 PRO A CA 1
ATOM 6845 C C . PRO A 1 886 ? -29.297 30.201 8.263 1.00 88.62 886 PRO A C 1
ATOM 6847 O O . PRO A 1 886 ? -29.389 30.776 9.356 1.00 88.62 886 PRO A O 1
ATOM 6850 N N . ARG A 1 887 ? -28.374 29.272 8.026 1.00 89.19 887 ARG A N 1
ATOM 6851 C CA . ARG A 1 887 ? -27.348 28.874 8.992 1.00 89.19 887 ARG A CA 1
ATOM 6852 C C . ARG A 1 887 ? -26.000 29.377 8.526 1.00 89.19 887 ARG A C 1
ATOM 6854 O O . ARG A 1 887 ? -25.661 29.185 7.366 1.00 89.19 887 ARG A O 1
ATOM 6861 N N . SER A 1 888 ? -25.243 30.013 9.411 1.00 86.81 888 SER A N 1
ATOM 6862 C CA . SER A 1 888 ? -23.871 30.422 9.115 1.00 86.81 888 SER A CA 1
ATOM 6863 C C . SER A 1 888 ? -23.030 30.470 10.373 1.00 86.81 888 SER A C 1
ATOM 6865 O O . SER A 1 888 ? -23.538 30.788 11.444 1.00 86.81 888 SER A O 1
ATOM 6867 N N . TRP A 1 889 ? -21.747 30.164 10.240 1.00 86.12 889 TRP A N 1
ATOM 6868 C CA . TRP A 1 889 ? -20.769 30.329 11.310 1.00 86.12 889 TRP A CA 1
ATOM 6869 C C . TRP A 1 889 ? -20.584 31.815 11.641 1.00 86.12 889 TRP A C 1
ATOM 6871 O O . TRP A 1 889 ? -20.304 32.620 10.752 1.00 86.12 889 TRP A O 1
ATOM 6881 N N . LEU A 1 890 ? -20.716 32.184 12.918 1.00 85.31 890 LEU A N 1
ATOM 6882 C CA . LEU A 1 890 ? -20.712 33.588 13.347 1.00 85.31 890 LEU A CA 1
ATOM 6883 C C . LEU A 1 890 ? -19.427 34.314 12.929 1.00 85.31 890 LEU A C 1
ATOM 6885 O O . LEU A 1 890 ? -19.480 35.405 12.368 1.00 85.31 890 LEU A O 1
ATOM 6889 N N . TYR A 1 891 ? -18.270 33.701 13.172 1.00 82.56 891 TYR A N 1
ATOM 6890 C CA . TYR A 1 891 ? -16.973 34.305 12.863 1.00 82.56 891 TYR A CA 1
ATOM 6891 C C . TYR A 1 891 ? -16.681 34.333 11.363 1.00 82.56 891 TYR A C 1
ATOM 6893 O O . TYR A 1 891 ? -16.021 35.258 10.893 1.00 82.56 891 TYR A O 1
ATOM 6901 N N . ASN A 1 892 ? -17.223 33.378 10.598 1.00 79.50 892 ASN A N 1
ATOM 6902 C CA . ASN A 1 892 ? -17.182 33.450 9.140 1.00 79.50 892 ASN A CA 1
ATOM 6903 C C . ASN A 1 892 ? -17.905 34.712 8.653 1.00 79.50 892 ASN A C 1
ATOM 6905 O O . ASN A 1 892 ? -17.365 35.447 7.836 1.00 79.50 892 ASN A O 1
ATOM 6909 N N . ASP A 1 893 ? -19.085 35.011 9.197 1.00 79.19 893 ASP A N 1
ATOM 6910 C CA . ASP A 1 893 ? -19.821 36.225 8.837 1.00 79.19 893 ASP A CA 1
ATOM 6911 C C . ASP A 1 893 ? -19.093 37.500 9.303 1.00 79.19 893 ASP A C 1
ATOM 6913 O O . ASP A 1 893 ? -19.025 38.472 8.549 1.00 79.19 893 ASP A O 1
ATOM 6917 N N . LEU A 1 894 ? -18.489 37.497 10.500 1.00 79.25 894 LEU A N 1
ATOM 6918 C CA . LEU A 1 894 ? -17.652 38.606 10.993 1.00 79.25 894 LEU A CA 1
ATOM 6919 C C . LEU A 1 894 ? -16.520 38.950 10.024 1.00 79.25 894 LEU A C 1
ATOM 6921 O O . LEU A 1 894 ? -16.346 40.120 9.688 1.00 79.25 894 LEU A O 1
ATOM 6925 N N . ILE A 1 895 ? -15.794 37.945 9.539 1.00 76.19 895 ILE A N 1
ATOM 6926 C CA . ILE A 1 895 ? -14.631 38.147 8.670 1.00 76.19 895 ILE A CA 1
ATOM 6927 C C . ILE A 1 895 ? -15.052 38.400 7.218 1.00 76.19 895 ILE A C 1
ATOM 6929 O O . ILE A 1 895 ? -14.548 39.320 6.583 1.00 76.19 895 ILE A O 1
ATOM 6933 N N . MET A 1 896 ? -15.979 37.608 6.681 1.00 72.50 896 MET A N 1
ATOM 6934 C CA . MET A 1 896 ? -16.287 37.615 5.247 1.00 72.50 896 MET A CA 1
ATOM 6935 C C . MET A 1 896 ? -17.396 38.592 4.860 1.00 72.50 896 MET A C 1
ATOM 6937 O O . MET A 1 896 ? -17.545 38.888 3.680 1.00 72.50 896 MET A O 1
ATOM 6941 N N . ARG A 1 897 ? -18.195 39.094 5.811 1.00 73.25 897 ARG A N 1
ATOM 6942 C CA . ARG A 1 897 ? -19.306 40.017 5.511 1.00 73.25 897 ARG A CA 1
ATOM 6943 C C . ARG A 1 897 ? -19.193 41.347 6.234 1.00 73.25 897 ARG A C 1
ATOM 6945 O O . ARG A 1 897 ? -19.413 42.383 5.616 1.00 73.25 897 ARG A O 1
ATOM 6952 N N . TYR A 1 898 ? -18.857 41.338 7.521 1.00 77.44 898 TYR A N 1
ATOM 6953 C CA . TYR A 1 898 ? -18.853 42.568 8.316 1.00 77.44 898 TYR A CA 1
ATOM 6954 C C . TYR A 1 898 ? -17.516 43.316 8.258 1.00 77.44 898 TYR A C 1
ATOM 6956 O O . TYR A 1 898 ? -17.520 44.540 8.149 1.00 77.44 898 TYR A O 1
ATOM 6964 N N . LEU A 1 899 ? -16.375 42.621 8.254 1.00 75.94 899 LEU A N 1
ATOM 6965 C CA . LEU A 1 899 ? -15.056 43.259 8.159 1.00 75.94 899 LEU A CA 1
ATOM 6966 C C . LEU A 1 899 ? -14.902 44.164 6.917 1.00 75.94 899 LEU A C 1
ATOM 6968 O O . LEU A 1 899 ? -14.425 45.287 7.087 1.00 75.94 899 LEU A O 1
ATOM 6972 N N . PRO A 1 900 ? -15.356 43.779 5.704 1.00 72.00 900 PRO A N 1
ATOM 6973 C CA . PRO A 1 900 ? -15.286 44.660 4.535 1.00 72.00 900 PRO A CA 1
ATOM 6974 C C . PRO A 1 900 ? -16.161 45.919 4.638 1.00 72.00 900 PRO A C 1
ATOM 6976 O O . PRO A 1 900 ? -15.881 46.904 3.963 1.00 72.00 900 PRO A O 1
ATOM 6979 N N . LEU A 1 901 ? -17.198 45.912 5.487 1.00 73.44 901 LEU A N 1
ATOM 6980 C CA . LEU A 1 901 ? -18.018 47.098 5.770 1.00 73.44 901 LEU A CA 1
ATOM 6981 C C . LEU A 1 901 ? -17.325 48.061 6.742 1.00 73.44 901 LEU A C 1
ATOM 6983 O O . LEU A 1 901 ? -17.588 49.260 6.712 1.00 73.44 901 LEU A O 1
ATOM 6987 N N . ILE A 1 902 ? -16.461 47.534 7.614 1.00 76.88 902 ILE A N 1
ATOM 6988 C CA . ILE A 1 902 ? -15.743 48.296 8.645 1.00 76.88 902 ILE A CA 1
ATOM 6989 C C . ILE A 1 902 ? -14.418 48.848 8.098 1.00 76.88 902 ILE A C 1
ATOM 6991 O O . ILE A 1 902 ? -13.981 49.916 8.520 1.00 76.88 902 ILE A O 1
ATOM 6995 N N . VAL A 1 903 ? -13.779 48.144 7.155 1.00 77.56 903 VAL A N 1
ATOM 6996 C CA . VAL A 1 903 ? -12.504 48.535 6.535 1.00 77.56 903 VAL A CA 1
ATOM 6997 C C . VAL A 1 903 ? -12.766 49.133 5.143 1.00 77.56 903 VAL A C 1
ATOM 6999 O O . VAL A 1 903 ? -12.901 48.387 4.173 1.00 77.56 903 VAL A O 1
ATOM 7002 N N . PRO A 1 904 ? -12.789 50.472 4.984 1.00 66.75 904 PRO A N 1
ATOM 7003 C CA . PRO A 1 904 ? -13.246 51.128 3.754 1.00 66.75 904 PRO A CA 1
ATOM 7004 C C . PRO A 1 904 ? -12.208 51.129 2.614 1.00 66.75 904 PRO A C 1
ATOM 7006 O O . PRO A 1 904 ? -12.285 51.952 1.707 1.00 66.75 904 PRO A O 1
ATOM 7009 N N . SER A 1 905 ? -11.220 50.229 2.633 1.00 80.00 905 SER A N 1
ATOM 7010 C CA . SER A 1 905 ? -10.138 50.190 1.645 1.00 80.00 905 SER A CA 1
ATOM 7011 C C . SER A 1 905 ? -9.868 48.771 1.163 1.00 80.00 905 SER A C 1
ATOM 7013 O O . SER A 1 905 ? -9.355 47.935 1.910 1.00 80.00 905 SER A O 1
ATOM 7015 N N . LYS A 1 906 ? -10.128 48.524 -0.131 1.00 75.31 906 LYS A N 1
ATOM 7016 C CA . LYS A 1 906 ? -9.755 47.269 -0.804 1.00 75.31 906 LYS A CA 1
ATOM 7017 C C . LYS A 1 906 ? -8.259 46.978 -0.668 1.00 75.31 906 LYS A C 1
ATOM 7019 O O . LYS A 1 906 ? -7.899 45.828 -0.482 1.00 75.31 906 LYS A O 1
ATOM 7024 N N . ARG A 1 907 ? -7.401 48.008 -0.683 1.00 80.06 907 ARG A N 1
ATOM 7025 C CA . ARG A 1 907 ? -5.944 47.862 -0.529 1.00 80.06 907 ARG A CA 1
ATOM 7026 C C . ARG A 1 907 ? -5.564 47.290 0.838 1.00 80.06 907 ARG A C 1
ATOM 7028 O O . ARG A 1 907 ? -4.793 46.344 0.892 1.00 80.06 907 ARG A O 1
ATOM 7035 N N . VAL A 1 908 ? -6.163 47.802 1.916 1.00 80.31 908 VAL A N 1
ATOM 7036 C CA . VAL A 1 908 ? -5.915 47.299 3.281 1.00 80.31 908 VAL A CA 1
ATOM 7037 C C . VAL A 1 908 ? -6.407 45.858 3.428 1.00 80.31 908 VAL A C 1
ATOM 7039 O O . VAL A 1 908 ? -5.721 45.032 4.021 1.00 80.31 908 VAL A O 1
ATOM 7042 N N . LEU A 1 909 ? -7.565 45.526 2.845 1.00 77.19 909 LEU A N 1
ATOM 7043 C CA . LEU A 1 909 ? -8.057 44.146 2.811 1.00 77.19 909 LEU A CA 1
ATOM 7044 C C . LEU A 1 909 ? -7.092 43.219 2.053 1.00 77.19 909 LEU A C 1
ATOM 7046 O O . LEU A 1 909 ? -6.815 42.128 2.543 1.00 77.19 909 LEU A O 1
ATOM 7050 N N . THR A 1 910 ? -6.534 43.662 0.918 1.00 78.88 910 THR A N 1
ATOM 7051 C CA . THR A 1 910 ? -5.510 42.915 0.167 1.00 78.88 910 THR A CA 1
ATOM 7052 C C . THR A 1 910 ? -4.251 42.697 1.001 1.00 78.88 910 THR A C 1
ATOM 7054 O O . THR A 1 910 ? -3.715 41.591 1.009 1.00 78.88 910 THR A O 1
ATOM 7057 N N . ASP A 1 911 ? -3.785 43.725 1.716 1.00 78.00 911 ASP A N 1
ATOM 7058 C CA . ASP A 1 911 ? -2.583 43.656 2.555 1.00 78.00 911 ASP A CA 1
ATOM 7059 C C . ASP A 1 911 ? -2.752 42.664 3.721 1.00 78.00 911 ASP A C 1
ATOM 7061 O O . ASP A 1 911 ? -1.785 42.013 4.116 1.00 78.00 911 ASP A O 1
ATOM 7065 N N . ILE A 1 912 ? -3.979 42.494 4.232 1.00 74.12 912 ILE A N 1
ATOM 7066 C CA . ILE A 1 912 ? -4.312 41.465 5.229 1.00 74.12 912 ILE A CA 1
ATOM 7067 C C . ILE A 1 912 ? -4.335 40.080 4.573 1.00 74.12 912 ILE A C 1
ATOM 7069 O O . ILE A 1 912 ? -3.624 39.176 5.014 1.00 74.12 912 ILE A O 1
ATOM 7073 N N . HIS A 1 913 ? -5.134 39.905 3.516 1.00 73.00 913 HIS A N 1
ATOM 7074 C CA . HIS A 1 913 ? -5.158 38.671 2.737 1.00 73.00 913 HIS A CA 1
ATOM 7075 C C . HIS A 1 913 ? -5.724 38.889 1.321 1.00 73.00 913 HIS A C 1
ATOM 7077 O O . HIS A 1 913 ? -6.770 39.525 1.171 1.00 73.00 913 HIS A O 1
ATOM 7083 N N . PRO A 1 914 ? -5.133 38.279 0.274 1.00 69.19 914 PRO A N 1
ATOM 7084 C CA . PRO A 1 914 ? -5.539 38.484 -1.124 1.00 69.19 914 PRO A CA 1
ATOM 7085 C C . PRO A 1 914 ? -6.999 38.121 -1.453 1.00 69.19 914 PRO A C 1
ATOM 7087 O O . PRO A 1 914 ? -7.522 38.573 -2.465 1.00 69.19 914 PRO A O 1
ATOM 7090 N N . SER A 1 915 ? -7.675 37.330 -0.614 1.00 66.44 915 SER A N 1
ATOM 7091 C CA . SER A 1 915 ? -9.084 36.945 -0.809 1.00 66.44 915 SER A CA 1
ATOM 7092 C C . SER A 1 915 ? -10.108 37.915 -0.207 1.00 66.44 915 SER A C 1
ATOM 7094 O O . SER A 1 915 ? -11.261 37.902 -0.626 1.00 66.44 915 SER A O 1
ATOM 7096 N N . LEU A 1 916 ? -9.730 38.751 0.767 1.00 69.69 916 LEU A N 1
ATOM 7097 C CA . LEU A 1 916 ? -10.664 39.657 1.453 1.00 69.69 916 LEU A CA 1
ATOM 7098 C C . LEU A 1 916 ? -11.245 40.779 0.566 1.00 69.69 916 LEU A C 1
ATOM 7100 O O . LEU A 1 916 ? -12.402 41.144 0.778 1.00 69.69 916 LEU A O 1
ATOM 7104 N N . PRO A 1 917 ? -10.533 41.325 -0.441 1.00 68.69 917 PRO A N 1
ATOM 7105 C CA . PRO A 1 917 ? -11.099 42.329 -1.346 1.00 68.69 917 PRO A CA 1
ATOM 7106 C C . PRO A 1 917 ? -12.310 41.838 -2.145 1.00 68.69 917 PRO A C 1
ATOM 7108 O O . PRO A 1 917 ? -13.173 42.646 -2.485 1.00 68.69 917 PRO A O 1
ATOM 7111 N N . ALA A 1 918 ? -12.396 40.532 -2.427 1.00 59.16 918 ALA A N 1
ATOM 7112 C CA . ALA A 1 918 ? -13.534 39.930 -3.126 1.00 59.16 918 ALA A CA 1
ATOM 7113 C C . ALA A 1 918 ? -14.824 39.978 -2.288 1.00 59.16 918 ALA A C 1
ATOM 7115 O O . ALA A 1 918 ? -15.926 39.952 -2.830 1.00 59.16 918 ALA A O 1
ATOM 7116 N N . CYS A 1 919 ? -14.684 40.097 -0.967 1.00 61.69 919 CYS A N 1
ATOM 7117 C CA . CYS A 1 919 ? -15.786 40.243 -0.026 1.00 61.69 919 CYS A CA 1
ATOM 7118 C C . CYS A 1 919 ? -16.273 41.699 0.110 1.00 61.69 919 CYS A C 1
ATOM 7120 O O . CYS A 1 919 ? -17.215 41.960 0.856 1.00 61.69 919 CYS A O 1
ATOM 7122 N N . TYR A 1 920 ? -15.643 42.662 -0.575 1.00 65.06 920 TYR A N 1
ATOM 7123 C CA . TYR A 1 920 ? -16.056 44.063 -0.540 1.00 65.06 920 TYR A CA 1
ATOM 7124 C C . TYR A 1 920 ? -17.381 44.250 -1.289 1.00 65.06 920 TYR A C 1
ATOM 7126 O O . TYR A 1 920 ? -17.445 44.114 -2.512 1.00 65.06 920 TYR A O 1
ATOM 7134 N N . VAL A 1 921 ? -18.440 44.576 -0.550 1.00 60.50 921 VAL A N 1
ATOM 7135 C CA . VAL A 1 921 ? -19.775 44.824 -1.102 1.00 60.50 921 VAL A CA 1
ATOM 7136 C C . VAL A 1 921 ? -19.972 46.325 -1.289 1.00 60.50 921 VAL A C 1
ATOM 7138 O O . VAL A 1 921 ? -19.933 47.076 -0.315 1.00 60.50 921 VAL A O 1
ATOM 7141 N N . ASP A 1 922 ? -20.231 46.761 -2.524 1.00 58.56 922 ASP A N 1
ATOM 7142 C CA . ASP A 1 922 ? -20.707 48.121 -2.775 1.00 58.56 922 ASP A CA 1
ATOM 7143 C C . ASP A 1 922 ? -22.168 48.234 -2.310 1.00 58.56 922 ASP A C 1
ATOM 7145 O O . ASP A 1 922 ? -23.076 47.595 -2.849 1.00 58.56 922 ASP A O 1
ATOM 7149 N N . LEU A 1 923 ? -22.401 49.028 -1.263 1.00 55.69 923 LEU A N 1
ATOM 7150 C CA . LEU A 1 923 ? -23.713 49.182 -0.631 1.00 55.69 923 LEU A CA 1
ATOM 7151 C C . LEU A 1 923 ? -24.768 49.812 -1.562 1.00 55.69 923 LEU A C 1
ATOM 7153 O O . LEU A 1 923 ? -25.951 49.778 -1.207 1.00 55.69 923 LEU A O 1
ATOM 7157 N N . PHE A 1 924 ? -24.378 50.345 -2.729 1.00 51.94 924 PHE A N 1
ATOM 7158 C CA . PHE A 1 924 ? -25.286 50.909 -3.734 1.00 51.94 924 PHE A CA 1
ATOM 7159 C C . PHE A 1 924 ? -25.851 49.875 -4.735 1.00 51.94 924 PHE A C 1
ATOM 7161 O O . PHE A 1 924 ? -26.889 50.136 -5.342 1.00 51.94 924 PHE A O 1
ATOM 7168 N N . GLU A 1 925 ? -25.284 48.664 -4.846 1.00 54.75 925 GLU A N 1
ATOM 7169 C CA . GLU A 1 925 ? -25.741 47.598 -5.770 1.00 54.75 925 GLU A CA 1
ATOM 7170 C C . GLU A 1 925 ? -26.775 46.619 -5.156 1.00 54.75 925 GLU A C 1
ATOM 7172 O O . GLU A 1 925 ? -26.992 45.509 -5.645 1.00 54.75 925 GLU A O 1
ATOM 7177 N N . ARG A 1 926 ? -27.462 47.017 -4.076 1.00 49.28 926 ARG A N 1
ATOM 7178 C CA . ARG A 1 926 ? -28.323 46.148 -3.238 1.00 49.28 926 ARG A CA 1
ATOM 7179 C C . ARG A 1 926 ? -29.449 45.380 -3.946 1.00 49.28 926 ARG A C 1
ATOM 7181 O O . ARG A 1 926 ? -29.968 44.438 -3.357 1.00 49.28 926 ARG A O 1
ATOM 7188 N N . ARG A 1 927 ? -29.892 45.779 -5.144 1.00 45.00 927 ARG A N 1
ATOM 7189 C CA . ARG A 1 927 ? -31.153 45.275 -5.731 1.00 45.00 927 ARG A CA 1
ATOM 7190 C C . ARG A 1 927 ? -31.119 43.811 -6.200 1.00 45.00 927 ARG A C 1
ATOM 7192 O O . ARG A 1 927 ? -32.195 43.247 -6.344 1.00 45.00 927 ARG A O 1
ATOM 7199 N N . ASN A 1 928 ? -29.942 43.191 -6.358 1.00 49.53 928 ASN A N 1
ATOM 7200 C CA . ASN A 1 928 ? -29.803 41.861 -6.983 1.00 49.53 928 ASN A CA 1
ATOM 7201 C C . ASN A 1 928 ? -29.015 40.817 -6.153 1.00 49.53 928 ASN A C 1
ATOM 7203 O O . ASN A 1 928 ? -28.601 39.799 -6.702 1.00 49.53 928 ASN A O 1
ATOM 7207 N N . MET A 1 929 ? -28.769 41.046 -4.857 1.00 55.53 929 MET A N 1
ATOM 7208 C CA . MET A 1 929 ? -27.982 40.116 -4.023 1.00 55.53 929 MET A CA 1
ATOM 7209 C C . MET A 1 929 ? -28.829 38.943 -3.510 1.00 55.53 929 MET A C 1
ATOM 7211 O O . MET A 1 929 ? -29.959 39.148 -3.060 1.00 55.53 929 MET A O 1
ATOM 7215 N N . SER A 1 930 ? -28.276 37.724 -3.507 1.00 56.50 930 SER A N 1
ATOM 7216 C CA . SER A 1 930 ? -28.958 36.587 -2.872 1.00 56.50 930 SER A CA 1
ATOM 7217 C C . SER A 1 930 ? -29.004 36.764 -1.341 1.00 56.50 930 SER A C 1
ATOM 7219 O O . SER A 1 930 ? -28.131 37.435 -0.773 1.00 56.50 930 SER A O 1
ATOM 7221 N N . PRO A 1 931 ? -29.977 36.164 -0.623 1.00 55.97 931 PRO A N 1
ATOM 7222 C CA . PRO A 1 931 ? -30.021 36.228 0.839 1.00 55.97 931 PRO A CA 1
ATOM 7223 C C . PRO A 1 931 ? -28.713 35.761 1.489 1.00 55.97 931 PRO A C 1
ATOM 7225 O O . PRO A 1 931 ? -28.296 36.346 2.486 1.00 55.97 931 PRO A O 1
ATOM 7228 N N . SER A 1 932 ? -28.006 34.808 0.872 1.00 54.47 932 SER A N 1
ATOM 7229 C CA . SER A 1 932 ? -26.691 34.323 1.314 1.00 54.47 932 SER A CA 1
ATOM 7230 C C . SER A 1 932 ? -25.557 35.346 1.185 1.00 54.47 932 SER A C 1
ATOM 7232 O O . SER A 1 932 ? -24.540 35.223 1.860 1.00 54.47 932 SER A O 1
ATOM 7234 N N . GLU A 1 933 ? -25.717 36.394 0.388 1.00 58.75 933 GLU A N 1
ATOM 7235 C CA . GLU A 1 933 ? -24.704 37.438 0.178 1.00 58.75 933 GLU A CA 1
ATOM 7236 C C . GLU A 1 933 ? -25.042 38.718 0.945 1.00 58.75 933 GLU A C 1
ATOM 7238 O O . GLU A 1 933 ? -24.163 39.525 1.245 1.00 58.75 933 GLU A O 1
ATOM 7243 N N . ALA A 1 934 ? -26.311 38.900 1.311 1.00 65.25 934 ALA A N 1
ATOM 7244 C CA . ALA A 1 934 ? -26.774 40.083 2.012 1.00 65.25 934 ALA A CA 1
ATOM 7245 C C . ALA A 1 934 ? -26.173 40.171 3.437 1.00 65.25 934 ALA A C 1
ATOM 7247 O O . ALA A 1 934 ? -26.382 39.268 4.263 1.00 65.25 934 ALA A O 1
ATOM 7248 N N . PRO A 1 935 ? -25.461 41.264 3.781 1.00 64.50 935 PRO A N 1
ATOM 7249 C CA . PRO A 1 935 ? -24.793 41.393 5.078 1.00 64.50 935 PRO A CA 1
ATOM 7250 C C . PRO A 1 935 ? -25.770 41.536 6.253 1.00 64.50 935 PRO A C 1
ATOM 7252 O O . PRO A 1 935 ? -25.404 41.230 7.378 1.00 64.50 935 PRO A O 1
ATOM 7255 N N . PHE A 1 936 ? -27.020 41.943 6.008 1.00 70.00 936 PHE A N 1
ATOM 7256 C CA . PHE A 1 936 ? -28.012 42.229 7.056 1.00 70.00 936 PHE A CA 1
ATOM 7257 C C . PHE A 1 936 ? -29.074 41.132 7.244 1.00 70.00 936 PHE A C 1
ATOM 7259 O O . PHE A 1 936 ? -30.092 41.362 7.893 1.00 70.00 936 PHE A O 1
ATOM 7266 N N . VAL A 1 937 ? -28.867 39.938 6.678 1.00 72.06 937 VAL A N 1
ATOM 7267 C CA . VAL A 1 937 ? -29.763 38.793 6.903 1.00 72.06 937 VAL A CA 1
ATOM 7268 C C . VAL A 1 937 ? -29.416 38.120 8.227 1.00 72.06 937 VAL A C 1
ATOM 7270 O O . VAL A 1 937 ? -28.265 37.758 8.471 1.00 72.06 937 VAL A O 1
ATOM 7273 N N . TRP A 1 938 ? -30.426 37.927 9.077 1.00 73.25 938 TRP A N 1
ATOM 7274 C CA . TRP A 1 938 ? -30.275 37.207 10.338 1.00 73.25 938 TRP A CA 1
ATOM 7275 C C . TRP A 1 938 ? -29.995 35.720 10.084 1.00 73.25 938 TRP A C 1
ATOM 7277 O O . TRP A 1 938 ? -30.805 35.027 9.466 1.00 73.25 938 TRP A O 1
ATOM 7287 N N . ARG A 1 939 ? -28.862 35.219 10.590 1.00 84.19 939 ARG A N 1
ATOM 7288 C CA . ARG A 1 939 ? -28.442 33.815 10.453 1.00 84.19 939 ARG A CA 1
ATOM 7289 C C . ARG A 1 939 ? -28.185 33.196 11.814 1.00 84.19 939 ARG A C 1
ATOM 7291 O O . ARG A 1 939 ? -27.815 33.882 12.764 1.00 84.19 939 ARG A O 1
ATOM 7298 N N . ILE A 1 940 ? -28.391 31.887 11.908 1.00 88.19 940 ILE A N 1
ATOM 7299 C CA . ILE A 1 940 ? -28.182 31.150 13.154 1.00 88.19 940 ILE A CA 1
ATOM 7300 C C . ILE A 1 940 ? -26.911 30.315 13.050 1.00 88.19 940 ILE A C 1
ATOM 7302 O O . ILE A 1 940 ? -26.795 29.478 12.154 1.00 88.19 940 ILE A O 1
ATOM 7306 N N . ASP A 1 941 ? -26.005 30.484 14.010 1.00 90.81 941 ASP A N 1
ATOM 7307 C CA . ASP A 1 941 ? -24.846 29.608 14.146 1.00 90.81 941 ASP A CA 1
ATOM 7308 C C . ASP A 1 941 ? -25.298 28.201 14.582 1.00 90.81 941 ASP A C 1
ATOM 7310 O O . ASP A 1 941 ? -25.925 28.059 15.637 1.00 90.81 941 ASP A O 1
ATOM 7314 N N . PRO A 1 942 ? -25.037 27.148 13.782 1.00 89.31 942 PRO A N 1
ATOM 7315 C CA . PRO A 1 942 ? -25.490 25.792 14.090 1.00 89.31 942 PRO A CA 1
ATOM 7316 C C . PRO A 1 942 ? -24.779 25.183 15.308 1.00 89.31 942 PRO A C 1
ATOM 7318 O O . PRO A 1 942 ? -25.259 24.204 15.882 1.00 89.31 942 PRO A O 1
ATOM 7321 N N . THR A 1 943 ? -23.639 25.737 15.722 1.00 90.44 943 THR A N 1
ATOM 7322 C CA . THR A 1 943 ? -22.868 25.248 16.868 1.00 90.44 943 THR A CA 1
ATOM 7323 C C . THR A 1 943 ? -23.321 25.885 18.182 1.00 90.44 943 THR A C 1
ATOM 7325 O O . THR A 1 943 ? -23.217 25.235 19.224 1.00 90.44 943 THR A O 1
ATOM 7328 N N . LEU A 1 944 ? -23.932 27.077 18.137 1.00 92.31 944 LEU A N 1
ATOM 7329 C CA . LEU A 1 944 ? -24.451 27.792 19.304 1.00 92.31 944 LEU A CA 1
ATOM 7330 C C . LEU A 1 944 ? -25.886 27.371 19.656 1.00 92.31 944 LEU A C 1
ATOM 7332 O O . LEU A 1 944 ? -26.865 27.844 19.073 1.00 92.31 944 LEU A O 1
ATOM 7336 N N . VAL A 1 945 ? -26.025 26.521 20.674 1.00 90.12 945 VAL A N 1
ATOM 7337 C CA . VAL A 1 945 ? -27.325 26.069 21.192 1.00 90.12 945 VAL A CA 1
ATOM 7338 C C . VAL A 1 945 ? -27.377 26.274 22.706 1.00 90.12 945 VAL A C 1
ATOM 7340 O O . VAL A 1 945 ? -26.432 25.940 23.405 1.00 90.12 945 VAL A O 1
ATOM 7343 N N . ALA A 1 946 ? -28.478 26.824 23.222 1.00 90.12 946 ALA A N 1
ATOM 7344 C CA . ALA A 1 946 ? -28.605 27.238 24.624 1.00 90.12 946 ALA A CA 1
ATOM 7345 C C . ALA A 1 946 ? -28.350 26.129 25.665 1.00 90.12 946 ALA A C 1
ATOM 7347 O O . ALA A 1 946 ? -27.790 26.406 26.719 1.00 90.12 946 ALA A O 1
ATOM 7348 N N . ASP A 1 947 ? -28.749 24.887 25.386 1.00 90.19 947 ASP A N 1
ATOM 7349 C CA . ASP A 1 947 ? -28.571 23.727 26.271 1.00 90.19 947 ASP A CA 1
ATOM 7350 C C . ASP A 1 947 ? -27.285 22.921 25.988 1.00 90.19 947 ASP A C 1
ATOM 7352 O O . ASP A 1 947 ? -27.044 21.903 26.632 1.00 90.19 947 ASP A O 1
ATOM 7356 N N . ASP A 1 948 ? -26.455 23.379 25.045 1.00 92.75 948 ASP A N 1
ATOM 7357 C CA . ASP A 1 948 ? -25.168 22.776 24.676 1.00 92.75 948 ASP A CA 1
ATOM 7358 C C . ASP A 1 948 ? -24.259 23.810 23.987 1.00 92.75 948 ASP A C 1
ATOM 7360 O O . ASP A 1 948 ? -23.921 23.707 22.806 1.00 92.75 948 ASP A O 1
ATOM 7364 N N . TRP A 1 949 ? -23.933 24.884 24.707 1.00 93.62 949 TRP A N 1
ATOM 7365 C CA . TRP A 1 949 ? -23.244 26.056 24.154 1.00 93.62 949 TRP A CA 1
ATOM 7366 C C . TRP A 1 949 ? -21.714 25.929 24.163 1.00 93.62 949 TRP A C 1
ATOM 7368 O O . TRP A 1 949 ? -21.042 26.653 23.431 1.00 93.62 949 TRP A O 1
ATOM 7378 N N . LEU A 1 950 ? -21.143 25.020 24.961 1.00 94.25 950 LEU A N 1
ATOM 7379 C CA . LEU A 1 950 ? -19.692 24.876 25.110 1.00 94.25 950 LEU A CA 1
ATOM 7380 C C . LEU A 1 950 ? -18.965 24.534 23.792 1.00 94.25 950 LEU A C 1
ATOM 7382 O O . LEU A 1 950 ? -17.935 25.159 23.532 1.00 94.25 950 LEU A O 1
ATOM 7386 N N . PRO A 1 951 ? -19.494 23.659 22.905 1.00 94.00 951 PRO A N 1
ATOM 7387 C CA . PRO A 1 951 ? -18.896 23.415 21.591 1.00 94.00 951 PRO A CA 1
ATOM 7388 C C . PRO A 1 951 ? -18.671 24.679 20.752 1.00 94.00 951 PRO A C 1
ATOM 7390 O O . PRO A 1 951 ? -17.674 24.755 20.042 1.00 94.00 951 PRO A O 1
ATOM 7393 N N . PHE A 1 952 ? -19.550 25.685 20.847 1.00 93.25 952 PHE A N 1
ATOM 7394 C CA . PHE A 1 952 ? -19.376 26.962 20.142 1.00 93.25 952 PHE A CA 1
ATOM 7395 C C . PHE A 1 952 ? -18.156 27.733 20.663 1.00 93.25 952 PHE A C 1
ATOM 7397 O O . PHE A 1 952 ? -17.356 28.226 19.873 1.00 93.25 952 PHE A O 1
ATOM 7404 N N . ILE A 1 953 ? -17.968 27.792 21.986 1.00 94.31 953 ILE A N 1
ATOM 7405 C CA . ILE A 1 953 ? -16.792 28.443 22.579 1.00 94.31 953 ILE A CA 1
ATOM 7406 C C . ILE A 1 953 ? -15.516 27.681 22.218 1.00 94.31 953 ILE A C 1
ATOM 7408 O O . ILE A 1 953 ? -14.542 28.293 21.789 1.00 94.31 953 ILE A O 1
ATOM 7412 N N . VAL A 1 954 ? -15.529 26.351 22.334 1.00 92.88 954 VAL A N 1
ATOM 7413 C CA . VAL A 1 954 ? -14.370 25.511 22.001 1.00 92.88 954 VAL A CA 1
ATOM 7414 C C . VAL A 1 954 ? -13.983 25.660 20.536 1.00 92.88 954 VAL A C 1
ATOM 7416 O O . VAL A 1 954 ? -12.802 25.830 20.247 1.00 92.88 954 VAL A O 1
ATOM 7419 N N . LEU A 1 955 ? -14.953 25.637 19.618 1.00 89.62 955 LEU A N 1
ATOM 7420 C CA . LEU A 1 955 ? -14.705 25.793 18.187 1.00 89.62 955 LEU A CA 1
ATOM 7421 C C . LEU A 1 955 ? -13.878 27.052 17.904 1.00 89.62 955 LEU A C 1
ATOM 7423 O O . LEU A 1 955 ? -12.825 26.965 17.274 1.00 89.62 955 LEU A O 1
ATOM 7427 N N . TRP A 1 956 ? -14.331 28.200 18.407 1.00 88.94 956 TRP A N 1
ATOM 7428 C CA . TRP A 1 956 ? -13.759 29.501 18.059 1.00 88.94 956 TRP A CA 1
ATOM 7429 C C . TRP A 1 956 ? -12.564 29.925 18.904 1.00 88.94 956 TRP A C 1
ATOM 7431 O O . TRP A 1 956 ? -11.724 30.673 18.411 1.00 88.94 956 TRP A O 1
ATOM 7441 N N . HIS A 1 957 ? -12.475 29.454 20.149 1.00 92.62 957 HIS A N 1
ATOM 7442 C CA . HIS A 1 957 ? -11.491 29.945 21.124 1.00 92.62 957 HIS A CA 1
ATOM 7443 C C . HIS A 1 957 ? -10.473 28.916 21.582 1.00 92.62 957 HIS A C 1
ATOM 7445 O O . HIS A 1 957 ? -9.532 29.264 22.287 1.00 92.62 957 HIS A O 1
ATOM 7451 N N . VAL A 1 958 ? -10.634 27.656 21.181 1.00 91.31 958 VAL A N 1
ATOM 7452 C CA . VAL A 1 958 ? -9.718 26.579 21.566 1.00 91.31 958 VAL A CA 1
ATOM 7453 C C . VAL A 1 958 ? -9.241 25.828 20.331 1.00 91.31 958 VAL A C 1
ATOM 7455 O O . VAL A 1 958 ? -8.055 25.856 20.013 1.00 91.31 958 VAL A O 1
ATOM 7458 N N . TRP A 1 959 ? -10.155 25.194 19.598 1.00 88.81 959 TRP A N 1
ATOM 7459 C CA . TRP A 1 959 ? -9.817 24.286 18.508 1.00 88.81 959 TRP A CA 1
ATOM 7460 C C . TRP A 1 959 ? -9.154 25.008 17.332 1.00 88.81 959 TRP A C 1
ATOM 7462 O O . TRP A 1 959 ? -7.996 24.712 17.034 1.00 88.81 959 TRP A O 1
ATOM 7472 N N . TRP A 1 960 ? -9.816 26.003 16.723 1.00 85.06 960 TRP A N 1
ATOM 7473 C CA . TRP A 1 960 ? -9.229 26.769 15.615 1.00 85.06 960 TRP A CA 1
ATOM 7474 C C . TRP A 1 960 ? -7.914 27.468 15.997 1.00 85.06 960 TRP A C 1
ATOM 7476 O O . TRP A 1 960 ? -6.924 27.246 15.297 1.00 85.06 960 TRP A O 1
ATOM 7486 N N . PRO A 1 961 ? -7.820 28.225 17.112 1.00 87.25 961 PRO A N 1
ATOM 7487 C CA . PRO A 1 961 ? -6.548 28.806 17.544 1.00 87.25 961 PRO A CA 1
ATOM 7488 C C . PRO A 1 961 ? -5.437 27.768 17.750 1.00 87.25 961 PRO A C 1
ATOM 7490 O O . PRO A 1 961 ? -4.311 27.985 17.307 1.00 87.25 961 PRO A O 1
ATOM 7493 N N . SER A 1 962 ? -5.741 26.614 18.359 1.00 86.06 962 SER A N 1
ATOM 7494 C CA . SER A 1 962 ? -4.744 25.555 18.571 1.00 86.06 962 SER A CA 1
ATOM 7495 C C . SER A 1 962 ? -4.219 24.969 17.256 1.00 86.06 962 SER A C 1
ATOM 7497 O O . SER A 1 962 ? -3.013 24.754 17.118 1.00 86.06 962 SER A O 1
ATOM 7499 N N . LEU A 1 963 ? -5.095 24.766 16.266 1.00 81.31 963 LEU A N 1
ATOM 7500 C CA . LEU A 1 963 ? -4.719 24.291 14.935 1.00 81.31 963 LEU A CA 1
ATOM 7501 C C . LEU A 1 963 ? -3.865 25.322 14.197 1.00 81.31 963 LEU A C 1
ATOM 7503 O O . LEU A 1 963 ? -2.844 24.955 13.610 1.00 81.31 963 LEU A O 1
ATOM 7507 N N . LEU A 1 964 ? -4.254 26.599 14.272 1.00 78.88 964 LEU A N 1
ATOM 7508 C CA . LEU A 1 964 ? -3.525 27.712 13.667 1.00 78.88 964 LEU A CA 1
ATOM 7509 C C . LEU A 1 964 ? -2.091 27.791 14.208 1.00 78.88 964 LEU A C 1
ATOM 7511 O O . LEU A 1 964 ? -1.130 27.782 13.436 1.00 78.88 964 LEU A O 1
ATOM 7515 N N . ILE A 1 965 ? -1.940 27.760 15.535 1.00 82.19 965 ILE A N 1
ATOM 7516 C CA . ILE A 1 965 ? -0.638 27.796 16.217 1.00 82.19 965 ILE A CA 1
ATOM 7517 C C . ILE A 1 965 ? 0.196 26.552 15.884 1.00 82.19 965 ILE A C 1
ATOM 7519 O O . ILE A 1 965 ? 1.374 26.670 15.545 1.00 82.19 965 ILE A O 1
ATOM 7523 N N . LYS A 1 966 ? -0.403 25.353 15.933 1.00 80.94 966 LYS A N 1
ATOM 7524 C CA . LYS A 1 966 ? 0.294 24.089 15.639 1.00 80.94 966 LYS A CA 1
ATOM 7525 C C . LYS A 1 966 ? 0.834 24.062 14.210 1.00 80.94 966 LYS A C 1
ATOM 7527 O O . LYS A 1 966 ? 1.977 23.666 13.998 1.00 80.94 966 LYS A O 1
ATOM 7532 N N . ARG A 1 967 ? 0.042 24.488 13.221 1.00 75.56 967 ARG A N 1
ATOM 7533 C CA . ARG A 1 967 ? 0.491 24.547 11.821 1.00 75.56 967 ARG A CA 1
ATOM 7534 C C . ARG A 1 967 ? 1.541 25.622 11.583 1.00 75.56 967 ARG A C 1
ATOM 7536 O O . ARG A 1 967 ? 2.488 25.357 10.844 1.00 75.56 967 ARG A O 1
ATOM 7543 N N . TRP A 1 968 ? 1.406 26.780 12.234 1.00 75.25 968 TRP A N 1
ATOM 7544 C CA . TRP A 1 968 ? 2.428 27.823 12.198 1.00 75.25 968 TRP A CA 1
ATOM 7545 C C . TRP A 1 968 ? 3.771 27.299 12.722 1.00 75.25 968 TRP A C 1
ATOM 7547 O O . TRP A 1 968 ? 4.784 27.428 12.036 1.00 75.25 968 TRP A O 1
ATOM 7557 N N . TRP A 1 969 ? 3.771 26.601 13.863 1.00 78.75 969 TRP A N 1
ATOM 7558 C CA . TRP A 1 969 ? 4.982 25.993 14.423 1.00 78.75 969 TRP A CA 1
ATOM 7559 C C . TRP A 1 969 ? 5.600 24.926 13.501 1.00 78.75 969 TRP A C 1
ATOM 7561 O O . TRP A 1 969 ? 6.817 24.781 13.439 1.00 78.75 969 TRP A O 1
ATOM 7571 N N . GLN A 1 970 ? 4.775 24.220 12.725 1.00 76.25 970 GLN A N 1
ATOM 7572 C CA . GLN A 1 970 ? 5.215 23.233 11.732 1.00 76.25 970 GLN A CA 1
ATOM 7573 C C . GLN A 1 970 ? 5.670 23.844 10.391 1.00 76.25 970 GLN A C 1
ATOM 7575 O O . GLN A 1 970 ? 6.005 23.096 9.474 1.00 76.25 970 GLN A O 1
ATOM 7580 N N . GLY A 1 971 ? 5.643 25.173 10.231 1.00 71.38 971 GLY A N 1
ATOM 7581 C CA . GLY A 1 971 ? 6.026 25.845 8.984 1.00 71.38 971 GLY A CA 1
ATOM 7582 C C . GLY A 1 971 ? 5.089 25.571 7.798 1.00 71.38 971 GLY A C 1
ATOM 7583 O O . GLY A 1 971 ? 5.474 25.786 6.647 1.00 71.38 971 GLY A O 1
ATOM 7584 N N . LYS A 1 972 ? 3.864 25.085 8.049 1.00 65.00 972 LYS A N 1
ATOM 7585 C CA . LYS A 1 972 ? 2.872 24.817 6.997 1.00 65.00 972 LYS A CA 1
ATOM 7586 C C . LYS A 1 972 ? 2.204 26.126 6.566 1.00 65.00 972 LYS A C 1
ATOM 7588 O O . LYS A 1 972 ? 1.734 26.886 7.408 1.00 65.00 972 LYS A O 1
ATOM 7593 N N . LYS A 1 973 ? 2.176 26.390 5.255 1.00 60.28 973 LYS A N 1
ATOM 7594 C CA . LYS A 1 973 ? 1.521 27.572 4.668 1.00 60.28 973 LYS A CA 1
ATOM 7595 C C . LYS A 1 973 ? 0.012 27.351 4.552 1.00 60.28 973 LYS A C 1
ATOM 7597 O O . LYS A 1 973 ? -0.425 26.216 4.378 1.00 60.28 973 LYS A O 1
ATOM 7602 N N . TRP A 1 974 ? -0.750 28.439 4.603 1.00 59.09 974 TRP A N 1
ATOM 7603 C CA . TRP A 1 974 ? -2.187 28.441 4.349 1.00 59.09 974 TRP A CA 1
ATOM 7604 C C . TRP A 1 974 ? -2.434 28.989 2.949 1.00 59.09 974 TRP A C 1
ATOM 7606 O O . TRP A 1 974 ? -1.820 29.978 2.547 1.00 59.09 974 TRP A O 1
ATOM 7616 N N . ASN A 1 975 ? -3.317 28.343 2.197 1.00 49.69 975 ASN A N 1
ATOM 7617 C CA . ASN A 1 975 ? -3.679 28.808 0.861 1.00 49.69 975 ASN A CA 1
ATOM 7618 C C . ASN A 1 975 ? -4.914 29.731 0.892 1.00 49.69 975 ASN A C 1
ATOM 7620 O O . ASN A 1 975 ? -5.133 30.474 -0.066 1.00 49.69 975 ASN A O 1
ATOM 7624 N N . ARG A 1 976 ? -5.705 29.717 1.982 1.00 50.84 976 ARG A N 1
ATOM 7625 C CA . ARG A 1 976 ? -6.894 30.561 2.206 1.00 50.84 976 ARG A CA 1
ATOM 7626 C C . ARG A 1 976 ? -7.039 30.928 3.692 1.00 50.84 976 ARG A C 1
ATOM 7628 O O . ARG A 1 976 ? -6.689 30.125 4.545 1.00 50.84 976 ARG A O 1
ATOM 7635 N N . VAL A 1 977 ? -7.634 32.089 4.006 1.00 40.94 977 VAL A N 1
ATOM 7636 C CA . VAL A 1 977 ? -8.038 32.483 5.391 1.00 40.94 977 VAL A CA 1
ATOM 7637 C C . VAL A 1 977 ? -9.080 31.529 5.983 1.00 40.94 977 VAL A C 1
ATOM 7639 O O . VAL A 1 977 ? -9.281 31.497 7.191 1.00 40.94 977 VAL A O 1
ATOM 7642 N N . SER A 1 978 ? -9.776 30.788 5.124 1.00 38.19 978 SER A N 1
ATOM 7643 C CA . SER A 1 978 ? -10.847 29.856 5.467 1.00 38.19 978 SER A CA 1
ATOM 7644 C C . SER A 1 978 ? -10.418 28.388 5.553 1.00 38.19 978 SER A C 1
ATOM 7646 O O . SER A 1 978 ? -11.276 27.559 5.846 1.00 38.19 978 SER A O 1
ATOM 7648 N N . ASP A 1 979 ? -9.159 28.070 5.224 1.00 35.09 979 ASP A N 1
ATOM 7649 C CA . ASP A 1 979 ? -8.593 26.707 5.265 1.00 35.09 979 ASP A CA 1
ATOM 7650 C C . ASP A 1 979 ? -7.890 26.415 6.594 1.00 35.09 979 ASP A C 1
ATOM 7652 O O . ASP A 1 979 ? -7.427 27.388 7.230 1.00 35.09 979 ASP A O 1
#